Protein AF-0000000080466303 (afdb_homodimer)

Organism: Brassica campestris (NCBI:txid3711)

Structure (mmCIF, N/CA/C/O backbone):
data_AF-0000000080466303-model_v1
#
loop_
_entity.id
_entity.type
_entity.pdbx_description
1 polymer 'phospholipid:diacylglycerol acyltransferase'
#
loop_
_atom_site.group_PDB
_atom_site.id
_atom_site.type_symbol
_atom_site.label_atom_id
_atom_site.label_alt_id
_atom_site.label_comp_id
_atom_site.label_asym_id
_atom_site.label_entity_id
_atom_site.label_seq_id
_atom_site.pdbx_PDB_ins_code
_atom_site.Cartn_x
_atom_site.Cartn_y
_atom_site.Cartn_z
_atom_site.occupancy
_atom_site.B_iso_or_equiv
_atom_site.auth_seq_id
_atom_site.auth_comp_id
_atom_site.auth_asym_id
_atom_site.auth_atom_id
_atom_site.pdbx_PDB_model_num
ATOM 1 N N . MET A 1 1 ? 17.016 -2.707 -28.094 1 19.59 1 MET A N 1
ATOM 2 C CA . MET A 1 1 ? 16.297 -1.778 -28.953 1 19.59 1 MET A CA 1
ATOM 3 C C . MET A 1 1 ? 15.703 -0.627 -28.156 1 19.59 1 MET A C 1
ATOM 5 O O . MET A 1 1 ? 15.266 -0.819 -27.016 1 19.59 1 MET A O 1
ATOM 9 N N . PRO A 1 2 ? 15.984 0.621 -28.672 1 24.11 2 PRO A N 1
ATOM 10 C CA . PRO A 1 2 ? 15.664 1.855 -27.953 1 24.11 2 PRO A CA 1
ATOM 11 C C . PRO A 1 2 ? 14.242 1.863 -27.406 1 24.11 2 PRO A C 1
ATOM 13 O O . PRO A 1 2 ? 13.391 1.104 -27.859 1 24.11 2 PRO A O 1
ATOM 16 N N . ALA A 1 3 ? 14.055 2.686 -26.453 1 28.77 3 ALA A N 1
ATOM 17 C CA . ALA A 1 3 ? 12.805 3.188 -25.875 1 28.77 3 ALA A CA 1
ATOM 18 C C . ALA A 1 3 ? 11.719 3.299 -26.938 1 28.77 3 ALA A C 1
ATOM 20 O O . ALA A 1 3 ? 12.016 3.383 -28.141 1 28.77 3 ALA A O 1
ATOM 21 N N . SER A 1 4 ? 10.414 3.547 -26.469 1 32.44 4 SER A N 1
ATOM 22 C CA . SER A 1 4 ? 9.062 3.592 -27.031 1 32.44 4 SER A CA 1
ATOM 23 C C . SER A 1 4 ? 8.984 4.57 -28.203 1 32.44 4 SER A C 1
ATOM 25 O O . SER A 1 4 ? 9.398 5.727 -28.078 1 32.44 4 SER A O 1
ATOM 27 N N . PHE A 1 5 ? 9.172 4.152 -29.391 1 34.16 5 PHE A N 1
ATOM 28 C CA . PHE A 1 5 ? 8.742 4.988 -30.5 1 34.16 5 PHE A CA 1
ATOM 29 C C . PHE A 1 5 ? 7.43 5.688 -30.188 1 34.16 5 PHE A C 1
ATOM 31 O O . PHE A 1 5 ? 6.535 5.094 -29.578 1 34.16 5 PHE A O 1
ATOM 38 N N . PRO A 1 6 ? 7.305 6.977 -30.281 1 37.5 6 PRO A N 1
ATOM 39 C CA . PRO A 1 6 ? 6.066 7.734 -30.062 1 37.5 6 PRO A CA 1
ATOM 40 C C . PRO A 1 6 ? 4.855 7.082 -30.734 1 37.5 6 PRO A C 1
ATOM 42 O O . PRO A 1 6 ? 4.992 6.422 -31.766 1 37.5 6 PRO A O 1
ATOM 45 N N . GLN A 1 7 ? 3.785 6.945 -30.031 1 38.06 7 GLN A N 1
ATOM 46 C CA . GLN A 1 7 ? 2.521 6.395 -30.516 1 38.06 7 GLN A CA 1
ATOM 47 C C . GLN A 1 7 ? 2.24 6.832 -31.953 1 38.06 7 GLN A C 1
ATOM 49 O O . GLN A 1 7 ? 1.759 6.039 -32.75 1 38.06 7 GLN A O 1
ATOM 54 N N . TYR A 1 8 ? 2.596 8.008 -32.25 1 38.78 8 TYR A N 1
ATOM 55 C CA . TYR A 1 8 ? 2.299 8.547 -33.562 1 38.78 8 TYR A CA 1
ATOM 56 C C . TYR A 1 8 ? 3.098 7.828 -34.625 1 38.78 8 TYR A C 1
ATOM 58 O O . TYR A 1 8 ? 2.637 7.691 -35.781 1 38.78 8 TYR A O 1
ATOM 66 N N . VAL A 1 9 ? 4.223 7.48 -34.344 1 37.19 9 VAL A N 1
ATOM 67 C CA . VAL A 1 9 ? 5.023 6.844 -35.375 1 37.19 9 VAL A CA 1
ATOM 68 C C . VAL A 1 9 ? 4.484 5.441 -35.656 1 37.19 9 VAL A C 1
ATOM 70 O O . VAL A 1 9 ? 4.418 5.008 -36.812 1 37.19 9 VAL A O 1
ATOM 73 N N . THR A 1 10 ? 4.113 4.797 -34.594 1 38.47 10 THR A N 1
ATOM 74 C CA . THR A 1 10 ? 3.588 3.451 -34.812 1 38.47 10 THR A CA 1
ATOM 75 C C . THR A 1 10 ? 2.246 3.498 -35.531 1 38.47 10 THR A C 1
ATOM 77 O O . THR A 1 10 ? 1.982 2.676 -36.406 1 38.47 10 THR A O 1
ATOM 80 N N . GLU A 1 11 ? 1.517 4.473 -35.312 1 42.09 11 GLU A N 1
ATOM 81 C CA . GLU A 1 11 ? 0.248 4.66 -36 1 42.09 11 GLU A CA 1
ATOM 82 C C . GLU A 1 11 ? 0.466 4.871 -37.5 1 42.09 11 GLU A C 1
ATOM 84 O O . GLU A 1 11 ? -0.356 4.453 -38.312 1 42.09 11 GLU A O 1
ATOM 89 N N . ALA A 1 12 ? 1.334 5.609 -37.938 1 42.75 12 ALA A N 1
ATOM 90 C CA . ALA A 1 12 ? 1.592 5.953 -39.312 1 42.75 12 ALA A CA 1
ATOM 91 C C . ALA A 1 12 ? 1.927 4.707 -40.125 1 42.75 12 ALA A C 1
ATOM 93 O O . ALA A 1 12 ? 1.657 4.652 -41.344 1 42.75 12 ALA A O 1
ATOM 94 N N . ILE A 1 13 ? 2.561 3.807 -39.625 1 37.03 13 ILE A N 1
ATOM 95 C CA . ILE A 1 13 ? 3.023 2.674 -40.406 1 37.03 13 ILE A CA 1
ATOM 96 C C . ILE A 1 13 ? 1.944 1.597 -40.469 1 37.03 13 ILE A C 1
ATOM 98 O O . ILE A 1 13 ? 1.709 0.986 -41.5 1 37.03 13 ILE A O 1
ATOM 102 N N . THR A 1 14 ? 1.35 1.195 -39.344 1 41.22 14 THR A N 1
ATOM 103 C CA . THR A 1 14 ? 0.604 -0.058 -39.312 1 41.22 14 THR A CA 1
ATOM 104 C C . THR A 1 14 ? -0.897 0.203 -39.375 1 41.22 14 THR A C 1
ATOM 106 O O . THR A 1 14 ? -1.695 -0.735 -39.438 1 41.22 14 THR A O 1
ATOM 109 N N . GLY A 1 15 ? -1.446 1.271 -39.688 1 45.03 15 GLY A N 1
ATOM 110 C CA . GLY A 1 15 ? -2.848 1.654 -39.625 1 45.03 15 GLY A CA 1
ATOM 111 C C . GLY A 1 15 ? -3.322 1.935 -38.219 1 45.03 15 GLY A C 1
ATOM 112 O O . GLY A 1 15 ? -2.57 1.756 -37.25 1 45.03 15 GLY A O 1
ATOM 113 N N . PRO A 1 16 ? -4.461 2.641 -38.125 1 46.31 16 PRO A N 1
ATOM 114 C CA . PRO A 1 16 ? -4.918 3.08 -36.812 1 46.31 16 PRO A CA 1
ATOM 115 C C . PRO A 1 16 ? -5.062 1.924 -35.812 1 46.31 16 PRO A C 1
ATOM 117 O O . PRO A 1 16 ? -5.652 0.893 -36.156 1 46.31 16 PRO A O 1
ATOM 120 N N . LEU A 1 17 ? -4.277 1.568 -34.969 1 56.91 17 LEU A N 1
ATOM 121 C CA . LEU A 1 17 ? -4.348 0.538 -33.938 1 56.91 17 LEU A CA 1
ATOM 122 C C . LEU A 1 17 ? -5.695 0.568 -33.219 1 56.91 17 LEU A C 1
ATOM 124 O O . LEU A 1 17 ? -6.27 1.64 -33.031 1 56.91 17 LEU A O 1
ATOM 128 N N . PRO A 1 18 ? -6.496 -0.628 -33.281 1 68.62 18 PRO A N 1
ATOM 129 C CA . PRO A 1 18 ? -7.742 -0.697 -32.5 1 68.62 18 PRO A CA 1
ATOM 130 C C . PRO A 1 18 ? -7.629 -0.057 -31.125 1 68.62 18 PRO A C 1
ATOM 132 O O . PRO A 1 18 ? -6.531 0.018 -30.562 1 68.62 18 PRO A O 1
ATOM 135 N N . ASP A 1 19 ? -8.68 0.618 -30.797 1 84.31 19 ASP A N 1
ATOM 136 C CA . ASP A 1 19 ? -8.766 1.205 -29.469 1 84.31 19 ASP A CA 1
ATOM 137 C C . ASP A 1 19 ? -8.445 0.171 -28.391 1 84.31 19 ASP A C 1
ATOM 139 O O . ASP A 1 19 ? -8.883 -0.978 -28.469 1 84.31 19 ASP A O 1
ATOM 143 N N . PRO A 1 20 ? -7.598 0.543 -27.516 1 89.81 20 PRO A N 1
ATOM 144 C CA . PRO A 1 20 ? -7.449 -0.339 -26.359 1 89.81 20 PRO A CA 1
ATOM 145 C C . PRO A 1 20 ? -8.773 -0.64 -25.672 1 89.81 20 PRO A C 1
ATOM 147 O O . PRO A 1 20 ? -9.719 0.156 -25.75 1 89.81 20 PRO A O 1
ATOM 150 N N . PRO A 1 21 ? -8.891 -1.791 -25.109 1 94.38 21 PRO A N 1
ATOM 151 C CA . PRO A 1 21 ? -10.148 -2.227 -24.5 1 94.38 21 PRO A CA 1
ATOM 152 C C . PRO A 1 21 ? -10.758 -1.172 -23.578 1 94.38 21 PRO A C 1
ATOM 154 O O . PRO A 1 21 ? -11.977 -0.959 -23.594 1 94.38 21 PRO A O 1
ATOM 157 N N . GLY A 1 22 ? -9.961 -0.496 -22.812 1 95.12 22 GLY A N 1
ATOM 158 C CA . GLY A 1 22 ? -10.469 0.522 -21.906 1 95.12 22 GLY A CA 1
ATOM 159 C C . GLY A 1 22 ? -11.211 1.641 -22.625 1 95.12 22 GLY A C 1
ATOM 160 O O . GLY A 1 22 ? -12.281 2.059 -22.188 1 95.12 22 GLY A O 1
ATOM 161 N N . VAL A 1 23 ? -10.641 2.121 -23.703 1 94.5 23 VAL A N 1
ATOM 162 C CA . VAL A 1 23 ? -11.234 3.191 -24.484 1 94.5 23 VAL A CA 1
ATOM 163 C C . VAL A 1 23 ? -12.516 2.688 -25.156 1 94.5 23 VAL A C 1
ATOM 165 O O . VAL A 1 23 ? -13.539 3.377 -25.156 1 94.5 23 VAL A O 1
ATOM 168 N N . LYS A 1 24 ? -12.367 1.477 -25.734 1 95.56 24 LYS A N 1
ATOM 169 C CA . LYS A 1 24 ? -13.523 0.865 -26.391 1 95.56 24 LYS A CA 1
ATOM 170 C C . LYS A 1 24 ? -14.703 0.735 -25.438 1 95.56 24 LYS A C 1
ATOM 172 O O . LYS A 1 24 ? -15.82 1.144 -25.766 1 95.56 24 LYS A O 1
ATOM 177 N N . LEU A 1 25 ? -14.492 0.208 -24.281 1 96.75 25 LEU A N 1
ATOM 178 C CA . LEU A 1 25 ? -15.57 -0.061 -23.344 1 96.75 25 LEU A CA 1
ATOM 179 C C . LEU A 1 25 ? -16.094 1.233 -22.734 1 96.75 25 LEU A C 1
ATOM 181 O O . LEU A 1 25 ? -17.266 1.343 -22.406 1 96.75 25 LEU A O 1
ATOM 185 N N . LYS A 1 26 ? -15.234 2.203 -22.531 1 96.25 26 LYS A N 1
ATOM 186 C CA . LYS A 1 26 ? -15.688 3.52 -22.094 1 96.25 26 LYS A CA 1
ATOM 187 C C . LYS A 1 26 ? -16.688 4.109 -23.094 1 96.25 26 LYS A C 1
ATOM 189 O O . LYS A 1 26 ? -17.719 4.668 -22.688 1 96.25 26 LYS A O 1
ATOM 194 N N . LYS A 1 27 ? -16.375 4.016 -24.359 1 95.88 27 LYS A N 1
ATOM 195 C CA . LYS A 1 27 ? -17.266 4.504 -25.406 1 95.88 27 LYS A CA 1
ATOM 196 C C . LYS A 1 27 ? -18.594 3.775 -25.391 1 95.88 27 LYS A C 1
ATOM 198 O O . LYS A 1 27 ? -19.625 4.352 -25.734 1 95.88 27 LYS A O 1
ATOM 203 N N . GLU A 1 28 ? -18.547 2.516 -24.922 1 96.44 28 GLU A N 1
ATOM 204 C CA . GLU A 1 28 ? -19.766 1.722 -24.812 1 96.44 28 GLU A CA 1
ATOM 205 C C . GLU A 1 28 ? -20.562 2.1 -23.562 1 96.44 28 GLU A C 1
ATOM 207 O O . GLU A 1 28 ? -21.672 1.605 -23.359 1 96.44 28 GLU A O 1
ATOM 212 N N . GLY A 1 29 ? -19.953 2.877 -22.672 1 96.81 29 GLY A N 1
ATOM 213 C CA . GLY A 1 29 ? -20.672 3.402 -21.516 1 96.81 29 GLY A CA 1
ATOM 214 C C . GLY A 1 29 ? -20.453 2.586 -20.25 1 96.81 29 GLY A C 1
ATOM 215 O O . GLY A 1 29 ? -21.156 2.779 -19.25 1 96.81 29 GLY A O 1
ATOM 216 N N . LEU A 1 30 ? -19.5 1.657 -20.266 1 97.31 30 LEU A N 1
ATOM 217 C CA . LEU A 1 30 ? -19.25 0.846 -19.078 1 97.31 30 LEU A CA 1
ATOM 218 C C . LEU A 1 30 ? -18.5 1.646 -18.031 1 97.31 30 LEU A C 1
ATOM 220 O O . LEU A 1 30 ? -17.656 2.488 -18.359 1 97.31 30 LEU A O 1
ATOM 224 N N . LYS A 1 31 ? -18.812 1.384 -16.766 1 97.56 31 LYS A N 1
ATOM 225 C CA . LYS A 1 31 ? -18.188 2.035 -15.625 1 97.56 31 LYS A CA 1
ATOM 226 C C . LYS A 1 31 ? -17.812 1.017 -14.555 1 97.56 31 LYS A C 1
ATOM 228 O O . LYS A 1 31 ? -18.375 -0.075 -14.5 1 97.56 31 LYS A O 1
ATOM 233 N N . ALA A 1 32 ? -16.922 1.421 -13.789 1 97.88 32 ALA A N 1
ATOM 234 C CA . ALA A 1 32 ? -16.5 0.562 -12.68 1 97.88 32 ALA A CA 1
ATOM 235 C C . ALA A 1 32 ? -17.703 0.148 -11.828 1 97.88 32 ALA A C 1
ATOM 237 O O . ALA A 1 32 ? -18.547 0.979 -11.492 1 97.88 32 ALA A O 1
ATOM 238 N N . LYS A 1 33 ? -17.781 -1.121 -11.523 1 98.44 33 LYS A N 1
ATOM 239 C CA . LYS A 1 33 ? -18.906 -1.631 -10.75 1 98.44 33 LYS A CA 1
ATOM 240 C C . LYS A 1 33 ? -18.438 -2.533 -9.617 1 98.44 33 LYS A C 1
ATOM 242 O O . LYS A 1 33 ? -18.547 -2.178 -8.445 1 98.44 33 LYS A O 1
ATOM 247 N N . HIS A 1 34 ? -17.828 -3.662 -9.938 1 98.75 34 HIS A N 1
ATOM 248 C CA . HIS A 1 34 ? -17.297 -4.586 -8.945 1 98.75 34 HIS A CA 1
ATOM 249 C C . HIS A 1 34 ? -15.828 -4.297 -8.656 1 98.75 34 HIS A C 1
ATOM 251 O O . HIS A 1 34 ? -15.047 -4.07 -9.586 1 98.75 34 HIS A O 1
ATOM 257 N N . PRO A 1 35 ? -15.461 -4.23 -7.375 1 98.69 35 PRO A N 1
ATOM 258 C CA . PRO A 1 35 ? -14.023 -4.07 -7.129 1 98.69 35 PRO A CA 1
ATOM 259 C C . PRO A 1 35 ? -13.195 -5.234 -7.68 1 98.69 35 PRO A C 1
ATOM 261 O O . PRO A 1 35 ? -13.711 -6.348 -7.824 1 98.69 35 PRO A O 1
ATOM 264 N N . VAL A 1 36 ? -11.938 -4.965 -8.016 1 98.81 36 VAL A N 1
ATOM 265 C CA . VAL A 1 36 ? -11.086 -5.953 -8.68 1 98.81 36 VAL A CA 1
ATOM 266 C C . VAL A 1 36 ? -9.859 -6.242 -7.812 1 98.81 36 VAL A C 1
ATOM 268 O O . VAL A 1 36 ? -9.203 -5.316 -7.328 1 98.81 36 VAL A O 1
ATOM 271 N N . VAL A 1 37 ? -9.57 -7.516 -7.574 1 98.75 37 VAL A N 1
ATOM 272 C CA . VAL A 1 37 ? -8.414 -7.953 -6.789 1 98.75 37 VAL A CA 1
ATOM 273 C C . VAL A 1 37 ? -7.453 -8.734 -7.68 1 98.75 37 VAL A C 1
ATOM 275 O O . VAL A 1 37 ? -7.852 -9.695 -8.344 1 98.75 37 VAL A O 1
ATOM 278 N N . PHE A 1 38 ? -6.211 -8.336 -7.723 1 98.06 38 PHE A N 1
ATOM 279 C CA . PHE A 1 38 ? -5.164 -9.016 -8.477 1 98.06 38 PHE A CA 1
ATOM 280 C C . PHE A 1 38 ? -4.332 -9.906 -7.566 1 98.06 38 PHE A C 1
ATOM 282 O O . PHE A 1 38 ? -3.965 -9.5 -6.461 1 98.06 38 PHE A O 1
ATOM 289 N N . ILE A 1 39 ? -4.09 -11.141 -7.969 1 98.19 39 ILE A N 1
ATOM 290 C CA . ILE A 1 39 ? -3.213 -12.047 -7.242 1 98.19 39 ILE A CA 1
ATOM 291 C C . ILE A 1 39 ? -2.045 -12.469 -8.133 1 98.19 39 ILE A C 1
ATOM 293 O O . ILE A 1 39 ? -2.18 -13.359 -8.969 1 98.19 39 ILE A O 1
ATOM 297 N N . PRO A 1 40 ? -0.885 -11.969 -7.859 1 95.88 40 PRO A N 1
ATOM 298 C CA . PRO A 1 40 ? 0.258 -12.234 -8.734 1 95.88 40 PRO A CA 1
ATOM 299 C C . PRO A 1 40 ? 0.792 -13.656 -8.586 1 95.88 40 PRO A C 1
ATOM 301 O O . PRO A 1 40 ? 0.532 -14.32 -7.578 1 95.88 40 PRO A O 1
ATOM 304 N N . GLY A 1 41 ? 1.481 -14.086 -9.602 1 94.94 41 GLY A N 1
ATOM 305 C CA . GLY A 1 41 ? 2.111 -15.398 -9.594 1 94.94 41 GLY A CA 1
ATOM 306 C C . GLY A 1 41 ? 3.512 -15.375 -9.008 1 94.94 41 GLY A C 1
ATOM 307 O O . GLY A 1 41 ? 3.904 -14.414 -8.352 1 94.94 41 GLY A O 1
ATOM 308 N N . ILE A 1 42 ? 4.168 -16.406 -9.203 1 92.94 42 ILE A N 1
ATOM 309 C CA . ILE A 1 42 ? 5.523 -16.562 -8.695 1 92.94 42 ILE A CA 1
ATOM 310 C C . ILE A 1 42 ? 6.469 -15.617 -9.43 1 92.94 42 ILE A C 1
ATOM 312 O O . ILE A 1 42 ? 6.289 -15.352 -10.617 1 92.94 42 ILE A O 1
ATOM 316 N N . VAL A 1 43 ? 7.395 -14.945 -8.734 1 87.38 43 VAL A N 1
ATOM 317 C CA . VAL A 1 43 ? 8.57 -14.211 -9.188 1 87.38 43 VAL A CA 1
ATOM 318 C C . VAL A 1 43 ? 8.148 -12.867 -9.781 1 87.38 43 VAL A C 1
ATOM 320 O O . VAL A 1 43 ? 8.992 -12.086 -10.234 1 87.38 43 VAL A O 1
ATOM 323 N N . THR A 1 44 ? 6.906 -12.594 -9.797 1 86.44 44 THR A N 1
ATOM 324 C CA . THR A 1 44 ? 6.5 -11.352 -10.445 1 86.44 44 THR A CA 1
ATOM 325 C C . THR A 1 44 ? 6.344 -10.227 -9.422 1 86.44 44 THR A C 1
ATOM 327 O O . THR A 1 44 ? 6.363 -9.047 -9.773 1 86.44 44 THR A O 1
ATOM 330 N N . GLY A 1 45 ? 6.16 -10.578 -8.211 1 90.12 45 GLY A N 1
ATOM 331 C CA . GLY A 1 45 ? 6.07 -9.57 -7.164 1 90.12 45 GLY A CA 1
ATOM 332 C C . GLY A 1 45 ? 7.422 -9.125 -6.645 1 90.12 45 GLY A C 1
ATOM 333 O O . GLY A 1 45 ? 8.336 -9.938 -6.496 1 90.12 45 GLY A O 1
ATOM 334 N N . GLY A 1 46 ? 7.531 -7.863 -6.359 1 90.62 46 GLY A N 1
ATOM 335 C CA . GLY A 1 46 ? 8.773 -7.34 -5.809 1 90.62 46 GLY A CA 1
ATOM 336 C C . GLY A 1 46 ? 9 -7.75 -4.367 1 90.62 46 GLY A C 1
ATOM 337 O O . GLY A 1 46 ? 8.047 -7.934 -3.607 1 90.62 46 GLY A O 1
ATOM 338 N N . LEU A 1 47 ? 10.312 -7.91 -3.984 1 93.12 47 LEU A N 1
ATOM 339 C CA . LEU A 1 47 ? 10.734 -8.195 -2.619 1 93.12 47 LEU A CA 1
ATOM 340 C C . LEU A 1 47 ? 11.766 -7.176 -2.143 1 93.12 47 LEU A C 1
ATOM 342 O O . LEU A 1 47 ? 12.672 -6.809 -2.891 1 93.12 47 LEU A O 1
ATOM 346 N N . GLU A 1 48 ? 11.586 -6.73 -0.975 1 93.31 48 GLU A N 1
ATOM 347 C CA . GLU A 1 48 ? 12.5 -5.707 -0.468 1 93.31 48 GLU A CA 1
ATOM 348 C C . GLU A 1 48 ? 13.148 -6.145 0.843 1 93.31 48 GLU A C 1
ATOM 350 O O . GLU A 1 48 ? 12.594 -6.977 1.566 1 93.31 48 GLU A O 1
ATOM 355 N N . LEU A 1 49 ? 14.32 -5.547 1.133 1 95.25 49 LEU A N 1
ATOM 356 C CA . LEU A 1 49 ? 15.117 -5.91 2.297 1 95.25 49 LEU A CA 1
ATOM 357 C C . LEU A 1 49 ? 14.688 -5.105 3.521 1 95.25 49 LEU A C 1
ATOM 359 O O . LEU A 1 49 ? 14.555 -3.881 3.451 1 95.25 49 LEU A O 1
ATOM 363 N N . TRP A 1 50 ? 14.492 -5.727 4.637 1 96.5 50 TRP A N 1
ATOM 364 C CA . TRP A 1 50 ? 14.156 -5.07 5.895 1 96.5 50 TRP A CA 1
ATOM 365 C C . TRP A 1 50 ? 15.258 -5.277 6.926 1 96.5 50 TRP A C 1
ATOM 367 O O . TRP A 1 50 ? 15.414 -4.477 7.855 1 96.5 50 TRP A O 1
ATOM 377 N N . GLU A 1 51 ? 15.938 -6.383 6.789 1 96.44 51 GLU A N 1
ATOM 378 C CA . GLU A 1 51 ? 17.109 -6.73 7.602 1 96.44 51 GLU A CA 1
ATOM 379 C C . GLU A 1 51 ? 18.047 -7.672 6.848 1 96.44 51 GLU A C 1
ATOM 381 O O . GLU A 1 51 ? 17.578 -8.578 6.145 1 96.44 51 GLU A O 1
ATOM 386 N N . GLY A 1 52 ? 19.297 -7.418 6.91 1 95.94 52 GLY A N 1
ATOM 387 C CA . GLY A 1 52 ? 20.234 -8.266 6.203 1 95.94 52 GLY A CA 1
ATOM 388 C C . GLY A 1 52 ? 21.594 -8.344 6.875 1 95.94 52 GLY A C 1
ATOM 389 O O . GLY A 1 52 ? 21.844 -7.645 7.863 1 95.94 52 GLY A O 1
ATOM 390 N N . LYS A 1 53 ? 22.406 -9.195 6.34 1 95.75 53 LYS A N 1
ATOM 391 C CA . LYS A 1 53 ? 23.797 -9.336 6.785 1 95.75 53 LYS A CA 1
ATOM 392 C C . LYS A 1 53 ? 24.625 -8.125 6.363 1 95.75 53 LYS A C 1
ATOM 394 O O . LYS A 1 53 ? 24.141 -7.246 5.648 1 95.75 53 LYS A O 1
ATOM 399 N N . GLN A 1 54 ? 25.844 -8.078 6.793 1 93.69 54 GLN A N 1
ATOM 400 C CA . GLN A 1 54 ? 26.719 -6.949 6.551 1 93.69 54 GLN A CA 1
ATOM 401 C C . GLN A 1 54 ? 26.906 -6.711 5.055 1 93.69 54 GLN A C 1
ATOM 403 O O . GLN A 1 54 ? 27.031 -5.562 4.613 1 93.69 54 GLN A O 1
ATOM 408 N N . CYS A 1 55 ? 26.938 -7.738 4.277 1 92.12 55 CYS A N 1
ATOM 409 C CA . CYS A 1 55 ? 27.141 -7.613 2.84 1 92.12 55 CYS A CA 1
ATOM 410 C C . CYS A 1 55 ? 26 -6.859 2.184 1 92.12 55 CYS A C 1
ATOM 412 O O . CYS A 1 55 ? 26.109 -6.398 1.047 1 92.12 55 CYS A O 1
ATOM 414 N N . ALA A 1 56 ? 24.891 -6.746 2.869 1 92.62 56 ALA A N 1
ATOM 415 C CA . ALA A 1 56 ? 23.719 -6.059 2.318 1 92.62 56 ALA A CA 1
ATOM 416 C C . ALA A 1 56 ? 23.609 -4.648 2.887 1 92.62 56 ALA A C 1
ATOM 418 O O . ALA A 1 56 ? 22.562 -4.008 2.75 1 92.62 56 ALA A O 1
ATOM 419 N N . ASP A 1 57 ? 24.609 -4.211 3.494 1 90.56 57 ASP A N 1
ATOM 420 C CA . ASP A 1 57 ? 24.578 -2.867 4.062 1 90.56 57 ASP A CA 1
ATOM 421 C C . ASP A 1 57 ? 24.219 -1.832 2.994 1 90.56 57 ASP A C 1
ATOM 423 O O . ASP A 1 57 ? 24.703 -1.911 1.863 1 90.56 57 ASP A O 1
ATOM 427 N N . GLY A 1 58 ? 23.281 -0.915 3.416 1 88.69 58 GLY A N 1
ATOM 428 C CA . GLY A 1 58 ? 22.891 0.156 2.51 1 88.69 58 GLY A CA 1
ATOM 429 C C . GLY A 1 58 ? 21.703 -0.194 1.646 1 88.69 58 GLY A C 1
ATOM 430 O O . GLY A 1 58 ? 21.234 0.627 0.85 1 88.69 58 GLY A O 1
ATOM 431 N N . LEU A 1 59 ? 21.172 -1.374 1.854 1 91.31 59 LEU A N 1
ATOM 432 C CA . LEU A 1 59 ? 20.109 -1.813 0.956 1 91.31 59 LEU A CA 1
ATOM 433 C C . LEU A 1 59 ? 18.766 -1.892 1.689 1 91.31 59 LEU A C 1
ATOM 435 O O . LEU A 1 59 ? 17.844 -2.553 1.224 1 91.31 59 LEU A O 1
ATOM 439 N N . PHE A 1 60 ? 18.766 -1.253 2.859 1 92.25 60 PHE A N 1
ATOM 440 C CA . PHE A 1 60 ? 17.516 -1.245 3.602 1 92.25 60 PHE A CA 1
ATOM 441 C C . PHE A 1 60 ? 16.375 -0.686 2.746 1 92.25 60 PHE A C 1
ATOM 443 O O . PHE A 1 60 ? 16.516 0.386 2.154 1 92.25 60 PHE A O 1
ATOM 450 N N . ARG A 1 61 ? 15.25 -1.538 2.557 1 90.62 61 ARG A N 1
ATOM 451 C CA . ARG A 1 61 ? 14.008 -1.229 1.86 1 90.62 61 ARG A CA 1
ATOM 452 C C . ARG A 1 61 ? 14.234 -1.101 0.359 1 90.62 61 ARG A C 1
ATOM 454 O O . ARG A 1 61 ? 13.375 -0.599 -0.366 1 90.62 61 ARG A O 1
ATOM 461 N N . LYS A 1 62 ? 15.367 -1.515 -0.003 1 89.94 62 LYS A N 1
ATOM 462 C CA . LYS A 1 62 ? 15.578 -1.646 -1.441 1 89.94 62 LYS A CA 1
ATOM 463 C C . LYS A 1 62 ? 15.094 -3.002 -1.947 1 89.94 62 LYS A C 1
ATOM 465 O O . LYS A 1 62 ? 15.141 -3.994 -1.217 1 89.94 62 LYS A O 1
ATOM 470 N N . ARG A 1 63 ? 14.688 -2.99 -3.15 1 89 63 ARG A N 1
ATOM 471 C CA . ARG A 1 63 ? 14.227 -4.234 -3.756 1 89 63 ARG A CA 1
ATOM 472 C C . ARG A 1 63 ? 15.398 -5.156 -4.07 1 89 63 ARG A C 1
ATOM 474 O O . ARG A 1 63 ? 16.375 -4.738 -4.699 1 89 63 ARG A O 1
ATOM 481 N N . LEU A 1 64 ? 15.312 -6.312 -3.572 1 89.75 64 LEU A N 1
ATOM 482 C CA . LEU A 1 64 ? 16.266 -7.348 -3.947 1 89.75 64 LEU A CA 1
ATOM 483 C C . LEU A 1 64 ? 15.758 -8.156 -5.133 1 89.75 64 LEU A C 1
ATOM 485 O O . LEU A 1 64 ? 16.516 -8.891 -5.77 1 89.75 64 LEU A O 1
ATOM 489 N N . TRP A 1 65 ? 14.477 -8.047 -5.285 1 87.94 65 TRP A N 1
ATOM 490 C CA . TRP A 1 65 ? 13.828 -8.711 -6.406 1 87.94 65 TRP A CA 1
ATOM 491 C C . TRP A 1 65 ? 12.797 -7.797 -7.062 1 87.94 65 TRP A C 1
ATOM 493 O O . TRP A 1 65 ? 12 -7.156 -6.371 1 87.94 65 TRP A O 1
ATOM 503 N N . GLY A 1 66 ? 12.828 -7.738 -8.32 1 77.75 66 GLY A N 1
ATOM 504 C CA . GLY A 1 66 ? 11.883 -6.918 -9.062 1 77.75 66 GLY A CA 1
ATOM 505 C C . GLY A 1 66 ? 12.297 -5.461 -9.141 1 77.75 66 GLY A C 1
ATOM 506 O O . GLY A 1 66 ? 12.961 -4.949 -8.234 1 77.75 66 GLY A O 1
ATOM 507 N N . GLY A 1 67 ? 12.062 -4.809 -10.18 1 67.56 67 GLY A N 1
ATOM 508 C CA . GLY A 1 67 ? 12.398 -3.404 -10.359 1 67.56 67 GLY A CA 1
ATOM 509 C C . GLY A 1 67 ? 13.711 -3.188 -11.086 1 67.56 67 GLY A C 1
ATOM 510 O O . GLY A 1 67 ? 14.102 -4.008 -11.914 1 67.56 67 GLY A O 1
ATOM 511 N N . THR A 1 68 ? 14.273 -2.057 -10.797 1 60.66 68 THR A N 1
ATOM 512 C CA . THR A 1 68 ? 15.492 -1.707 -11.516 1 60.66 68 THR A CA 1
ATOM 513 C C . THR A 1 68 ? 16.703 -2.434 -10.922 1 60.66 68 THR A C 1
ATOM 515 O O . THR A 1 68 ? 16.766 -2.65 -9.711 1 60.66 68 THR A O 1
ATOM 518 N N . PHE A 1 69 ? 17.422 -3.08 -11.836 1 58.91 69 PHE A N 1
ATOM 519 C CA . PHE A 1 69 ? 18.656 -3.77 -11.461 1 58.91 69 PHE A CA 1
ATOM 520 C C . PHE A 1 69 ? 19.578 -2.85 -10.664 1 58.91 69 PHE A C 1
ATOM 522 O O . PHE A 1 69 ? 20.031 -1.83 -11.18 1 58.91 69 PHE A O 1
ATOM 529 N N . GLY A 1 70 ? 19.453 -2.998 -9.328 1 62.25 70 GLY A N 1
ATOM 530 C CA . GLY A 1 70 ? 20.188 -2.084 -8.477 1 62.25 70 GLY A CA 1
ATOM 531 C C . GLY A 1 70 ? 21.469 -2.688 -7.926 1 62.25 70 GLY A C 1
ATOM 532 O O . GLY A 1 70 ? 22.016 -3.629 -8.5 1 62.25 70 GLY A O 1
ATOM 533 N N . GLU A 1 71 ? 22.047 -2.199 -6.91 1 67.62 71 GLU A N 1
ATOM 534 C CA . GLU A 1 71 ? 23.344 -2.41 -6.285 1 67.62 71 GLU A CA 1
ATOM 535 C C . GLU A 1 71 ? 23.516 -3.854 -5.816 1 67.62 71 GLU A C 1
ATOM 537 O O . GLU A 1 71 ? 24.625 -4.379 -5.781 1 67.62 71 GLU A O 1
ATOM 542 N N . VAL A 1 72 ? 22.406 -4.562 -5.676 1 68.12 72 VAL A N 1
ATOM 543 C CA . VAL A 1 72 ? 22.516 -5.887 -5.066 1 68.12 72 VAL A CA 1
ATOM 544 C C . VAL A 1 72 ? 23.031 -6.887 -6.09 1 68.12 72 VAL A C 1
ATOM 546 O O . VAL A 1 72 ? 23.703 -7.859 -5.727 1 68.12 72 VAL A O 1
ATOM 549 N N . TYR A 1 73 ? 22.859 -6.566 -7.27 1 69.69 73 TYR A N 1
ATOM 550 C CA . TYR A 1 73 ? 23.281 -7.531 -8.289 1 69.69 73 TYR A CA 1
ATOM 551 C C . TYR A 1 73 ? 24.781 -7.453 -8.523 1 69.69 73 TYR A C 1
ATOM 553 O O . TYR A 1 73 ? 25.359 -8.352 -9.141 1 69.69 73 TYR A O 1
ATOM 561 N N . LYS A 1 74 ? 25.281 -6.441 -7.844 1 75.81 74 LYS A N 1
ATOM 562 C CA . LYS A 1 74 ? 26.75 -6.344 -7.84 1 75.81 74 LYS A CA 1
ATOM 563 C C . LYS A 1 74 ? 27.359 -7.23 -6.754 1 75.81 74 LYS A C 1
ATOM 565 O O . LYS A 1 74 ? 28.578 -7.414 -6.707 1 75.81 74 LYS A O 1
ATOM 570 N N . ARG A 1 75 ? 26.469 -7.812 -5.973 1 83.56 75 ARG A N 1
ATOM 571 C CA . ARG A 1 75 ? 26.844 -8.711 -4.883 1 83.56 75 ARG A CA 1
ATOM 572 C C . ARG A 1 75 ? 26.109 -10.039 -4.988 1 83.56 75 ARG A C 1
ATOM 574 O O . ARG A 1 75 ? 25.328 -10.398 -4.094 1 83.56 75 ARG A O 1
ATOM 581 N N . PRO A 1 76 ? 26.484 -10.844 -5.93 1 80.94 76 PRO A N 1
ATOM 582 C CA . PRO A 1 76 ? 25.656 -12 -6.289 1 80.94 76 PRO A CA 1
ATOM 583 C C . PRO A 1 76 ? 25.531 -13.016 -5.156 1 80.94 76 PRO A C 1
ATOM 585 O O . PRO A 1 76 ? 24.453 -13.555 -4.926 1 80.94 76 PRO A O 1
ATOM 588 N N . LEU A 1 77 ? 26.641 -13.344 -4.465 1 85.38 77 LEU A N 1
ATOM 589 C CA . LEU A 1 77 ? 26.562 -14.312 -3.377 1 85.38 77 LEU A CA 1
ATOM 590 C C . LEU A 1 77 ? 25.719 -13.781 -2.23 1 85.38 77 LEU A C 1
ATOM 592 O O . LEU A 1 77 ? 24.969 -14.539 -1.602 1 85.38 77 LEU A O 1
ATOM 596 N N . CYS A 1 78 ? 25.812 -12.477 -2.006 1 89.69 78 CYS A N 1
ATOM 597 C CA . CYS A 1 78 ? 24.969 -11.828 -0.999 1 89.69 78 CYS A CA 1
ATOM 598 C C . CYS A 1 78 ? 23.5 -11.906 -1.383 1 89.69 78 CYS A C 1
ATOM 600 O O . CYS A 1 78 ? 22.656 -12.195 -0.54 1 89.69 78 CYS A O 1
ATOM 602 N N . TRP A 1 79 ? 23.328 -11.672 -2.637 1 89.81 79 TRP A N 1
ATOM 603 C CA . TRP A 1 79 ? 21.969 -11.727 -3.145 1 89.81 79 TRP A CA 1
ATOM 604 C C . TRP A 1 79 ? 21.375 -13.125 -2.982 1 89.81 79 TRP A C 1
ATOM 606 O O . TRP A 1 79 ? 20.266 -13.289 -2.48 1 89.81 79 TRP A O 1
ATOM 616 N N . VAL A 1 80 ? 22.125 -14.172 -3.379 1 88.25 80 VAL A N 1
ATOM 617 C CA . VAL A 1 80 ? 21.672 -15.562 -3.299 1 88.25 80 VAL A CA 1
ATOM 618 C C . VAL A 1 80 ? 21.375 -15.922 -1.848 1 88.25 80 VAL A C 1
ATOM 620 O O . VAL A 1 80 ? 20.359 -16.594 -1.566 1 88.25 80 VAL A O 1
ATOM 623 N N . GLU A 1 81 ? 22.172 -15.461 -0.982 1 91.44 81 GLU A N 1
ATOM 624 C CA . GLU A 1 81 ? 21.984 -15.742 0.438 1 91.44 81 GLU A CA 1
ATOM 625 C C . GLU A 1 81 ? 20.703 -15.109 0.959 1 91.44 81 GLU A C 1
ATOM 627 O O . GLU A 1 81 ? 19.938 -15.742 1.693 1 91.44 81 GLU A O 1
ATOM 632 N N . HIS A 1 82 ? 20.422 -13.891 0.541 1 94.25 82 HIS A N 1
ATOM 633 C CA . HIS A 1 82 ? 19.281 -13.148 1.048 1 94.25 82 HIS A CA 1
ATOM 634 C C . HIS A 1 82 ? 17.984 -13.609 0.381 1 94.25 82 HIS A C 1
ATOM 636 O O . HIS A 1 82 ? 16.922 -13.547 0.986 1 94.25 82 HIS A O 1
ATOM 642 N N . MET A 1 83 ? 18.141 -14.211 -0.8 1 92.62 83 MET A N 1
ATOM 643 C CA . MET A 1 83 ? 16.969 -14.688 -1.519 1 92.62 83 MET A CA 1
ATOM 644 C C . MET A 1 83 ? 16.609 -16.109 -1.091 1 92.62 83 MET A C 1
ATOM 646 O O . MET A 1 83 ? 15.531 -16.609 -1.416 1 92.62 83 MET A O 1
ATOM 650 N N . SER A 1 84 ? 17.469 -16.75 -0.383 1 94.31 84 SER A N 1
ATOM 651 C CA . SER A 1 84 ? 17.234 -18.109 0.103 1 94.31 84 SER A CA 1
ATOM 652 C C . SER A 1 84 ? 16.422 -18.094 1.395 1 94.31 84 SER A C 1
ATOM 654 O O . SER A 1 84 ? 16.5 -17.141 2.176 1 94.31 84 SER A O 1
ATOM 656 N N . LEU A 1 85 ? 15.648 -19.078 1.576 1 96.69 85 LEU A N 1
ATOM 657 C CA . LEU A 1 85 ? 14.945 -19.312 2.838 1 96.69 85 LEU A CA 1
ATOM 658 C C . LEU A 1 85 ? 15.648 -20.375 3.666 1 96.69 85 LEU A C 1
ATOM 660 O O . LEU A 1 85 ? 16.594 -21.016 3.195 1 96.69 85 LEU A O 1
ATOM 664 N N . ASP A 1 86 ? 15.219 -20.484 4.922 1 95.06 86 ASP A N 1
ATOM 665 C CA . ASP A 1 86 ? 15.766 -21.516 5.805 1 95.06 86 ASP A CA 1
ATOM 666 C C . ASP A 1 86 ? 15.336 -22.906 5.348 1 95.06 86 ASP A C 1
ATOM 668 O O . ASP A 1 86 ? 14.156 -23.156 5.133 1 95.06 86 ASP A O 1
ATOM 672 N N . ASN A 1 87 ? 16.219 -23.812 5.254 1 90.12 87 ASN A N 1
ATOM 673 C CA . ASN A 1 87 ? 15.992 -25.125 4.668 1 90.12 87 ASN A CA 1
ATOM 674 C C . ASN A 1 87 ? 15.18 -26.031 5.598 1 90.12 87 ASN A C 1
ATOM 676 O O . ASN A 1 87 ? 14.656 -27.062 5.172 1 90.12 87 ASN A O 1
ATOM 680 N N . GLU A 1 88 ? 15.07 -25.656 6.777 1 91.06 88 GLU A N 1
ATOM 681 C CA . GLU A 1 88 ? 14.32 -26.484 7.727 1 91.06 88 GLU A CA 1
ATOM 682 C C . GLU A 1 88 ? 12.914 -25.938 7.945 1 91.06 88 GLU A C 1
ATOM 684 O O . GLU A 1 88 ? 11.93 -26.672 7.863 1 91.06 88 GLU A O 1
ATOM 689 N N . THR A 1 89 ? 12.828 -24.641 8.086 1 93.5 89 THR A N 1
ATOM 690 C CA . THR A 1 89 ? 11.555 -24.047 8.477 1 93.5 89 THR A CA 1
ATOM 691 C C . THR A 1 89 ? 10.797 -23.547 7.258 1 93.5 89 THR A C 1
ATOM 693 O O . THR A 1 89 ? 9.578 -23.359 7.309 1 93.5 89 THR A O 1
ATOM 696 N N . GLY A 1 90 ? 11.547 -23.297 6.191 1 95.75 90 GLY A N 1
ATOM 697 C CA . GLY A 1 90 ? 10.922 -22.672 5.035 1 95.75 90 GLY A CA 1
ATOM 698 C C . GLY A 1 90 ? 10.641 -21.203 5.242 1 95.75 90 GLY A C 1
ATOM 699 O O . GLY A 1 90 ? 9.93 -20.578 4.441 1 95.75 90 GLY A O 1
ATOM 700 N N . LEU A 1 91 ? 11.164 -20.625 6.348 1 97.56 91 LEU A N 1
ATOM 701 C CA . LEU A 1 91 ? 10.992 -19.219 6.68 1 97.56 91 LEU A CA 1
ATOM 702 C C . LEU A 1 91 ? 12.305 -18.469 6.543 1 97.56 91 LEU A C 1
ATOM 704 O O . LEU A 1 91 ? 13.227 -18.922 5.859 1 97.56 91 LEU A O 1
ATOM 708 N N . ASP A 1 92 ? 12.359 -17.281 7.035 1 97.44 92 ASP A N 1
ATOM 709 C CA . ASP A 1 92 ? 13.57 -16.469 6.914 1 97.44 92 ASP A CA 1
ATOM 710 C C . ASP A 1 92 ? 14.742 -17.125 7.641 1 97.44 92 ASP A C 1
ATOM 712 O O . ASP A 1 92 ? 14.578 -17.672 8.727 1 97.44 92 ASP A O 1
ATOM 716 N N . PRO A 1 93 ? 15.922 -17.047 7.031 1 96.69 93 PRO A N 1
ATOM 717 C CA . PRO A 1 93 ? 17.109 -17.359 7.836 1 96.69 93 PRO A CA 1
ATOM 718 C C . PRO A 1 93 ? 17.375 -16.312 8.922 1 96.69 93 PRO A C 1
ATOM 720 O O . PRO A 1 93 ? 16.828 -15.211 8.867 1 96.69 93 PRO A O 1
ATOM 723 N N . ALA A 1 94 ? 18.172 -16.719 9.875 1 95.12 94 ALA A N 1
ATOM 724 C CA . ALA A 1 94 ? 18.5 -15.797 10.969 1 95.12 94 ALA A CA 1
ATOM 725 C C . ALA A 1 94 ? 19.156 -14.523 10.438 1 95.12 94 ALA A C 1
ATOM 727 O O . ALA A 1 94 ? 20.094 -14.594 9.641 1 95.12 94 ALA A O 1
ATOM 728 N N . GLY A 1 95 ? 18.625 -13.422 10.836 1 95.06 95 GLY A N 1
ATOM 729 C CA . GLY A 1 95 ? 19.25 -12.141 10.523 1 95.06 95 GLY A CA 1
ATOM 730 C C . GLY A 1 95 ? 18.859 -11.609 9.156 1 95.06 95 GLY A C 1
ATOM 731 O O . GLY A 1 95 ? 19.438 -10.617 8.688 1 95.06 95 GLY A O 1
ATOM 732 N N . ILE A 1 96 ? 17.969 -12.227 8.461 1 97.19 96 ILE A N 1
ATOM 733 C CA . ILE A 1 96 ? 17.531 -11.789 7.137 1 97.19 96 ILE A CA 1
ATOM 734 C C . ILE A 1 96 ? 16.016 -11.68 7.098 1 97.19 96 ILE A C 1
ATOM 736 O O . ILE A 1 96 ? 15.305 -12.633 7.434 1 97.19 96 ILE A O 1
ATOM 740 N N . ARG A 1 97 ? 15.539 -10.531 6.754 1 97.62 97 ARG A N 1
ATOM 741 C CA . ARG A 1 97 ? 14.109 -10.305 6.555 1 97.62 97 ARG A CA 1
ATOM 742 C C . ARG A 1 97 ? 13.836 -9.648 5.207 1 97.62 97 ARG A C 1
ATOM 744 O O . ARG A 1 97 ? 14.211 -8.492 4.988 1 97.62 97 ARG A O 1
ATOM 751 N N . ILE A 1 98 ? 13.242 -10.398 4.363 1 96.56 98 ILE A N 1
ATOM 752 C CA . ILE A 1 98 ? 12.781 -9.922 3.064 1 96.56 98 ILE A CA 1
ATOM 753 C C . ILE A 1 98 ? 11.25 -9.945 3.021 1 96.56 98 ILE A C 1
ATOM 755 O O . ILE A 1 98 ? 10.633 -10.906 3.465 1 96.56 98 ILE A O 1
ATOM 759 N N . ARG A 1 99 ? 10.648 -8.852 2.555 1 97.38 99 ARG A N 1
ATOM 760 C CA . ARG A 1 99 ? 9.188 -8.766 2.527 1 97.38 99 ARG A CA 1
ATOM 761 C C . ARG A 1 99 ? 8.695 -8.328 1.154 1 97.38 99 ARG A C 1
ATOM 763 O O . ARG A 1 99 ? 9.414 -7.668 0.407 1 97.38 99 ARG A O 1
ATOM 770 N N . ALA A 1 100 ? 7.484 -8.727 0.89 1 96.06 100 ALA A N 1
ATOM 771 C CA . ALA A 1 100 ? 6.852 -8.336 -0.367 1 96.06 100 ALA A CA 1
ATOM 772 C C . ALA A 1 100 ? 6.594 -6.832 -0.406 1 96.06 100 ALA A C 1
ATOM 774 O O . ALA A 1 100 ? 6.195 -6.238 0.6 1 96.06 100 ALA A O 1
ATOM 775 N N . VAL A 1 101 ? 6.824 -6.242 -1.54 1 92.38 101 VAL A N 1
ATOM 776 C CA . VAL A 1 101 ? 6.434 -4.855 -1.771 1 92.38 101 VAL A CA 1
ATOM 777 C C . VAL A 1 101 ? 4.914 -4.742 -1.78 1 92.38 101 VAL A C 1
ATOM 779 O O . VAL A 1 101 ? 4.219 -5.645 -2.25 1 92.38 101 VAL A O 1
ATOM 782 N N . SER A 1 102 ? 4.441 -3.621 -1.331 1 90.06 102 SER A N 1
ATOM 783 C CA . SER A 1 102 ? 2.996 -3.449 -1.231 1 90.06 102 SER A CA 1
ATOM 784 C C . SER A 1 102 ? 2.479 -2.486 -2.293 1 90.06 102 SER A C 1
ATOM 786 O O . SER A 1 102 ? 3.26 -1.764 -2.916 1 90.06 102 SER A O 1
ATOM 788 N N . GLY A 1 103 ? 1.083 -2.543 -2.506 1 88.81 103 GLY A N 1
ATOM 789 C CA . GLY A 1 103 ? 0.438 -1.64 -3.445 1 88.81 103 GLY A CA 1
ATOM 790 C C . GLY A 1 103 ? 0.416 -2.172 -4.863 1 88.81 103 GLY A C 1
ATOM 791 O O . GLY A 1 103 ? 0.994 -3.223 -5.148 1 88.81 103 GLY A O 1
ATOM 792 N N . LEU A 1 104 ? -0.15 -1.416 -5.738 1 85.12 104 LEU A N 1
ATOM 793 C CA . LEU A 1 104 ? -0.256 -1.815 -7.137 1 85.12 104 LEU A CA 1
ATOM 794 C C . LEU A 1 104 ? 1.122 -1.904 -7.785 1 85.12 104 LEU A C 1
ATOM 796 O O . LEU A 1 104 ? 1.329 -2.691 -8.711 1 85.12 104 LEU A O 1
ATOM 800 N N . VAL A 1 105 ? 2.064 -1.198 -7.234 1 79.06 105 VAL A N 1
ATOM 801 C CA . VAL A 1 105 ? 3.414 -1.135 -7.785 1 79.06 105 VAL A CA 1
ATOM 802 C C . VAL A 1 105 ? 4.145 -2.449 -7.52 1 79.06 105 VAL A C 1
ATOM 804 O O . VAL A 1 105 ? 5.199 -2.709 -8.102 1 79.06 105 VAL A O 1
ATOM 807 N N . ALA A 1 106 ? 3.617 -3.17 -6.648 1 80 106 ALA A N 1
ATOM 808 C CA . ALA A 1 106 ? 4.262 -4.426 -6.277 1 80 106 ALA A CA 1
ATOM 809 C C . ALA A 1 106 ? 4.465 -5.324 -7.496 1 80 106 ALA A C 1
ATOM 811 O O . ALA A 1 106 ? 5.418 -6.098 -7.551 1 80 106 ALA A O 1
ATOM 812 N N . ALA A 1 107 ? 3.527 -5.16 -8.492 1 81.44 107 ALA A N 1
ATOM 813 C CA . ALA A 1 107 ? 3.604 -6.105 -9.609 1 81.44 107 ALA A CA 1
ATOM 814 C C . ALA A 1 107 ? 3.131 -5.461 -10.906 1 81.44 107 ALA A C 1
ATOM 816 O O . ALA A 1 107 ? 2.77 -6.156 -11.859 1 81.44 107 ALA A O 1
ATOM 817 N N . ASP A 1 108 ? 3.064 -4.176 -10.914 1 78.19 108 ASP A N 1
ATOM 818 C CA . ASP A 1 108 ? 2.652 -3.553 -12.172 1 78.19 108 ASP A CA 1
ATOM 819 C C . ASP A 1 108 ? 3.713 -3.746 -13.258 1 78.19 108 ASP A C 1
ATOM 821 O O . ASP A 1 108 ? 3.406 -4.195 -14.359 1 78.19 108 ASP A O 1
ATOM 825 N N . TYR A 1 109 ? 4.961 -3.51 -12.852 1 68.88 109 TYR A N 1
ATOM 826 C CA . TYR A 1 109 ? 6.102 -3.789 -13.711 1 68.88 109 TYR A CA 1
ATOM 827 C C . TYR A 1 109 ? 7.141 -4.637 -12.984 1 68.88 109 TYR A C 1
ATOM 829 O O . TYR A 1 109 ? 7.477 -4.363 -11.828 1 68.88 109 TYR A O 1
ATOM 837 N N . PHE A 1 110 ? 7.527 -5.668 -13.578 1 69.5 110 PHE A N 1
ATOM 838 C CA . PHE A 1 110 ? 8.602 -6.465 -13 1 69.5 110 PHE A CA 1
ATOM 839 C C . PHE A 1 110 ? 9.953 -5.805 -13.242 1 69.5 110 PHE A C 1
ATOM 841 O O . PHE A 1 110 ? 10.836 -5.848 -12.375 1 69.5 110 PHE A O 1
ATOM 848 N N . ALA A 1 111 ? 10.094 -5.355 -14.398 1 66.38 111 ALA A N 1
ATOM 849 C CA . ALA A 1 111 ? 11.266 -4.598 -14.836 1 66.38 111 ALA A CA 1
ATOM 850 C C . ALA A 1 111 ? 10.883 -3.557 -15.883 1 66.38 111 ALA A C 1
ATOM 852 O O . ALA A 1 111 ? 9.773 -3.596 -16.438 1 66.38 111 ALA A O 1
ATOM 853 N N . PRO A 1 112 ? 11.711 -2.592 -15.977 1 59.59 112 PRO A N 1
ATOM 854 C CA . PRO A 1 112 ? 11.375 -1.618 -17.016 1 59.59 112 PRO A CA 1
ATOM 855 C C . PRO A 1 112 ? 11.023 -2.275 -18.344 1 59.59 112 PRO A C 1
ATOM 857 O O . PRO A 1 112 ? 11.789 -3.096 -18.859 1 59.59 112 PRO A O 1
ATOM 860 N N . GLY A 1 113 ? 9.922 -1.98 -18.859 1 57.03 113 GLY A N 1
ATOM 861 C CA . GLY A 1 113 ? 9.492 -2.51 -20.141 1 57.03 113 GLY A CA 1
ATOM 862 C C . GLY A 1 113 ? 8.797 -3.852 -20.031 1 57.03 113 GLY A C 1
ATOM 863 O O . GLY A 1 113 ? 8.258 -4.359 -21.016 1 57.03 113 GLY A O 1
ATOM 864 N N . TYR A 1 114 ? 8.742 -4.387 -18.844 1 66.81 114 TYR A N 1
ATOM 865 C CA . TYR A 1 114 ? 8.109 -5.688 -18.656 1 66.81 114 TYR A CA 1
ATOM 866 C C . TYR A 1 114 ? 6.859 -5.562 -17.781 1 66.81 114 TYR A C 1
ATOM 868 O O . TYR A 1 114 ? 6.922 -5.742 -16.562 1 66.81 114 TYR A O 1
ATOM 876 N N . PHE A 1 115 ? 5.809 -5.336 -18.547 1 75.75 115 PHE A N 1
ATOM 877 C CA . PHE A 1 115 ? 4.543 -5.121 -17.844 1 75.75 115 PHE A CA 1
ATOM 878 C C . PHE A 1 115 ? 3.939 -6.445 -17.391 1 75.75 115 PHE A C 1
ATOM 880 O O . PHE A 1 115 ? 4.098 -7.465 -18.062 1 75.75 115 PHE A O 1
ATOM 887 N N . VAL A 1 116 ? 3.434 -6.438 -16.328 1 80.62 116 VAL A N 1
ATOM 888 C CA . VAL A 1 116 ? 2.633 -7.555 -15.836 1 80.62 116 VAL A CA 1
ATOM 889 C C . VAL A 1 116 ? 1.179 -7.117 -15.672 1 80.62 116 VAL A C 1
ATOM 891 O O . VAL A 1 116 ? 0.414 -7.109 -16.641 1 80.62 116 VAL A O 1
ATOM 894 N N . TRP A 1 117 ? 0.93 -6.301 -14.664 1 91.69 117 TRP A N 1
ATOM 895 C CA . TRP A 1 117 ? -0.447 -5.898 -14.398 1 91.69 117 TRP A CA 1
ATOM 896 C C . TRP A 1 117 ? -0.703 -4.48 -14.906 1 91.69 117 TRP A C 1
ATOM 898 O O . TRP A 1 117 ? -1.85 -4.031 -14.953 1 91.69 117 TRP A O 1
ATOM 908 N N . ALA A 1 118 ? 0.294 -3.76 -15.359 1 91.31 118 ALA A N 1
ATOM 909 C CA . ALA A 1 118 ? 0.221 -2.338 -15.688 1 91.31 118 ALA A CA 1
ATOM 910 C C . ALA A 1 118 ? -0.807 -2.076 -16.781 1 91.31 118 ALA A C 1
ATOM 912 O O . ALA A 1 118 ? -1.571 -1.112 -16.703 1 91.31 118 ALA A O 1
ATOM 913 N N . VAL A 1 119 ? -0.842 -2.947 -17.766 1 92.06 119 VAL A N 1
ATOM 914 C CA . VAL A 1 119 ? -1.725 -2.748 -18.906 1 92.06 119 VAL A CA 1
ATOM 915 C C . VAL A 1 119 ? -3.178 -2.93 -18.469 1 92.06 119 VAL A C 1
ATOM 917 O O . VAL A 1 119 ? -4.047 -2.139 -18.844 1 92.06 119 VAL A O 1
ATOM 920 N N . LEU A 1 120 ? -3.426 -3.949 -17.734 1 94.94 120 LEU A N 1
ATOM 921 C CA . LEU A 1 120 ? -4.777 -4.176 -17.234 1 94.94 120 LEU A CA 1
ATOM 922 C C . LEU A 1 120 ? -5.234 -3.025 -16.344 1 94.94 120 LEU A C 1
ATOM 924 O O . LEU A 1 120 ? -6.359 -2.543 -16.469 1 94.94 120 LEU A O 1
ATOM 928 N N . ILE A 1 121 ? -4.387 -2.561 -15.445 1 95.69 121 ILE A N 1
ATOM 929 C CA . ILE A 1 121 ? -4.688 -1.46 -14.531 1 95.69 121 ILE A CA 1
ATOM 930 C C . ILE A 1 121 ? -5.031 -0.208 -15.336 1 95.69 121 ILE A C 1
ATOM 932 O O . ILE A 1 121 ? -6.016 0.475 -15.047 1 95.69 121 ILE A O 1
ATOM 936 N N . ALA A 1 122 ? -4.242 0.068 -16.344 1 94.12 122 ALA A N 1
ATOM 937 C CA . ALA A 1 122 ? -4.457 1.25 -17.172 1 94.12 122 ALA A CA 1
ATOM 938 C C . ALA A 1 122 ? -5.805 1.181 -17.875 1 94.12 122 ALA A C 1
ATOM 940 O O . ALA A 1 122 ? -6.52 2.182 -17.969 1 94.12 122 ALA A O 1
ATOM 941 N N . ASN A 1 123 ? -6.125 0.017 -18.391 1 96.06 123 ASN A N 1
ATOM 942 C CA . ASN A 1 123 ? -7.398 -0.14 -19.078 1 96.06 123 ASN A CA 1
ATOM 943 C C . ASN A 1 123 ? -8.578 0.01 -18.125 1 96.06 123 ASN A C 1
ATOM 945 O O . ASN A 1 123 ? -9.57 0.661 -18.453 1 96.06 123 ASN A O 1
ATOM 949 N N . LEU A 1 124 ? -8.469 -0.543 -16.969 1 98 124 LEU A N 1
ATOM 950 C CA . LEU A 1 124 ? -9.523 -0.422 -15.953 1 98 124 LEU A CA 1
ATOM 951 C C . LEU A 1 124 ? -9.703 1.032 -15.539 1 98 124 LEU A C 1
ATOM 953 O O . LEU A 1 124 ? -10.828 1.471 -15.273 1 98 124 LEU A O 1
ATOM 957 N N . ALA A 1 125 ? -8.641 1.75 -15.5 1 96.56 125 ALA A N 1
ATOM 958 C CA . ALA A 1 125 ? -8.688 3.148 -15.078 1 96.56 125 ALA A CA 1
ATOM 959 C C . ALA A 1 125 ? -9.531 3.98 -16.047 1 96.56 125 ALA A C 1
ATOM 961 O O . ALA A 1 125 ? -10.18 4.949 -15.641 1 96.56 125 ALA A O 1
ATOM 962 N N . HIS A 1 126 ? -9.586 3.613 -17.312 1 95.56 126 HIS A N 1
ATOM 963 C CA . HIS A 1 126 ? -10.352 4.336 -18.312 1 95.56 126 HIS A CA 1
ATOM 964 C C . HIS A 1 126 ? -11.836 4.352 -17.969 1 95.56 126 HIS A C 1
ATOM 966 O O . HIS A 1 126 ? -12.547 5.293 -18.328 1 95.56 126 HIS A O 1
ATOM 972 N N . ILE A 1 127 ? -12.227 3.312 -17.266 1 97.25 127 ILE A N 1
ATOM 973 C CA . ILE A 1 127 ? -13.656 3.234 -17 1 97.25 127 ILE A CA 1
ATOM 974 C C . ILE A 1 127 ? -13.914 3.545 -15.523 1 97.25 127 ILE A C 1
ATOM 976 O O . ILE A 1 127 ? -14.945 3.152 -14.969 1 97.25 127 ILE A O 1
ATOM 980 N N . GLY A 1 128 ? -12.891 4.09 -14.836 1 96.5 128 GLY A N 1
ATOM 981 C CA . GLY A 1 128 ? -13.172 4.707 -13.547 1 96.5 128 GLY A CA 1
ATOM 982 C C . GLY A 1 128 ? -12.531 3.979 -12.383 1 96.5 128 GLY A C 1
ATOM 983 O O . GLY A 1 128 ? -12.703 4.375 -11.227 1 96.5 128 GLY A O 1
ATOM 984 N N . TYR A 1 129 ? -11.828 2.877 -12.648 1 97.44 129 TYR A N 1
ATOM 985 C CA . TYR A 1 129 ? -11.156 2.193 -11.555 1 97.44 129 TYR A CA 1
ATOM 986 C C . TYR A 1 129 ? -9.945 2.99 -11.07 1 97.44 129 TYR A C 1
ATOM 988 O O . TYR A 1 129 ? -9.258 3.633 -11.859 1 97.44 129 TYR A O 1
ATOM 996 N N . GLU A 1 130 ? -9.828 2.947 -9.836 1 95.12 130 GLU A N 1
ATOM 997 C CA . GLU A 1 130 ? -8.695 3.57 -9.164 1 95.12 130 GLU A CA 1
ATOM 998 C C . GLU A 1 130 ? -8.273 2.762 -7.938 1 95.12 130 GLU A C 1
ATOM 1000 O O . GLU A 1 130 ? -8.625 1.587 -7.812 1 95.12 130 GLU A O 1
ATOM 1005 N N . GLU A 1 131 ? -7.543 3.322 -7.074 1 90.94 131 GLU A N 1
ATOM 1006 C CA . GLU A 1 131 ? -6.93 2.588 -5.969 1 90.94 131 GLU A CA 1
ATOM 1007 C C . GLU A 1 131 ? -7.984 2.1 -4.98 1 90.94 131 GLU A C 1
ATOM 1009 O O . GLU A 1 131 ? -7.828 1.036 -4.375 1 90.94 131 GLU A O 1
ATOM 1014 N N . LYS A 1 132 ? -9.062 2.775 -4.785 1 93.25 132 LYS A N 1
ATOM 1015 C CA . LYS A 1 132 ? -10.039 2.428 -3.764 1 93.25 132 LYS A CA 1
ATOM 1016 C C . LYS A 1 132 ? -10.797 1.156 -4.133 1 93.25 132 LYS A C 1
ATOM 1018 O O . LYS A 1 132 ? -11.391 0.504 -3.27 1 93.25 132 LYS A O 1
ATOM 1023 N N . ASN A 1 133 ? -10.805 0.875 -5.445 1 96.75 133 ASN A N 1
ATOM 1024 C CA . ASN A 1 133 ? -11.57 -0.3 -5.844 1 96.75 133 ASN A CA 1
ATOM 1025 C C . ASN A 1 133 ? -10.711 -1.29 -6.629 1 96.75 133 ASN A C 1
ATOM 1027 O O . ASN A 1 133 ? -11.234 -2.137 -7.352 1 96.75 133 ASN A O 1
ATOM 1031 N N . MET A 1 134 ? -9.414 -1.164 -6.586 1 97.06 134 MET A N 1
ATOM 1032 C CA . MET A 1 134 ? -8.445 -2.148 -7.047 1 97.06 134 MET A CA 1
ATOM 1033 C C . MET A 1 134 ? -7.473 -2.52 -5.934 1 97.06 134 MET A C 1
ATOM 1035 O O . MET A 1 134 ? -7.055 -1.66 -5.156 1 97.06 134 MET A O 1
ATOM 1039 N N . TYR A 1 135 ? -7.184 -3.74 -5.848 1 97.06 135 TYR A N 1
ATOM 1040 C CA . TYR A 1 135 ? -6.285 -4.227 -4.805 1 97.06 135 TYR A CA 1
ATOM 1041 C C . TYR A 1 135 ? -5.32 -5.27 -5.359 1 97.06 135 TYR A C 1
ATOM 1043 O O . TYR A 1 135 ? -5.746 -6.262 -5.957 1 97.06 135 TYR A O 1
ATOM 1051 N N . MET A 1 136 ? -4.016 -4.996 -5.238 1 96.88 136 MET A N 1
ATOM 1052 C CA . MET A 1 136 ? -2.992 -6 -5.523 1 96.88 136 MET A CA 1
ATOM 1053 C C . MET A 1 136 ? -2.672 -6.824 -4.285 1 96.88 136 MET A C 1
ATOM 1055 O O . MET A 1 136 ? -2.076 -6.316 -3.332 1 96.88 136 MET A O 1
ATOM 1059 N N . ALA A 1 137 ? -3.059 -8.055 -4.246 1 97.31 137 ALA A N 1
ATOM 1060 C CA . ALA A 1 137 ? -2.752 -8.938 -3.127 1 97.31 137 ALA A CA 1
ATOM 1061 C C . ALA A 1 137 ? -1.332 -9.484 -3.234 1 97.31 137 ALA A C 1
ATOM 1063 O O . ALA A 1 137 ? -1.138 -10.672 -3.502 1 97.31 137 ALA A O 1
ATOM 1064 N N . ALA A 1 138 ? -0.396 -8.656 -2.91 1 95.06 138 ALA A N 1
ATOM 1065 C CA . ALA A 1 138 ? 1.018 -9.016 -2.988 1 95.06 138 ALA A CA 1
ATOM 1066 C C . ALA A 1 138 ? 1.423 -9.906 -1.816 1 95.06 138 ALA A C 1
ATOM 1068 O O . ALA A 1 138 ? 0.904 -9.758 -0.708 1 95.06 138 ALA A O 1
ATOM 1069 N N . TYR A 1 139 ? 2.338 -10.82 -2.037 1 97.12 139 TYR A N 1
ATOM 1070 C CA . TYR A 1 139 ? 2.85 -11.742 -1.026 1 97.12 139 TYR A CA 1
ATOM 1071 C C . TYR A 1 139 ? 4.258 -12.211 -1.378 1 97.12 139 TYR A C 1
ATOM 1073 O O . TYR A 1 139 ? 4.719 -12.008 -2.504 1 97.12 139 TYR A O 1
ATOM 1081 N N . ASP A 1 140 ? 4.98 -12.703 -0.396 1 97.62 140 ASP A N 1
ATOM 1082 C CA . ASP A 1 140 ? 6.273 -13.328 -0.646 1 97.62 140 ASP A CA 1
ATOM 1083 C C . ASP A 1 140 ? 6.109 -14.68 -1.342 1 97.62 140 ASP A C 1
ATOM 1085 O O . ASP A 1 140 ? 5.844 -15.688 -0.69 1 97.62 140 ASP A O 1
ATOM 1089 N N . TRP A 1 141 ? 6.305 -14.672 -2.619 1 96.75 141 TRP A N 1
ATOM 1090 C CA . TRP A 1 141 ? 6 -15.828 -3.459 1 96.75 141 TRP A CA 1
ATOM 1091 C C . TRP A 1 141 ? 6.988 -16.953 -3.201 1 96.75 141 TRP A C 1
ATOM 1093 O O . TRP A 1 141 ? 6.82 -18.062 -3.715 1 96.75 141 TRP A O 1
ATOM 1103 N N . ARG A 1 142 ? 8.016 -16.797 -2.359 1 96.62 142 ARG A N 1
ATOM 1104 C CA . ARG A 1 142 ? 8.953 -17.859 -2.029 1 96.62 142 ARG A CA 1
ATOM 1105 C C . ARG A 1 142 ? 8.344 -18.844 -1.034 1 96.62 142 ARG A C 1
ATOM 1107 O O . ARG A 1 142 ? 8.672 -20.031 -1.043 1 96.62 142 ARG A O 1
ATOM 1114 N N . LEU A 1 143 ? 7.418 -18.375 -0.279 1 98.38 143 LEU A N 1
ATOM 1115 C CA . LEU A 1 143 ? 6.887 -19.125 0.857 1 98.38 143 LEU A CA 1
ATOM 1116 C C . LEU A 1 143 ? 5.816 -20.109 0.407 1 98.38 143 LEU A C 1
ATOM 1118 O O . LEU A 1 143 ? 5.195 -19.922 -0.642 1 98.38 143 LEU A O 1
ATOM 1122 N N . SER A 1 144 ? 5.641 -21.125 1.299 1 98.06 144 SER A N 1
ATOM 1123 C CA . SER A 1 144 ? 4.406 -21.891 1.157 1 98.06 144 SER A CA 1
ATOM 1124 C C . SER A 1 144 ? 3.186 -21.016 1.437 1 98.06 144 SER A C 1
ATOM 1126 O O . SER A 1 144 ? 3.295 -19.969 2.09 1 98.06 144 SER A O 1
ATOM 1128 N N . PHE A 1 145 ? 2.082 -21.438 0.985 1 98.44 145 PHE A N 1
ATOM 1129 C CA . PHE A 1 145 ? 0.885 -20.609 1.038 1 98.44 145 PHE A CA 1
ATOM 1130 C C . PHE A 1 145 ? 0.486 -20.312 2.482 1 98.44 145 PHE A C 1
ATOM 1132 O O . PHE A 1 145 ? 0.217 -19.172 2.844 1 98.44 145 PHE A O 1
ATOM 1139 N N . GLN A 1 146 ? 0.518 -21.359 3.336 1 97.81 146 GLN A N 1
ATOM 1140 C CA . GLN A 1 146 ? 0.153 -21.188 4.738 1 97.81 146 GLN A CA 1
ATOM 1141 C C . GLN A 1 146 ? 1.175 -20.328 5.469 1 97.81 146 GLN A C 1
ATOM 1143 O O . GLN A 1 146 ? 0.816 -19.547 6.359 1 97.81 146 GLN A O 1
ATOM 1148 N N . ASN A 1 147 ? 2.42 -20.422 5.086 1 97.81 147 ASN A N 1
ATOM 1149 C CA . ASN A 1 147 ? 3.48 -19.672 5.758 1 97.81 147 ASN A CA 1
ATOM 1150 C C . ASN A 1 147 ? 3.406 -18.188 5.449 1 97.81 147 ASN A C 1
ATOM 1152 O O . ASN A 1 147 ? 3.975 -17.375 6.176 1 97.81 147 ASN A O 1
ATOM 1156 N N . THR A 1 148 ? 2.715 -17.781 4.348 1 98.06 148 THR A N 1
ATOM 1157 C CA . THR A 1 148 ? 2.498 -16.359 4.125 1 98.06 148 THR A CA 1
ATOM 1158 C C . THR A 1 148 ? 1.623 -15.758 5.223 1 98.06 148 THR A C 1
ATOM 1160 O O . THR A 1 148 ? 1.775 -14.594 5.582 1 98.06 148 THR A O 1
ATOM 1163 N N . GLU A 1 149 ? 0.699 -16.609 5.711 1 97.5 149 GLU A N 1
ATOM 1164 C CA . GLU A 1 149 ? -0.143 -16.172 6.824 1 97.5 149 GLU A CA 1
ATOM 1165 C C . GLU A 1 149 ? 0.629 -16.203 8.141 1 97.5 149 GLU A C 1
ATOM 1167 O O . GLU A 1 149 ? 0.569 -15.258 8.922 1 97.5 149 GLU A O 1
ATOM 1172 N N . VAL A 1 150 ? 1.363 -17.266 8.352 1 96.25 150 VAL A N 1
ATOM 1173 C CA . VAL A 1 150 ? 2.086 -17.453 9.609 1 96.25 150 VAL A CA 1
ATOM 1174 C C . VAL A 1 150 ? 3.088 -16.328 9.805 1 96.25 150 VAL A C 1
ATOM 1176 O O . VAL A 1 150 ? 3.189 -15.758 10.898 1 96.25 150 VAL A O 1
ATOM 1179 N N . ARG A 1 151 ? 3.781 -15.969 8.766 1 96.75 151 ARG A N 1
ATOM 1180 C CA . ARG A 1 151 ? 4.867 -15.008 8.906 1 96.75 151 ARG A CA 1
ATOM 1181 C C . ARG A 1 151 ? 4.363 -13.578 8.727 1 96.75 151 ARG A C 1
ATOM 1183 O O . ARG A 1 151 ? 4.727 -12.68 9.492 1 96.75 151 ARG A O 1
ATOM 1190 N N . ASP A 1 152 ? 3.488 -13.328 7.711 1 97.06 152 ASP A N 1
ATOM 1191 C CA . ASP A 1 152 ? 3.193 -11.961 7.277 1 97.06 152 ASP A CA 1
ATOM 1192 C C . ASP A 1 152 ? 1.721 -11.625 7.492 1 97.06 152 ASP A C 1
ATOM 1194 O O . ASP A 1 152 ? 1.302 -10.484 7.277 1 97.06 152 ASP A O 1
ATOM 1198 N N . GLN A 1 153 ? 0.847 -12.578 7.812 1 97.06 153 GLN A N 1
ATOM 1199 C CA . GLN A 1 153 ? -0.596 -12.391 7.918 1 97.06 153 GLN A CA 1
ATOM 1200 C C . GLN A 1 153 ? -1.188 -11.922 6.59 1 97.06 153 GLN A C 1
ATOM 1202 O O . GLN A 1 153 ? -2.105 -11.102 6.57 1 97.06 153 GLN A O 1
ATOM 1207 N N . THR A 1 154 ? -0.667 -12.445 5.516 1 97.56 154 THR A N 1
ATOM 1208 C CA . THR A 1 154 ? -1.044 -12.008 4.18 1 97.56 154 THR A CA 1
ATOM 1209 C C . THR A 1 154 ? -2.477 -12.422 3.855 1 97.56 154 THR A C 1
ATOM 1211 O O . THR A 1 154 ? -3.221 -11.664 3.227 1 97.56 154 THR A O 1
ATOM 1214 N N . LEU A 1 155 ? -2.867 -13.641 4.223 1 98.62 155 LEU A N 1
ATOM 1215 C CA . LEU A 1 155 ? -4.223 -14.109 3.947 1 98.62 155 LEU A CA 1
ATOM 1216 C C . LEU A 1 155 ? -5.246 -13.297 4.727 1 98.62 155 LEU A C 1
ATOM 1218 O O . LEU A 1 155 ? -6.301 -12.938 4.191 1 98.62 155 LEU A O 1
ATOM 1222 N N . SER A 1 156 ? -4.906 -12.961 5.961 1 98.31 156 SER A N 1
ATOM 1223 C CA . SER A 1 156 ? -5.766 -12.094 6.77 1 98.31 156 SER A CA 1
ATOM 1224 C C . SER A 1 156 ? -5.926 -10.719 6.129 1 98.31 156 SER A C 1
ATOM 1226 O O . SER A 1 156 ? -7.027 -10.164 6.113 1 98.31 156 SER A O 1
ATOM 1228 N N . ARG A 1 157 ? -4.875 -10.172 5.66 1 97.75 157 ARG A N 1
ATOM 1229 C CA . ARG A 1 157 ? -4.914 -8.875 4.984 1 97.75 157 ARG A CA 1
ATOM 1230 C C . ARG A 1 157 ? -5.781 -8.938 3.73 1 97.75 157 ARG A C 1
ATOM 1232 O O . ARG A 1 157 ? -6.547 -8.016 3.453 1 97.75 157 ARG A O 1
ATOM 1239 N N . MET A 1 158 ? -5.609 -9.977 2.945 1 98.5 158 MET A N 1
ATOM 1240 C CA . MET A 1 158 ? -6.43 -10.156 1.75 1 98.5 158 MET A CA 1
ATOM 1241 C C . MET A 1 158 ? -7.91 -10.219 2.107 1 98.5 158 MET A C 1
ATOM 1243 O O . MET A 1 158 ? -8.734 -9.547 1.479 1 98.5 158 MET A O 1
ATOM 1247 N N . LYS A 1 159 ? -8.258 -11.008 3.109 1 98.75 159 LYS A N 1
ATOM 1248 C CA . LYS A 1 159 ? -9.633 -11.102 3.588 1 98.75 159 LYS A CA 1
ATOM 1249 C C . LYS A 1 159 ? -10.18 -9.727 3.965 1 98.75 159 LYS A C 1
ATOM 1251 O O . LYS A 1 159 ? -11.242 -9.328 3.5 1 98.75 159 LYS A O 1
ATOM 1256 N N . SER A 1 160 ? -9.406 -9.023 4.75 1 98.25 160 SER A N 1
ATOM 1257 C CA . SER A 1 160 ? -9.828 -7.719 5.254 1 98.25 160 SER A CA 1
ATOM 1258 C C . SER A 1 160 ? -10.023 -6.727 4.113 1 98.25 160 SER A C 1
ATOM 1260 O O . SER A 1 160 ? -10.992 -5.973 4.102 1 98.25 160 SER A O 1
ATOM 1262 N N . ASN A 1 161 ? -9.141 -6.719 3.18 1 97.88 161 ASN A N 1
ATOM 1263 C CA . ASN A 1 161 ? -9.234 -5.789 2.059 1 97.88 161 ASN A CA 1
ATOM 1264 C C . ASN A 1 161 ? -10.43 -6.098 1.168 1 97.88 161 ASN A C 1
ATOM 1266 O O . ASN A 1 161 ? -11.117 -5.188 0.701 1 97.88 161 ASN A O 1
ATOM 1270 N N . ILE A 1 162 ? -10.664 -7.363 0.914 1 98.75 162 ILE A N 1
ATOM 1271 C CA . ILE A 1 162 ? -11.812 -7.738 0.104 1 98.75 162 ILE A CA 1
ATOM 1272 C C . ILE A 1 162 ? -13.102 -7.305 0.807 1 98.75 162 ILE A C 1
ATOM 1274 O O . ILE A 1 162 ? -13.984 -6.715 0.185 1 98.75 162 ILE A O 1
ATOM 1278 N N . GLU A 1 163 ? -13.203 -7.578 2.092 1 98.62 163 GLU A N 1
ATOM 1279 C CA . GLU A 1 163 ? -14.375 -7.176 2.865 1 98.62 163 GLU A CA 1
ATOM 1280 C C . GLU A 1 163 ? -14.578 -5.664 2.811 1 98.62 163 GLU A C 1
ATOM 1282 O O . GLU A 1 163 ? -15.703 -5.191 2.631 1 98.62 163 GLU A O 1
ATOM 1287 N N . LEU A 1 164 ? -13.5 -4.914 2.955 1 98 164 LEU A N 1
ATOM 1288 C CA . LEU A 1 164 ? -13.562 -3.457 2.918 1 98 164 LEU A CA 1
ATOM 1289 C C . LEU A 1 164 ? -14.047 -2.967 1.556 1 98 164 LEU A C 1
ATOM 1291 O O . LEU A 1 164 ? -14.914 -2.102 1.475 1 98 164 LEU A O 1
ATOM 1295 N N . MET A 1 165 ? -13.461 -3.488 0.516 1 98.12 165 MET A N 1
ATOM 1296 C CA . MET A 1 165 ? -13.828 -3.061 -0.833 1 98.12 165 MET A CA 1
ATOM 1297 C C . MET A 1 165 ? -15.289 -3.363 -1.126 1 98.12 165 MET A C 1
ATOM 1299 O O . MET A 1 165 ? -15.984 -2.547 -1.73 1 98.12 165 MET A O 1
ATOM 1303 N N . VAL A 1 166 ? -15.75 -4.531 -0.725 1 98.56 166 VAL A N 1
ATOM 1304 C CA . VAL A 1 166 ? -17.156 -4.887 -0.927 1 98.56 166 VAL A CA 1
ATOM 1305 C C . VAL A 1 166 ? -18.047 -3.92 -0.153 1 98.56 166 VAL A C 1
ATOM 1307 O O . VAL A 1 166 ? -19.016 -3.393 -0.699 1 98.56 166 VAL A O 1
ATOM 1310 N N . SER A 1 167 ? -17.672 -3.645 1.079 1 96.62 167 SER A N 1
ATOM 1311 C CA . SER A 1 167 ? -18.469 -2.777 1.932 1 96.62 167 SER A CA 1
ATOM 1312 C C . SER A 1 167 ? -18.484 -1.347 1.405 1 96.62 167 SER A C 1
ATOM 1314 O O . SER A 1 167 ? -19.531 -0.693 1.408 1 96.62 167 SER A O 1
ATOM 1316 N N . THR A 1 168 ? -17.391 -0.858 0.912 1 95.75 168 THR A N 1
ATOM 1317 C CA . THR A 1 168 ? -17.281 0.542 0.514 1 95.75 168 THR A CA 1
ATOM 1318 C C . THR A 1 168 ? -17.719 0.729 -0.935 1 95.75 168 THR A C 1
ATOM 1320 O O . THR A 1 168 ? -17.812 1.857 -1.424 1 95.75 168 THR A O 1
ATOM 1323 N N . ASN A 1 169 ? -17.922 -0.354 -1.612 1 95.88 169 ASN A N 1
ATOM 1324 C CA . ASN A 1 169 ? -18.438 -0.28 -2.979 1 95.88 169 ASN A CA 1
ATOM 1325 C C . ASN A 1 169 ? -19.906 -0.671 -3.053 1 95.88 169 ASN A C 1
ATOM 1327 O O . ASN A 1 169 ? -20.328 -1.354 -3.988 1 95.88 169 ASN A O 1
ATOM 1331 N N . GLY A 1 170 ? -20.688 -0.382 -2.066 1 94.44 170 GLY A N 1
ATOM 1332 C CA . GLY A 1 170 ? -22.125 -0.58 -2.068 1 94.44 170 GLY A CA 1
ATOM 1333 C C . GLY A 1 170 ? -22.531 -2.037 -1.943 1 94.44 170 GLY A C 1
ATOM 1334 O O . GLY A 1 170 ? -23.594 -2.434 -2.414 1 94.44 170 GLY A O 1
ATOM 1335 N N . GLY A 1 171 ? -21.672 -2.863 -1.488 1 96.94 171 GLY A N 1
ATOM 1336 C CA . GLY A 1 171 ? -22 -4.27 -1.313 1 96.94 171 GLY A CA 1
ATOM 1337 C C . GLY A 1 171 ? -21.75 -5.098 -2.561 1 96.94 171 GLY A C 1
ATOM 1338 O O . GLY A 1 171 ? -22.016 -6.301 -2.576 1 96.94 171 GLY A O 1
ATOM 1339 N N . LYS A 1 172 ? -21.203 -4.434 -3.592 1 98.38 172 LYS A N 1
ATOM 1340 C CA . LYS A 1 172 ? -20.875 -5.176 -4.805 1 98.38 172 LYS A CA 1
ATOM 1341 C C . LYS A 1 172 ? -19.703 -6.121 -4.57 1 98.38 172 LYS A C 1
ATOM 1343 O O . LYS A 1 172 ? -18.641 -5.703 -4.086 1 98.38 172 LYS A O 1
ATOM 1348 N N . LYS A 1 173 ? -19.906 -7.355 -4.918 1 98.75 173 LYS A N 1
ATOM 1349 C CA . LYS A 1 173 ? -18.922 -8.406 -4.676 1 98.75 173 LYS A CA 1
ATOM 1350 C C . LYS A 1 173 ? -17.672 -8.203 -5.543 1 98.75 173 LYS A C 1
ATOM 1352 O O . LYS A 1 173 ? -17.734 -7.551 -6.586 1 98.75 173 LYS A O 1
ATOM 1357 N N . ALA A 1 174 ? -16.609 -8.805 -5.18 1 98.88 174 ALA A N 1
ATOM 1358 C CA . ALA A 1 174 ? -15.328 -8.57 -5.82 1 98.88 174 ALA A CA 1
ATOM 1359 C C . ALA A 1 174 ? -15.109 -9.539 -6.984 1 98.88 174 ALA A C 1
ATOM 1361 O O . ALA A 1 174 ? -15.578 -10.68 -6.945 1 98.88 174 ALA A O 1
ATOM 1362 N N . VAL A 1 175 ? -14.438 -9.062 -8.008 1 98.94 175 VAL A N 1
ATOM 1363 C CA . VAL A 1 175 ? -13.898 -9.891 -9.078 1 98.94 175 VAL A CA 1
ATOM 1364 C C . VAL A 1 175 ? -12.414 -10.156 -8.828 1 98.94 175 VAL A C 1
ATOM 1366 O O . VAL A 1 175 ? -11.617 -9.227 -8.734 1 98.94 175 VAL A O 1
ATOM 1369 N N . ILE A 1 176 ? -12.125 -11.438 -8.703 1 98.94 176 ILE A N 1
ATOM 1370 C CA . ILE A 1 176 ? -10.766 -11.852 -8.391 1 98.94 176 ILE A CA 1
ATOM 1371 C C . ILE A 1 176 ? -10.047 -12.273 -9.672 1 98.94 176 ILE A C 1
ATOM 1373 O O . ILE A 1 176 ? -10.578 -13.062 -10.461 1 98.94 176 ILE A O 1
ATOM 1377 N N . VAL A 1 177 ? -8.805 -11.766 -9.859 1 98.81 177 VAL A N 1
ATOM 1378 C CA . VAL A 1 177 ? -8.039 -12.055 -11.062 1 98.81 177 VAL A CA 1
ATOM 1379 C C . VAL A 1 177 ? -6.66 -12.578 -10.688 1 98.81 177 VAL A C 1
ATOM 1381 O O . VAL A 1 177 ? -5.676 -11.836 -10.703 1 98.81 177 VAL A O 1
ATOM 1384 N N . PRO A 1 178 ? -6.566 -13.867 -10.438 1 98.62 178 PRO A N 1
ATOM 1385 C CA . PRO A 1 178 ? -5.258 -14.469 -10.18 1 98.62 178 PRO A CA 1
ATOM 1386 C C . PRO A 1 178 ? -4.512 -14.836 -11.461 1 98.62 178 PRO A C 1
ATOM 1388 O O . PRO A 1 178 ? -5.137 -15.148 -12.477 1 98.62 178 PRO A O 1
ATOM 1391 N N . HIS A 1 179 ? -3.203 -14.758 -11.383 1 97.56 179 HIS A N 1
ATOM 1392 C CA . HIS A 1 179 ? -2.35 -15.148 -12.5 1 97.56 179 HIS A CA 1
ATOM 1393 C C . HIS A 1 179 ? -1.36 -16.234 -12.078 1 97.56 179 HIS A C 1
ATOM 1395 O O . HIS A 1 179 ? -0.757 -16.141 -11.008 1 97.56 179 HIS A O 1
ATOM 1401 N N . SER A 1 180 ? -1.184 -17.234 -12.891 1 97.25 180 SER A N 1
ATOM 1402 C CA . SER A 1 180 ? -0.167 -18.266 -12.703 1 97.25 180 SER A CA 1
ATOM 1403 C C . SER A 1 180 ? -0.274 -18.906 -11.328 1 97.25 180 SER A C 1
ATOM 1405 O O . SER A 1 180 ? -1.349 -19.359 -10.93 1 97.25 180 SER A O 1
ATOM 1407 N N . MET A 1 181 ? 0.753 -18.953 -10.562 1 98.06 181 MET A N 1
ATOM 1408 C CA . MET A 1 181 ? 0.738 -19.578 -9.234 1 98.06 181 MET A CA 1
ATOM 1409 C C . MET A 1 181 ? -0.277 -18.891 -8.328 1 98.06 181 MET A C 1
ATOM 1411 O O . MET A 1 181 ? -0.768 -19.5 -7.371 1 98.06 181 MET A O 1
ATOM 1415 N N . GLY A 1 182 ? -0.606 -17.656 -8.664 1 98.38 182 GLY A N 1
ATOM 1416 C CA . GLY A 1 182 ? -1.615 -16.938 -7.902 1 98.38 182 GLY A CA 1
ATOM 1417 C C . GLY A 1 182 ? -2.963 -17.641 -7.895 1 98.38 182 GLY A C 1
ATOM 1418 O O . GLY A 1 182 ? -3.75 -17.469 -6.961 1 98.38 182 GLY A O 1
ATOM 1419 N N . VAL A 1 183 ? -3.227 -18.438 -8.906 1 98.81 183 VAL A N 1
ATOM 1420 C CA . VAL A 1 183 ? -4.473 -19.188 -9.008 1 98.81 183 VAL A CA 1
ATOM 1421 C C . VAL A 1 183 ? -4.535 -20.234 -7.902 1 98.81 183 VAL A C 1
ATOM 1423 O O . VAL A 1 183 ? -5.57 -20.406 -7.254 1 98.81 183 VAL A O 1
ATOM 1426 N N . LEU A 1 184 ? -3.389 -20.922 -7.68 1 98.81 184 LEU A N 1
ATOM 1427 C CA . LEU A 1 184 ? -3.312 -21.906 -6.609 1 98.81 184 LEU A CA 1
ATOM 1428 C C . LEU A 1 184 ? -3.373 -21.234 -5.242 1 98.81 184 LEU A C 1
ATOM 1430 O O . LEU A 1 184 ? -3.99 -21.766 -4.316 1 98.81 184 LEU A O 1
ATOM 1434 N N . TYR A 1 185 ? -2.727 -20.141 -5.18 1 98.75 185 TYR A N 1
ATOM 1435 C CA . TYR A 1 185 ? -2.73 -19.375 -3.939 1 98.75 185 TYR A CA 1
ATOM 1436 C C . TYR A 1 185 ? -4.145 -18.938 -3.566 1 98.75 185 TYR A C 1
ATOM 1438 O O . TYR A 1 185 ? -4.539 -19.031 -2.398 1 98.75 185 TYR A O 1
ATOM 1446 N N . PHE A 1 186 ? -4.965 -18.531 -4.555 1 98.88 186 PHE A N 1
ATOM 1447 C CA . PHE A 1 186 ? -6.324 -18.094 -4.266 1 98.88 186 PHE A CA 1
ATOM 1448 C C . PHE A 1 186 ? -7.223 -19.297 -3.967 1 98.88 186 PHE A C 1
ATOM 1450 O O . PHE A 1 186 ? -8.141 -19.188 -3.148 1 98.88 186 PHE A O 1
ATOM 1457 N N . LEU A 1 187 ? -6.965 -20.406 -4.617 1 98.81 187 LEU A N 1
ATOM 1458 C CA . LEU A 1 187 ? -7.672 -21.625 -4.234 1 98.81 187 LEU A CA 1
ATOM 1459 C C . LEU A 1 187 ? -7.449 -21.938 -2.76 1 98.81 187 LEU A C 1
ATOM 1461 O O . LEU A 1 187 ? -8.398 -22.281 -2.045 1 98.81 187 LEU A O 1
ATOM 1465 N N . HIS A 1 188 ? -6.203 -21.859 -2.34 1 98.75 188 HIS A N 1
ATOM 1466 C CA . HIS A 1 188 ? -5.859 -22.031 -0.932 1 98.75 188 HIS A CA 1
ATOM 1467 C C . HIS A 1 188 ? -6.609 -21.031 -0.056 1 98.75 188 HIS A C 1
ATOM 1469 O O . HIS A 1 188 ? -7.137 -21.391 0.998 1 98.75 188 HIS A O 1
ATOM 1475 N N . PHE A 1 189 ? -6.73 -19.812 -0.49 1 98.88 189 PHE A N 1
ATOM 1476 C CA . PHE A 1 189 ? -7.387 -18.75 0.261 1 98.88 189 PHE A CA 1
ATOM 1477 C C . PHE A 1 189 ? -8.859 -19.062 0.471 1 98.88 189 PHE A C 1
ATOM 1479 O O . PHE A 1 189 ? -9.398 -18.859 1.564 1 98.88 189 PHE A O 1
ATOM 1486 N N . MET A 1 190 ? -9.539 -19.453 -0.594 1 98.81 190 MET A N 1
ATOM 1487 C CA . MET A 1 190 ? -10.977 -19.703 -0.507 1 98.81 190 MET A CA 1
ATOM 1488 C C . MET A 1 190 ? -11.289 -20.734 0.569 1 98.81 190 MET A C 1
ATOM 1490 O O . MET A 1 190 ? -12.297 -20.625 1.269 1 98.81 190 MET A O 1
ATOM 1494 N N . LYS A 1 191 ? -10.383 -21.703 0.729 1 98.38 191 LYS A N 1
ATOM 1495 C CA . LYS A 1 191 ? -10.562 -22.688 1.795 1 98.38 191 LYS A CA 1
ATOM 1496 C C . LYS A 1 191 ? -10.18 -22.109 3.152 1 98.38 191 LYS A C 1
ATOM 1498 O O . LYS A 1 191 ? -10.914 -22.266 4.133 1 98.38 191 LYS A O 1
ATOM 1503 N N . TRP A 1 192 ? -9.078 -21.438 3.137 1 98.69 192 TRP A N 1
ATOM 1504 C CA . TRP A 1 192 ? -8.555 -20.859 4.367 1 98.69 192 TRP A CA 1
ATOM 1505 C C . TRP A 1 192 ? -9.578 -19.906 4.988 1 98.69 192 TRP A C 1
ATOM 1507 O O . TRP A 1 192 ? -9.828 -19.953 6.195 1 98.69 192 TRP A O 1
ATOM 1517 N N . VAL A 1 193 ? -10.203 -19 4.168 1 98.75 193 VAL A N 1
ATOM 1518 C CA . VAL A 1 193 ? -11.047 -17.906 4.664 1 98.75 193 VAL A CA 1
ATOM 1519 C C . VAL A 1 193 ? -12.297 -18.484 5.328 1 98.75 193 VAL A C 1
ATOM 1521 O O . VAL A 1 193 ? -12.812 -17.922 6.293 1 98.75 193 VAL A O 1
ATOM 1524 N N . GLU A 1 194 ? -12.758 -19.641 4.855 1 98.19 194 GLU A N 1
ATOM 1525 C CA . GLU A 1 194 ? -13.984 -20.234 5.379 1 98.19 194 GLU A CA 1
ATOM 1526 C C . GLU A 1 194 ? -13.695 -21.172 6.547 1 98.19 194 GLU A C 1
ATOM 1528 O O . GLU A 1 194 ? -14.586 -21.484 7.336 1 98.19 194 GLU A O 1
ATOM 1533 N N . ALA A 1 195 ? -12.438 -21.656 6.648 1 97.81 195 ALA A N 1
ATOM 1534 C CA . ALA A 1 195 ? -12.047 -22.547 7.742 1 97.81 195 ALA A CA 1
ATOM 1535 C C . ALA A 1 195 ? -12.008 -21.797 9.07 1 97.81 195 ALA A C 1
ATOM 1537 O O . ALA A 1 195 ? -11.719 -20.594 9.102 1 97.81 195 ALA A O 1
ATOM 1538 N N . PRO A 1 196 ? -12.266 -22.438 10.172 1 96.12 196 PRO A N 1
ATOM 1539 C CA . PRO A 1 196 ? -12.273 -21.766 11.477 1 96.12 196 PRO A CA 1
ATOM 1540 C C . PRO A 1 196 ? -10.883 -21.297 11.898 1 96.12 196 PRO A C 1
ATOM 1542 O O . PRO A 1 196 ? -9.883 -21.938 11.57 1 96.12 196 PRO A O 1
ATOM 1545 N N . ALA A 1 197 ? -10.852 -20.188 12.586 1 91.94 197 ALA A N 1
ATOM 1546 C CA . ALA A 1 197 ? -9.625 -19.734 13.242 1 91.94 197 ALA A CA 1
ATOM 1547 C C . ALA A 1 197 ? -9.227 -20.672 14.375 1 91.94 197 ALA A C 1
ATOM 1549 O O . ALA A 1 197 ? -10.086 -21.297 15 1 91.94 197 ALA A O 1
ATOM 1550 N N . PRO A 1 198 ? -7.922 -20.875 14.562 1 88.75 198 PRO A N 1
ATOM 1551 C CA . PRO A 1 198 ? -6.844 -20.016 14.062 1 88.75 198 PRO A CA 1
ATOM 1552 C C . PRO A 1 198 ? -6.176 -20.578 12.805 1 88.75 198 PRO A C 1
ATOM 1554 O O . PRO A 1 198 ? -5.34 -19.906 12.195 1 88.75 198 PRO A O 1
ATOM 1557 N N . LEU A 1 199 ? -6.562 -21.781 12.461 1 88.56 199 LEU A N 1
ATOM 1558 C CA . LEU A 1 199 ? -5.91 -22.375 11.297 1 88.56 199 LEU A CA 1
ATOM 1559 C C . LEU A 1 199 ? -6.414 -21.734 10.008 1 88.56 199 LEU A C 1
ATOM 1561 O O . LEU A 1 199 ? -5.648 -21.562 9.062 1 88.56 199 LEU A O 1
ATOM 1565 N N . GLY A 1 200 ? -7.715 -21.375 10.133 1 96.06 200 GLY A N 1
ATOM 1566 C CA . GLY A 1 200 ? -8.312 -20.688 9 1 96.06 200 GLY A CA 1
ATOM 1567 C C . GLY A 1 200 ? -8.625 -19.234 9.289 1 96.06 200 GLY A C 1
ATOM 1568 O O . GLY A 1 200 ? -8.148 -18.672 10.281 1 96.06 200 GLY A O 1
ATOM 1569 N N . GLY A 1 201 ? -9.297 -18.594 8.375 1 97.25 201 GLY A N 1
ATOM 1570 C CA . GLY A 1 201 ? -9.555 -17.156 8.438 1 97.25 201 GLY A CA 1
ATOM 1571 C C . GLY A 1 201 ? -10.805 -16.812 9.227 1 97.25 201 GLY A C 1
ATOM 1572 O O . GLY A 1 201 ? -11.047 -15.648 9.531 1 97.25 201 GLY A O 1
ATOM 1573 N N . GLY A 1 202 ? -11.633 -17.781 9.5 1 97.38 202 GLY A N 1
ATOM 1574 C CA . GLY A 1 202 ? -12.797 -17.578 10.352 1 97.38 202 GLY A CA 1
ATOM 1575 C C . GLY A 1 202 ? -13.914 -16.828 9.656 1 97.38 202 GLY A C 1
ATOM 1576 O O . GLY A 1 202 ? -14.75 -16.203 10.312 1 97.38 202 GLY A O 1
ATOM 1577 N N . GLY A 1 203 ? -14.008 -16.797 8.383 1 97.62 203 GLY A N 1
ATOM 1578 C CA . GLY A 1 203 ? -15.016 -16.047 7.648 1 97.62 203 GLY A CA 1
ATOM 1579 C C . GLY A 1 203 ? -16.359 -16.75 7.609 1 97.62 203 GLY A C 1
ATOM 1580 O O . GLY A 1 203 ? -17.391 -16.125 7.355 1 97.62 203 GLY A O 1
ATOM 1581 N N . GLY A 1 204 ? -16.344 -18.125 7.84 1 97.38 204 GLY A N 1
ATOM 1582 C CA . GLY A 1 204 ? -17.578 -18.906 7.762 1 97.38 204 GLY A CA 1
ATOM 1583 C C . GLY A 1 204 ? -17.828 -19.484 6.383 1 97.38 204 GLY A C 1
ATOM 1584 O O . GLY A 1 204 ? -17.188 -19.094 5.41 1 97.38 204 GLY A O 1
ATOM 1585 N N . PRO A 1 205 ? -18.766 -20.391 6.258 1 96 205 PRO A N 1
ATOM 1586 C CA . PRO A 1 205 ? -18.953 -21.172 5.039 1 96 205 PRO A CA 1
ATOM 1587 C C . PRO A 1 205 ? -19.562 -20.359 3.895 1 96 205 PRO A C 1
ATOM 1589 O O . PRO A 1 205 ? -19.5 -20.781 2.738 1 96 205 PRO A O 1
ATOM 1592 N N . ASP A 1 206 ? -20.094 -19.188 4.199 1 97.5 206 ASP A N 1
ATOM 1593 C CA . ASP A 1 206 ? -20.75 -18.406 3.16 1 97.5 206 ASP A CA 1
ATOM 1594 C C . ASP A 1 206 ? -19.891 -17.219 2.734 1 97.5 206 ASP A C 1
ATOM 1596 O O . ASP A 1 206 ? -20.359 -16.344 1.994 1 97.5 206 ASP A O 1
ATOM 1600 N N . TRP A 1 207 ? -18.688 -17.141 3.211 1 98.69 207 TRP A N 1
ATOM 1601 C CA . TRP A 1 207 ? -17.859 -15.969 2.973 1 98.69 207 TRP A CA 1
ATOM 1602 C C . TRP A 1 207 ? -17.672 -15.734 1.478 1 98.69 207 TRP A C 1
ATOM 1604 O O . TRP A 1 207 ? -17.828 -14.617 0.99 1 98.69 207 TRP A O 1
ATOM 1614 N N . CYS A 1 208 ? -17.312 -16.797 0.732 1 98.88 208 CYS A N 1
ATOM 1615 C CA . CYS A 1 208 ? -17.078 -16.656 -0.701 1 98.88 208 CYS A CA 1
ATOM 1616 C C . CYS A 1 208 ? -18.344 -16.219 -1.422 1 98.88 208 CYS A C 1
ATOM 1618 O O . CYS A 1 208 ? -18.312 -15.352 -2.293 1 98.88 208 CYS A O 1
ATOM 1620 N N . ALA A 1 209 ? -19.469 -16.797 -1.05 1 98.69 209 ALA A N 1
ATOM 1621 C CA . ALA A 1 209 ? -20.766 -16.453 -1.652 1 98.69 209 ALA A CA 1
ATOM 1622 C C . ALA A 1 209 ? -21.094 -14.984 -1.417 1 98.69 209 ALA A C 1
ATOM 1624 O O . ALA A 1 209 ? -21.703 -14.336 -2.275 1 98.69 209 ALA A O 1
ATOM 1625 N N . LYS A 1 210 ? -20.656 -14.477 -0.304 1 98.5 210 LYS A N 1
ATOM 1626 C CA . LYS A 1 210 ? -21.031 -13.125 0.108 1 98.5 210 LYS A CA 1
ATOM 1627 C C . LYS A 1 210 ? -20.094 -12.086 -0.508 1 98.5 210 LYS A C 1
ATOM 1629 O O . LYS A 1 210 ? -20.469 -10.93 -0.701 1 98.5 210 LYS A O 1
ATOM 1634 N N . HIS A 1 211 ? -18.891 -12.492 -0.896 1 98.81 211 HIS A N 1
ATOM 1635 C CA . HIS A 1 211 ? -17.906 -11.461 -1.176 1 98.81 211 HIS A CA 1
ATOM 1636 C C . HIS A 1 211 ? -17.344 -11.594 -2.59 1 98.81 211 HIS A C 1
ATOM 1638 O O . HIS A 1 211 ? -16.688 -10.68 -3.096 1 98.81 211 HIS A O 1
ATOM 1644 N N . ILE A 1 212 ? -17.547 -12.727 -3.268 1 98.88 212 ILE A N 1
ATOM 1645 C CA . ILE A 1 212 ? -16.891 -12.969 -4.547 1 98.88 212 ILE A CA 1
ATOM 1646 C C . ILE A 1 212 ? -17.938 -13.086 -5.652 1 98.88 212 ILE A C 1
ATOM 1648 O O . ILE A 1 212 ? -18.859 -13.891 -5.559 1 98.88 212 ILE A O 1
ATOM 1652 N N . LYS A 1 213 ? -17.797 -12.281 -6.645 1 98.75 213 LYS A N 1
ATOM 1653 C CA . LYS A 1 213 ? -18.625 -12.359 -7.84 1 98.75 213 LYS A CA 1
ATOM 1654 C C . LYS A 1 213 ? -18.078 -13.391 -8.828 1 98.75 213 LYS A C 1
ATOM 1656 O O . LYS A 1 213 ? -18.844 -14.172 -9.398 1 98.75 213 LYS A O 1
ATOM 1661 N N . ALA A 1 214 ? -16.828 -13.328 -9.039 1 98.88 214 ALA A N 1
ATOM 1662 C CA . ALA A 1 214 ? -16.188 -14.188 -10.031 1 98.88 214 ALA A CA 1
ATOM 1663 C C . ALA A 1 214 ? -14.695 -14.344 -9.742 1 98.88 214 ALA A C 1
ATOM 1665 O O . ALA A 1 214 ? -14.07 -13.461 -9.141 1 98.88 214 ALA A O 1
ATOM 1666 N N . VAL A 1 215 ? -14.195 -15.5 -10.086 1 98.94 215 VAL A N 1
ATOM 1667 C CA . VAL A 1 215 ? -12.758 -15.75 -10.109 1 98.94 215 VAL A CA 1
ATOM 1668 C C . VAL A 1 215 ? -12.297 -15.984 -11.539 1 98.94 215 VAL A C 1
ATOM 1670 O O . VAL A 1 215 ? -12.719 -16.938 -12.188 1 98.94 215 VAL A O 1
ATOM 1673 N N . MET A 1 216 ? -11.453 -15.078 -12.008 1 98.88 216 MET A N 1
ATOM 1674 C CA . MET A 1 216 ? -10.984 -15.141 -13.383 1 98.88 216 MET A CA 1
ATOM 1675 C C . MET A 1 216 ? -9.508 -15.523 -13.438 1 98.88 216 MET A C 1
ATOM 1677 O O . MET A 1 216 ? -8.633 -14.656 -13.422 1 98.88 216 MET A O 1
ATOM 1681 N N . ASN A 1 217 ? -9.281 -16.844 -13.539 1 98.88 217 ASN A N 1
ATOM 1682 C CA . ASN A 1 217 ? -7.953 -17.438 -13.438 1 98.88 217 ASN A CA 1
ATOM 1683 C C . ASN A 1 217 ? -7.18 -17.297 -14.75 1 98.88 217 ASN A C 1
ATOM 1685 O O . ASN A 1 217 ? -7.574 -17.859 -15.766 1 98.88 217 ASN A O 1
ATOM 1689 N N . ILE A 1 218 ? -6.062 -16.625 -14.711 1 98.69 218 ILE A N 1
ATOM 1690 C CA . ILE A 1 218 ? -5.25 -16.453 -15.906 1 98.69 218 ILE A CA 1
ATOM 1691 C C . ILE A 1 218 ? -4.062 -17.406 -15.875 1 98.69 218 ILE A C 1
ATOM 1693 O O . ILE A 1 218 ? -3.213 -17.328 -14.984 1 98.69 218 ILE A O 1
ATOM 1697 N N . GLY A 1 219 ? -3.982 -18.297 -16.797 1 98.44 219 GLY A N 1
ATOM 1698 C CA . GLY A 1 219 ? -2.85 -19.188 -16.938 1 98.44 219 GLY A CA 1
ATOM 1699 C C . GLY A 1 219 ? -2.596 -20.016 -15.68 1 98.44 219 GLY A C 1
ATOM 1700 O O . GLY A 1 219 ? -1.447 -20.188 -15.266 1 98.44 219 GLY A O 1
ATOM 1701 N N . GLY A 1 220 ? -3.615 -20.5 -15.055 1 98.62 220 GLY A N 1
ATOM 1702 C CA . GLY A 1 220 ? -3.486 -21.172 -13.766 1 98.62 220 GLY A CA 1
ATOM 1703 C C . GLY A 1 220 ? -2.996 -22.609 -13.891 1 98.62 220 GLY A C 1
ATOM 1704 O O . GLY A 1 220 ? -3.58 -23.406 -14.625 1 98.62 220 GLY A O 1
ATOM 1705 N N . PRO A 1 221 ? -1.893 -22.938 -13.25 1 98.75 221 PRO A N 1
ATOM 1706 C CA . PRO A 1 221 ? -1.451 -24.344 -13.211 1 98.75 221 PRO A CA 1
ATOM 1707 C C . PRO A 1 221 ? -2.193 -25.156 -12.164 1 98.75 221 PRO A C 1
ATOM 1709 O O . PRO A 1 221 ? -1.574 -25.688 -11.234 1 98.75 221 PRO A O 1
ATOM 1712 N N . PHE A 1 222 ? -3.459 -25.438 -12.359 1 98.88 222 PHE A N 1
ATOM 1713 C CA . PHE A 1 222 ? -4.309 -26.109 -11.383 1 98.88 222 PHE A CA 1
ATOM 1714 C C . PHE A 1 222 ? -3.729 -27.469 -11.008 1 98.88 222 PHE A C 1
ATOM 1716 O O . PHE A 1 222 ? -3.799 -27.875 -9.844 1 98.88 222 PHE A O 1
ATOM 1723 N N . LEU A 1 223 ? -3.152 -28.094 -12.016 1 98.88 223 LEU A N 1
ATOM 1724 C CA . LEU A 1 223 ? -2.684 -29.469 -11.781 1 98.88 223 LEU A CA 1
ATOM 1725 C C . LEU A 1 223 ? -1.162 -29.531 -11.852 1 98.88 223 LEU A C 1
ATOM 1727 O O . LEU A 1 223 ? -0.596 -30.609 -12.086 1 98.88 223 LEU A O 1
ATOM 1731 N N . GLY A 1 224 ? -0.54 -28.344 -11.727 1 98.5 224 GLY A N 1
ATOM 1732 C CA . GLY A 1 224 ? 0.912 -28.266 -11.766 1 98.5 224 GLY A CA 1
ATOM 1733 C C . GLY A 1 224 ? 1.465 -28.156 -13.172 1 98.5 224 GLY A C 1
ATOM 1734 O O . GLY A 1 224 ? 0.712 -27.953 -14.125 1 98.5 224 GLY A O 1
ATOM 1735 N N . VAL A 1 225 ? 2.824 -28.188 -13.25 1 97.94 225 VAL A N 1
ATOM 1736 C CA . VAL A 1 225 ? 3.514 -28.125 -14.531 1 97.94 225 VAL A CA 1
ATOM 1737 C C . VAL A 1 225 ? 4.734 -29.031 -14.516 1 97.94 225 VAL A C 1
ATOM 1739 O O . VAL A 1 225 ? 5.43 -29.141 -13.508 1 97.94 225 VAL A O 1
ATOM 1742 N N . PRO A 1 226 ? 5.043 -29.719 -15.609 1 96.56 226 PRO A N 1
ATOM 1743 C CA . PRO A 1 226 ? 6.262 -30.531 -15.688 1 96.56 226 PRO A CA 1
ATOM 1744 C C . PRO A 1 226 ? 7.531 -29.703 -15.477 1 96.56 226 PRO A C 1
ATOM 1746 O O . PRO A 1 226 ? 8.508 -30.203 -14.914 1 96.56 226 PRO A O 1
ATOM 1749 N N . LYS A 1 227 ? 7.484 -28.516 -15.836 1 93.56 227 LYS A N 1
ATOM 1750 C CA . LYS A 1 227 ? 8.633 -27.625 -15.703 1 93.56 227 LYS A CA 1
ATOM 1751 C C . LYS A 1 227 ? 9.07 -27.5 -14.25 1 93.56 227 LYS A C 1
ATOM 1753 O O . LYS A 1 227 ? 10.258 -27.328 -13.961 1 93.56 227 LYS A O 1
ATOM 1758 N N . ALA A 1 228 ? 8.156 -27.562 -13.352 1 94.62 228 ALA A N 1
ATOM 1759 C CA . ALA A 1 228 ? 8.5 -27.531 -11.93 1 94.62 228 ALA A CA 1
ATOM 1760 C C . ALA A 1 228 ? 9.375 -28.719 -11.547 1 94.62 228 ALA A C 1
ATOM 1762 O O . ALA A 1 228 ? 10.289 -28.594 -10.734 1 94.62 228 ALA A O 1
ATOM 1763 N N . VAL A 1 229 ? 9.141 -29.844 -12.164 1 94.69 229 VAL A N 1
ATOM 1764 C CA . VAL A 1 229 ? 9.922 -31.047 -11.914 1 94.69 229 VAL A CA 1
ATOM 1765 C C . VAL A 1 229 ? 11.352 -30.859 -12.406 1 94.69 229 VAL A C 1
ATOM 1767 O O . VAL A 1 229 ? 12.312 -31.109 -11.68 1 94.69 229 VAL A O 1
ATOM 1770 N N . ALA A 1 230 ? 11.469 -30.375 -13.586 1 92.25 230 ALA A N 1
ATOM 1771 C CA . ALA A 1 230 ? 12.789 -30.141 -14.156 1 92.25 230 ALA A CA 1
ATOM 1772 C C . ALA A 1 230 ? 13.562 -29.109 -13.344 1 92.25 230 ALA A C 1
ATOM 1774 O O . ALA A 1 230 ? 14.773 -29.25 -13.133 1 92.25 230 ALA A O 1
ATOM 1775 N N . GLY A 1 231 ? 12.852 -28.078 -12.938 1 89.5 231 GLY A N 1
ATOM 1776 C CA . GLY A 1 231 ? 13.477 -27.047 -12.117 1 89.5 231 GLY A CA 1
ATOM 1777 C C . GLY A 1 231 ? 14.031 -27.578 -10.812 1 89.5 231 GLY A C 1
ATOM 1778 O O . GLY A 1 231 ? 15.141 -27.219 -10.414 1 89.5 231 GLY A O 1
ATOM 1779 N N . LEU A 1 232 ? 13.32 -28.453 -10.172 1 91.25 232 LEU A N 1
ATOM 1780 C CA . LEU A 1 232 ? 13.727 -29.016 -8.883 1 91.25 232 LEU A CA 1
ATOM 1781 C C . LEU A 1 232 ? 14.781 -30.094 -9.07 1 91.25 232 LEU A C 1
ATOM 1783 O O . LEU A 1 232 ? 15.641 -30.281 -8.211 1 91.25 232 LEU A O 1
ATOM 1787 N N . PHE A 1 233 ? 14.727 -30.734 -10.211 1 91.06 233 PHE A N 1
ATOM 1788 C CA . PHE A 1 233 ? 15.547 -31.922 -10.438 1 91.06 233 PHE A CA 1
ATOM 1789 C C . PHE A 1 233 ? 16.906 -31.531 -11 1 91.06 233 PHE A C 1
ATOM 1791 O O . PHE A 1 233 ? 17.938 -32.094 -10.594 1 91.06 233 PHE A O 1
ATOM 1798 N N . SER A 1 234 ? 17 -30.5 -11.914 1 87.06 234 SER A N 1
ATOM 1799 C CA . SER A 1 234 ? 18.281 -30.203 -12.555 1 87.06 234 SER A CA 1
ATOM 1800 C C . SER A 1 234 ? 18.516 -28.703 -12.68 1 87.06 234 SER A C 1
ATOM 1802 O O . SER A 1 234 ? 19.516 -28.266 -13.234 1 87.06 234 SER A O 1
ATOM 1804 N N . ALA A 1 235 ? 17.688 -27.859 -12.148 1 77 235 ALA A N 1
ATOM 1805 C CA . ALA A 1 235 ? 17.797 -26.406 -12.125 1 77 235 ALA A CA 1
ATOM 1806 C C . ALA A 1 235 ? 17.938 -25.844 -13.539 1 77 235 ALA A C 1
ATOM 1808 O O . ALA A 1 235 ? 18.578 -24.797 -13.742 1 77 235 ALA A O 1
ATOM 1809 N N . GLU A 1 236 ? 17.719 -26.531 -14.578 1 64.69 236 GLU A N 1
ATOM 1810 C CA . GLU A 1 236 ? 17.859 -26.078 -15.961 1 64.69 236 GLU A CA 1
ATOM 1811 C C . GLU A 1 236 ? 16.625 -25.312 -16.422 1 64.69 236 GLU A C 1
ATOM 1813 O O . GLU A 1 236 ? 16.562 -24.875 -17.562 1 64.69 236 GLU A O 1
ATOM 1818 N N . ALA A 1 237 ? 15.812 -24.844 -15.617 1 53.31 237 ALA A N 1
ATOM 1819 C CA . ALA A 1 237 ? 14.609 -24.203 -16.125 1 53.31 237 ALA A CA 1
ATOM 1820 C C . ALA A 1 237 ? 14.93 -22.844 -16.734 1 53.31 237 ALA A C 1
ATOM 1822 O O . ALA A 1 237 ? 15.922 -22.203 -16.359 1 53.31 237 ALA A O 1
ATOM 1823 N N . LYS A 1 238 ? 14.297 -22.516 -17.891 1 47.47 238 LYS A N 1
ATOM 1824 C CA . LYS A 1 238 ? 14.336 -21.234 -18.578 1 47.47 238 LYS A CA 1
ATOM 1825 C C . LYS A 1 238 ? 14.453 -20.078 -17.594 1 47.47 238 LYS A C 1
ATOM 1827 O O . LYS A 1 238 ? 14.984 -19.016 -17.938 1 47.47 238 LYS A O 1
ATOM 1832 N N . ASP A 1 239 ? 14.039 -20.375 -16.453 1 46.12 239 ASP A N 1
ATOM 1833 C CA . ASP A 1 239 ? 14.062 -19.312 -15.445 1 46.12 239 ASP A CA 1
ATOM 1834 C C . ASP A 1 239 ? 15.5 -18.922 -15.102 1 46.12 239 ASP A C 1
ATOM 1836 O O . ASP A 1 239 ? 15.758 -17.766 -14.75 1 46.12 239 ASP A O 1
ATOM 1840 N N . VAL A 1 240 ? 16.422 -19.938 -15.383 1 45.78 240 VAL A N 1
ATOM 1841 C CA . VAL A 1 240 ? 17.828 -19.578 -15.328 1 45.78 240 VAL A CA 1
ATOM 1842 C C . VAL A 1 240 ? 18.141 -18.531 -16.406 1 45.78 240 VAL A C 1
ATOM 1844 O O . VAL A 1 240 ? 18.938 -17.625 -16.172 1 45.78 240 VAL A O 1
ATOM 1847 N N . ALA A 1 241 ? 17.469 -18.734 -17.422 1 44.06 241 ALA A N 1
ATOM 1848 C CA . ALA A 1 241 ? 17.578 -17.703 -18.453 1 44.06 241 ALA A CA 1
ATOM 1849 C C . ALA A 1 241 ? 17.062 -16.359 -17.938 1 44.06 241 ALA A C 1
ATOM 1851 O O . ALA A 1 241 ? 17.625 -15.305 -18.25 1 44.06 241 ALA A O 1
ATOM 1852 N N . VAL A 1 242 ? 15.992 -16.469 -17.234 1 45.09 242 VAL A N 1
ATOM 1853 C CA . VAL A 1 242 ? 15.469 -15.258 -16.625 1 45.09 242 VAL A CA 1
ATOM 1854 C C . VAL A 1 242 ? 16.516 -14.68 -15.656 1 45.09 242 VAL A C 1
ATOM 1856 O O . VAL A 1 242 ? 16.781 -13.477 -15.672 1 45.09 242 VAL A O 1
ATOM 1859 N N . ALA A 1 243 ? 17.047 -15.641 -14.898 1 49.12 243 ALA A N 1
ATOM 1860 C CA . ALA A 1 243 ? 18.125 -15.164 -14.023 1 49.12 243 ALA A CA 1
ATOM 1861 C C . ALA A 1 243 ? 19.25 -14.531 -14.82 1 49.12 243 ALA A C 1
ATOM 1863 O O . ALA A 1 243 ? 19.812 -13.508 -14.422 1 49.12 243 ALA A O 1
ATOM 1864 N N . ARG A 1 244 ? 19.469 -15.148 -15.945 1 49.31 244 ARG A N 1
ATOM 1865 C CA . ARG A 1 244 ? 20.484 -14.617 -16.844 1 49.31 244 ARG A CA 1
ATOM 1866 C C . ARG A 1 244 ? 20.078 -13.266 -17.406 1 49.31 244 ARG A C 1
ATOM 1868 O O . ARG A 1 244 ? 20.922 -12.375 -17.562 1 49.31 244 ARG A O 1
ATOM 1875 N N . ALA A 1 245 ? 18.859 -13.297 -17.75 1 47.44 245 ALA A N 1
ATOM 1876 C CA . ALA A 1 245 ? 18.312 -12.07 -18.328 1 47.44 245 ALA A CA 1
ATOM 1877 C C . ALA A 1 245 ? 18.25 -10.953 -17.297 1 47.44 245 ALA A C 1
ATOM 1879 O O . ALA A 1 245 ? 18.5 -9.789 -17.609 1 47.44 245 ALA A O 1
ATOM 1880 N N . ILE A 1 246 ? 17.875 -11.367 -16.234 1 47.5 246 ILE A N 1
ATOM 1881 C CA . ILE A 1 246 ? 17.641 -10.367 -15.195 1 47.5 246 ILE A CA 1
ATOM 1882 C C . ILE A 1 246 ? 18.969 -9.906 -14.609 1 47.5 246 ILE A C 1
ATOM 1884 O O . ILE A 1 246 ? 19.109 -8.742 -14.227 1 47.5 246 ILE A O 1
ATOM 1888 N N . ALA A 1 247 ? 19.922 -10.914 -14.602 1 48.66 247 ALA A N 1
ATOM 1889 C CA . ALA A 1 247 ? 21.219 -10.523 -14.062 1 48.66 247 ALA A CA 1
ATOM 1890 C C . ALA A 1 247 ? 22.344 -10.859 -15.031 1 48.66 247 ALA A C 1
ATOM 1892 O O . ALA A 1 247 ? 23.156 -11.742 -14.758 1 48.66 247 ALA A O 1
ATOM 1893 N N . PRO A 1 248 ? 22.281 -10.305 -16.234 1 47.06 248 PRO A N 1
ATOM 1894 C CA . PRO A 1 248 ? 23.234 -10.734 -17.266 1 47.06 248 PRO A CA 1
ATOM 1895 C C . PRO A 1 248 ? 24.672 -10.797 -16.75 1 47.06 248 PRO A C 1
ATOM 1897 O O . PRO A 1 248 ? 25.438 -11.672 -17.156 1 47.06 248 PRO A O 1
ATOM 1900 N N . GLY A 1 249 ? 25.031 -9.898 -15.961 1 47.97 249 GLY A N 1
ATOM 1901 C CA . GLY A 1 249 ? 26.375 -9.844 -15.422 1 47.97 249 GLY A CA 1
ATOM 1902 C C . GLY A 1 249 ? 26.609 -10.812 -14.281 1 47.97 249 GLY A C 1
ATOM 1903 O O . GLY A 1 249 ? 27.75 -11.039 -13.875 1 47.97 249 GLY A O 1
ATOM 1904 N N . PHE A 1 250 ? 25.594 -11.148 -13.797 1 48.16 250 PHE A N 1
ATOM 1905 C CA . PHE A 1 250 ? 25.703 -12.039 -12.648 1 48.16 250 PHE A CA 1
ATOM 1906 C C . PHE A 1 250 ? 26.266 -13.398 -13.07 1 48.16 250 PHE A C 1
ATOM 1908 O O . PHE A 1 250 ? 27.125 -13.961 -12.391 1 48.16 250 PHE A O 1
ATOM 1915 N N . LEU A 1 251 ? 25.75 -13.859 -14.172 1 50.5 251 LEU A N 1
ATOM 1916 C CA . LEU A 1 251 ? 26.141 -15.211 -14.57 1 50.5 251 LEU A CA 1
ATOM 1917 C C . LEU A 1 251 ? 27.484 -15.195 -15.305 1 50.5 251 LEU A C 1
ATOM 1919 O O . LEU A 1 251 ? 28.078 -16.25 -15.531 1 50.5 251 LEU A O 1
ATOM 1923 N N . ASP A 1 252 ? 27.812 -14.039 -15.688 1 45.88 252 ASP A N 1
ATOM 1924 C CA . ASP A 1 252 ? 29.094 -14.008 -16.406 1 45.88 252 ASP A CA 1
ATOM 1925 C C . ASP A 1 252 ? 30.266 -13.945 -15.43 1 45.88 252 ASP A C 1
ATOM 1927 O O . ASP A 1 252 ? 31.422 -13.969 -15.844 1 45.88 252 ASP A O 1
ATOM 1931 N N . THR A 1 253 ? 29.906 -13.695 -14.188 1 46.84 253 THR A N 1
ATOM 1932 C CA . THR A 1 253 ? 31.094 -13.602 -13.352 1 46.84 253 THR A CA 1
ATOM 1933 C C . THR A 1 253 ? 31.734 -14.977 -13.164 1 46.84 253 THR A C 1
ATOM 1935 O O . THR A 1 253 ? 31.031 -15.992 -13.164 1 46.84 253 THR A O 1
ATOM 1938 N N . ASP A 1 254 ? 32.969 -15.023 -13.281 1 46.88 254 ASP A N 1
ATOM 1939 C CA . ASP A 1 254 ? 33.812 -16.203 -13.164 1 46.88 254 ASP A CA 1
ATOM 1940 C C . ASP A 1 254 ? 33.344 -17.125 -12.039 1 46.88 254 ASP A C 1
ATOM 1942 O O . ASP A 1 254 ? 33.469 -18.344 -12.133 1 46.88 254 ASP A O 1
ATOM 1946 N N . ILE A 1 255 ? 33 -16.547 -11.016 1 44.94 255 ILE A N 1
ATOM 1947 C CA . ILE A 1 255 ? 32.594 -17.375 -9.875 1 44.94 255 ILE A CA 1
ATOM 1948 C C . ILE A 1 255 ? 31.375 -18.203 -10.219 1 44.94 255 ILE A C 1
ATOM 1950 O O . ILE A 1 255 ? 31.281 -19.375 -9.852 1 44.94 255 ILE A O 1
ATOM 1954 N N . PHE A 1 256 ? 30.391 -17.672 -10.914 1 49.16 256 PHE A N 1
ATOM 1955 C CA . PHE A 1 256 ? 29.156 -18.359 -11.258 1 49.16 256 PHE A CA 1
ATOM 1956 C C . PHE A 1 256 ? 29.359 -19.266 -12.469 1 49.16 256 PHE A C 1
ATOM 1958 O O . PHE A 1 256 ? 28.562 -20.188 -12.703 1 49.16 256 PHE A O 1
ATOM 1965 N N . ARG A 1 257 ? 30.375 -19.172 -13.141 1 49 257 ARG A N 1
ATOM 1966 C CA . ARG A 1 257 ? 30.531 -20.031 -14.312 1 49 257 ARG A CA 1
ATOM 1967 C C . ARG A 1 257 ? 30.328 -21.5 -13.953 1 49 257 ARG A C 1
ATOM 1969 O O . ARG A 1 257 ? 29.422 -22.156 -14.492 1 49 257 ARG A O 1
ATOM 1976 N N . LEU A 1 258 ? 31.281 -22.016 -13.016 1 49.84 258 LEU A N 1
ATOM 1977 C CA . LEU A 1 258 ? 31.266 -23.453 -12.844 1 49.84 258 LEU A CA 1
ATOM 1978 C C . LEU A 1 258 ? 30.234 -23.875 -11.797 1 49.84 258 LEU A C 1
ATOM 1980 O O . LEU A 1 258 ? 29.672 -24.969 -11.883 1 49.84 258 LEU A O 1
ATOM 1984 N N . GLN A 1 259 ? 29.828 -22.891 -10.922 1 64.62 259 GLN A N 1
ATOM 1985 C CA . GLN A 1 259 ? 28.984 -23.312 -9.812 1 64.62 259 GLN A CA 1
ATOM 1986 C C . GLN A 1 259 ? 27.672 -22.531 -9.789 1 64.62 259 GLN A C 1
ATOM 1988 O O . GLN A 1 259 ? 26.953 -22.547 -8.781 1 64.62 259 GLN A O 1
ATOM 1993 N N . THR A 1 260 ? 27.422 -21.984 -10.859 1 71.88 260 THR A N 1
ATOM 1994 C CA . THR A 1 260 ? 26.234 -21.125 -10.922 1 71.88 260 THR A CA 1
ATOM 1995 C C . THR A 1 260 ? 24.969 -21.938 -10.727 1 71.88 260 THR A C 1
ATOM 1997 O O . THR A 1 260 ? 24.125 -21.594 -9.891 1 71.88 260 THR A O 1
ATOM 2000 N N . LEU A 1 261 ? 24.922 -23.094 -11.336 1 73.38 261 LEU A N 1
ATOM 2001 C CA . LEU A 1 261 ? 23.703 -23.891 -11.281 1 73.38 261 LEU A CA 1
ATOM 2002 C C . LEU A 1 261 ? 23.5 -24.469 -9.891 1 73.38 261 LEU A C 1
ATOM 2004 O O . LEU A 1 261 ? 22.375 -24.625 -9.43 1 73.38 261 LEU A O 1
ATOM 2008 N N . GLN A 1 262 ? 24.562 -24.672 -9.258 1 79 262 GLN A N 1
ATOM 2009 C CA . GLN A 1 262 ? 24.469 -25.234 -7.914 1 79 262 GLN A CA 1
ATOM 2010 C C . GLN A 1 262 ? 23.922 -24.188 -6.934 1 79 262 GLN A C 1
ATOM 2012 O O . GLN A 1 262 ? 23.109 -24.516 -6.062 1 79 262 GLN A O 1
ATOM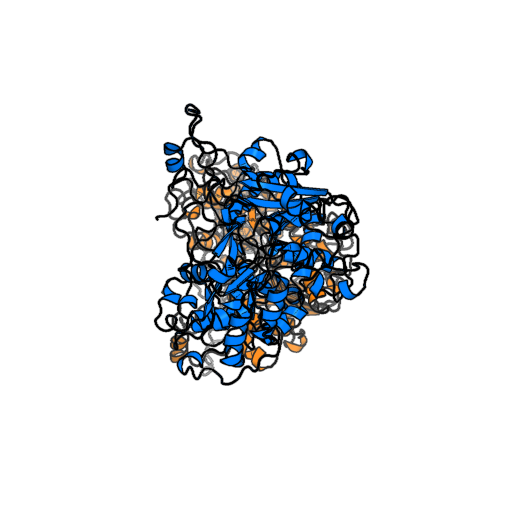 2017 N N . HIS A 1 263 ? 24.438 -23 -7.062 1 81.81 263 HIS A N 1
ATOM 2018 C CA . HIS A 1 263 ? 23.938 -21.922 -6.215 1 81.81 263 HIS A CA 1
ATOM 2019 C C . HIS A 1 263 ? 22.469 -21.641 -6.488 1 81.81 263 HIS A C 1
ATOM 2021 O O . HIS A 1 263 ? 21.703 -21.391 -5.559 1 81.81 263 HIS A O 1
ATOM 2027 N N . VAL A 1 264 ? 22.109 -21.75 -7.707 1 81.12 264 VAL A N 1
ATOM 2028 C CA . VAL A 1 264 ? 20.734 -21.516 -8.102 1 81.12 264 VAL A CA 1
ATOM 2029 C C . VAL A 1 264 ? 19.828 -22.625 -7.539 1 81.12 264 VAL A C 1
ATOM 2031 O O . VAL A 1 264 ? 18.766 -22.344 -6.984 1 81.12 264 VAL A O 1
ATOM 2034 N N . MET A 1 265 ? 20.281 -23.828 -7.688 1 85 265 MET A N 1
ATOM 2035 C CA . MET A 1 265 ? 19.5 -24.953 -7.172 1 85 265 MET A CA 1
ATOM 2036 C C . MET A 1 265 ? 19.312 -24.844 -5.664 1 85 265 MET A C 1
ATOM 2038 O O . MET A 1 265 ? 18.219 -25.047 -5.148 1 85 265 MET A O 1
ATOM 2042 N N . ARG A 1 266 ? 20.453 -24.516 -5.027 1 86.69 266 ARG A N 1
ATOM 2043 C CA . ARG A 1 266 ? 20.391 -24.375 -3.574 1 86.69 266 ARG A CA 1
ATOM 2044 C C . ARG A 1 266 ? 19.375 -23.312 -3.172 1 86.69 266 ARG A C 1
ATOM 2046 O O . ARG A 1 266 ? 18.594 -23.5 -2.232 1 86.69 266 ARG A O 1
ATOM 2053 N N . MET A 1 267 ? 19.344 -22.25 -3.844 1 88.69 267 MET A N 1
ATOM 2054 C CA . MET A 1 267 ? 18.453 -21.141 -3.553 1 88.69 267 MET A CA 1
ATOM 2055 C C . MET A 1 267 ? 17 -21.5 -3.893 1 88.69 267 MET A C 1
ATOM 2057 O O . MET A 1 267 ? 16.125 -21.406 -3.041 1 88.69 267 MET A O 1
ATOM 2061 N N . THR A 1 268 ? 16.781 -22.031 -5.066 1 89.06 268 THR A N 1
ATOM 2062 C CA . THR A 1 268 ? 15.422 -22.234 -5.551 1 89.06 268 THR A CA 1
ATOM 2063 C C . THR A 1 268 ? 14.766 -23.406 -4.812 1 89.06 268 THR A C 1
ATOM 2065 O O . THR A 1 268 ? 13.547 -23.438 -4.656 1 89.06 268 THR A O 1
ATOM 2068 N N . ARG A 1 269 ? 15.547 -24.297 -4.32 1 91.56 269 ARG A N 1
ATOM 2069 C CA . ARG A 1 269 ? 15.008 -25.422 -3.572 1 91.56 269 ARG A CA 1
ATOM 2070 C C . ARG A 1 269 ? 14.539 -24.984 -2.188 1 91.56 269 ARG A C 1
ATOM 2072 O O . ARG A 1 269 ? 13.852 -25.734 -1.491 1 91.56 269 ARG A O 1
ATOM 2079 N N . THR A 1 270 ? 14.875 -23.75 -1.812 1 93.69 270 THR A N 1
ATOM 2080 C CA . THR A 1 270 ? 14.352 -23.234 -0.551 1 93.69 270 THR A CA 1
ATOM 2081 C C . THR A 1 270 ? 13.016 -22.531 -0.768 1 93.69 270 THR A C 1
ATOM 2083 O O . THR A 1 270 ? 12.32 -22.188 0.194 1 93.69 270 THR A O 1
ATOM 2086 N N . TRP A 1 271 ? 12.648 -22.297 -2.004 1 94.75 271 TRP A N 1
ATOM 2087 C CA . TRP A 1 271 ? 11.383 -21.641 -2.32 1 94.75 271 TRP A CA 1
ATOM 2088 C C . TRP A 1 271 ? 10.242 -22.641 -2.352 1 94.75 271 TRP A C 1
ATOM 2090 O O . TRP A 1 271 ? 9.938 -23.219 -3.402 1 94.75 271 TRP A O 1
ATOM 2100 N N . ASP A 1 272 ? 9.539 -22.703 -1.336 1 95.25 272 ASP A N 1
ATOM 2101 C CA . ASP A 1 272 ? 8.547 -23.766 -1.155 1 95.25 272 ASP A CA 1
ATOM 2102 C C . ASP A 1 272 ? 7.391 -23.609 -2.145 1 95.25 272 ASP A C 1
ATOM 2104 O O . ASP A 1 272 ? 6.715 -24.578 -2.477 1 95.25 272 ASP A O 1
ATOM 2108 N N . SER A 1 273 ? 7.164 -22.453 -2.615 1 94.12 273 SER A N 1
ATOM 2109 C CA . SER A 1 273 ? 6.051 -22.203 -3.525 1 94.12 273 SER A CA 1
ATOM 2110 C C . SER A 1 273 ? 6.191 -23.031 -4.805 1 94.12 273 SER A C 1
ATOM 2112 O O . SER A 1 273 ? 5.195 -23.391 -5.422 1 94.12 273 SER A O 1
ATOM 2114 N N . THR A 1 274 ? 7.402 -23.297 -5.176 1 93.94 274 THR A N 1
ATOM 2115 C CA . THR A 1 274 ? 7.645 -24.062 -6.391 1 93.94 274 THR A CA 1
ATOM 2116 C C . THR A 1 274 ? 7.004 -25.453 -6.285 1 93.94 274 THR A C 1
ATOM 2118 O O . THR A 1 274 ? 6.504 -25.984 -7.277 1 93.94 274 THR A O 1
ATOM 2121 N N . MET A 1 275 ? 6.961 -25.984 -5.121 1 97 275 MET A N 1
ATOM 2122 C CA . MET A 1 275 ? 6.441 -27.328 -4.918 1 97 275 MET A CA 1
ATOM 2123 C C . MET A 1 275 ? 4.922 -27.344 -5.035 1 97 275 MET A C 1
ATOM 2125 O O . MET A 1 275 ? 4.32 -28.422 -5.191 1 97 275 MET A O 1
ATOM 2129 N N . SER A 1 276 ? 4.316 -26.156 -5 1 98.12 276 SER A N 1
ATOM 2130 C CA . SER A 1 276 ? 2.873 -26.094 -5.199 1 98.12 276 SER A CA 1
ATOM 2131 C C . SER A 1 276 ? 2.5 -26.438 -6.637 1 98.12 276 SER A C 1
ATOM 2133 O O . SER A 1 276 ? 1.338 -26.734 -6.934 1 98.12 276 SER A O 1
ATOM 2135 N N . MET A 1 277 ? 3.516 -26.484 -7.496 1 98.19 277 MET A N 1
ATOM 2136 C CA . MET A 1 277 ? 3.215 -26.641 -8.914 1 98.19 277 MET A CA 1
ATOM 2137 C C . MET A 1 277 ? 3.744 -27.969 -9.445 1 98.19 277 MET A C 1
ATOM 2139 O O . MET A 1 277 ? 3.834 -28.156 -10.664 1 98.19 277 MET A O 1
ATOM 2143 N N . ILE A 1 278 ? 4.137 -28.875 -8.539 1 98.12 278 ILE A N 1
ATOM 2144 C CA . ILE A 1 278 ? 4.418 -30.25 -8.953 1 98.12 278 ILE A CA 1
ATOM 2145 C C . ILE A 1 278 ? 3.143 -30.906 -9.484 1 98.12 278 ILE A C 1
ATOM 2147 O O . ILE A 1 278 ? 2.053 -30.672 -8.953 1 98.12 278 ILE A O 1
ATOM 2151 N N . PRO A 1 279 ? 3.248 -31.703 -10.531 1 98.56 279 PRO A N 1
ATOM 2152 C CA . PRO A 1 279 ? 2.061 -32.281 -11.148 1 98.56 279 PRO A CA 1
ATOM 2153 C C . PRO A 1 279 ? 1.188 -33.062 -10.141 1 98.56 279 PRO A C 1
ATOM 2155 O O . PRO A 1 279 ? 1.698 -33.844 -9.352 1 98.56 279 PRO A O 1
ATOM 2158 N N . LYS A 1 280 ? -0.066 -32.812 -10.242 1 98.75 280 LYS A N 1
ATOM 2159 C CA . LYS A 1 280 ? -1.058 -33.375 -9.336 1 98.75 280 LYS A CA 1
ATOM 2160 C C . LYS A 1 280 ? -1.919 -34.406 -10.055 1 98.75 280 LYS A C 1
ATOM 2162 O O . LYS A 1 280 ? -2.193 -34.281 -11.25 1 98.75 280 LYS A O 1
ATOM 2167 N N . GLY A 1 281 ? -2.389 -35.406 -9.281 1 98.5 281 GLY A N 1
ATOM 2168 C CA . GLY A 1 281 ? -3.33 -36.375 -9.812 1 98.5 281 GLY A CA 1
ATOM 2169 C C . GLY A 1 281 ? -2.658 -37.625 -10.359 1 98.5 281 GLY A C 1
ATOM 2170 O O . GLY A 1 281 ? -3.334 -38.562 -10.781 1 98.5 281 GLY A O 1
ATOM 2171 N N . GLY A 1 282 ? -1.313 -37.656 -10.43 1 98.12 282 GLY A N 1
ATOM 2172 C CA . GLY A 1 282 ? -0.564 -38.844 -10.82 1 98.12 282 GLY A CA 1
ATOM 2173 C C . GLY A 1 282 ? -0.858 -39.281 -12.234 1 98.12 282 GLY A C 1
ATOM 2174 O O . GLY A 1 282 ? -1.076 -38.469 -13.125 1 98.12 282 GLY A O 1
ATOM 2175 N N . ASP A 1 283 ? -0.796 -40.562 -12.383 1 97.88 283 ASP A N 1
ATOM 2176 C CA . ASP A 1 283 ? -0.942 -41.156 -13.703 1 97.88 283 ASP A CA 1
ATOM 2177 C C . ASP A 1 283 ? -2.379 -41.062 -14.211 1 97.88 283 ASP A C 1
ATOM 2179 O O . ASP A 1 283 ? -2.633 -41.125 -15.414 1 97.88 283 ASP A O 1
ATOM 2183 N N . THR A 1 284 ? -3.291 -40.844 -13.281 1 98.25 284 THR A N 1
ATOM 2184 C CA . THR A 1 284 ? -4.688 -40.656 -13.672 1 98.25 284 THR A CA 1
ATOM 2185 C C . THR A 1 284 ? -4.855 -39.438 -14.547 1 98.25 284 THR A C 1
ATOM 2187 O O . THR A 1 284 ? -5.57 -39.469 -15.555 1 98.25 284 THR A O 1
ATOM 2190 N N . ILE A 1 285 ? -4.152 -38.406 -14.203 1 98.56 285 ILE A N 1
ATOM 2191 C CA . ILE A 1 285 ? -4.305 -37.125 -14.891 1 98.56 285 ILE A CA 1
ATOM 2192 C C . ILE A 1 285 ? -3.281 -37.031 -16.016 1 98.56 285 ILE A C 1
ATOM 2194 O O . ILE A 1 285 ? -3.631 -36.688 -17.156 1 98.56 285 ILE A O 1
ATOM 2198 N N . TRP A 1 286 ? -2.035 -37.406 -15.766 1 98.5 286 TRP A N 1
ATOM 2199 C CA . TRP A 1 286 ? -0.933 -37.031 -16.656 1 98.5 286 TRP A CA 1
ATOM 2200 C C . TRP A 1 286 ? -0.571 -38.219 -17.562 1 98.5 286 TRP A C 1
ATOM 2202 O O . TRP A 1 286 ? 0.282 -38.062 -18.453 1 98.5 286 TRP A O 1
ATOM 2212 N N . GLY A 1 287 ? -1.153 -39.312 -17.344 1 97.5 287 GLY A N 1
ATOM 2213 C CA . GLY A 1 287 ? -0.836 -40.5 -18.156 1 97.5 287 GLY A CA 1
ATOM 2214 C C . GLY A 1 287 ? 0.193 -41.406 -17.516 1 97.5 287 GLY A C 1
ATOM 2215 O O . GLY A 1 287 ? 0.796 -41.031 -16.5 1 97.5 287 GLY A O 1
ATOM 2216 N N . GLY A 1 288 ? 0.3 -42.531 -18.047 1 95 288 GLY A N 1
ATOM 2217 C CA . GLY A 1 288 ? 1.229 -43.531 -17.547 1 95 288 GLY A CA 1
ATOM 2218 C C . GLY A 1 288 ? 2.289 -43.906 -18.562 1 95 288 GLY A C 1
ATOM 2219 O O . GLY A 1 288 ? 2.682 -43.094 -19.406 1 95 288 GLY A O 1
ATOM 2220 N N . LEU A 1 289 ? 2.732 -45.062 -18.438 1 93.69 289 LEU A N 1
ATOM 2221 C CA . LEU A 1 289 ? 3.824 -45.562 -19.266 1 93.69 289 LEU A CA 1
ATOM 2222 C C . LEU A 1 289 ? 3.402 -45.656 -20.734 1 93.69 289 LEU A C 1
ATOM 2224 O O . LEU A 1 289 ? 4.215 -45.438 -21.625 1 93.69 289 LEU A O 1
ATOM 2228 N N . ASP A 1 290 ? 2.115 -45.938 -21 1 92.94 290 ASP A N 1
ATOM 2229 C CA . ASP A 1 290 ? 1.742 -46.25 -22.375 1 92.94 290 ASP A CA 1
ATOM 2230 C C . ASP A 1 290 ? 0.551 -45.375 -22.812 1 92.94 290 ASP A C 1
ATOM 2232 O O . ASP A 1 290 ? -0.083 -45.688 -23.828 1 92.94 290 ASP A O 1
ATOM 2236 N N . TRP A 1 291 ? 0.2 -44.406 -22.047 1 94.75 291 TRP A N 1
ATOM 2237 C CA . TRP A 1 291 ? -0.911 -43.562 -22.469 1 94.75 291 TRP A CA 1
ATOM 2238 C C . TRP A 1 291 ? -0.749 -42.156 -21.938 1 94.75 291 TRP A C 1
ATOM 2240 O O . TRP A 1 291 ? -0.025 -41.938 -20.969 1 94.75 291 TRP A O 1
ATOM 2250 N N . ALA A 1 292 ? -1.388 -41.25 -22.562 1 96.44 292 ALA A N 1
ATOM 2251 C CA . ALA A 1 292 ? -1.509 -39.875 -22.141 1 96.44 292 ALA A CA 1
ATOM 2252 C C . ALA A 1 292 ? -2.766 -39.219 -22.719 1 96.44 292 ALA A C 1
ATOM 2254 O O . ALA A 1 292 ? -3.236 -39.625 -23.797 1 96.44 292 ALA A O 1
ATOM 2255 N N . PRO A 1 293 ? -3.312 -38.312 -21.969 1 97.38 293 PRO A N 1
ATOM 2256 C CA . PRO A 1 293 ? -4.516 -37.625 -22.484 1 97.38 293 PRO A CA 1
ATOM 2257 C C . PRO A 1 293 ? -4.289 -36.969 -23.844 1 97.38 293 PRO A C 1
ATOM 2259 O O . PRO A 1 293 ? -5.203 -36.938 -24.672 1 97.38 293 PRO A O 1
ATOM 2262 N N . GLU A 1 294 ? -3.088 -36.562 -24.109 1 96.19 294 GLU A N 1
ATOM 2263 C CA . GLU A 1 294 ? -2.785 -35.781 -25.297 1 96.19 294 GLU A CA 1
ATOM 2264 C C . GLU A 1 294 ? -2.387 -36.688 -26.469 1 96.19 294 GLU A C 1
ATOM 2266 O O . GLU A 1 294 ? -1.82 -36.188 -27.453 1 96.19 294 GLU A O 1
ATOM 2271 N N . LYS A 1 295 ? -2.594 -37.875 -26.281 1 89.56 295 LYS A N 1
ATOM 2272 C CA . LYS A 1 295 ? -2.236 -38.812 -27.344 1 89.56 295 LYS A CA 1
ATOM 2273 C C . LYS A 1 295 ? -2.744 -38.312 -28.703 1 89.56 295 LYS A C 1
ATOM 2275 O O . LYS A 1 295 ? -3.898 -37.906 -28.828 1 89.56 295 LYS A O 1
ATOM 2280 N N . GLY A 1 296 ? -1.915 -38.312 -29.672 1 83.5 296 GLY A N 1
ATOM 2281 C CA . GLY A 1 296 ? -2.299 -37.906 -31.016 1 83.5 296 GLY A CA 1
ATOM 2282 C C . GLY A 1 296 ? -2.084 -36.438 -31.281 1 83.5 296 GLY A C 1
ATOM 2283 O O . GLY A 1 296 ? -2.307 -35.938 -32.375 1 83.5 296 GLY A O 1
ATOM 2284 N N . HIS A 1 297 ? -1.646 -35.75 -30.281 1 89.62 297 HIS A N 1
ATOM 2285 C CA . HIS A 1 297 ? -1.37 -34.312 -30.453 1 89.62 297 HIS A CA 1
ATOM 2286 C C . HIS A 1 297 ? -0.29 -34.094 -31.5 1 89.62 297 HIS A C 1
ATOM 2288 O O . HIS A 1 297 ? 0.703 -34.812 -31.547 1 89.62 297 HIS A O 1
ATOM 2294 N N . ILE A 1 298 ? -0.443 -33.094 -32.375 1 84.44 298 ILE A N 1
ATOM 2295 C CA . ILE A 1 298 ? 0.517 -32.719 -33.406 1 84.44 298 ILE A CA 1
ATOM 2296 C C . ILE A 1 298 ? 1.062 -31.328 -33.125 1 84.44 298 ILE A C 1
ATOM 2298 O O . ILE A 1 298 ? 0.296 -30.391 -32.906 1 84.44 298 ILE A O 1
ATOM 2302 N N . CYS A 1 299 ? 2.322 -31.203 -32.906 1 81.88 299 CYS A N 1
ATOM 2303 C CA . CYS A 1 299 ? 2.957 -29.922 -32.594 1 81.88 299 CYS A CA 1
ATOM 2304 C C . CYS A 1 299 ? 3.064 -29.047 -33.844 1 81.88 299 CYS A C 1
ATOM 2306 O O . CYS A 1 299 ? 3.33 -27.859 -33.75 1 81.88 299 CYS A O 1
ATOM 2308 N N . SER A 1 300 ? 2.812 -29.5 -35.062 1 64.25 300 SER A N 1
ATOM 2309 C CA . SER A 1 300 ? 3.062 -28.75 -36.281 1 64.25 300 SER A CA 1
ATOM 2310 C C . SER A 1 300 ? 2.285 -27.453 -36.312 1 64.25 300 SER A C 1
ATOM 2312 O O . SER A 1 300 ? 1.195 -27.359 -35.75 1 64.25 300 SER A O 1
ATOM 2314 N N . GLY A 1 301 ? 2.906 -26.203 -36.344 1 52.94 301 GLY A N 1
ATOM 2315 C CA . GLY A 1 301 ? 2.287 -24.922 -36.656 1 52.94 301 GLY A CA 1
ATOM 2316 C C . GLY A 1 301 ? 1.312 -24.984 -37.812 1 52.94 301 GLY A C 1
ATOM 2317 O O . GLY A 1 301 ? 1.489 -25.781 -38.75 1 52.94 301 GLY A O 1
ATOM 2318 N N . LYS A 1 302 ? 0.132 -24.703 -37.688 1 45.97 302 LYS A N 1
ATOM 2319 C CA . LYS A 1 302 ? -0.829 -24.562 -38.75 1 45.97 302 LYS A CA 1
ATOM 2320 C C . LYS A 1 302 ? -0.203 -23.828 -39.969 1 45.97 302 LYS A C 1
ATOM 2322 O O . LYS A 1 302 ? 0.181 -22.672 -39.844 1 45.97 302 LYS A O 1
ATOM 2327 N N . LYS A 1 303 ? 0.693 -24.156 -40.844 1 39.16 303 LYS A N 1
ATOM 2328 C CA . LYS A 1 303 ? 0.699 -23.422 -42.094 1 39.16 303 LYS A CA 1
ATOM 2329 C C . LYS A 1 303 ? -0.686 -23.422 -42.75 1 39.16 303 LYS A C 1
ATOM 2331 O O . LYS A 1 303 ? -1.292 -24.469 -42.938 1 39.16 303 LYS A O 1
ATOM 2336 N N . LYS A 1 304 ? -1.331 -22.266 -42.781 1 39.28 304 LYS A N 1
ATOM 2337 C CA . LYS A 1 304 ? -2.391 -21.922 -43.719 1 39.28 304 LYS A CA 1
ATOM 2338 C C . LYS A 1 304 ? -2.012 -22.359 -45.125 1 39.28 304 LYS A C 1
ATOM 2340 O O . LYS A 1 304 ? -1.305 -21.625 -45.844 1 39.28 304 LYS A O 1
ATOM 2345 N N . SER A 1 305 ? -1.505 -23.422 -45.594 1 31.22 305 SER A N 1
ATOM 2346 C CA . SER A 1 305 ? -1.415 -23.516 -47.031 1 31.22 305 SER A CA 1
ATOM 2347 C C . SER A 1 305 ? -2.756 -23.203 -47.688 1 31.22 305 SER A C 1
ATOM 2349 O O . SER A 1 305 ? -3.807 -23.594 -47.188 1 31.22 305 SER A O 1
ATOM 2351 N N . SER A 1 306 ? -2.781 -22.156 -48.594 1 29.94 306 SER A N 1
ATOM 2352 C CA . SER A 1 306 ? -3.746 -21.844 -49.656 1 29.94 306 SER A CA 1
ATOM 2353 C C . SER A 1 306 ? -4.266 -23.125 -50.312 1 29.94 306 SER A C 1
ATOM 2355 O O . SER A 1 306 ? -3.549 -24.125 -50.406 1 29.94 306 SER A O 1
ATOM 2357 N N . ASN A 1 307 ? -5.605 -23.156 -50.5 1 26.58 307 ASN A N 1
ATOM 2358 C CA . ASN A 1 307 ? -6.414 -24.078 -51.312 1 26.58 307 ASN A CA 1
ATOM 2359 C C . ASN A 1 307 ? -5.797 -24.297 -52.688 1 26.58 307 ASN A C 1
ATOM 2361 O O . ASN A 1 307 ? -6.309 -23.797 -53.688 1 26.58 307 ASN A O 1
ATOM 2365 N N . LYS A 1 308 ? -4.52 -23.984 -53.156 1 28.92 308 LYS A N 1
ATOM 2366 C CA . LYS A 1 308 ? -4.465 -24.453 -54.531 1 28.92 308 LYS A CA 1
ATOM 2367 C C . LYS A 1 308 ? -4.996 -25.875 -54.656 1 28.92 308 LYS A C 1
ATOM 2369 O O . LYS A 1 308 ? -5.051 -26.609 -53.656 1 28.92 308 LYS A O 1
ATOM 2374 N N . THR A 1 309 ? -5.273 -26.25 -56.062 1 28.5 309 THR A N 1
ATOM 2375 C CA . THR A 1 309 ? -5.863 -27.375 -56.781 1 28.5 309 THR A CA 1
ATOM 2376 C C . THR A 1 309 ? -5.355 -28.703 -56.219 1 28.5 309 THR A C 1
ATOM 2378 O O . THR A 1 309 ? -4.148 -28.922 -56.125 1 28.5 309 THR A O 1
ATOM 2381 N N . ARG A 1 310 ? -6.172 -29.297 -55.406 1 30.75 310 ARG A N 1
ATOM 2382 C CA . ARG A 1 310 ? -6.152 -30.703 -54.969 1 30.75 310 ARG A CA 1
ATOM 2383 C C . ARG A 1 310 ? -5.754 -31.609 -56.125 1 30.75 310 ARG A C 1
ATOM 2385 O O . ARG A 1 310 ? -6.594 -32 -56.938 1 30.75 310 ARG A O 1
ATOM 2392 N N . GLY A 1 311 ? -4.656 -31.203 -57.031 1 27.62 311 GLY A N 1
ATOM 2393 C CA . GLY A 1 311 ? -4.414 -32.406 -57.812 1 27.62 311 GLY A CA 1
ATOM 2394 C C . GLY A 1 311 ? -4.32 -33.656 -56.969 1 27.62 311 GLY A C 1
ATOM 2395 O O . GLY A 1 311 ? -4.102 -33.594 -55.75 1 27.62 311 GLY A O 1
ATOM 2396 N N . GLU A 1 312 ? -4.742 -34.844 -57.469 1 26.94 312 GLU A N 1
ATOM 2397 C CA . GLU A 1 312 ? -4.906 -36.219 -57.031 1 26.94 312 GLU A CA 1
ATOM 2398 C C . GLU A 1 312 ? -3.691 -36.688 -56.219 1 26.94 312 GLU A C 1
ATOM 2400 O O . GLU A 1 312 ? -3.232 -37.812 -56.406 1 26.94 312 GLU A O 1
ATOM 2405 N N . ALA A 1 313 ? -2.639 -35.719 -56.031 1 28.55 313 ALA A N 1
ATOM 2406 C CA . ALA A 1 313 ? -1.5 -36.531 -55.625 1 28.55 313 ALA A CA 1
ATOM 2407 C C . ALA A 1 313 ? -1.84 -37.375 -54.406 1 28.55 313 ALA A C 1
ATOM 2409 O O . ALA A 1 313 ? -2.744 -37.031 -53.625 1 28.55 313 ALA A O 1
ATOM 2410 N N . GLY A 1 314 ? -0.912 -38.406 -54.094 1 26.48 314 GLY A N 1
ATOM 2411 C CA . GLY A 1 314 ? -0.877 -39.625 -53.344 1 26.48 314 GLY A CA 1
ATOM 2412 C C . GLY A 1 314 ? -1.252 -39.438 -51.875 1 26.48 314 GLY A C 1
ATOM 2413 O O . GLY A 1 314 ? -0.971 -38.375 -51.281 1 26.48 314 GLY A O 1
ATOM 2414 N N . GLU A 1 315 ? -2.42 -40 -51.344 1 32.31 315 GLU A N 1
ATOM 2415 C CA . GLU A 1 315 ? -3.072 -40.219 -50.062 1 32.31 315 GLU A CA 1
ATOM 2416 C C . GLU A 1 315 ? -2.057 -40.219 -48.938 1 32.31 315 GLU A C 1
ATOM 2418 O O . GLU A 1 315 ? -2.291 -39.594 -47.875 1 32.31 315 GLU A O 1
ATOM 2423 N N . ASN A 1 316 ? -1.254 -41.25 -48.844 1 31.03 316 ASN A N 1
ATOM 2424 C CA . ASN A 1 316 ? -0.896 -41.969 -47.625 1 31.03 316 ASN A CA 1
ATOM 2425 C C . ASN A 1 316 ? 0.268 -41.281 -46.906 1 31.03 316 ASN A C 1
ATOM 2427 O O . ASN A 1 316 ? 1.231 -41.938 -46.5 1 31.03 316 ASN A O 1
ATOM 2431 N N . SER A 1 317 ? 0.647 -40.156 -47.281 1 35.06 317 SER A N 1
ATOM 2432 C CA . SER A 1 317 ? 1.808 -39.875 -46.438 1 35.06 317 SER A CA 1
ATOM 2433 C C . SER A 1 317 ? 1.419 -39.812 -44.969 1 35.06 317 SER A C 1
ATOM 2435 O O . SER A 1 317 ? 0.84 -38.812 -44.531 1 35.06 317 SER A O 1
ATOM 2437 N N . VAL A 1 318 ? 0.857 -40.875 -44.375 1 38.62 318 VAL A N 1
ATOM 2438 C CA . VAL A 1 318 ? 0.873 -41.031 -42.906 1 38.62 318 VAL A CA 1
ATOM 2439 C C . VAL A 1 318 ? 2.088 -40.312 -42.344 1 38.62 318 VAL A C 1
ATOM 2441 O O . VAL A 1 318 ? 3.229 -40.625 -42.688 1 38.62 318 VAL A O 1
ATOM 2444 N N . SER A 1 319 ? 2.004 -39.094 -42.219 1 44.81 319 SER A N 1
ATOM 2445 C CA . SER A 1 319 ? 3.061 -38.438 -41.438 1 44.81 319 SER A CA 1
ATOM 2446 C C . SER A 1 319 ? 3.631 -39.344 -40.375 1 44.81 319 SER A C 1
ATOM 2448 O O . SER A 1 319 ? 2.889 -39.906 -39.562 1 44.81 319 SER A O 1
ATOM 2450 N N . LYS A 1 320 ? 4.648 -40.125 -40.469 1 49.69 320 LYS A N 1
ATOM 2451 C CA . LYS A 1 320 ? 5.508 -41.062 -39.75 1 49.69 320 LYS A CA 1
ATOM 2452 C C . LYS A 1 320 ? 5.887 -40.5 -38.375 1 49.69 320 LYS A C 1
ATOM 2454 O O . LYS A 1 320 ? 6.922 -40.875 -37.812 1 49.69 320 LYS A O 1
ATOM 2459 N N . THR A 1 321 ? 5.309 -39.438 -37.906 1 57.91 321 THR A N 1
ATOM 2460 C CA . THR A 1 321 ? 5.832 -39 -36.625 1 57.91 321 THR A CA 1
ATOM 2461 C C . THR A 1 321 ? 5.418 -39.938 -35.5 1 57.91 321 THR A C 1
ATOM 2463 O O . THR A 1 321 ? 4.246 -40.312 -35.406 1 57.91 321 THR A O 1
ATOM 2466 N N . LYS A 1 322 ? 6.324 -40.625 -34.875 1 67.5 322 LYS A N 1
ATOM 2467 C CA . LYS A 1 322 ? 6.125 -41.531 -33.75 1 67.5 322 LYS A CA 1
ATOM 2468 C C . LYS A 1 322 ? 5.293 -40.875 -32.656 1 67.5 322 LYS A C 1
ATOM 2470 O O . LYS A 1 322 ? 5.5 -39.688 -32.312 1 67.5 322 LYS A O 1
ATOM 2475 N N . PRO A 1 323 ? 4.281 -41.625 -32.312 1 79.94 323 PRO A N 1
ATOM 2476 C CA . PRO A 1 323 ? 3.467 -41.094 -31.203 1 79.94 323 PRO A CA 1
ATOM 2477 C C . PRO A 1 323 ? 4.285 -40.781 -29.953 1 79.94 323 PRO A C 1
ATOM 2479 O O . PRO A 1 323 ? 5.223 -41.531 -29.625 1 79.94 323 PRO A O 1
ATOM 2482 N N . VAL A 1 324 ? 4.062 -39.656 -29.375 1 88.94 324 VAL A N 1
ATOM 2483 C CA . VAL A 1 324 ? 4.758 -39.25 -28.156 1 88.94 324 VAL A CA 1
ATOM 2484 C C . VAL A 1 324 ? 4.031 -39.812 -26.938 1 88.94 324 VAL A C 1
ATOM 2486 O O . VAL A 1 324 ? 2.805 -39.719 -26.844 1 88.94 324 VAL A O 1
ATOM 2489 N N . ASN A 1 325 ? 4.73 -40.406 -26.047 1 90.38 325 ASN A N 1
ATOM 2490 C CA . ASN A 1 325 ? 4.188 -40.875 -24.781 1 90.38 325 ASN A CA 1
ATOM 2491 C C . ASN A 1 325 ? 4.383 -39.844 -23.672 1 90.38 325 ASN A C 1
ATOM 2493 O O . ASN A 1 325 ? 5.238 -40.031 -22.797 1 90.38 325 ASN A O 1
ATOM 2497 N N . TYR A 1 326 ? 3.49 -38.938 -23.672 1 95.62 326 TYR A N 1
ATOM 2498 C CA . TYR A 1 326 ? 3.605 -37.812 -22.766 1 95.62 326 TYR A CA 1
ATOM 2499 C C . TYR A 1 326 ? 3.543 -38.25 -21.312 1 95.62 326 TYR A C 1
ATOM 2501 O O . TYR A 1 326 ? 4 -37.562 -20.406 1 95.62 326 TYR A O 1
ATOM 2509 N N . GLY A 1 327 ? 2.992 -39.406 -21.016 1 97.12 327 GLY A N 1
ATOM 2510 C CA . GLY A 1 327 ? 2.904 -39.906 -19.656 1 97.12 327 GLY A CA 1
ATOM 2511 C C . GLY A 1 327 ? 4.262 -40.156 -19.016 1 97.12 327 GLY A C 1
ATOM 2512 O O . GLY A 1 327 ? 4.375 -40.219 -17.797 1 97.12 327 GLY A O 1
ATOM 2513 N N . ARG A 1 328 ? 5.27 -40.312 -19.891 1 97.12 328 ARG A N 1
ATOM 2514 C CA . ARG A 1 328 ? 6.652 -40.469 -19.453 1 97.12 328 ARG A CA 1
ATOM 2515 C C . ARG A 1 328 ? 7.305 -39.125 -19.188 1 97.12 328 ARG A C 1
ATOM 2517 O O . ARG A 1 328 ? 8.07 -38.625 -20.031 1 97.12 328 ARG A O 1
ATOM 2524 N N . ILE A 1 329 ? 7.055 -38.562 -18 1 97.62 329 ILE A N 1
ATOM 2525 C CA . ILE A 1 329 ? 7.473 -37.219 -17.688 1 97.62 329 ILE A CA 1
ATOM 2526 C C . ILE A 1 329 ? 8.984 -37.094 -17.812 1 97.62 329 ILE A C 1
ATOM 2528 O O . ILE A 1 329 ? 9.492 -36.094 -18.359 1 97.62 329 ILE A O 1
ATOM 2532 N N . ILE A 1 330 ? 9.719 -38.094 -17.328 1 96.69 330 ILE A N 1
ATOM 2533 C CA . ILE A 1 330 ? 11.164 -38.156 -17.469 1 96.69 330 ILE A CA 1
ATOM 2534 C C . ILE A 1 330 ? 11.57 -39.5 -18.062 1 96.69 330 ILE A C 1
ATOM 2536 O O . ILE A 1 330 ? 11.109 -40.562 -17.609 1 96.69 330 ILE A O 1
ATOM 2540 N N . SER A 1 331 ? 12.352 -39.438 -19.078 1 96.75 331 SER A N 1
ATOM 2541 C CA . SER A 1 331 ? 12.969 -40.625 -19.641 1 96.75 331 SER A CA 1
ATOM 2542 C C . SER A 1 331 ? 14.484 -40.5 -19.703 1 96.75 331 SER A C 1
ATOM 2544 O O . SER A 1 331 ? 15 -39.438 -20.109 1 96.75 331 SER A O 1
ATOM 2546 N N . PHE A 1 332 ? 15.133 -41.469 -19.266 1 95.75 332 PHE A N 1
ATOM 2547 C CA . PHE A 1 332 ? 16.594 -41.469 -19.375 1 95.75 332 PHE A CA 1
ATOM 2548 C C . PHE A 1 332 ? 17.031 -42.062 -20.703 1 95.75 332 PHE A C 1
ATOM 2550 O O . PHE A 1 332 ? 17.203 -43.281 -20.812 1 95.75 332 PHE A O 1
ATOM 2557 N N . GLY A 1 333 ? 17.172 -41.188 -21.688 1 93.88 333 GLY A N 1
ATOM 2558 C CA . GLY A 1 333 ? 17.562 -41.594 -23.016 1 93.88 333 GLY A CA 1
ATOM 2559 C C . GLY A 1 333 ? 16.422 -41.562 -24.016 1 93.88 333 GLY A C 1
ATOM 2560 O O . GLY A 1 333 ? 15.273 -41.875 -23.672 1 93.88 333 GLY A O 1
ATOM 2561 N N . LYS A 1 334 ? 16.766 -41.219 -25.203 1 93.12 334 LYS A N 1
ATOM 2562 C CA . LYS A 1 334 ? 15.773 -41.094 -26.25 1 93.12 334 LYS A CA 1
ATOM 2563 C C . LYS A 1 334 ? 15.195 -42.469 -26.625 1 93.12 334 LYS A C 1
ATOM 2565 O O . LYS A 1 334 ? 13.992 -42.594 -26.891 1 93.12 334 LYS A O 1
ATOM 2570 N N . ASP A 1 335 ? 16.031 -43.469 -26.562 1 92.38 335 ASP A N 1
ATOM 2571 C CA . ASP A 1 335 ? 15.594 -44.812 -26.891 1 92.38 335 ASP A CA 1
ATOM 2572 C C . ASP A 1 335 ? 14.531 -45.281 -25.906 1 92.38 335 ASP A C 1
ATOM 2574 O O . ASP A 1 335 ? 13.594 -46 -26.281 1 92.38 335 ASP A O 1
ATOM 2578 N N . VAL A 1 336 ? 14.758 -44.938 -24.688 1 94.06 336 VAL A N 1
ATOM 2579 C CA . VAL A 1 336 ? 13.812 -45.312 -23.641 1 94.06 336 VAL A CA 1
ATOM 2580 C C . VAL A 1 336 ? 12.5 -44.562 -23.844 1 94.06 336 VAL A C 1
ATOM 2582 O O . VAL A 1 336 ? 11.414 -45.125 -23.703 1 94.06 336 VAL A O 1
ATOM 2585 N N . ALA A 1 337 ? 12.57 -43.312 -24.203 1 93.56 337 ALA A N 1
ATOM 2586 C CA . ALA A 1 337 ? 11.398 -42.469 -24.406 1 93.56 337 ALA A CA 1
ATOM 2587 C C . ALA A 1 337 ? 10.516 -43.031 -25.516 1 93.56 337 ALA A C 1
ATOM 2589 O O . ALA A 1 337 ? 9.289 -42.875 -25.469 1 93.56 337 ALA A O 1
ATOM 2590 N N . GLU A 1 338 ? 11.141 -43.688 -26.469 1 91.88 338 GLU A N 1
ATOM 2591 C CA . GLU A 1 338 ? 10.414 -44.156 -27.656 1 91.88 338 GLU A CA 1
ATOM 2592 C C . GLU A 1 338 ? 10.156 -45.656 -27.609 1 91.88 338 GLU A C 1
ATOM 2594 O O . GLU A 1 338 ? 9.414 -46.188 -28.438 1 91.88 338 GLU A O 1
ATOM 2599 N N . ALA A 1 339 ? 10.641 -46.281 -26.609 1 93.5 339 ALA A N 1
ATOM 2600 C CA . ALA A 1 339 ? 10.562 -47.75 -26.531 1 93.5 339 ALA A CA 1
ATOM 2601 C C . ALA A 1 339 ? 9.148 -48.188 -26.188 1 93.5 339 ALA A C 1
ATOM 2603 O O . ALA A 1 339 ? 8.422 -47.5 -25.469 1 93.5 339 ALA A O 1
ATOM 2604 N N . PRO A 1 340 ? 8.742 -49.344 -26.75 1 92.19 340 PRO A N 1
ATOM 2605 C CA . PRO A 1 340 ? 7.504 -49.938 -26.25 1 92.19 340 PRO A CA 1
ATOM 2606 C C . PRO A 1 340 ? 7.582 -50.281 -24.766 1 92.19 340 PRO A C 1
ATOM 2608 O O . PRO A 1 340 ? 8.656 -50.625 -24.266 1 92.19 340 PRO A O 1
ATOM 2611 N N . PRO A 1 341 ? 6.496 -50.219 -24.125 1 90.44 341 PRO A N 1
ATOM 2612 C CA . PRO A 1 341 ? 6.492 -50.469 -22.688 1 90.44 341 PRO A CA 1
ATOM 2613 C C . PRO A 1 341 ? 7.109 -51.812 -22.312 1 90.44 341 PRO A C 1
ATOM 2615 O O . PRO A 1 341 ? 7.754 -51.938 -21.266 1 90.44 341 PRO A O 1
ATOM 2618 N N . SER A 1 342 ? 6.965 -52.812 -23.141 1 90.69 342 SER A N 1
ATOM 2619 C CA . SER A 1 342 ? 7.445 -54.156 -22.859 1 90.69 342 SER A CA 1
ATOM 2620 C C . SER A 1 342 ? 8.969 -54.188 -22.828 1 90.69 342 SER A C 1
ATOM 2622 O O . SER A 1 342 ? 9.555 -55.094 -22.234 1 90.69 342 SER A O 1
ATOM 2624 N N . GLU A 1 343 ? 9.562 -53.219 -23.359 1 91.38 343 GLU A N 1
ATOM 2625 C CA . GLU A 1 343 ? 11.023 -53.219 -23.469 1 91.38 343 GLU A CA 1
ATOM 2626 C C . GLU A 1 343 ? 11.656 -52.375 -22.359 1 91.38 343 GLU A C 1
ATOM 2628 O O . GLU A 1 343 ? 12.883 -52.281 -22.281 1 91.38 343 GLU A O 1
ATOM 2633 N N . ILE A 1 344 ? 10.867 -51.781 -21.594 1 92.06 344 ILE A N 1
ATOM 2634 C CA . ILE A 1 344 ? 11.383 -50.906 -20.547 1 92.06 344 ILE A CA 1
ATOM 2635 C C . ILE A 1 344 ? 11.5 -51.688 -19.234 1 92.06 344 ILE A C 1
ATOM 2637 O O . ILE A 1 344 ? 10.484 -52.125 -18.672 1 92.06 344 ILE A O 1
ATOM 2641 N N . GLU A 1 345 ? 12.703 -52.062 -18.875 1 87.69 345 GLU A N 1
ATOM 2642 C CA . GLU A 1 345 ? 12.961 -52.719 -17.594 1 87.69 345 GLU A CA 1
ATOM 2643 C C . GLU A 1 345 ? 13.273 -51.688 -16.5 1 87.69 345 GLU A C 1
ATOM 2645 O O . GLU A 1 345 ? 14.383 -51.156 -16.453 1 87.69 345 GLU A O 1
ATOM 2650 N N . A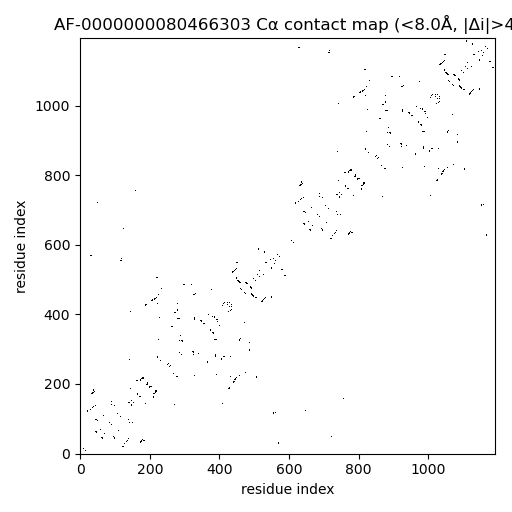SN A 1 346 ? 12.336 -51.5 -15.641 1 85.25 346 ASN A N 1
ATOM 2651 C CA . ASN A 1 346 ? 12.508 -50.531 -14.562 1 85.25 346 ASN A CA 1
ATOM 2652 C C . ASN A 1 346 ? 13.086 -51.156 -13.312 1 85.25 346 ASN A C 1
ATOM 2654 O O . ASN A 1 346 ? 12.453 -52.031 -12.695 1 85.25 346 ASN A O 1
ATOM 2658 N N . ILE A 1 347 ? 14.297 -50.781 -12.945 1 87.88 347 ILE A N 1
ATOM 2659 C CA . ILE A 1 347 ? 14.883 -51.25 -11.688 1 87.88 347 ILE A CA 1
ATOM 2660 C C . ILE A 1 347 ? 14.578 -50.219 -10.594 1 87.88 347 ILE A C 1
ATOM 2662 O O . ILE A 1 347 ? 15.016 -49.062 -10.672 1 87.88 347 ILE A O 1
ATOM 2666 N N . ASP A 1 348 ? 13.914 -50.688 -9.609 1 92.12 348 ASP A N 1
ATOM 2667 C CA . ASP A 1 348 ? 13.445 -49.781 -8.562 1 92.12 348 ASP A CA 1
ATOM 2668 C C . ASP A 1 348 ? 14.617 -49.125 -7.852 1 92.12 348 ASP A C 1
ATOM 2670 O O . ASP A 1 348 ? 15.578 -49.781 -7.457 1 92.12 348 ASP A O 1
ATOM 2674 N N . PHE A 1 349 ? 14.578 -47.812 -7.699 1 91.5 349 PHE A N 1
ATOM 2675 C CA . PHE A 1 349 ? 15.672 -47.031 -7.125 1 91.5 349 PHE A CA 1
ATOM 2676 C C . PHE A 1 349 ? 15.469 -46.812 -5.629 1 91.5 349 PHE A C 1
ATOM 2678 O O . PHE A 1 349 ? 16.422 -46.5 -4.906 1 91.5 349 PHE A O 1
ATOM 2685 N N . ARG A 1 350 ? 14.344 -46.781 -4.828 1 89.31 350 ARG A N 1
ATOM 2686 C CA . ARG A 1 350 ? 13.992 -46.406 -3.457 1 89.31 350 ARG A CA 1
ATOM 2687 C C . ARG A 1 350 ? 14.805 -47.219 -2.451 1 89.31 350 ARG A C 1
ATOM 2689 O O . ARG A 1 350 ? 15.148 -46.719 -1.379 1 89.31 350 ARG A O 1
ATOM 2696 N N . GLY A 1 351 ? 15.227 -48.375 -2.818 1 82.12 351 GLY A N 1
ATOM 2697 C CA . GLY A 1 351 ? 16 -49.219 -1.913 1 82.12 351 GLY A CA 1
ATOM 2698 C C . GLY A 1 351 ? 17.438 -49.375 -2.357 1 82.12 351 GLY A C 1
ATOM 2699 O O . GLY A 1 351 ? 18.172 -50.219 -1.792 1 82.12 351 GLY A O 1
ATOM 2700 N N . ALA A 1 352 ? 17.844 -48.5 -3.215 1 85.75 352 ALA A N 1
ATOM 2701 C CA . ALA A 1 352 ? 19.203 -48.656 -3.75 1 85.75 352 ALA A CA 1
ATOM 2702 C C . ALA A 1 352 ? 20.25 -48.156 -2.748 1 85.75 352 ALA A C 1
ATOM 2704 O O . ALA A 1 352 ? 20.016 -47.188 -2.027 1 85.75 352 ALA A O 1
ATOM 2705 N N . VAL A 1 353 ? 21.328 -48.844 -2.684 1 80.06 353 VAL A N 1
ATOM 2706 C CA . VAL A 1 353 ? 22.453 -48.438 -1.838 1 80.06 353 VAL A CA 1
ATOM 2707 C C . VAL A 1 353 ? 23.141 -47.219 -2.441 1 80.06 353 VAL A C 1
ATOM 2709 O O . VAL A 1 353 ? 23.578 -47.25 -3.594 1 80.06 353 VAL A O 1
ATOM 2712 N N . LYS A 1 354 ? 23.156 -46.094 -1.816 1 80.06 354 LYS A N 1
ATOM 2713 C CA . LYS A 1 354 ? 23.656 -44.844 -2.33 1 80.06 354 LYS A CA 1
ATOM 2714 C C . LYS A 1 354 ? 25.172 -44.875 -2.504 1 80.06 354 LYS A C 1
ATOM 2716 O O . LYS A 1 354 ? 25.703 -44.375 -3.494 1 80.06 354 LYS A O 1
ATOM 2721 N N . GLY A 1 355 ? 25.859 -45.625 -1.755 1 74 355 GLY A N 1
ATOM 2722 C CA . GLY A 1 355 ? 27.297 -45.844 -1.886 1 74 355 GLY A CA 1
ATOM 2723 C C . GLY A 1 355 ? 28.094 -44.594 -1.553 1 74 355 GLY A C 1
ATOM 2724 O O . GLY A 1 355 ? 27.703 -43.812 -0.697 1 74 355 GLY A O 1
ATOM 2725 N N . GLN A 1 356 ? 29.391 -44.469 -2.285 1 70 356 GLN A N 1
ATOM 2726 C CA . GLN A 1 356 ? 30.359 -43.406 -1.981 1 70 356 GLN A CA 1
ATOM 2727 C C . GLN A 1 356 ? 29.969 -42.094 -2.615 1 70 356 GLN A C 1
ATOM 2729 O O . GLN A 1 356 ? 29.344 -42.062 -3.68 1 70 356 GLN A O 1
ATOM 2734 N N . SER A 1 357 ? 30.125 -41.031 -1.787 1 65.62 357 SER A N 1
ATOM 2735 C CA . SER A 1 357 ? 29.859 -39.688 -2.303 1 65.62 357 SER A CA 1
ATOM 2736 C C . SER A 1 357 ? 30.859 -39.281 -3.383 1 65.62 357 SER A C 1
ATOM 2738 O O . SER A 1 357 ? 32 -39.75 -3.355 1 65.62 357 SER A O 1
ATOM 2740 N N . ILE A 1 358 ? 30.359 -38.781 -4.531 1 59.22 358 ILE A N 1
ATOM 2741 C CA . ILE A 1 358 ? 31.266 -38.312 -5.57 1 59.22 358 ILE A CA 1
ATOM 2742 C C . ILE A 1 358 ? 32.312 -37.375 -4.957 1 59.22 358 ILE A C 1
ATOM 2744 O O . ILE A 1 358 ? 31.969 -36.406 -4.293 1 59.22 358 ILE A O 1
ATOM 2748 N N . PRO A 1 359 ? 33.625 -37.812 -4.879 1 52.34 359 PRO A N 1
ATOM 2749 C CA . PRO A 1 359 ? 34.688 -36.938 -4.332 1 52.34 359 PRO A CA 1
ATOM 2750 C C . PRO A 1 359 ? 34.812 -35.625 -5.066 1 52.34 359 PRO A C 1
ATOM 2752 O O . PRO A 1 359 ? 35.375 -35.562 -6.176 1 52.34 359 PRO A O 1
ATOM 2755 N N . ASN A 1 360 ? 33.781 -34.906 -5.395 1 54.53 360 ASN A N 1
ATOM 2756 C CA . ASN A 1 360 ? 34.062 -33.719 -6.203 1 54.53 360 ASN A CA 1
ATOM 2757 C C . ASN A 1 360 ? 34.469 -32.531 -5.336 1 54.53 360 ASN A C 1
ATOM 2759 O O . ASN A 1 360 ? 33.688 -32.094 -4.492 1 54.53 360 ASN A O 1
ATOM 2763 N N . ASN A 1 361 ? 35.781 -32.219 -5.332 1 54.31 361 ASN A N 1
ATOM 2764 C CA . ASN A 1 361 ? 36.406 -31.125 -4.598 1 54.31 361 ASN A CA 1
ATOM 2765 C C . ASN A 1 361 ? 35.781 -29.781 -4.898 1 54.31 361 ASN A C 1
ATOM 2767 O O . ASN A 1 361 ? 35.719 -28.906 -4.039 1 54.31 361 ASN A O 1
ATOM 2771 N N . THR A 1 362 ? 35.281 -29.641 -6.133 1 56 362 THR A N 1
ATOM 2772 C CA . THR A 1 362 ? 34.844 -28.312 -6.543 1 56 362 THR A CA 1
ATOM 2773 C C . THR A 1 362 ? 33.406 -28.062 -6.09 1 56 362 THR A C 1
ATOM 2775 O O . THR A 1 362 ? 33 -26.922 -5.863 1 56 362 THR A O 1
ATOM 2778 N N . CYS A 1 363 ? 32.656 -29.156 -5.77 1 60.44 363 CYS A N 1
ATOM 2779 C CA . CYS A 1 363 ? 31.234 -29 -5.477 1 60.44 363 CYS A CA 1
ATOM 2780 C C . CYS A 1 363 ? 31 -28.859 -3.979 1 60.44 363 CYS A C 1
ATOM 2782 O O . CYS A 1 363 ? 29.859 -28.609 -3.541 1 60.44 363 CYS A O 1
ATOM 2784 N N . ARG A 1 364 ? 31.953 -28.781 -3.203 1 58.31 364 ARG A N 1
ATOM 2785 C CA . ARG A 1 364 ? 31.75 -28.906 -1.763 1 58.31 364 ARG A CA 1
ATOM 2786 C C . ARG A 1 364 ? 31.375 -27.578 -1.137 1 58.31 364 ARG A C 1
ATOM 2788 O O . ARG A 1 364 ? 30.828 -27.531 -0.035 1 58.31 364 ARG A O 1
ATOM 2795 N N . ASP A 1 365 ? 31.516 -26.594 -2.008 1 60.69 365 ASP A N 1
ATOM 2796 C CA . ASP A 1 365 ? 31.297 -25.312 -1.352 1 60.69 365 ASP A CA 1
ATOM 2797 C C . ASP A 1 365 ? 29.812 -24.969 -1.289 1 60.69 365 ASP A C 1
ATOM 2799 O O . ASP A 1 365 ? 29.391 -24.172 -0.452 1 60.69 365 ASP A O 1
ATOM 2803 N N . VAL A 1 366 ? 29.078 -25.688 -2.193 1 68.25 366 VAL A N 1
ATOM 2804 C CA . VAL A 1 366 ? 27.641 -25.422 -2.213 1 68.25 366 VAL A CA 1
ATOM 2805 C C . VAL A 1 366 ? 26.875 -26.719 -2.012 1 68.25 366 VAL A C 1
ATOM 2807 O O . VAL A 1 366 ? 26.828 -27.578 -2.906 1 68.25 366 VAL A O 1
ATOM 2810 N N . TRP A 1 367 ? 26.438 -26.891 -0.866 1 66 367 TRP A N 1
ATOM 2811 C CA . TRP A 1 367 ? 25.766 -28.141 -0.532 1 66 367 TRP A CA 1
ATOM 2812 C C . TRP A 1 367 ? 24.359 -28.172 -1.15 1 66 367 TRP A C 1
ATOM 2814 O O . TRP A 1 367 ? 23.578 -27.25 -0.967 1 66 367 TRP A O 1
ATOM 2824 N N . THR A 1 368 ? 24.219 -29.188 -1.97 1 77.12 368 THR A N 1
ATOM 2825 C CA . THR A 1 368 ? 22.875 -29.609 -2.357 1 77.12 368 THR A CA 1
ATOM 2826 C C . THR A 1 368 ? 22.578 -31 -1.83 1 77.12 368 THR A C 1
ATOM 2828 O O . THR A 1 368 ? 23.469 -31.688 -1.319 1 77.12 368 THR A O 1
ATOM 2831 N N . GLU A 1 369 ? 21.406 -31.438 -1.772 1 81.38 369 GLU A N 1
ATOM 2832 C CA . GLU A 1 369 ? 21.062 -32.75 -1.23 1 81.38 369 GLU A CA 1
ATOM 2833 C C . GLU A 1 369 ? 21.547 -33.875 -2.139 1 81.38 369 GLU A C 1
ATOM 2835 O O . GLU A 1 369 ? 21.5 -35.062 -1.757 1 81.38 369 GLU A O 1
ATOM 2840 N N . TYR A 1 370 ? 22.109 -33.562 -3.248 1 78.44 370 TYR A N 1
ATOM 2841 C CA . TYR A 1 370 ? 22.656 -34.562 -4.152 1 78.44 370 TYR A CA 1
ATOM 2842 C C . TYR A 1 370 ? 23.938 -35.156 -3.586 1 78.44 370 TYR A C 1
ATOM 2844 O O . TYR A 1 370 ? 24.344 -36.25 -3.963 1 78.44 370 TYR A O 1
ATOM 2852 N N . HIS A 1 371 ? 24.516 -34.375 -2.746 1 75.31 371 HIS A N 1
ATOM 2853 C CA . HIS A 1 371 ? 25.75 -34.875 -2.129 1 75.31 371 HIS A CA 1
ATOM 2854 C C . HIS A 1 371 ? 25.484 -36.094 -1.248 1 75.31 371 HIS A C 1
ATOM 2856 O O . HIS A 1 371 ? 26.391 -36.875 -0.995 1 75.31 371 HIS A O 1
ATOM 2862 N N . ASP A 1 372 ? 24.25 -36.281 -0.948 1 78.06 372 ASP A N 1
ATOM 2863 C CA . ASP A 1 372 ? 23.891 -37.375 -0.057 1 78.06 372 ASP A CA 1
ATOM 2864 C C . ASP A 1 372 ? 23.484 -38.625 -0.85 1 78.06 372 ASP A C 1
ATOM 2866 O O . ASP A 1 372 ? 23.281 -39.688 -0.276 1 78.06 372 ASP A O 1
ATOM 2870 N N . MET A 1 373 ? 23.297 -38.625 -2.141 1 82.5 373 MET A N 1
ATOM 2871 C CA . MET A 1 373 ? 22.766 -39.719 -2.967 1 82.5 373 MET A CA 1
ATOM 2872 C C . MET A 1 373 ? 23.875 -40.688 -3.373 1 82.5 373 MET A C 1
ATOM 2874 O O . MET A 1 373 ? 23.609 -41.875 -3.619 1 82.5 373 MET A O 1
ATOM 2878 N N . GLY A 1 374 ? 25.125 -40.281 -3.445 1 79.25 374 GLY A N 1
ATOM 2879 C CA . GLY A 1 374 ? 26.234 -41.156 -3.83 1 79.25 374 GLY A CA 1
ATOM 2880 C C . GLY A 1 374 ? 26.156 -41.625 -5.27 1 79.25 374 GLY A C 1
ATOM 2881 O O . GLY A 1 374 ? 25.156 -41.375 -5.949 1 79.25 374 GLY A O 1
ATOM 2882 N N . ILE A 1 375 ? 27.141 -42.344 -5.727 1 83.38 375 ILE A N 1
ATOM 2883 C CA . ILE A 1 375 ? 27.234 -42.812 -7.098 1 83.38 375 ILE A CA 1
ATOM 2884 C C . ILE A 1 375 ? 26.172 -43.906 -7.336 1 83.38 375 ILE A C 1
ATOM 2886 O O . ILE A 1 375 ? 25.578 -43.969 -8.414 1 83.38 375 ILE A O 1
ATOM 2890 N N . GLY A 1 376 ? 26 -44.719 -6.352 1 86.81 376 GLY A N 1
ATOM 2891 C CA . GLY A 1 376 ? 25 -45.75 -6.457 1 86.81 376 GLY A CA 1
ATOM 2892 C C . GLY A 1 376 ? 23.594 -45.219 -6.633 1 86.81 376 GLY A C 1
ATOM 2893 O O . GLY A 1 376 ? 22.812 -45.75 -7.422 1 86.81 376 GLY A O 1
ATOM 2894 N N . GLY A 1 377 ? 23.312 -44.281 -5.926 1 89.44 377 GLY A N 1
ATOM 2895 C CA . GLY A 1 377 ? 22.016 -43.625 -6.031 1 89.44 377 GLY A CA 1
ATOM 2896 C C . GLY A 1 377 ? 21.781 -42.969 -7.383 1 89.44 377 GLY A C 1
ATOM 2897 O O . GLY A 1 377 ? 20.688 -43.062 -7.934 1 89.44 377 GLY A O 1
ATOM 2898 N N . ILE A 1 378 ? 22.812 -42.344 -7.898 1 89.56 378 ILE A N 1
ATOM 2899 C CA . ILE A 1 378 ? 22.734 -41.688 -9.195 1 89.56 378 ILE A CA 1
ATOM 2900 C C . ILE A 1 378 ? 22.469 -42.75 -10.281 1 89.56 378 ILE A C 1
ATOM 2902 O O . ILE A 1 378 ? 21.594 -42.531 -11.141 1 89.56 378 ILE A O 1
ATOM 2906 N N . LYS A 1 379 ? 23.141 -43.781 -10.188 1 89.88 379 LYS A N 1
ATOM 2907 C CA . LYS A 1 379 ? 22.969 -44.844 -11.148 1 89.88 379 LYS A CA 1
ATOM 2908 C C . LYS A 1 379 ? 21.578 -45.469 -11.047 1 89.88 379 LYS A C 1
ATOM 2910 O O . LYS A 1 379 ? 20.953 -45.812 -12.062 1 89.88 379 LYS A O 1
ATOM 2915 N N . ALA A 1 380 ? 21.156 -45.625 -9.859 1 93.31 380 ALA A N 1
ATOM 2916 C CA . ALA A 1 380 ? 19.844 -46.219 -9.625 1 93.31 380 ALA A CA 1
ATOM 2917 C C . ALA A 1 380 ? 18.734 -45.375 -10.266 1 93.31 380 ALA A C 1
ATOM 2919 O O . ALA A 1 380 ? 17.781 -45.938 -10.82 1 93.31 380 ALA A O 1
ATOM 2920 N N . ILE A 1 381 ? 18.859 -44.125 -10.164 1 93.81 381 ILE A N 1
ATOM 2921 C CA . ILE A 1 381 ? 17.875 -43.219 -10.742 1 93.81 381 ILE A CA 1
ATOM 2922 C C . ILE A 1 381 ? 17.859 -43.375 -12.258 1 93.81 381 ILE A C 1
ATOM 2924 O O . ILE A 1 381 ? 16.781 -43.5 -12.859 1 93.81 381 ILE A O 1
ATOM 2928 N N . ALA A 1 382 ? 19 -43.406 -12.805 1 92.75 382 ALA A N 1
ATOM 2929 C CA . ALA A 1 382 ? 19.078 -43.531 -14.258 1 92.75 382 ALA A CA 1
ATOM 2930 C C . ALA A 1 382 ? 18.562 -44.875 -14.711 1 92.75 382 ALA A C 1
ATOM 2932 O O . ALA A 1 382 ? 17.969 -45 -15.781 1 92.75 382 ALA A O 1
ATOM 2933 N N . GLU A 1 383 ? 18.703 -45.875 -13.922 1 93.56 383 GLU A N 1
ATOM 2934 C CA . GLU A 1 383 ? 18.344 -47.25 -14.289 1 93.56 383 GLU A CA 1
ATOM 2935 C C . GLU A 1 383 ? 16.828 -47.5 -14.148 1 93.56 383 GLU A C 1
ATOM 2937 O O . GLU A 1 383 ? 16.297 -48.469 -14.68 1 93.56 383 GLU A O 1
ATOM 2942 N N . TYR A 1 384 ? 16.203 -46.656 -13.453 1 95.06 384 TYR A N 1
ATOM 2943 C CA . TYR A 1 384 ? 14.75 -46.719 -13.391 1 95.06 384 TYR A CA 1
ATOM 2944 C C . TYR A 1 384 ? 14.133 -46.344 -14.734 1 95.06 384 TYR A C 1
ATOM 2946 O O . TYR A 1 384 ? 13.008 -46.75 -15.039 1 95.06 384 TYR A O 1
ATOM 2954 N N . LYS A 1 385 ? 14.781 -45.594 -15.531 1 94.38 385 LYS A N 1
ATOM 2955 C CA . LYS A 1 385 ? 14.602 -45.312 -16.953 1 94.38 385 LYS A CA 1
ATOM 2956 C C . LYS A 1 385 ? 13.453 -44.344 -17.203 1 94.38 385 LYS A C 1
ATOM 2958 O O . LYS A 1 385 ? 13.617 -43.344 -17.906 1 94.38 385 LYS A O 1
ATOM 2963 N N . VAL A 1 386 ? 12.227 -44.656 -16.688 1 96.69 386 VAL A N 1
ATOM 2964 C CA . VAL A 1 386 ? 11.078 -43.812 -17 1 96.69 386 VAL A CA 1
ATOM 2965 C C . VAL A 1 386 ? 10.367 -43.438 -15.703 1 96.69 386 VAL A C 1
ATOM 2967 O O . VAL A 1 386 ? 10.039 -44.281 -14.875 1 96.69 386 VAL A O 1
ATOM 2970 N N . TYR A 1 387 ? 10.125 -42.188 -15.547 1 97.5 387 TYR A N 1
ATOM 2971 C CA . TYR A 1 387 ? 9.375 -41.656 -14.422 1 97.5 387 TYR A CA 1
ATOM 2972 C C . TYR A 1 387 ? 8.062 -41.031 -14.883 1 97.5 387 TYR A C 1
ATOM 2974 O O . TYR A 1 387 ? 8.062 -40.062 -15.664 1 97.5 387 TYR A O 1
ATOM 2982 N N . THR A 1 388 ? 6.91 -41.625 -14.461 1 97.44 388 THR A N 1
ATOM 2983 C CA . THR A 1 388 ? 5.586 -41.031 -14.641 1 97.44 388 THR A CA 1
ATOM 2984 C C . THR A 1 388 ? 5.285 -40.031 -13.523 1 97.44 388 THR A C 1
ATOM 2986 O O . THR A 1 388 ? 6.125 -39.781 -12.656 1 97.44 388 THR A O 1
ATOM 2989 N N . ALA A 1 389 ? 4.109 -39.469 -13.594 1 97.69 389 ALA A N 1
ATOM 2990 C CA . ALA A 1 389 ? 3.752 -38.469 -12.594 1 97.69 389 ALA A CA 1
ATOM 2991 C C . ALA A 1 389 ? 3.789 -39.031 -11.188 1 97.69 389 ALA A C 1
ATOM 2993 O O . ALA A 1 389 ? 4.223 -38.375 -10.242 1 97.69 389 ALA A O 1
ATOM 2994 N N . ASP A 1 390 ? 3.406 -40.25 -11.008 1 96.56 390 ASP A N 1
ATOM 2995 C CA . ASP A 1 390 ? 3.473 -40.906 -9.703 1 96.56 390 ASP A CA 1
ATOM 2996 C C . ASP A 1 390 ? 4.922 -41.125 -9.266 1 96.56 390 ASP A C 1
ATOM 2998 O O . ASP A 1 390 ? 5.27 -40.844 -8.117 1 96.56 390 ASP A O 1
ATOM 3002 N N . ALA A 1 391 ? 5.723 -41.531 -10.156 1 96.69 391 ALA A N 1
ATOM 3003 C CA . ALA A 1 391 ? 7.105 -41.875 -9.852 1 96.69 391 ALA A CA 1
ATOM 3004 C C . ALA A 1 391 ? 7.941 -40.625 -9.586 1 96.69 391 ALA A C 1
ATOM 3006 O O . ALA A 1 391 ? 8.938 -40.656 -8.859 1 96.69 391 ALA A O 1
ATOM 3007 N N . VAL A 1 392 ? 7.527 -39.562 -10.164 1 97.06 392 VAL A N 1
ATOM 3008 C CA . VAL A 1 392 ? 8.273 -38.312 -10.031 1 97.06 392 VAL A CA 1
ATOM 3009 C C . VAL A 1 392 ? 8.281 -37.875 -8.57 1 97.06 392 VAL A C 1
ATOM 3011 O O . VAL A 1 392 ? 9.281 -37.344 -8.086 1 97.06 392 VAL A O 1
ATOM 3014 N N . ILE A 1 393 ? 7.176 -38.031 -7.863 1 96.25 393 ILE A N 1
ATOM 3015 C CA . ILE A 1 393 ? 7.098 -37.656 -6.453 1 96.25 393 ILE A CA 1
ATOM 3016 C C . ILE A 1 393 ? 8.117 -38.469 -5.652 1 96.25 393 ILE A C 1
ATOM 3018 O O . ILE A 1 393 ? 8.836 -37.906 -4.82 1 96.25 393 ILE A O 1
ATOM 3022 N N . ASP A 1 394 ? 8.219 -39.75 -5.941 1 95.5 394 ASP A N 1
ATOM 3023 C CA . ASP A 1 394 ? 9.195 -40.594 -5.285 1 95.5 394 ASP A CA 1
ATOM 3024 C C . ASP A 1 394 ? 10.625 -40.188 -5.641 1 95.5 394 ASP A C 1
ATOM 3026 O O . ASP A 1 394 ? 11.516 -40.219 -4.785 1 95.5 394 ASP A O 1
ATOM 3030 N N . LEU A 1 395 ? 10.773 -39.875 -6.887 1 96.06 395 LEU A N 1
ATOM 3031 C CA . LEU A 1 395 ? 12.078 -39.438 -7.348 1 96.06 395 LEU A CA 1
ATOM 3032 C C . LEU A 1 395 ? 12.547 -38.219 -6.551 1 96.06 395 LEU A C 1
ATOM 3034 O O . LEU A 1 395 ? 13.672 -38.188 -6.051 1 96.06 395 LEU A O 1
ATOM 3038 N N . LEU A 1 396 ? 11.664 -37.25 -6.398 1 95.12 396 LEU A N 1
ATOM 3039 C CA . LEU A 1 396 ? 12.023 -36.031 -5.691 1 95.12 396 LEU A CA 1
ATOM 3040 C C . LEU A 1 396 ? 12.281 -36.312 -4.215 1 95.12 396 LEU A C 1
ATOM 3042 O O . LEU A 1 396 ? 13.188 -35.719 -3.619 1 95.12 396 LEU A O 1
ATOM 3046 N N . HIS A 1 397 ? 11.516 -37.219 -3.602 1 93.56 397 HIS A N 1
ATOM 3047 C CA . HIS A 1 397 ? 11.773 -37.625 -2.223 1 93.56 397 HIS A CA 1
ATOM 3048 C C . HIS A 1 397 ? 13.148 -38.281 -2.08 1 93.56 397 HIS A C 1
ATOM 3050 O O . HIS A 1 397 ? 13.805 -38.125 -1.048 1 93.56 397 HIS A O 1
ATOM 3056 N N . TYR A 1 398 ? 13.523 -38.938 -3.084 1 93.25 398 TYR A N 1
ATOM 3057 C CA . TYR A 1 398 ? 14.805 -39.656 -3.053 1 93.25 398 TYR A CA 1
ATOM 3058 C C . TYR A 1 398 ? 15.969 -38.688 -3.205 1 93.25 398 TYR A C 1
ATOM 3060 O O . TYR A 1 398 ? 16.953 -38.75 -2.473 1 93.25 398 TYR A O 1
ATOM 3068 N N . VAL A 1 399 ? 15.859 -37.75 -4.086 1 90.5 399 VAL A N 1
ATOM 3069 C CA . VAL A 1 399 ? 17 -36.906 -4.434 1 90.5 399 VAL A CA 1
ATOM 3070 C C . VAL A 1 399 ? 17.062 -35.719 -3.473 1 90.5 399 VAL A C 1
ATOM 3072 O O . VAL A 1 399 ? 18.141 -35.125 -3.27 1 90.5 399 VAL A O 1
ATOM 3075 N N . ALA A 1 400 ? 15.953 -35.312 -2.938 1 91.44 400 ALA A N 1
ATOM 3076 C CA . ALA A 1 400 ? 15.906 -34.156 -2.039 1 91.44 400 ALA A CA 1
ATOM 3077 C C . ALA A 1 400 ? 14.922 -34.406 -0.897 1 91.44 400 ALA A C 1
ATOM 3079 O O . ALA A 1 400 ? 13.914 -33.719 -0.783 1 91.44 400 ALA A O 1
ATOM 3080 N N . PRO A 1 401 ? 15.234 -35.25 0.013 1 91.69 401 PRO A N 1
ATOM 3081 C CA . PRO A 1 401 ? 14.297 -35.625 1.071 1 91.69 401 PRO A CA 1
ATOM 3082 C C . PRO A 1 401 ? 13.977 -34.5 2.025 1 91.69 401 PRO A C 1
ATOM 3084 O O . PRO A 1 401 ? 12.844 -34.375 2.504 1 91.69 401 PRO A O 1
ATOM 3087 N N . LYS A 1 402 ? 14.898 -33.625 2.35 1 91.25 402 LYS A N 1
ATOM 3088 C CA . LYS A 1 402 ? 14.633 -32.5 3.266 1 91.25 402 LYS A CA 1
ATOM 3089 C C . LYS A 1 402 ? 13.703 -31.484 2.633 1 91.25 402 LYS A C 1
ATOM 3091 O O . LYS A 1 402 ? 12.773 -31 3.281 1 91.25 402 LYS A O 1
ATOM 3096 N N . MET A 1 403 ? 13.977 -31.172 1.404 1 93.56 403 MET A N 1
ATOM 3097 C CA . MET A 1 403 ? 13.102 -30.266 0.666 1 93.56 403 MET A CA 1
ATOM 3098 C C . MET A 1 403 ? 11.672 -30.797 0.629 1 93.56 403 MET A C 1
ATOM 3100 O O . MET A 1 403 ? 10.727 -30.062 0.937 1 93.56 403 MET A O 1
ATOM 3104 N N . MET A 1 404 ? 11.562 -32.094 0.309 1 95.06 404 MET A N 1
ATOM 3105 C CA . MET A 1 404 ? 10.242 -32.688 0.13 1 95.06 404 MET A CA 1
ATOM 3106 C C . MET A 1 404 ? 9.523 -32.844 1.469 1 95.06 404 MET A C 1
ATOM 3108 O O . MET A 1 404 ? 8.297 -32.781 1.531 1 95.06 404 MET A O 1
ATOM 3112 N N . ALA A 1 405 ? 10.32 -33 2.518 1 94.25 405 ALA A N 1
ATOM 3113 C CA . ALA A 1 405 ? 9.711 -33.031 3.846 1 94.25 405 ALA A CA 1
ATOM 3114 C C . ALA A 1 405 ? 9.062 -31.688 4.176 1 94.25 405 ALA A C 1
ATOM 3116 O O . ALA A 1 405 ? 7.957 -31.641 4.711 1 94.25 405 ALA A O 1
ATOM 3117 N N . ARG A 1 406 ? 9.68 -30.594 3.865 1 94.75 406 ARG A N 1
ATOM 3118 C CA . ARG A 1 406 ? 9.117 -29.266 4.059 1 94.75 406 ARG A CA 1
ATOM 3119 C C . ARG A 1 406 ? 7.906 -29.047 3.16 1 94.75 406 ARG A C 1
ATOM 3121 O O . ARG A 1 406 ? 6.875 -28.547 3.611 1 94.75 406 ARG A O 1
ATOM 3128 N N . GLY A 1 407 ? 8.047 -29.484 1.947 1 94.88 407 GLY A N 1
ATOM 3129 C CA . GLY A 1 407 ? 6.965 -29.328 0.987 1 94.88 407 GLY A CA 1
ATOM 3130 C C . GLY A 1 407 ? 5.727 -30.125 1.351 1 94.88 407 GLY A C 1
ATOM 3131 O O . GLY A 1 407 ? 4.602 -29.641 1.225 1 94.88 407 GLY A O 1
ATOM 3132 N N . ALA A 1 408 ? 5.98 -31.297 1.849 1 95.31 408 ALA A N 1
ATOM 3133 C CA . ALA A 1 408 ? 4.883 -32.219 2.152 1 95.31 408 ALA A CA 1
ATOM 3134 C C . ALA A 1 408 ? 4.047 -31.688 3.318 1 95.31 408 ALA A C 1
ATOM 3136 O O . ALA A 1 408 ? 2.885 -32.062 3.475 1 95.31 408 ALA A O 1
ATOM 3137 N N . ALA A 1 409 ? 4.613 -30.875 4.066 1 96 409 ALA A N 1
ATOM 3138 C CA . ALA A 1 409 ? 3.871 -30.266 5.164 1 96 409 ALA A CA 1
ATOM 3139 C C . ALA A 1 409 ? 2.857 -29.25 4.645 1 96 409 ALA A C 1
ATOM 3141 O O . ALA A 1 409 ? 1.901 -28.906 5.344 1 96 409 ALA A O 1
ATOM 3142 N N . HIS A 1 410 ? 2.996 -28.875 3.357 1 97.56 410 HIS A N 1
ATOM 3143 C CA . HIS A 1 410 ? 2.209 -27.734 2.885 1 97.56 410 HIS A CA 1
ATOM 3144 C C . HIS A 1 410 ? 1.456 -28.078 1.604 1 97.56 410 HIS A C 1
ATOM 3146 O O . HIS A 1 410 ? 0.509 -27.391 1.228 1 97.56 410 HIS A O 1
ATOM 3152 N N . PHE A 1 411 ? 1.833 -29.125 0.938 1 98.31 411 PHE A N 1
ATOM 3153 C CA . PHE A 1 411 ? 1.233 -29.422 -0.357 1 98.31 411 PHE A CA 1
ATOM 3154 C C . PHE A 1 411 ? 0.988 -30.922 -0.505 1 98.31 411 PHE A C 1
ATOM 3156 O O . PHE A 1 411 ? 1.728 -31.734 0.051 1 98.31 411 PHE A O 1
ATOM 3163 N N . SER A 1 412 ? -0.013 -31.219 -1.195 1 98.19 412 SER A N 1
ATOM 3164 C CA . SER A 1 412 ? -0.367 -32.594 -1.574 1 98.19 412 SER A CA 1
ATOM 3165 C C . SER A 1 412 ? -0.607 -32.688 -3.076 1 98.19 412 SER A C 1
ATOM 3167 O O . SER A 1 412 ? -0.907 -31.703 -3.738 1 98.19 412 SER A O 1
ATOM 3169 N N . TYR A 1 413 ? -0.453 -33.938 -3.617 1 98.31 413 TYR A N 1
ATOM 3170 C CA . TYR A 1 413 ? -0.445 -34.062 -5.07 1 98.31 413 TYR A CA 1
ATOM 3171 C C . TYR A 1 413 ? -1.358 -35.219 -5.527 1 98.31 413 TYR A C 1
ATOM 3173 O O . TYR A 1 413 ? -1.339 -35.594 -6.695 1 98.31 413 TYR A O 1
ATOM 3181 N N . GLY A 1 414 ? -2.148 -35.688 -4.711 1 98 414 GLY A N 1
ATOM 3182 C CA . GLY A 1 414 ? -2.957 -36.875 -5.027 1 98 414 GLY A CA 1
ATOM 3183 C C . GLY A 1 414 ? -4.363 -36.5 -5.477 1 98 414 GLY A C 1
ATOM 3184 O O . GLY A 1 414 ? -4.605 -35.406 -5.969 1 98 414 GLY A O 1
ATOM 3185 N N . ILE A 1 415 ? -5.219 -37.469 -5.516 1 98.5 415 ILE A N 1
ATOM 3186 C CA . ILE A 1 415 ? -6.656 -37.375 -5.742 1 98.5 415 ILE A CA 1
ATOM 3187 C C . ILE A 1 415 ? -7.406 -37.906 -4.512 1 98.5 415 ILE A C 1
ATOM 3189 O O . ILE A 1 415 ? -7.137 -39 -4.016 1 98.5 415 ILE A O 1
ATOM 3193 N N . ALA A 1 416 ? -8.336 -37.125 -4.066 1 98 416 ALA A N 1
ATOM 3194 C CA . ALA A 1 416 ? -9.078 -37.531 -2.873 1 98 416 ALA A CA 1
ATOM 3195 C C . ALA A 1 416 ? -9.961 -38.75 -3.15 1 98 416 ALA A C 1
ATOM 3197 O O . ALA A 1 416 ? -10.609 -38.812 -4.191 1 98 416 ALA A O 1
ATOM 3198 N N . ASP A 1 417 ? -9.961 -39.656 -2.246 1 94.31 417 ASP A N 1
ATOM 3199 C CA . ASP A 1 417 ? -10.898 -40.75 -2.307 1 94.31 417 ASP A CA 1
ATOM 3200 C C . ASP A 1 417 ? -12.289 -40.344 -1.831 1 94.31 417 ASP A C 1
ATOM 3202 O O . ASP A 1 417 ? -13.289 -40.625 -2.492 1 94.31 417 ASP A O 1
ATOM 3206 N N . ASP A 1 418 ? -12.336 -39.688 -0.695 1 96.69 418 ASP A N 1
ATOM 3207 C CA . ASP A 1 418 ? -13.531 -39.156 -0.067 1 96.69 418 ASP A CA 1
ATOM 3208 C C . ASP A 1 418 ? -13.281 -37.75 0.472 1 96.69 418 ASP A C 1
ATOM 3210 O O . ASP A 1 418 ? -12.672 -37.562 1.531 1 96.69 418 ASP A O 1
ATOM 3214 N N . LEU A 1 419 ? -13.812 -36.781 -0.173 1 96.94 419 LEU A N 1
ATOM 3215 C CA . LEU A 1 419 ? -13.547 -35.375 0.154 1 96.94 419 LEU A CA 1
ATOM 3216 C C . LEU A 1 419 ? -14.172 -35 1.496 1 96.94 419 LEU A C 1
ATOM 3218 O O . LEU A 1 419 ? -13.852 -33.969 2.066 1 96.94 419 LEU A O 1
ATOM 3222 N N . ASP A 1 420 ? -15.062 -35.875 2.049 1 96.25 420 ASP A N 1
ATOM 3223 C CA . ASP A 1 420 ? -15.695 -35.625 3.338 1 96.25 420 ASP A CA 1
ATOM 3224 C C . ASP A 1 420 ? -14.828 -36.094 4.488 1 96.25 420 ASP A C 1
ATOM 3226 O O . ASP A 1 420 ? -15.117 -35.844 5.656 1 96.25 420 ASP A O 1
ATOM 3230 N N . ASP A 1 421 ? -13.789 -36.812 4.148 1 96.94 421 ASP A N 1
ATOM 3231 C CA . ASP A 1 421 ? -12.828 -37.25 5.168 1 96.94 421 ASP A CA 1
ATOM 3232 C C . ASP A 1 421 ? -12.172 -36.031 5.82 1 96.94 421 ASP A C 1
ATOM 3234 O O . ASP A 1 421 ? -11.648 -35.156 5.133 1 96.94 421 ASP A O 1
ATOM 3238 N N . PRO A 1 422 ? -12.078 -35.938 7.102 1 95.81 422 PRO A N 1
ATOM 3239 C CA . PRO A 1 422 ? -11.547 -34.812 7.836 1 95.81 422 PRO A CA 1
ATOM 3240 C C . PRO A 1 422 ? -10.078 -34.531 7.516 1 95.81 422 PRO A C 1
ATOM 3242 O O . PRO A 1 422 ? -9.586 -33.406 7.738 1 95.81 422 PRO A O 1
ATOM 3245 N N . LYS A 1 423 ? -9.406 -35.469 7.02 1 95.81 423 LYS A N 1
ATOM 3246 C CA . LYS A 1 423 ? -7.996 -35.25 6.707 1 95.81 423 LYS A CA 1
ATOM 3247 C C . LYS A 1 423 ? -7.816 -34.156 5.648 1 95.81 423 LYS A C 1
ATOM 3249 O O . LYS A 1 423 ? -6.797 -33.469 5.625 1 95.81 423 LYS A O 1
ATOM 3254 N N . TYR A 1 424 ? -8.805 -34 4.832 1 96.5 424 TYR A N 1
ATOM 3255 C CA . TYR A 1 424 ? -8.703 -33.031 3.736 1 96.5 424 TYR A CA 1
ATOM 3256 C C . TYR A 1 424 ? -8.961 -31.625 4.23 1 96.5 424 TYR A C 1
ATOM 3258 O O . TYR A 1 424 ? -8.906 -30.672 3.449 1 96.5 424 TYR A O 1
ATOM 3266 N N . GLU A 1 425 ? -9.195 -31.5 5.555 1 94.88 425 GLU A N 1
ATOM 3267 C CA . GLU A 1 425 ? -9.328 -30.172 6.156 1 94.88 425 GLU A CA 1
ATOM 3268 C C . GLU A 1 425 ? -7.965 -29.562 6.465 1 94.88 425 GLU A C 1
ATOM 3270 O O . GLU A 1 425 ? -7.863 -28.375 6.746 1 94.88 425 GLU A O 1
ATOM 3275 N N . HIS A 1 426 ? -6.992 -30.406 6.379 1 96.75 426 HIS A N 1
ATOM 3276 C CA . HIS A 1 426 ? -5.641 -29.891 6.57 1 96.75 426 HIS A CA 1
ATOM 3277 C C . HIS A 1 426 ? -5.219 -29.016 5.406 1 96.75 426 HIS A C 1
ATOM 3279 O O . HIS A 1 426 ? -5.523 -29.312 4.25 1 96.75 426 HIS A O 1
ATOM 3285 N N . HIS A 1 427 ? -4.453 -27.953 5.66 1 97.56 427 HIS A N 1
ATOM 3286 C CA . HIS A 1 427 ? -4.168 -26.906 4.688 1 97.56 427 HIS A CA 1
ATOM 3287 C C . HIS A 1 427 ? -3.311 -27.438 3.543 1 97.56 427 HIS A C 1
ATOM 3289 O O . HIS A 1 427 ? -3.279 -26.844 2.461 1 97.56 427 HIS A O 1
ATOM 3295 N N . ARG A 1 428 ? -2.582 -28.547 3.697 1 97.94 428 ARG A N 1
ATOM 3296 C CA . ARG A 1 428 ? -1.724 -29.078 2.645 1 97.94 428 ARG A CA 1
ATOM 3297 C C . ARG A 1 428 ? -2.543 -29.5 1.429 1 97.94 428 ARG A C 1
ATOM 3299 O O . ARG A 1 428 ? -1.997 -29.672 0.336 1 97.94 428 ARG A O 1
ATOM 3306 N N . HIS A 1 429 ? -3.883 -29.625 1.623 1 98.38 429 HIS A N 1
ATOM 3307 C CA . HIS A 1 429 ? -4.746 -30.078 0.54 1 98.38 429 HIS A CA 1
ATOM 3308 C C . HIS A 1 429 ? -5.434 -28.906 -0.149 1 98.38 429 HIS A C 1
ATOM 3310 O O . HIS A 1 429 ? -6.023 -29.078 -1.22 1 98.38 429 HIS A O 1
ATOM 3316 N N . TRP A 1 430 ? -5.359 -27.703 0.384 1 98.38 430 TRP A N 1
ATOM 3317 C CA . TRP A 1 430 ? -6.25 -26.609 0.022 1 98.38 430 TRP A CA 1
ATOM 3318 C C . TRP A 1 430 ? -5.875 -26.031 -1.338 1 98.38 430 TRP A C 1
ATOM 3320 O O . TRP A 1 430 ? -6.691 -25.359 -1.979 1 98.38 430 TRP A O 1
ATOM 3330 N N . SER A 1 431 ? -4.668 -26.266 -1.836 1 98.38 431 SER A N 1
ATOM 3331 C CA . SER A 1 431 ? -4.266 -25.734 -3.137 1 98.38 431 SER A CA 1
ATOM 3332 C C . SER A 1 431 ? -4.336 -26.812 -4.215 1 98.38 431 SER A C 1
ATOM 3334 O O . SER A 1 431 ? -3.898 -26.609 -5.344 1 98.38 431 SER A O 1
ATOM 3336 N N . ASN A 1 432 ? -4.719 -28.016 -3.877 1 98.75 432 ASN A N 1
ATOM 3337 C CA . ASN A 1 432 ? -4.941 -29.125 -4.797 1 98.75 432 ASN A CA 1
ATOM 3338 C C . ASN A 1 432 ? -6.418 -29.281 -5.152 1 98.75 432 ASN A C 1
ATOM 3340 O O . ASN A 1 432 ? -7.211 -29.766 -4.344 1 98.75 432 ASN A O 1
ATOM 3344 N N . PRO A 1 433 ? -6.781 -28.891 -6.359 1 98.75 433 PRO A N 1
ATOM 3345 C CA . PRO A 1 433 ? -8.203 -28.906 -6.711 1 98.75 433 PRO A CA 1
ATOM 3346 C C . PRO A 1 433 ? -8.781 -30.328 -6.762 1 98.75 433 PRO A C 1
ATOM 3348 O O . PRO A 1 433 ? -10 -30.5 -6.805 1 98.75 433 PRO A O 1
ATOM 3351 N N . LEU A 1 434 ? -7.918 -31.391 -6.691 1 98.81 434 LEU A N 1
ATOM 3352 C CA . LEU A 1 434 ? -8.383 -32.781 -6.715 1 98.81 434 LEU A CA 1
ATOM 3353 C C . LEU A 1 434 ? -8.555 -33.312 -5.297 1 98.81 434 LEU A C 1
ATOM 3355 O O . LEU A 1 434 ? -8.977 -34.438 -5.113 1 98.81 434 LEU A O 1
ATOM 3359 N N . GLU A 1 435 ? -8.227 -32.438 -4.328 1 98.69 435 GLU A N 1
ATOM 3360 C CA . GLU A 1 435 ? -8.352 -32.844 -2.936 1 98.69 435 GLU A CA 1
ATOM 3361 C C . GLU A 1 435 ? -9.133 -31.828 -2.117 1 98.69 435 GLU A C 1
ATOM 3363 O O . GLU A 1 435 ? -9.031 -31.797 -0.89 1 98.69 435 GLU A O 1
ATOM 3368 N N . THR A 1 436 ? -9.852 -30.984 -2.846 1 97.5 436 THR A N 1
ATOM 3369 C CA . THR A 1 436 ? -10.664 -29.984 -2.166 1 97.5 436 THR A CA 1
ATOM 3370 C C . THR A 1 436 ? -11.945 -29.703 -2.953 1 97.5 436 THR A C 1
ATOM 3372 O O . THR A 1 436 ? -12.055 -30.078 -4.121 1 97.5 436 THR A O 1
ATOM 3375 N N . LYS A 1 437 ? -12.914 -29.141 -2.211 1 98.12 437 LYS A N 1
ATOM 3376 C CA . LYS A 1 437 ? -14.172 -28.734 -2.834 1 98.12 437 LYS A CA 1
ATOM 3377 C C . LYS A 1 437 ? -14.211 -27.234 -3.082 1 98.12 437 LYS A C 1
ATOM 3379 O O . LYS A 1 437 ? -13.719 -26.453 -2.264 1 98.12 437 LYS A O 1
ATOM 3384 N N . LEU A 1 438 ? -14.797 -26.797 -4.207 1 98.5 438 LEU A N 1
ATOM 3385 C CA . LEU A 1 438 ? -15.125 -25.391 -4.375 1 98.5 438 LEU A CA 1
ATOM 3386 C C . LEU A 1 438 ? -16.109 -24.922 -3.297 1 98.5 438 LEU A C 1
ATOM 3388 O O . LEU A 1 438 ? -16.828 -25.75 -2.715 1 98.5 438 LEU A O 1
ATOM 3392 N N . PRO A 1 439 ? -16.125 -23.656 -2.977 1 98.12 439 PRO A N 1
ATOM 3393 C CA . PRO A 1 439 ? -17.031 -23.156 -1.946 1 98.12 439 PRO A CA 1
ATOM 3394 C C . PRO A 1 439 ? -18.5 -23.297 -2.338 1 98.12 439 PRO A C 1
ATOM 3396 O O . PRO A 1 439 ? -18.812 -23.453 -3.521 1 98.12 439 PRO A O 1
ATOM 3399 N N . ASN A 1 440 ? -19.391 -23.328 -1.316 1 97.75 440 ASN A N 1
ATOM 3400 C CA . ASN A 1 440 ? -20.812 -23.281 -1.58 1 97.75 440 ASN A CA 1
ATOM 3401 C C . ASN A 1 440 ? -21.266 -21.875 -1.996 1 97.75 440 ASN A C 1
ATOM 3403 O O . ASN A 1 440 ? -21.812 -21.125 -1.184 1 97.75 440 ASN A O 1
ATOM 3407 N N . ALA A 1 441 ? -21.062 -21.562 -3.24 1 98.31 441 ALA A N 1
ATOM 3408 C CA . ALA A 1 441 ? -21.359 -20.266 -3.824 1 98.31 441 ALA A CA 1
ATOM 3409 C C . ALA A 1 441 ? -21.938 -20.422 -5.227 1 98.31 441 ALA A C 1
ATOM 3411 O O . ALA A 1 441 ? -21.312 -20.047 -6.215 1 98.31 441 ALA A O 1
ATOM 3412 N N . PRO A 1 442 ? -23.156 -20.797 -5.309 1 97.5 442 PRO A N 1
ATOM 3413 C CA . PRO A 1 442 ? -23.734 -21.172 -6.602 1 97.5 442 PRO A CA 1
ATOM 3414 C C . PRO A 1 442 ? -23.828 -19.984 -7.566 1 97.5 442 PRO A C 1
ATOM 3416 O O . PRO A 1 442 ? -23.891 -20.188 -8.781 1 97.5 442 PRO A O 1
ATOM 3419 N N . GLU A 1 443 ? -23.828 -18.75 -6.992 1 97.19 443 GLU A N 1
ATOM 3420 C CA . GLU A 1 443 ? -23.969 -17.578 -7.855 1 97.19 443 GLU A CA 1
ATOM 3421 C C . GLU A 1 443 ? -22.609 -17.109 -8.375 1 97.19 443 GLU A C 1
ATOM 3423 O O . GLU A 1 443 ? -22.547 -16.281 -9.289 1 97.19 443 GLU A O 1
ATOM 3428 N N . MET A 1 444 ? -21.547 -17.594 -7.797 1 98.12 444 MET A N 1
ATOM 3429 C CA . MET A 1 444 ? -20.188 -17.266 -8.234 1 98.12 444 MET A CA 1
ATOM 3430 C C . MET A 1 444 ? -19.891 -17.891 -9.594 1 98.12 444 MET A C 1
ATOM 3432 O O . MET A 1 444 ? -20.5 -18.906 -9.961 1 98.12 444 MET A O 1
ATOM 3436 N N . GLU A 1 445 ? -19 -17.266 -10.32 1 98.69 445 GLU A N 1
ATOM 3437 C CA . GLU A 1 445 ? -18.5 -17.828 -11.57 1 98.69 445 GLU A CA 1
ATOM 3438 C C . GLU A 1 445 ? -17 -18.031 -11.531 1 98.69 445 GLU A C 1
ATOM 3440 O O . GLU A 1 445 ? -16.281 -17.234 -10.906 1 98.69 445 GLU A O 1
ATOM 3445 N N . ILE A 1 446 ? -16.562 -19.094 -12.18 1 98.81 446 ILE A N 1
ATOM 3446 C CA . ILE A 1 446 ? -15.133 -19.359 -12.289 1 98.81 446 ILE A CA 1
ATOM 3447 C C . ILE A 1 446 ? -14.734 -19.438 -13.758 1 98.81 446 ILE A C 1
ATOM 3449 O O . ILE A 1 446 ? -15.359 -20.172 -14.539 1 98.81 446 ILE A O 1
ATOM 3453 N N . TYR A 1 447 ? -13.734 -18.656 -14.141 1 98.88 447 TYR A N 1
ATOM 3454 C CA . TYR A 1 447 ? -13.211 -18.641 -15.508 1 98.88 447 TYR A CA 1
ATOM 3455 C C . TYR A 1 447 ? -11.781 -19.156 -15.555 1 98.88 447 TYR A C 1
ATOM 3457 O O . TYR A 1 447 ? -10.969 -18.844 -14.68 1 98.88 447 TYR A O 1
ATOM 3465 N N . SER A 1 448 ? -11.492 -20.031 -16.469 1 98.81 448 SER A N 1
ATOM 3466 C CA . SER A 1 448 ? -10.117 -20.359 -16.828 1 98.81 448 SER A CA 1
ATOM 3467 C C . SER A 1 448 ? -9.688 -19.672 -18.109 1 98.81 448 SER A C 1
ATOM 3469 O O . SER A 1 448 ? -10.094 -20.078 -19.203 1 98.81 448 SER A O 1
ATOM 3471 N N . LEU A 1 449 ? -8.898 -18.656 -17.969 1 98.88 449 LEU A N 1
ATOM 3472 C CA . LEU A 1 449 ? -8.383 -17.875 -19.078 1 98.88 449 LEU A CA 1
ATOM 3473 C C . LEU A 1 449 ? -6.922 -18.219 -19.359 1 98.88 449 LEU A C 1
ATOM 3475 O O . LEU A 1 449 ? -6.062 -18.047 -18.484 1 98.88 449 LEU A O 1
ATOM 3479 N N . TYR A 1 450 ? -6.617 -18.688 -20.594 1 98.69 450 TYR A N 1
ATOM 3480 C CA . TYR A 1 450 ? -5.219 -19.031 -20.844 1 98.69 450 TYR A CA 1
ATOM 3481 C C . TYR A 1 450 ? -4.93 -19.047 -22.344 1 98.69 450 TYR A C 1
ATOM 3483 O O . TYR A 1 450 ? -5.852 -19.109 -23.172 1 98.69 450 TYR A O 1
ATOM 3491 N N . GLY A 1 451 ? -3.652 -18.859 -22.641 1 98 451 GLY A N 1
ATOM 3492 C CA . GLY A 1 451 ? -3.203 -18.906 -24.016 1 98 451 GLY A CA 1
ATOM 3493 C C . GLY A 1 451 ? -2.971 -20.312 -24.531 1 98 451 GLY A C 1
ATOM 3494 O O . GLY A 1 451 ? -2.686 -21.219 -23.766 1 98 451 GLY A O 1
ATOM 3495 N N . VAL A 1 452 ? -3.123 -20.484 -25.875 1 97.5 452 VAL A N 1
ATOM 3496 C CA . VAL A 1 452 ? -2.885 -21.766 -26.531 1 97.5 452 VAL A CA 1
ATOM 3497 C C . VAL A 1 452 ? -2.117 -21.531 -27.844 1 97.5 452 VAL A C 1
ATOM 3499 O O . VAL A 1 452 ? -1.957 -20.391 -28.281 1 97.5 452 VAL A O 1
ATOM 3502 N N . GLY A 1 453 ? -1.613 -22.594 -28.297 1 95 453 GLY A N 1
ATOM 3503 C CA . GLY A 1 453 ? -0.936 -22.531 -29.578 1 95 453 GLY A CA 1
ATOM 3504 C C . GLY A 1 453 ? 0.558 -22.297 -29.453 1 95 453 GLY A C 1
ATOM 3505 O O . GLY A 1 453 ? 1.221 -21.953 -30.438 1 95 453 GLY A O 1
ATOM 3506 N N . ILE A 1 454 ? 1.023 -22.422 -28.266 1 94.25 454 ILE A N 1
ATOM 3507 C CA . ILE A 1 454 ? 2.453 -22.25 -28.031 1 94.25 454 ILE A CA 1
ATOM 3508 C C . ILE A 1 454 ? 3.037 -23.547 -27.484 1 94.25 454 ILE A C 1
ATOM 3510 O O . ILE A 1 454 ? 2.502 -24.125 -26.531 1 94.25 454 ILE A O 1
ATOM 3514 N N . PRO A 1 455 ? 4.121 -24.016 -28.172 1 93.19 455 PRO A N 1
ATOM 3515 C CA . PRO A 1 455 ? 4.77 -25.203 -27.609 1 93.19 455 PRO A CA 1
ATOM 3516 C C . PRO A 1 455 ? 5.121 -25.047 -26.125 1 93.19 455 PRO A C 1
ATOM 3518 O O . PRO A 1 455 ? 5.762 -24.062 -25.75 1 93.19 455 PRO A O 1
ATOM 3521 N N . THR A 1 456 ? 4.703 -26 -25.312 1 95.56 456 THR A N 1
ATOM 3522 C CA . THR A 1 456 ? 4.855 -25.969 -23.859 1 95.56 456 THR A CA 1
ATOM 3523 C C . THR A 1 456 ? 5.441 -27.266 -23.328 1 95.56 456 THR A C 1
ATOM 3525 O O . THR A 1 456 ? 5.031 -28.359 -23.75 1 95.56 456 THR A O 1
ATOM 3528 N N . GLU A 1 457 ? 6.355 -27.172 -22.422 1 94.94 457 GLU A N 1
ATOM 3529 C CA . GLU A 1 457 ? 7.086 -28.328 -21.938 1 94.94 457 GLU A CA 1
ATOM 3530 C C . GLU A 1 457 ? 6.145 -29.344 -21.281 1 94.94 457 GLU A C 1
ATOM 3532 O O . GLU A 1 457 ? 5.289 -28.969 -20.469 1 94.94 457 GLU A O 1
ATOM 3537 N N . ARG A 1 458 ? 6.348 -30.625 -21.672 1 96.75 458 ARG A N 1
ATOM 3538 C CA . ARG A 1 458 ? 5.438 -31.656 -21.203 1 96.75 458 ARG A CA 1
ATOM 3539 C C . ARG A 1 458 ? 6.207 -32.844 -20.641 1 96.75 458 ARG A C 1
ATOM 3541 O O . ARG A 1 458 ? 5.762 -33.5 -19.688 1 96.75 458 ARG A O 1
ATOM 3548 N N . SER A 1 459 ? 7.309 -33.188 -21.188 1 95.38 459 SER A N 1
ATOM 3549 C CA . SER A 1 459 ? 8.156 -34.312 -20.766 1 95.38 459 SER A CA 1
ATOM 3550 C C . SER A 1 459 ? 9.602 -34.094 -21.188 1 95.38 459 SER A C 1
ATOM 3552 O O . SER A 1 459 ? 9.883 -33.25 -22.047 1 95.38 459 SER A O 1
ATOM 3554 N N . TYR A 1 460 ? 10.508 -34.875 -20.578 1 94.81 460 TYR A N 1
ATOM 3555 C CA . TYR A 1 460 ? 11.93 -34.594 -20.75 1 94.81 460 TYR A CA 1
ATOM 3556 C C . TYR A 1 460 ? 12.727 -35.844 -21 1 94.81 460 TYR A C 1
ATOM 3558 O O . TYR A 1 460 ? 12.43 -36.906 -20.406 1 94.81 460 TYR A O 1
ATOM 3566 N N . ILE A 1 461 ? 13.695 -35.688 -21.797 1 94.75 461 ILE A N 1
ATOM 3567 C CA . ILE A 1 461 ? 14.727 -36.719 -21.938 1 94.75 461 ILE A CA 1
ATOM 3568 C C . ILE A 1 461 ? 15.984 -36.281 -21.188 1 94.75 461 ILE A C 1
ATOM 3570 O O . ILE A 1 461 ? 16.547 -35.25 -21.453 1 94.75 461 ILE A O 1
ATOM 3574 N N . TYR A 1 462 ? 16.328 -37.125 -20.25 1 94.06 462 TYR A N 1
ATOM 3575 C CA . TYR A 1 462 ? 17.484 -36.844 -19.406 1 94.06 462 TYR A CA 1
ATOM 3576 C C . TYR A 1 462 ? 18.656 -37.75 -19.734 1 94.06 462 TYR A C 1
ATOM 3578 O O . TYR A 1 462 ? 18.484 -38.781 -20.359 1 94.06 462 TYR A O 1
ATOM 3586 N N . LYS A 1 463 ? 19.828 -37.312 -19.375 1 91.75 463 LYS A N 1
ATOM 3587 C CA . LYS A 1 463 ? 21.047 -38.125 -19.406 1 91.75 463 LYS A CA 1
ATOM 3588 C C . LYS A 1 463 ? 21.906 -37.844 -18.172 1 91.75 463 LYS A C 1
ATOM 3590 O O . LYS A 1 463 ? 21.703 -36.844 -17.469 1 91.75 463 LYS A O 1
ATOM 3595 N N . LEU A 1 464 ? 22.734 -38.844 -17.828 1 89.38 464 LEU A N 1
ATOM 3596 C CA . LEU A 1 464 ? 23.688 -38.656 -16.75 1 89.38 464 LEU A CA 1
ATOM 3597 C C . LEU A 1 464 ? 24.828 -37.75 -17.172 1 89.38 464 LEU A C 1
ATOM 3599 O O . LEU A 1 464 ? 25.312 -37.812 -18.297 1 89.38 464 LEU A O 1
ATOM 3603 N N . ASN A 1 465 ? 25.031 -36.812 -16.281 1 80 465 ASN A N 1
ATOM 3604 C CA . ASN A 1 465 ? 26.203 -35.969 -16.5 1 80 465 ASN A CA 1
ATOM 3605 C C . ASN A 1 465 ? 27.484 -36.688 -16.094 1 80 465 ASN A C 1
ATOM 3607 O O . ASN A 1 465 ? 27.672 -37 -14.906 1 80 465 ASN A O 1
ATOM 3611 N N . GLN A 1 466 ? 28.344 -36.969 -17 1 70.5 466 GLN A N 1
ATOM 3612 C CA . GLN A 1 466 ? 29.547 -37.75 -16.734 1 70.5 466 GLN A CA 1
ATOM 3613 C C . GLN A 1 466 ? 30.75 -36.844 -16.438 1 70.5 466 GLN A C 1
ATOM 3615 O O . GLN A 1 466 ? 31.828 -37.312 -16.078 1 70.5 466 GLN A O 1
ATOM 3620 N N . SER A 1 467 ? 30.406 -35.562 -16.438 1 69.12 467 SER A N 1
ATOM 3621 C CA . SER A 1 467 ? 31.516 -34.688 -16.188 1 69.12 467 SER A CA 1
ATOM 3622 C C . SER A 1 467 ? 31.891 -34.625 -14.711 1 69.12 467 SER A C 1
ATOM 3624 O O . SER A 1 467 ? 31.016 -34.469 -13.859 1 69.12 467 SER A O 1
ATOM 3626 N N . PRO A 1 468 ? 33.125 -34.844 -14.422 1 60.78 468 PRO A N 1
ATOM 3627 C CA . PRO A 1 468 ? 33.562 -34.75 -13.023 1 60.78 468 PRO A CA 1
ATOM 3628 C C . PRO A 1 468 ? 33.344 -33.375 -12.398 1 60.78 468 PRO A C 1
ATOM 3630 O O . PRO A 1 468 ? 33.281 -33.25 -11.172 1 60.78 468 PRO A O 1
ATOM 3633 N N . ASP A 1 469 ? 33.188 -32.406 -13.281 1 61.81 469 ASP A N 1
ATOM 3634 C CA . ASP A 1 469 ? 33.062 -31.047 -12.781 1 61.81 469 ASP A CA 1
ATOM 3635 C C . ASP A 1 469 ? 31.609 -30.672 -12.555 1 61.81 469 ASP A C 1
ATOM 3637 O O . ASP A 1 469 ? 31.328 -29.594 -12 1 61.81 469 ASP A O 1
ATOM 3641 N N . SER A 1 470 ? 30.781 -31.609 -12.875 1 69.25 470 SER A N 1
ATOM 3642 C CA . SER A 1 470 ? 29.391 -31.219 -12.727 1 69.25 470 SER A CA 1
ATOM 3643 C C . SER A 1 470 ? 28.844 -31.625 -11.359 1 69.25 470 SER A C 1
ATOM 3645 O O . SER A 1 470 ? 29.062 -32.75 -10.906 1 69.25 470 SER A O 1
ATOM 3647 N N . CYS A 1 471 ? 28.281 -30.625 -10.688 1 75.19 471 CYS A N 1
ATOM 3648 C CA . CYS A 1 471 ? 27.766 -30.844 -9.344 1 75.19 471 CYS A CA 1
ATOM 3649 C C . CYS A 1 471 ? 26.312 -31.328 -9.391 1 75.19 471 CYS A C 1
ATOM 3651 O O . CYS A 1 471 ? 25.766 -31.766 -8.375 1 75.19 471 CYS A O 1
ATOM 3653 N N . ILE A 1 472 ? 25.672 -31.359 -10.562 1 82 472 ILE A N 1
ATOM 3654 C CA . ILE A 1 472 ? 24.344 -31.922 -10.789 1 82 472 ILE A CA 1
ATOM 3655 C C . ILE A 1 472 ? 24.422 -33.094 -11.75 1 82 472 ILE A C 1
ATOM 3657 O O . ILE A 1 472 ? 24.75 -32.938 -12.922 1 82 472 ILE A O 1
ATOM 3661 N N . PRO A 1 473 ? 24.125 -34.188 -11.312 1 85.94 473 PRO A N 1
ATOM 3662 C CA . PRO A 1 473 ? 24.406 -35.406 -12.078 1 85.94 473 PRO A CA 1
ATOM 3663 C C . PRO A 1 473 ? 23.438 -35.625 -13.234 1 85.94 473 PRO A C 1
ATOM 3665 O O . PRO A 1 473 ? 23.672 -36.469 -14.102 1 85.94 473 PRO A O 1
ATOM 3668 N N . PHE A 1 474 ? 22.375 -34.906 -13.25 1 89.06 474 PHE A N 1
ATOM 3669 C CA . PHE A 1 474 ? 21.344 -35.094 -14.266 1 89.06 474 PHE A CA 1
ATOM 3670 C C . PHE A 1 474 ? 21.156 -33.844 -15.102 1 89.06 474 PHE A C 1
ATOM 3672 O O . PHE A 1 474 ? 21.188 -32.75 -14.578 1 89.06 474 PHE A O 1
ATOM 3679 N N . HIS A 1 475 ? 21.016 -34 -16.344 1 87.56 475 HIS A N 1
ATOM 3680 C CA . HIS A 1 475 ? 20.719 -32.875 -17.203 1 87.56 475 HIS A CA 1
ATOM 3681 C C . HIS A 1 475 ? 19.828 -33.281 -18.375 1 87.56 475 HIS A C 1
ATOM 3683 O O . HIS A 1 475 ? 19.812 -34.438 -18.75 1 87.56 475 HIS A O 1
ATOM 3689 N N . ILE A 1 476 ? 19.141 -32.406 -18.891 1 89.19 476 ILE A N 1
ATOM 3690 C CA . ILE A 1 476 ? 18.312 -32.656 -20.062 1 89.19 476 ILE A CA 1
ATOM 3691 C C . ILE A 1 476 ? 19.203 -32.906 -21.281 1 89.19 476 ILE A C 1
ATOM 3693 O O . ILE A 1 476 ? 20.203 -32.219 -21.484 1 89.19 476 ILE A O 1
ATOM 3697 N N . PHE A 1 477 ? 18.844 -33.875 -21.969 1 89.62 477 PHE A N 1
ATOM 3698 C CA . PHE A 1 477 ? 19.609 -34.281 -23.141 1 89.62 477 PHE A CA 1
ATOM 3699 C C . PHE A 1 477 ? 19.281 -33.375 -24.328 1 89.62 477 PHE A C 1
ATOM 3701 O O . PHE A 1 477 ? 18.594 -33.812 -25.25 1 89.62 477 PHE A O 1
ATOM 3708 N N . THR A 1 478 ? 19.906 -32.312 -24.469 1 87 478 THR A N 1
ATOM 3709 C CA . THR A 1 478 ? 19.547 -31.25 -25.422 1 87 478 THR A CA 1
ATOM 3710 C C . THR A 1 478 ? 19.844 -31.688 -26.844 1 87 478 THR A C 1
ATOM 3712 O O . THR A 1 478 ? 19.328 -31.109 -27.797 1 87 478 THR A O 1
ATOM 3715 N N . SER A 1 479 ? 20.656 -32.656 -27 1 82.38 479 SER A N 1
ATOM 3716 C CA . SER A 1 479 ? 21 -33.125 -28.328 1 82.38 479 SER A CA 1
ATOM 3717 C C . SER A 1 479 ? 19.922 -34.031 -28.906 1 82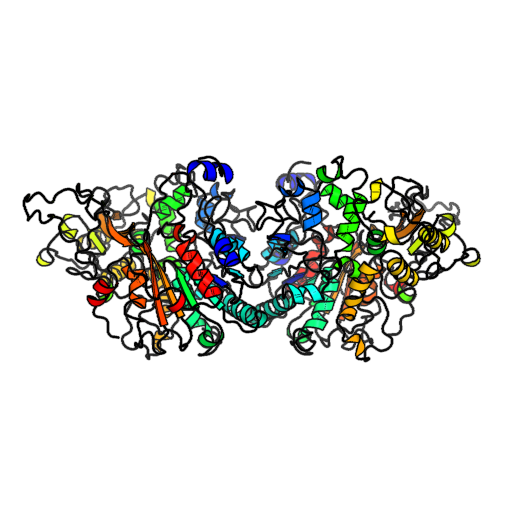.38 479 SER A C 1
ATOM 3719 O O . SER A 1 479 ? 19.953 -34.406 -30.078 1 82.38 479 SER A O 1
ATOM 3721 N N . ALA A 1 480 ? 19.062 -34.406 -28.016 1 83.06 480 ALA A N 1
ATOM 3722 C CA . ALA A 1 480 ? 17.938 -35.219 -28.5 1 83.06 480 ALA A CA 1
ATOM 3723 C C . ALA A 1 480 ? 16.953 -34.344 -29.266 1 83.06 480 ALA A C 1
ATOM 3725 O O . ALA A 1 480 ? 16.312 -33.438 -28.688 1 83.06 480 ALA A O 1
ATOM 3726 N N . HIS A 1 481 ? 17.062 -34.375 -30.531 1 80.38 481 HIS A N 1
ATOM 3727 C CA . HIS A 1 481 ? 16.125 -33.625 -31.375 1 80.38 481 HIS A CA 1
ATOM 3728 C C . HIS A 1 481 ? 15.75 -34.438 -32.625 1 80.38 481 HIS A C 1
ATOM 3730 O O . HIS A 1 481 ? 16.438 -35.375 -32.969 1 80.38 481 HIS A O 1
ATOM 3736 N N . GLU A 1 482 ? 14.586 -34.156 -33.062 1 76.25 482 GLU A N 1
ATOM 3737 C CA . GLU A 1 482 ? 14.164 -34.75 -34.312 1 76.25 482 GLU A CA 1
ATOM 3738 C C . GLU A 1 482 ? 14.266 -33.719 -35.438 1 76.25 482 GLU A C 1
ATOM 3740 O O . GLU A 1 482 ? 14.039 -32.531 -35.219 1 76.25 482 GLU A O 1
ATOM 3745 N N . GLU A 1 483 ? 14.727 -34.094 -36.531 1 66.44 483 GLU A N 1
ATOM 3746 C CA . GLU A 1 483 ? 14.977 -33.25 -37.688 1 66.44 483 GLU A CA 1
ATOM 3747 C C . GLU A 1 483 ? 13.672 -32.719 -38.281 1 66.44 483 GLU A C 1
ATOM 3749 O O . GLU A 1 483 ? 13.656 -31.641 -38.875 1 66.44 483 GLU A O 1
ATOM 3754 N N . ASP A 1 484 ? 12.648 -33.406 -38 1 70.56 484 ASP A N 1
ATOM 3755 C CA . ASP A 1 484 ? 11.359 -32.969 -38.531 1 70.56 484 ASP A CA 1
ATOM 3756 C C . ASP A 1 484 ? 10.852 -31.734 -37.812 1 70.56 484 ASP A C 1
ATOM 3758 O O . ASP A 1 484 ? 10.766 -31.703 -36.594 1 70.56 484 ASP A O 1
ATOM 3762 N N . GLU A 1 485 ? 10.688 -30.703 -38.594 1 69 485 GLU A N 1
ATOM 3763 C CA . GLU A 1 485 ? 10.219 -29.438 -38.062 1 69 485 GLU A CA 1
ATOM 3764 C C . GLU A 1 485 ? 8.883 -29.594 -37.344 1 69 485 GLU A C 1
ATOM 3766 O O . GLU A 1 485 ? 8.555 -28.797 -36.469 1 69 485 GLU A O 1
ATOM 3771 N N . GLU A 1 486 ? 8.258 -30.641 -37.625 1 75.06 486 GLU A N 1
ATOM 3772 C CA . GLU A 1 486 ? 6.934 -30.859 -37.062 1 75.06 486 GLU A CA 1
ATOM 3773 C C . GLU A 1 486 ? 7.012 -31.719 -35.781 1 75.06 486 GLU A C 1
ATOM 3775 O O . GLU A 1 486 ? 5.992 -31.984 -35.156 1 75.06 486 GLU A O 1
ATOM 3780 N N . SER A 1 487 ? 8.172 -32 -35.438 1 84.69 487 SER A N 1
ATOM 3781 C CA . SER A 1 487 ? 8.344 -32.875 -34.281 1 84.69 487 SER A CA 1
ATOM 3782 C C . SER A 1 487 ? 8.039 -32.125 -33 1 84.69 487 SER A C 1
ATOM 3784 O O . SER A 1 487 ? 8.32 -30.922 -32.875 1 84.69 487 SER A O 1
ATOM 3786 N N . CYS A 1 488 ? 7.492 -32.875 -32.062 1 90.94 488 CYS A N 1
ATOM 3787 C CA . CYS A 1 488 ? 7.184 -32.281 -30.75 1 90.94 488 CYS A CA 1
ATOM 3788 C C . CYS A 1 488 ? 8.391 -32.375 -29.828 1 90.94 488 CYS A C 1
ATOM 3790 O O . CYS A 1 488 ? 8.344 -31.859 -28.703 1 90.94 488 CYS A O 1
ATOM 3792 N N . LEU A 1 489 ? 9.453 -33 -30.281 1 90.56 489 LEU A N 1
ATOM 3793 C CA . LEU A 1 489 ? 10.68 -33.094 -29.5 1 90.56 489 LEU A CA 1
ATOM 3794 C C . LEU A 1 489 ? 11.68 -32.031 -29.906 1 90.56 489 LEU A C 1
ATOM 3796 O O . LEU A 1 489 ? 12.148 -32.031 -31.047 1 90.56 489 LEU A O 1
ATOM 3800 N N . LYS A 1 490 ? 11.953 -31.156 -29.031 1 88.44 490 LYS A N 1
ATOM 3801 C CA . LYS A 1 490 ? 12.945 -30.109 -29.25 1 88.44 490 LYS A CA 1
ATOM 3802 C C . LYS A 1 490 ? 13.961 -30.062 -28.125 1 88.44 490 LYS A C 1
ATOM 3804 O O . LYS A 1 490 ? 13.602 -29.781 -26.969 1 88.44 490 LYS A O 1
ATOM 3809 N N . ALA A 1 491 ? 15.156 -30.344 -28.391 1 88.88 491 ALA A N 1
ATOM 3810 C CA . ALA A 1 491 ? 16.266 -30.219 -27.453 1 88.88 491 ALA A CA 1
ATOM 3811 C C . ALA A 1 491 ? 16 -31.031 -26.188 1 88.88 491 ALA A C 1
ATOM 3813 O O . ALA A 1 491 ? 16.125 -30.531 -25.078 1 88.88 491 ALA A O 1
ATOM 3814 N N . GLY A 1 492 ? 15.484 -32.219 -26.344 1 92.31 492 GLY A N 1
ATOM 3815 C CA . GLY A 1 492 ? 15.305 -33.125 -25.234 1 92.31 492 GLY A CA 1
ATOM 3816 C C . GLY A 1 492 ? 14 -32.906 -24.484 1 92.31 492 GLY A C 1
ATOM 3817 O O . GLY A 1 492 ? 13.758 -33.562 -23.469 1 92.31 492 GLY A O 1
ATOM 3818 N N . VAL A 1 493 ? 13.148 -32 -25.016 1 92.94 493 VAL A N 1
ATOM 3819 C CA . VAL A 1 493 ? 11.875 -31.703 -24.375 1 92.94 493 VAL A CA 1
ATOM 3820 C C . VAL A 1 493 ? 10.719 -32 -25.328 1 92.94 493 VAL A C 1
ATOM 3822 O O . VAL A 1 493 ? 10.703 -31.531 -26.453 1 92.94 493 VAL A O 1
ATOM 3825 N N . TYR A 1 494 ? 9.836 -32.875 -24.906 1 93.81 494 TYR A N 1
ATOM 3826 C CA . TYR A 1 494 ? 8.578 -33.031 -25.625 1 93.81 494 TYR A CA 1
ATOM 3827 C C . TYR A 1 494 ? 7.602 -31.922 -25.297 1 93.81 494 TYR A C 1
ATOM 3829 O O . TYR A 1 494 ? 7.285 -31.703 -24.125 1 93.81 494 TYR A O 1
ATOM 3837 N N . ASN A 1 495 ? 7.152 -31.25 -26.297 1 94 495 ASN A N 1
ATOM 3838 C CA . ASN A 1 495 ? 6.25 -30.125 -26.109 1 94 495 ASN A CA 1
ATOM 3839 C C . ASN A 1 495 ? 4.812 -30.484 -26.453 1 94 495 ASN A C 1
ATOM 3841 O O . ASN A 1 495 ? 4.574 -31.422 -27.234 1 94 495 ASN A O 1
ATOM 3845 N N . VAL A 1 496 ? 3.932 -29.859 -25.906 1 96.19 496 VAL A N 1
ATOM 3846 C CA . VAL A 1 496 ? 2.5 -29.969 -26.156 1 96.19 496 VAL A CA 1
ATOM 3847 C C . VAL A 1 496 ? 1.872 -28.578 -26.234 1 96.19 496 VAL A C 1
ATOM 3849 O O . VAL A 1 496 ? 2.572 -27.562 -26.125 1 96.19 496 VAL A O 1
ATOM 3852 N N . ASP A 1 497 ? 0.606 -28.531 -26.438 1 96.19 497 ASP A N 1
ATOM 3853 C CA . ASP A 1 497 ? -0.093 -27.266 -26.531 1 96.19 497 ASP A CA 1
ATOM 3854 C C . ASP A 1 497 ? -0.205 -26.594 -25.156 1 96.19 497 ASP A C 1
ATOM 3856 O O . ASP A 1 497 ? -0.439 -27.266 -24.156 1 96.19 497 ASP A O 1
ATOM 3860 N N . GLY A 1 498 ? 0.022 -25.312 -25.109 1 97.56 498 GLY A N 1
ATOM 3861 C CA . GLY A 1 498 ? -0.078 -24.516 -23.906 1 97.56 498 GLY A CA 1
ATOM 3862 C C . GLY A 1 498 ? 0.358 -23.078 -24.125 1 97.56 498 GLY A C 1
ATOM 3863 O O . GLY A 1 498 ? 0.153 -22.5 -25.188 1 97.56 498 GLY A O 1
ATOM 3864 N N . ASP A 1 499 ? 0.795 -22.469 -23.016 1 96.38 499 ASP A N 1
ATOM 3865 C CA . ASP A 1 499 ? 1.127 -21.047 -23.078 1 96.38 499 ASP A CA 1
ATOM 3866 C C . ASP A 1 499 ? 2.609 -20.812 -22.797 1 96.38 499 ASP A C 1
ATOM 3868 O O . ASP A 1 499 ? 2.977 -19.844 -22.141 1 96.38 499 ASP A O 1
ATOM 3872 N N . GLU A 1 500 ? 3.395 -21.75 -23.141 1 92.25 500 GLU A N 1
ATOM 3873 C CA . GLU A 1 500 ? 4.84 -21.703 -22.953 1 92.25 500 GLU A CA 1
ATOM 3874 C C . GLU A 1 500 ? 5.242 -22.25 -21.594 1 92.25 500 GLU A C 1
ATOM 3876 O O . GLU A 1 500 ? 6.309 -22.859 -21.453 1 92.25 500 GLU A O 1
ATOM 3881 N N . THR A 1 501 ? 4.367 -22.062 -20.609 1 94.44 501 THR A N 1
ATOM 3882 C CA . THR A 1 501 ? 4.688 -22.422 -19.234 1 94.44 501 THR A CA 1
ATOM 3883 C C . THR A 1 501 ? 3.721 -23.5 -18.734 1 94.44 501 THR A C 1
ATOM 3885 O O . THR A 1 501 ? 4.148 -24.5 -18.156 1 94.44 501 THR A O 1
ATOM 3888 N N . VAL A 1 502 ? 2.51 -23.297 -18.969 1 98.31 502 VAL A N 1
ATOM 3889 C CA . VAL A 1 502 ? 1.476 -24.188 -18.438 1 98.31 502 VAL A CA 1
ATOM 3890 C C . VAL A 1 502 ? 0.809 -24.938 -19.578 1 98.31 502 VAL A C 1
ATOM 3892 O O . VAL A 1 502 ? 0.243 -24.328 -20.484 1 98.31 502 VAL A O 1
ATOM 3895 N N . PRO A 1 503 ? 0.857 -26.25 -19.562 1 98.25 503 PRO A N 1
ATOM 3896 C CA . PRO A 1 503 ? 0.128 -27.016 -20.594 1 98.25 503 PRO A CA 1
ATOM 3897 C C . PRO A 1 503 ? -1.385 -26.828 -20.484 1 98.25 503 PRO A C 1
ATOM 3899 O O . PRO A 1 503 ? -1.924 -26.672 -19.391 1 98.25 503 PRO A O 1
ATOM 3902 N N . VAL A 1 504 ? -2.066 -26.953 -21.578 1 98.56 504 VAL A N 1
ATOM 3903 C CA . VAL A 1 504 ? -3.516 -26.797 -21.672 1 98.56 504 VAL A CA 1
ATOM 3904 C C . VAL A 1 504 ? -4.195 -27.75 -20.688 1 98.56 504 VAL A C 1
ATOM 3906 O O . VAL A 1 504 ? -5.176 -27.391 -20.047 1 98.56 504 VAL A O 1
ATOM 3909 N N . LEU A 1 505 ? -3.678 -28.938 -20.594 1 98.62 505 LEU A N 1
ATOM 3910 C CA . LEU A 1 505 ? -4.258 -29.953 -19.703 1 98.62 505 LEU A CA 1
ATOM 3911 C C . LEU A 1 505 ? -4.359 -29.422 -18.281 1 98.62 505 LEU A C 1
ATOM 3913 O O . LEU A 1 505 ? -5.402 -29.562 -17.625 1 98.62 505 LEU A O 1
ATOM 3917 N N . SER A 1 506 ? -3.285 -28.812 -17.812 1 98.81 506 SER A N 1
ATOM 3918 C CA . SER A 1 506 ? -3.225 -28.312 -16.438 1 98.81 506 SER A CA 1
ATOM 3919 C C . SER A 1 506 ? -4.125 -27.094 -16.266 1 98.81 506 SER A C 1
ATOM 3921 O O . SER A 1 506 ? -4.777 -26.938 -15.227 1 98.81 506 SER A O 1
ATOM 3923 N N . ALA A 1 507 ? -4.246 -26.219 -17.219 1 98.81 507 ALA A N 1
ATOM 3924 C CA . ALA A 1 507 ? -4.98 -24.969 -17.109 1 98.81 507 ALA A CA 1
ATOM 3925 C C . ALA A 1 507 ? -6.48 -25.188 -17.312 1 98.81 507 ALA A C 1
ATOM 3927 O O . ALA A 1 507 ? -7.301 -24.469 -16.734 1 98.81 507 ALA A O 1
ATOM 3928 N N . GLY A 1 508 ? -6.824 -26.25 -18.094 1 98.75 508 GLY A N 1
ATOM 3929 C CA . GLY A 1 508 ? -8.195 -26.281 -18.562 1 98.75 508 GLY A CA 1
ATOM 3930 C C . GLY A 1 508 ? -8.984 -27.453 -18 1 98.75 508 GLY A C 1
ATOM 3931 O O . GLY A 1 508 ? -10.219 -27.422 -17.969 1 98.75 508 GLY A O 1
ATOM 3932 N N . PHE A 1 509 ? -8.375 -28.516 -17.5 1 98.81 509 PHE A N 1
ATOM 3933 C CA . PHE A 1 509 ? -9.031 -29.781 -17.188 1 98.81 509 PHE A CA 1
ATOM 3934 C C . PHE A 1 509 ? -10.117 -29.578 -16.125 1 98.81 509 PHE A C 1
ATOM 3936 O O . PHE A 1 509 ? -11.211 -30.141 -16.25 1 98.81 509 PHE A O 1
ATOM 3943 N N . MET A 1 510 ? -9.828 -28.812 -15.062 1 98.81 510 MET A N 1
ATOM 3944 C CA . MET A 1 510 ? -10.773 -28.672 -13.969 1 98.81 510 MET A CA 1
ATOM 3945 C C . MET A 1 510 ? -12.086 -28.062 -14.453 1 98.81 510 MET A C 1
ATOM 3947 O O . MET A 1 510 ? -13.164 -28.562 -14.125 1 98.81 510 MET A O 1
ATOM 3951 N N . CYS A 1 511 ? -11.992 -27.016 -15.273 1 98.44 511 CYS A N 1
ATOM 3952 C CA . CYS A 1 511 ? -13.195 -26.375 -15.789 1 98.44 511 CYS A CA 1
ATOM 3953 C C . CYS A 1 511 ? -13.836 -27.234 -16.875 1 98.44 511 CYS A C 1
ATOM 3955 O O . CYS A 1 511 ? -15.047 -27.188 -17.078 1 98.44 511 CYS A O 1
ATOM 3957 N N . ALA A 1 512 ? -13.039 -28.016 -17.562 1 98.44 512 ALA A N 1
ATOM 3958 C CA . ALA A 1 512 ? -13.539 -28.812 -18.672 1 98.44 512 ALA A CA 1
ATOM 3959 C C . ALA A 1 512 ? -14.297 -30.047 -18.188 1 98.44 512 ALA A C 1
ATOM 3961 O O . ALA A 1 512 ? -15.227 -30.5 -18.844 1 98.44 512 ALA A O 1
ATOM 3962 N N . LYS A 1 513 ? -13.914 -30.5 -17 1 98.44 513 LYS A N 1
ATOM 3963 C CA . LYS A 1 513 ? -14.516 -31.766 -16.594 1 98.44 513 LYS A CA 1
ATOM 3964 C C . LYS A 1 513 ? -14.758 -31.812 -15.094 1 98.44 513 LYS A C 1
ATOM 3966 O O . LYS A 1 513 ? -15.906 -31.891 -14.641 1 98.44 513 LYS A O 1
ATOM 3971 N N . ALA A 1 514 ? -13.727 -31.641 -14.281 1 98.62 514 ALA A N 1
ATOM 3972 C CA . ALA A 1 514 ? -13.781 -31.938 -12.852 1 98.62 514 ALA A CA 1
ATOM 3973 C C . ALA A 1 514 ? -14.742 -30.984 -12.141 1 98.62 514 ALA A C 1
ATOM 3975 O O . ALA A 1 514 ? -15.398 -31.359 -11.164 1 98.62 514 ALA A O 1
ATOM 3976 N N . TRP A 1 515 ? -14.828 -29.703 -12.57 1 98.69 515 TRP A N 1
ATOM 3977 C CA . TRP A 1 515 ? -15.68 -28.688 -11.945 1 98.69 515 TRP A CA 1
ATOM 3978 C C . TRP A 1 515 ? -16.953 -28.484 -12.75 1 98.69 515 TRP A C 1
ATOM 3980 O O . TRP A 1 515 ? -17.844 -27.734 -12.336 1 98.69 515 TRP A O 1
ATOM 3990 N N . ARG A 1 516 ? -17.047 -29.125 -13.938 1 97.56 516 ARG A N 1
ATOM 3991 C CA . ARG A 1 516 ? -18.156 -28.859 -14.844 1 97.56 516 ARG A CA 1
ATOM 3992 C C . ARG A 1 516 ? -19.469 -29.422 -14.297 1 97.56 516 ARG A C 1
ATOM 3994 O O . ARG A 1 516 ? -19.594 -30.625 -14.094 1 97.56 516 ARG A O 1
ATOM 4001 N N . GLY A 1 517 ? -20.453 -28.547 -14.055 1 96.56 517 GLY A N 1
ATOM 4002 C CA . GLY A 1 517 ? -21.703 -28.969 -13.438 1 96.56 517 GLY A CA 1
ATOM 4003 C C . GLY A 1 517 ? -21.547 -29.281 -11.961 1 96.56 517 GLY A C 1
ATOM 4004 O O . GLY A 1 517 ? -20.75 -28.656 -11.258 1 96.56 517 GLY A O 1
ATOM 4005 N N . LYS A 1 518 ? -22.453 -30.078 -11.461 1 97.88 518 LYS A N 1
ATOM 4006 C CA . LYS A 1 518 ? -22.359 -30.547 -10.078 1 97.88 518 LYS A CA 1
ATOM 4007 C C . LYS A 1 518 ? -21.531 -31.812 -9.969 1 97.88 518 LYS A C 1
ATOM 4009 O O . LYS A 1 518 ? -21.891 -32.844 -10.547 1 97.88 518 LYS A O 1
ATOM 4014 N N . THR A 1 519 ? -20.438 -31.75 -9.406 1 98.12 519 THR A N 1
ATOM 4015 C CA . THR A 1 519 ? -19.547 -32.875 -9.148 1 98.12 519 THR A CA 1
ATOM 4016 C C . THR A 1 519 ? -19.109 -32.906 -7.684 1 98.12 519 THR A C 1
ATOM 4018 O O . THR A 1 519 ? -19.453 -31.984 -6.914 1 98.12 519 THR A O 1
ATOM 4021 N N . ARG A 1 520 ? -18.391 -33.906 -7.266 1 97.81 520 ARG A N 1
ATOM 4022 C CA . ARG A 1 520 ? -17.906 -33.938 -5.887 1 97.81 520 ARG A CA 1
ATOM 4023 C C . ARG A 1 520 ? -16.922 -32.812 -5.609 1 97.81 520 ARG A C 1
ATOM 4025 O O . ARG A 1 520 ? -16.75 -32.406 -4.465 1 97.81 520 ARG A O 1
ATOM 4032 N N . PHE A 1 521 ? -16.266 -32.281 -6.664 1 98.5 521 PHE A N 1
ATOM 4033 C CA . PHE A 1 521 ? -15.32 -31.188 -6.512 1 98.5 521 PHE A CA 1
ATOM 4034 C C . PHE A 1 521 ? -16.031 -29.844 -6.586 1 98.5 521 PHE A C 1
ATOM 4036 O O . PHE A 1 521 ? -15.469 -28.812 -6.191 1 98.5 521 PHE A O 1
ATOM 4043 N N . ASN A 1 522 ? -17.234 -29.766 -7.137 1 98.56 522 ASN A N 1
ATOM 4044 C CA . ASN A 1 522 ? -18.078 -28.594 -7.289 1 98.56 522 ASN A CA 1
ATOM 4045 C C . ASN A 1 522 ? -19.516 -28.875 -6.836 1 98.56 522 ASN A C 1
ATOM 4047 O O . ASN A 1 522 ? -20.453 -28.844 -7.637 1 98.56 522 ASN A O 1
ATOM 4051 N N . PRO A 1 523 ? -19.641 -29 -5.551 1 97.19 523 PRO A N 1
ATOM 4052 C CA . PRO A 1 523 ? -20.922 -29.484 -5.043 1 97.19 523 PRO A CA 1
ATOM 4053 C C . PRO A 1 523 ? -22.062 -28.484 -5.234 1 97.19 523 PRO A C 1
ATOM 4055 O O . PRO A 1 523 ? -23.234 -28.875 -5.293 1 97.19 523 PRO A O 1
ATOM 4058 N N . SER A 1 524 ? -21.766 -27.188 -5.344 1 97.12 524 SER A N 1
ATOM 4059 C CA . SER A 1 524 ? -22.828 -26.203 -5.441 1 97.12 524 SER A CA 1
ATOM 4060 C C . SER A 1 524 ? -23.156 -25.875 -6.895 1 97.12 524 SER A C 1
ATOM 4062 O O . SER A 1 524 ? -24.094 -25.125 -7.176 1 97.12 524 SER A O 1
ATOM 4064 N N . GLY A 1 525 ? -22.344 -26.422 -7.816 1 98.12 525 GLY A N 1
ATOM 4065 C CA . GLY A 1 525 ? -22.609 -26.219 -9.234 1 98.12 525 GLY A CA 1
ATOM 4066 C C . GLY A 1 525 ? -22.219 -24.844 -9.719 1 98.12 525 GLY A C 1
ATOM 4067 O O . GLY A 1 525 ? -22.938 -24.25 -10.531 1 98.12 525 GLY A O 1
ATOM 4068 N N . ILE A 1 526 ? -21.172 -24.281 -9.195 1 98.56 526 ILE A N 1
ATOM 4069 C CA . ILE A 1 526 ? -20.656 -23.016 -9.68 1 98.56 526 ILE A CA 1
ATOM 4070 C C . ILE A 1 526 ? -20.438 -23.094 -11.195 1 98.56 526 ILE A C 1
ATOM 4072 O O . ILE A 1 526 ? -19.906 -24.078 -11.703 1 98.56 526 ILE A O 1
ATOM 4076 N N . LYS A 1 527 ? -20.922 -22.078 -11.883 1 98.38 527 LYS A N 1
ATOM 4077 C CA . LYS A 1 527 ? -20.719 -22.062 -13.328 1 98.38 527 LYS A CA 1
ATOM 4078 C C . LYS A 1 527 ? -19.25 -21.844 -13.68 1 98.38 527 LYS A C 1
ATOM 4080 O O . LYS A 1 527 ? -18.594 -20.969 -13.094 1 98.38 527 LYS A O 1
ATOM 4085 N N . THR A 1 528 ? -18.766 -22.672 -14.531 1 98.25 528 THR A N 1
ATOM 4086 C CA . THR A 1 528 ? -17.375 -22.562 -14.953 1 98.25 528 THR A CA 1
ATOM 4087 C C . THR A 1 528 ? -17.281 -22.328 -16.453 1 98.25 528 THR A C 1
ATOM 4089 O O . THR A 1 528 ? -18.109 -22.828 -17.219 1 98.25 528 THR A O 1
ATOM 4092 N N . TYR A 1 529 ? -16.312 -21.516 -16.906 1 98.56 529 TYR A N 1
ATOM 4093 C CA . TYR A 1 529 ? -16.109 -21.203 -18.312 1 98.56 529 TYR A CA 1
ATOM 4094 C C . TYR A 1 529 ? -14.633 -21.297 -18.688 1 98.56 529 TYR A C 1
ATOM 4096 O O . TYR A 1 529 ? -13.758 -20.938 -17.891 1 98.56 529 TYR A O 1
ATOM 4104 N N . ILE A 1 530 ? -14.375 -21.797 -19.875 1 98.62 530 ILE A N 1
ATOM 4105 C CA . ILE A 1 530 ? -13.031 -21.781 -20.438 1 98.62 530 ILE A CA 1
ATOM 4106 C C . ILE A 1 530 ? -12.938 -20.719 -21.531 1 98.62 530 ILE A C 1
ATOM 4108 O O . ILE A 1 530 ? -13.773 -20.688 -22.438 1 98.62 530 ILE A O 1
ATOM 4112 N N . ARG A 1 531 ? -11.977 -19.828 -21.375 1 98.56 531 ARG A N 1
ATOM 4113 C CA . ARG A 1 531 ? -11.672 -18.828 -22.391 1 98.56 531 ARG A CA 1
ATOM 4114 C C . ARG A 1 531 ? -10.227 -18.953 -22.859 1 98.56 531 ARG A C 1
ATOM 4116 O O . ARG A 1 531 ? -9.312 -18.438 -22.219 1 98.56 531 ARG A O 1
ATOM 4123 N N . GLU A 1 532 ? -10.039 -19.562 -24.078 1 98.56 532 GLU A N 1
ATOM 4124 C CA . GLU A 1 532 ? -8.703 -19.703 -24.672 1 98.56 532 GLU A CA 1
ATOM 4125 C C . GLU A 1 532 ? -8.398 -18.562 -25.625 1 98.56 532 GLU A C 1
ATOM 4127 O O . GLU A 1 532 ? -9.281 -18.078 -26.328 1 98.56 532 GLU A O 1
ATOM 4132 N N . TYR A 1 533 ? -7.188 -18.141 -25.609 1 97.62 533 TYR A N 1
ATOM 4133 C CA . TYR A 1 533 ? -6.699 -17.125 -26.531 1 97.62 533 TYR A CA 1
ATOM 4134 C C . TYR A 1 533 ? -5.582 -17.656 -27.406 1 97.62 533 TYR A C 1
ATOM 4136 O O . TYR A 1 533 ? -4.484 -17.953 -26.922 1 97.62 533 TYR A O 1
ATOM 4144 N N . ASN A 1 534 ? -5.934 -17.828 -28.625 1 95 534 ASN A N 1
ATOM 4145 C CA . ASN A 1 534 ? -4.953 -18.344 -29.578 1 95 534 ASN A CA 1
ATOM 4146 C C . ASN A 1 534 ? -3.816 -17.344 -29.797 1 95 534 ASN A C 1
ATOM 4148 O O . ASN A 1 534 ? -4.059 -16.172 -30.062 1 95 534 ASN A O 1
ATOM 4152 N N . HIS A 1 535 ? -2.637 -17.875 -29.672 1 92.88 535 HIS A N 1
ATOM 4153 C CA . HIS A 1 535 ? -1.463 -17.016 -29.812 1 92.88 535 HIS A CA 1
ATOM 4154 C C . HIS A 1 535 ? -1.294 -16.531 -31.25 1 92.88 535 HIS A C 1
ATOM 4156 O O . HIS A 1 535 ? -1.388 -17.328 -32.188 1 92.88 535 HIS A O 1
ATOM 4162 N N . SER A 1 536 ? -1.121 -15.289 -31.375 1 85.88 536 SER A N 1
ATOM 4163 C CA . SER A 1 536 ? -0.73 -14.688 -32.656 1 85.88 536 SER A CA 1
ATOM 4164 C C . SER A 1 536 ? 0.492 -13.797 -32.5 1 85.88 536 SER A C 1
ATOM 4166 O O . SER A 1 536 ? 0.452 -12.805 -31.75 1 85.88 536 SER A O 1
ATOM 4168 N N . PRO A 1 537 ? 1.645 -14.266 -33.062 1 71.06 537 PRO A N 1
ATOM 4169 C CA . PRO A 1 537 ? 2.838 -13.422 -32.969 1 71.06 537 PRO A CA 1
ATOM 4170 C C . PRO A 1 537 ? 2.637 -12.031 -33.531 1 71.06 537 PRO A C 1
ATOM 4172 O O . PRO A 1 537 ? 1.759 -11.828 -34.406 1 71.06 537 PRO A O 1
ATOM 4175 N N . PRO A 1 538 ? 3.27 -11.062 -32.781 1 62.91 538 PRO A N 1
ATOM 4176 C CA . PRO A 1 538 ? 3.094 -9.727 -33.375 1 62.91 538 PRO A CA 1
ATOM 4177 C C . PRO A 1 538 ? 3.432 -9.68 -34.844 1 62.91 538 PRO A C 1
ATOM 4179 O O . PRO A 1 538 ? 4.352 -10.367 -35.312 1 62.91 538 PRO A O 1
ATOM 4182 N N . ALA A 1 539 ? 2.418 -9.406 -35.812 1 51.75 539 ALA A N 1
ATOM 4183 C CA . ALA A 1 539 ? 2.645 -9.312 -37.25 1 51.75 539 ALA A CA 1
ATOM 4184 C C . ALA A 1 539 ? 3.861 -8.445 -37.562 1 51.75 539 ALA A C 1
ATOM 4186 O O . ALA A 1 539 ? 4.555 -8.664 -38.562 1 51.75 539 ALA A O 1
ATOM 4187 N N . ASN A 1 540 ? 4.062 -7.297 -36.844 1 47.91 540 ASN A N 1
ATOM 4188 C CA . ASN A 1 540 ? 5.211 -6.418 -37.031 1 47.91 540 ASN A CA 1
ATOM 4189 C C . ASN A 1 540 ? 5.926 -6.113 -35.719 1 47.91 540 ASN A C 1
ATOM 4191 O O . ASN A 1 540 ? 5.363 -6.305 -34.656 1 47.91 540 ASN A O 1
ATOM 4195 N N . LEU A 1 541 ? 7.254 -6.07 -35.844 1 44.38 541 LEU A N 1
ATOM 4196 C CA . LEU A 1 541 ? 8.18 -5.77 -34.75 1 44.38 541 LEU A CA 1
ATOM 4197 C C . LEU A 1 541 ? 7.625 -4.672 -33.844 1 44.38 541 LEU A C 1
ATOM 4199 O O . LEU A 1 541 ? 7.934 -4.629 -32.656 1 44.38 541 LEU A O 1
ATOM 4203 N N . LEU A 1 542 ? 6.988 -3.805 -34.531 1 39.91 542 LEU A N 1
ATOM 4204 C CA . LEU A 1 542 ? 6.574 -2.582 -33.844 1 39.91 542 LEU A CA 1
ATOM 4205 C C . LEU A 1 542 ? 5.387 -2.846 -32.906 1 39.91 542 LEU A C 1
ATOM 4207 O O . LEU A 1 542 ? 5.023 -1.988 -32.125 1 39.91 542 LEU A O 1
ATOM 4211 N N . GLU A 1 543 ? 4.641 -3.83 -33.344 1 45.88 543 GLU A N 1
ATOM 4212 C CA . GLU A 1 543 ? 3.518 -4.16 -32.469 1 45.88 543 GLU A CA 1
ATOM 4213 C C . GLU A 1 543 ? 3.998 -4.625 -31.109 1 45.88 543 GLU A C 1
ATOM 4215 O O . GLU A 1 543 ? 3.209 -4.715 -30.172 1 45.88 543 GLU A O 1
ATOM 4220 N N . GLY A 1 544 ? 5.012 -4.066 -30.562 1 45.38 544 GLY A N 1
ATOM 4221 C CA . GLY A 1 544 ? 5.516 -4.328 -29.234 1 45.38 544 GLY A CA 1
ATOM 4222 C C . GLY A 1 544 ? 5.016 -5.637 -28.641 1 45.38 544 GLY A C 1
ATOM 4223 O O . GLY A 1 544 ? 4.777 -6.598 -29.375 1 45.38 544 GLY A O 1
ATOM 4224 N N . ARG A 1 545 ? 4.957 -5.738 -27.219 1 58.25 545 ARG A N 1
ATOM 4225 C CA . ARG A 1 545 ? 4.465 -6.941 -26.562 1 58.25 545 ARG A CA 1
ATOM 4226 C C . ARG A 1 545 ? 2.99 -7.172 -26.875 1 58.25 545 ARG A C 1
ATOM 4228 O O . ARG A 1 545 ? 2.162 -6.273 -26.703 1 58.25 545 ARG A O 1
ATOM 4235 N N . GLY A 1 546 ? 2.562 -8.141 -27.75 1 67 546 GLY A N 1
ATOM 4236 C CA . GLY A 1 546 ? 1.563 -8.828 -28.547 1 67 546 GLY A CA 1
ATOM 4237 C C . GLY A 1 546 ? 0.164 -8.727 -27.984 1 67 546 GLY A C 1
ATOM 4238 O O . GLY A 1 546 ? -0.128 -9.312 -26.938 1 67 546 GLY A O 1
ATOM 4239 N N . THR A 1 547 ? -0.662 -7.699 -28.469 1 83.81 547 THR A N 1
ATOM 4240 C CA . THR A 1 547 ? -2.062 -7.516 -28.109 1 83.81 547 THR A CA 1
ATOM 4241 C C . THR A 1 547 ? -2.867 -8.781 -28.391 1 83.81 547 THR A C 1
ATOM 4243 O O . THR A 1 547 ? -4.027 -8.891 -27.984 1 83.81 547 THR A O 1
ATOM 4246 N N . GLN A 1 548 ? -2.121 -9.805 -28.922 1 90.19 548 GLN A N 1
ATOM 4247 C CA . GLN A 1 548 ? -2.775 -11.078 -29.203 1 90.19 548 GLN A CA 1
ATOM 4248 C C . GLN A 1 548 ? -1.915 -12.258 -28.75 1 90.19 548 GLN A C 1
ATOM 4250 O O . GLN A 1 548 ? -2.035 -13.359 -29.281 1 90.19 548 GLN A O 1
ATOM 4255 N N . SER A 1 549 ? -1.053 -11.938 -27.906 1 91.19 549 SER A N 1
ATOM 4256 C CA . SER A 1 549 ? -0.16 -12.984 -27.422 1 91.19 549 SER A CA 1
ATOM 4257 C C . SER A 1 549 ? -0.886 -13.945 -26.484 1 91.19 549 SER A C 1
ATOM 4259 O O . SER A 1 549 ? -1.692 -13.516 -25.656 1 91.19 549 SER A O 1
ATOM 4261 N N . GLY A 1 550 ? -0.579 -15.219 -26.656 1 93.81 550 GLY A N 1
ATOM 4262 C CA . GLY A 1 550 ? -1.061 -16.234 -25.734 1 93.81 550 GLY A CA 1
ATOM 4263 C C . GLY A 1 550 ? 0.009 -16.734 -24.781 1 93.81 550 GLY A C 1
ATOM 4264 O O . GLY A 1 550 ? -0.221 -17.656 -24.016 1 93.81 550 GLY A O 1
ATOM 4265 N N . ALA A 1 551 ? 1.149 -16.062 -24.781 1 92.94 551 ALA A N 1
ATOM 4266 C CA . ALA A 1 551 ? 2.254 -16.469 -23.922 1 92.94 551 ALA A CA 1
ATOM 4267 C C . ALA A 1 551 ? 1.939 -16.188 -22.453 1 92.94 551 ALA A C 1
ATOM 4269 O O . ALA A 1 551 ? 1.246 -15.219 -22.141 1 92.94 551 ALA A O 1
ATOM 4270 N N . HIS A 1 552 ? 2.525 -16.875 -21.641 1 93.25 552 HIS A N 1
ATOM 4271 C CA . HIS A 1 552 ? 2.123 -16.984 -20.25 1 93.25 552 HIS A CA 1
ATOM 4272 C C . HIS A 1 552 ? 2.076 -15.625 -19.562 1 93.25 552 HIS A C 1
ATOM 4274 O O . HIS A 1 552 ? 1.134 -15.328 -18.828 1 93.25 552 HIS A O 1
ATOM 4280 N N . VAL A 1 553 ? 3.055 -14.789 -19.734 1 89.25 553 VAL A N 1
ATOM 4281 C CA . VAL A 1 553 ? 3.104 -13.469 -19.094 1 89.25 553 VAL A CA 1
ATOM 4282 C C . VAL A 1 553 ? 2.525 -12.422 -20.047 1 89.25 553 VAL A C 1
ATOM 4284 O O . VAL A 1 553 ? 1.739 -11.57 -19.625 1 89.25 553 VAL A O 1
ATOM 4287 N N . ASP A 1 554 ? 2.764 -12.531 -21.312 1 88.56 554 ASP A N 1
ATOM 4288 C CA . ASP A 1 554 ? 2.357 -11.555 -22.312 1 88.56 554 ASP A CA 1
ATOM 4289 C C . ASP A 1 554 ? 0.837 -11.516 -22.469 1 88.56 554 ASP A C 1
ATOM 4291 O O . ASP A 1 554 ? 0.278 -10.531 -22.953 1 88.56 554 ASP A O 1
ATOM 4295 N N . ILE A 1 555 ? 0.236 -12.602 -22.094 1 93.75 555 ILE A N 1
ATOM 4296 C CA . ILE A 1 555 ? -1.213 -12.688 -22.234 1 93.75 555 ILE A CA 1
ATOM 4297 C C . ILE A 1 555 ? -1.882 -11.594 -21.406 1 93.75 555 ILE A C 1
ATOM 4299 O O . ILE A 1 555 ? -3.035 -11.234 -21.656 1 93.75 555 ILE A O 1
ATOM 4303 N N . MET A 1 556 ? -1.178 -11.023 -20.453 1 92.38 556 MET A N 1
ATOM 4304 C CA . MET A 1 556 ? -1.7 -9.953 -19.609 1 92.38 556 MET A CA 1
ATOM 4305 C C . MET A 1 556 ? -1.947 -8.695 -20.422 1 92.38 556 MET A C 1
ATOM 4307 O O . MET A 1 556 ? -2.686 -7.805 -20 1 92.38 556 MET A O 1
ATOM 4311 N N . GLY A 1 557 ? -1.354 -8.609 -21.562 1 90.5 557 GLY A N 1
ATOM 4312 C CA . GLY A 1 557 ? -1.573 -7.5 -22.469 1 90.5 557 GLY A CA 1
ATOM 4313 C C . GLY A 1 557 ? -2.5 -7.848 -23.625 1 90.5 557 GLY A C 1
ATOM 4314 O O . GLY A 1 557 ? -2.693 -7.039 -24.531 1 90.5 557 GLY A O 1
ATOM 4315 N N . ASN A 1 558 ? -3.021 -9.078 -23.609 1 93.75 558 ASN A N 1
ATOM 4316 C CA . ASN A 1 558 ? -3.93 -9.516 -24.656 1 93.75 558 ASN A CA 1
ATOM 4317 C C . ASN A 1 558 ? -5.254 -8.766 -24.625 1 93.75 558 ASN A C 1
ATOM 4319 O O . ASN A 1 558 ? -5.961 -8.797 -23.609 1 93.75 558 ASN A O 1
ATOM 4323 N N . PHE A 1 559 ? -5.668 -8.109 -25.688 1 93.81 559 PHE A N 1
ATOM 4324 C CA . PHE A 1 559 ? -6.82 -7.215 -25.719 1 93.81 559 PHE A CA 1
ATOM 4325 C C . PHE A 1 559 ? -8.109 -7.988 -25.453 1 93.81 559 PHE A C 1
ATOM 4327 O O . PHE A 1 559 ? -9 -7.504 -24.766 1 93.81 559 PHE A O 1
ATOM 4334 N N . ALA A 1 560 ? -8.172 -9.188 -26.031 1 95.44 560 ALA A N 1
ATOM 4335 C CA . ALA A 1 560 ? -9.383 -9.984 -25.828 1 95.44 560 ALA A CA 1
ATOM 4336 C C . ALA A 1 560 ? -9.523 -10.406 -24.359 1 95.44 560 ALA A C 1
ATOM 4338 O O . ALA A 1 560 ? -10.625 -10.383 -23.812 1 95.44 560 ALA A O 1
ATOM 4339 N N . LEU A 1 561 ? -8.453 -10.836 -23.797 1 97.31 561 LEU A N 1
ATOM 4340 C CA . LEU A 1 561 ? -8.461 -11.219 -22.391 1 97.31 561 LEU A CA 1
ATOM 4341 C C . LEU A 1 561 ? -8.836 -10.039 -21.516 1 97.31 561 LEU A C 1
ATOM 4343 O O . LEU A 1 561 ? -9.695 -10.164 -20.625 1 97.31 561 LEU A O 1
ATOM 4347 N N . ILE A 1 562 ? -8.234 -8.891 -21.734 1 97.44 562 ILE A N 1
ATOM 4348 C CA . ILE A 1 562 ? -8.492 -7.688 -20.969 1 97.44 562 ILE A CA 1
ATOM 4349 C C . ILE A 1 562 ? -9.969 -7.309 -21.078 1 97.44 562 ILE A C 1
ATOM 4351 O O . ILE A 1 562 ? -10.609 -6.965 -20.078 1 97.44 562 ILE A O 1
ATOM 4355 N N . GLU A 1 563 ? -10.469 -7.371 -22.266 1 97.19 563 GLU A N 1
ATOM 4356 C CA . GLU A 1 563 ? -11.875 -7.043 -22.469 1 97.19 563 GLU A CA 1
ATOM 4357 C C . GLU A 1 563 ? -12.781 -7.984 -21.688 1 97.19 563 GLU A C 1
ATOM 4359 O O . GLU A 1 563 ? -13.766 -7.551 -21.078 1 97.19 563 GLU A O 1
ATOM 4364 N N . ASP A 1 564 ? -12.492 -9.281 -21.703 1 98.44 564 ASP A N 1
ATOM 4365 C CA . ASP A 1 564 ? -13.281 -10.25 -20.953 1 98.44 564 ASP A CA 1
ATOM 4366 C C . ASP A 1 564 ? -13.305 -9.906 -19.469 1 98.44 564 ASP A C 1
ATOM 4368 O O . ASP A 1 564 ? -14.359 -9.922 -18.828 1 98.44 564 ASP A O 1
ATOM 4372 N N . ILE A 1 565 ? -12.172 -9.586 -18.922 1 98.62 565 ILE A N 1
ATOM 4373 C CA . ILE A 1 565 ? -12.07 -9.258 -17.5 1 98.62 565 ILE A CA 1
ATOM 4374 C C . ILE A 1 565 ? -12.891 -8.008 -17.203 1 98.62 565 ILE A C 1
ATOM 4376 O O . ILE A 1 565 ? -13.648 -7.98 -16.234 1 98.62 565 ILE A O 1
ATOM 4380 N N . MET A 1 566 ? -12.758 -7.008 -18.047 1 98.62 566 MET A N 1
ATOM 4381 C CA . MET A 1 566 ? -13.438 -5.734 -17.812 1 98.62 566 MET A CA 1
ATOM 4382 C C . MET A 1 566 ? -14.945 -5.902 -17.922 1 98.62 566 MET A C 1
ATOM 4384 O O . MET A 1 566 ? -15.695 -5.301 -17.156 1 98.62 566 MET A O 1
ATOM 4388 N N . ARG A 1 567 ? -15.414 -6.734 -18.828 1 98.56 567 ARG A N 1
ATOM 4389 C CA . ARG A 1 567 ? -16.844 -6.961 -18.969 1 98.56 567 ARG A CA 1
ATOM 4390 C C . ARG A 1 567 ? -17.422 -7.645 -17.734 1 98.56 567 ARG A C 1
ATOM 4392 O O . ARG A 1 567 ? -18.531 -7.316 -17.297 1 98.56 567 ARG A O 1
ATOM 4399 N N . VAL A 1 568 ? -16.688 -8.578 -17.156 1 98.75 568 VAL A N 1
ATOM 4400 C CA . VAL A 1 568 ? -17.141 -9.242 -15.938 1 98.75 568 VAL A CA 1
ATOM 4401 C C . VAL A 1 568 ? -17.078 -8.273 -14.758 1 98.75 568 VAL A C 1
ATOM 4403 O O . VAL A 1 568 ? -17.984 -8.211 -13.945 1 98.75 568 VAL A O 1
ATOM 4406 N N . ALA A 1 569 ? -16 -7.477 -14.672 1 98.75 569 ALA A N 1
ATOM 4407 C CA . ALA A 1 569 ? -15.812 -6.516 -13.586 1 98.75 569 ALA A CA 1
ATOM 4408 C C . ALA A 1 569 ? -16.922 -5.461 -13.586 1 98.75 569 ALA A C 1
ATOM 4410 O O . ALA A 1 569 ? -17.25 -4.91 -12.539 1 98.75 569 ALA A O 1
ATOM 4411 N N . THR A 1 570 ? -17.484 -5.18 -14.781 1 98.44 570 THR A N 1
ATOM 4412 C CA . THR A 1 570 ? -18.516 -4.156 -14.898 1 98.44 570 THR A CA 1
ATOM 4413 C C . THR A 1 570 ? -19.906 -4.773 -14.82 1 98.44 570 THR A C 1
ATOM 4415 O O . THR A 1 570 ? -20.906 -4.109 -15.109 1 98.44 570 THR A O 1
ATOM 4418 N N . GLY A 1 571 ? -20.016 -6.074 -14.539 1 97.88 571 GLY A N 1
ATOM 4419 C CA . GLY A 1 571 ? -21.312 -6.656 -14.219 1 97.88 571 GLY A CA 1
ATOM 4420 C C . GLY A 1 571 ? -21.719 -7.77 -15.172 1 97.88 571 GLY A C 1
ATOM 4421 O O . GLY A 1 571 ? -22.75 -8.406 -14.984 1 97.88 571 GLY A O 1
ATOM 4422 N N . GLY A 1 572 ? -20.906 -8.062 -16.172 1 97.81 572 GLY A N 1
ATOM 4423 C CA . GLY A 1 572 ? -21.203 -9.133 -17.109 1 97.81 572 GLY A CA 1
ATOM 4424 C C . GLY A 1 572 ? -21 -10.516 -16.5 1 97.81 572 GLY A C 1
ATOM 4425 O O . GLY A 1 572 ? -20.406 -10.656 -15.438 1 97.81 572 GLY A O 1
ATOM 4426 N N . ASN A 1 573 ? -21.578 -11.555 -17.25 1 97.31 573 ASN A N 1
ATOM 4427 C CA . ASN A 1 573 ? -21.438 -12.953 -16.891 1 97.31 573 ASN A CA 1
ATOM 4428 C C . ASN A 1 573 ? -20.938 -13.797 -18.062 1 97.31 573 ASN A C 1
ATOM 4430 O O . ASN A 1 573 ? -20.641 -13.258 -19.125 1 97.31 573 ASN A O 1
ATOM 4434 N N . GLY A 1 574 ? -20.75 -15.062 -17.781 1 95.94 574 GLY A N 1
ATOM 4435 C CA . GLY A 1 574 ? -20.25 -15.969 -18.797 1 95.94 574 GLY A CA 1
ATOM 4436 C C . GLY A 1 574 ? -21.062 -15.953 -20.078 1 95.94 574 GLY A C 1
ATOM 4437 O O . GLY A 1 574 ? -20.516 -16.062 -21.172 1 95.94 574 GLY A O 1
ATOM 4438 N N . SER A 1 575 ? -22.359 -15.758 -19.938 1 93.81 575 SER A N 1
ATOM 4439 C CA . SER A 1 575 ? -23.234 -15.703 -21.109 1 93.81 575 SER A CA 1
ATOM 4440 C C . SER A 1 575 ? -22.969 -14.469 -21.953 1 93.81 575 SER A C 1
ATOM 4442 O O . SER A 1 575 ? -23.031 -14.516 -23.188 1 93.81 575 SER A O 1
ATOM 4444 N N . ASP A 1 576 ? -22.594 -13.398 -21.312 1 94.31 576 ASP A N 1
ATOM 4445 C CA . ASP A 1 576 ? -22.297 -12.148 -22 1 94.31 576 ASP A CA 1
ATOM 4446 C C . ASP A 1 576 ? -20.984 -12.266 -22.797 1 94.31 576 ASP A C 1
ATOM 4448 O O . ASP A 1 576 ? -20.797 -11.57 -23.797 1 94.31 576 ASP A O 1
ATOM 4452 N N . LEU A 1 577 ? -20.078 -13.195 -22.344 1 96.44 577 LEU A N 1
ATOM 4453 C CA . LEU A 1 577 ? -18.781 -13.375 -22.984 1 96.44 577 LEU A CA 1
ATOM 4454 C C . LEU A 1 577 ? -18.875 -14.406 -24.109 1 96.44 577 LEU A C 1
ATOM 4456 O O . LEU A 1 577 ? -17.906 -14.633 -24.844 1 96.44 577 LEU A O 1
ATOM 4460 N N . GLY A 1 578 ? -20.031 -15.078 -24.219 1 95.62 578 GLY A N 1
ATOM 4461 C CA . GLY A 1 578 ? -20.172 -16.109 -25.234 1 95.62 578 GLY A CA 1
ATOM 4462 C C . GLY A 1 578 ? -19.844 -17.5 -24.719 1 95.62 578 GLY A C 1
ATOM 4463 O O . GLY A 1 578 ? -19.469 -18.375 -25.5 1 95.62 578 GLY A O 1
ATOM 4464 N N . HIS A 1 579 ? -19.859 -17.672 -23.422 1 96 579 HIS A N 1
ATOM 4465 C CA . HIS A 1 579 ? -19.625 -18.969 -22.797 1 96 579 HIS A CA 1
ATOM 4466 C C . HIS A 1 579 ? -18.203 -19.469 -23.078 1 96 579 HIS A C 1
ATOM 4468 O O . HIS A 1 579 ? -17.234 -18.703 -22.953 1 96 579 HIS A O 1
ATOM 4474 N N . ASP A 1 580 ? -18.016 -20.75 -23.375 1 97.75 580 ASP A N 1
ATOM 4475 C CA . ASP A 1 580 ? -16.688 -21.312 -23.609 1 97.75 580 ASP A CA 1
ATOM 4476 C C . ASP A 1 580 ? -16.125 -20.875 -24.969 1 97.75 580 ASP A C 1
ATOM 4478 O O . ASP A 1 580 ? -16.875 -20.75 -25.938 1 97.75 580 ASP A O 1
ATOM 4482 N N . GLN A 1 581 ? -14.938 -20.516 -25 1 97.94 581 GLN A N 1
ATOM 4483 C CA . GLN A 1 581 ? -14.117 -20.328 -26.188 1 97.94 581 GLN A CA 1
ATOM 4484 C C . GLN A 1 581 ? -12.898 -21.234 -26.172 1 97.94 581 GLN A C 1
ATOM 4486 O O . GLN A 1 581 ? -11.969 -21.031 -25.375 1 97.94 581 GLN A O 1
ATOM 4491 N N . VAL A 1 582 ? -12.945 -22.297 -27.047 1 98 582 VAL A N 1
ATOM 4492 C CA . VAL A 1 582 ? -11.914 -23.328 -26.938 1 98 582 VAL A CA 1
ATOM 4493 C C . VAL A 1 582 ? -11.312 -23.594 -28.312 1 98 582 VAL A C 1
ATOM 4495 O O . VAL A 1 582 ? -12.039 -23.766 -29.297 1 98 582 VAL A O 1
ATOM 4498 N N . HIS A 1 583 ? -10.023 -23.562 -28.391 1 96.5 583 HIS A N 1
ATOM 4499 C CA . HIS A 1 583 ? -9.281 -23.828 -29.609 1 96.5 583 HIS A CA 1
ATOM 4500 C C . HIS A 1 583 ? -8.484 -25.125 -29.5 1 96.5 583 HIS A C 1
ATOM 4502 O O . HIS A 1 583 ? -8.109 -25.719 -30.516 1 96.5 583 HIS A O 1
ATOM 4508 N N . SER A 1 584 ? -8.203 -25.594 -28.328 1 96.88 584 SER A N 1
ATOM 4509 C CA . SER A 1 584 ? -7.367 -26.766 -28.078 1 96.88 584 SER A CA 1
ATOM 4510 C C . SER A 1 584 ? -8.203 -28.047 -28.016 1 96.88 584 SER A C 1
ATOM 4512 O O . SER A 1 584 ? -9.406 -28.016 -28.281 1 96.88 584 SER A O 1
ATOM 4514 N N . GLY A 1 585 ? -7.496 -29.156 -27.719 1 96.56 585 GLY A N 1
ATOM 4515 C CA . GLY A 1 585 ? -8.18 -30.438 -27.594 1 96.56 585 GLY A CA 1
ATOM 4516 C C . GLY A 1 585 ? -8.578 -30.75 -26.156 1 96.56 585 GLY A C 1
ATOM 4517 O O . GLY A 1 585 ? -8.719 -31.922 -25.797 1 96.56 585 GLY A O 1
ATOM 4518 N N . ILE A 1 586 ? -8.852 -29.812 -25.359 1 98.19 586 ILE A N 1
ATOM 4519 C CA . ILE A 1 586 ? -8.969 -30 -23.922 1 98.19 586 ILE A CA 1
ATOM 4520 C C . ILE A 1 586 ? -10.195 -30.859 -23.609 1 98.19 586 ILE A C 1
ATOM 4522 O O . ILE A 1 586 ? -10.156 -31.703 -22.719 1 98.19 586 ILE A O 1
ATOM 4526 N N . PHE A 1 587 ? -11.273 -30.688 -24.312 1 97.94 587 PHE A N 1
ATOM 4527 C CA . PHE A 1 587 ? -12.469 -31.484 -24.031 1 97.94 587 PHE A CA 1
ATOM 4528 C C . PHE A 1 587 ? -12.242 -32.938 -24.422 1 97.94 587 PHE A C 1
ATOM 4530 O O . PHE A 1 587 ? -12.617 -33.844 -23.672 1 97.94 587 PHE A O 1
ATOM 4537 N N . GLU A 1 588 ? -11.586 -33.156 -25.547 1 97.19 588 GLU A N 1
ATOM 4538 C CA . GLU A 1 588 ? -11.25 -34.5 -25.969 1 97.19 588 GLU A CA 1
ATOM 4539 C C . GLU A 1 588 ? -10.289 -35.156 -24.984 1 97.19 588 GLU A C 1
ATOM 4541 O O . GLU A 1 588 ? -10.484 -36.312 -24.594 1 97.19 588 GLU A O 1
ATOM 4546 N N . TRP A 1 589 ? -9.273 -34.438 -24.641 1 97.75 589 TRP A N 1
ATOM 4547 C CA . TRP A 1 589 ? -8.289 -34.969 -23.703 1 97.75 589 TRP A CA 1
ATOM 4548 C C . TRP A 1 589 ? -8.945 -35.312 -22.359 1 97.75 589 TRP A C 1
ATOM 4550 O O . TRP A 1 589 ? -8.641 -36.344 -21.766 1 97.75 589 TRP A O 1
ATOM 4560 N N . SER A 1 590 ? -9.852 -34.469 -21.922 1 98.06 590 SER A N 1
ATOM 4561 C CA . SER A 1 590 ? -10.516 -34.656 -20.641 1 98.06 590 SER A CA 1
ATOM 4562 C C . SER A 1 590 ? -11.375 -35.906 -20.625 1 98.06 590 SER A C 1
ATOM 4564 O O . SER A 1 590 ? -11.516 -36.562 -19.594 1 98.06 590 SER A O 1
ATOM 4566 N N . GLU A 1 591 ? -11.906 -36.219 -21.766 1 97 591 GLU A N 1
ATOM 4567 C CA . GLU A 1 591 ? -12.75 -37.406 -21.859 1 97 591 GLU A CA 1
ATOM 4568 C C . GLU A 1 591 ? -11.93 -38.688 -21.703 1 97 591 GLU A C 1
ATOM 4570 O O . GLU A 1 591 ? -12.438 -39.719 -21.234 1 97 591 GLU A O 1
ATOM 4575 N N . ARG A 1 592 ? -10.648 -38.625 -22.016 1 97.12 592 ARG A N 1
ATOM 4576 C CA . ARG A 1 592 ? -9.773 -39.781 -21.938 1 97.12 592 ARG A CA 1
ATOM 4577 C C . ARG A 1 592 ? -9.336 -40.062 -20.5 1 97.12 592 ARG A C 1
ATOM 4579 O O . ARG A 1 592 ? -8.797 -41.125 -20.203 1 97.12 592 ARG A O 1
ATOM 4586 N N . ILE A 1 593 ? -9.531 -39.062 -19.625 1 98.19 593 ILE A N 1
ATOM 4587 C CA . ILE A 1 593 ? -9.117 -39.188 -18.234 1 98.19 593 ILE A CA 1
ATOM 4588 C C . ILE A 1 593 ? -10.242 -39.812 -17.406 1 98.19 593 ILE A C 1
ATOM 4590 O O . ILE A 1 593 ? -11.367 -39.281 -17.406 1 98.19 593 ILE A O 1
ATOM 4594 N N . ASP A 1 594 ? -9.961 -40.875 -16.75 1 96.69 594 ASP A N 1
ATOM 4595 C CA . ASP A 1 594 ? -10.938 -41.562 -15.906 1 96.69 594 ASP A CA 1
ATOM 4596 C C . ASP A 1 594 ? -10.867 -41.062 -14.469 1 96.69 594 ASP A C 1
ATOM 4598 O O . ASP A 1 594 ? -10.133 -41.594 -13.648 1 96.69 594 ASP A O 1
ATOM 4602 N N . LEU A 1 595 ? -11.609 -40.062 -14.188 1 97 595 LEU A N 1
ATOM 4603 C CA . LEU A 1 595 ? -11.695 -39.469 -12.859 1 97 595 LEU A CA 1
ATOM 4604 C C . LEU A 1 595 ? -13.102 -39.594 -12.289 1 97 595 LEU A C 1
ATOM 4606 O O . LEU A 1 595 ? -14.086 -39.281 -12.961 1 97 595 LEU A O 1
ATOM 4610 N N . LYS A 1 596 ? -13.219 -40.125 -11.102 1 94.62 596 LYS A N 1
ATOM 4611 C CA . LYS A 1 596 ? -14.508 -40.25 -10.438 1 94.62 596 LYS A CA 1
ATOM 4612 C C . LYS A 1 596 ? -15.062 -38.844 -10.086 1 94.62 596 LYS A C 1
ATOM 4614 O O . LYS A 1 596 ? -14.414 -38.094 -9.383 1 94.62 596 LYS A O 1
ATOM 4619 N N . LEU A 1 597 ? -16.312 -38.594 -10.578 1 94.75 597 LEU A N 1
ATOM 4620 C CA . LEU A 1 597 ? -16.906 -37.281 -10.406 1 94.75 597 LEU A CA 1
ATOM 4621 C C . LEU A 1 597 ? -18.016 -37.312 -9.367 1 94.75 597 LEU A C 1
ATOM 4623 O O . LEU A 1 597 ? -18.266 -36.312 -8.688 1 94.75 597 LEU A O 1
ATOM 4627 N N . MET B 1 1 ? 25.391 20.438 -2.713 1 19.95 1 MET B N 1
ATOM 4628 C CA . MET B 1 1 ? 26.484 19.656 -2.133 1 19.95 1 MET B CA 1
ATOM 4629 C C . MET B 1 1 ? 26.281 18.172 -2.387 1 19.95 1 MET B C 1
ATOM 4631 O O . MET B 1 1 ? 25.156 17.672 -2.355 1 19.95 1 MET B O 1
ATOM 4635 N N . PRO B 1 2 ? 27.375 17.547 -2.926 1 24.52 2 PRO B N 1
ATOM 4636 C CA . PRO B 1 2 ? 27.312 16.172 -3.41 1 24.52 2 PRO B CA 1
ATOM 4637 C C . PRO B 1 2 ? 26.641 15.227 -2.416 1 24.52 2 PRO B C 1
ATOM 4639 O O . PRO B 1 2 ? 26.547 15.539 -1.227 1 24.52 2 PRO B O 1
ATOM 4642 N N . ALA B 1 3 ? 26.219 14.156 -2.932 1 29.36 3 ALA B N 1
ATOM 4643 C CA . ALA B 1 3 ? 25.781 12.93 -2.279 1 29.36 3 ALA B CA 1
ATOM 4644 C C . ALA B 1 3 ? 26.547 12.68 -0.991 1 29.36 3 ALA B C 1
ATOM 4646 O O . ALA B 1 3 ? 27.672 13.18 -0.824 1 29.36 3 ALA B O 1
ATOM 4647 N N . SER B 1 4 ? 26.078 11.664 -0.139 1 32.31 4 SER B N 1
ATOM 4648 C CA . SER B 1 4 ? 26.344 11.172 1.211 1 32.31 4 SER B CA 1
ATOM 4649 C C . SER B 1 4 ? 27.797 10.766 1.39 1 32.31 4 SER B C 1
ATOM 4651 O O . SER B 1 4 ? 28.344 10 0.586 1 32.31 4 SER B O 1
ATOM 4653 N N . PHE B 1 5 ? 28.625 11.586 1.878 1 33.75 5 PHE B N 1
ATOM 4654 C CA . PHE B 1 5 ? 29.906 11.125 2.379 1 33.75 5 PHE B CA 1
ATOM 4655 C C . PHE B 1 5 ? 29.766 9.789 3.096 1 33.75 5 PHE B C 1
ATOM 4657 O O . PHE B 1 5 ? 28.781 9.57 3.814 1 33.75 5 PHE B O 1
ATOM 4664 N N . PRO B 1 6 ? 30.484 8.766 2.779 1 37.28 6 PRO B N 1
ATOM 4665 C CA . PRO B 1 6 ? 30.484 7.469 3.459 1 37.28 6 PRO B CA 1
ATOM 4666 C C . PRO B 1 6 ? 30.469 7.602 4.98 1 37.28 6 PRO B C 1
ATOM 4668 O O . PRO B 1 6 ? 31 8.578 5.523 1 37.28 6 PRO B O 1
ATOM 4671 N N . GLN B 1 7 ? 29.641 6.898 5.652 1 37.69 7 GLN B N 1
ATOM 4672 C CA . GLN B 1 7 ? 29.547 6.855 7.105 1 37.69 7 GLN B CA 1
ATOM 4673 C C . GLN B 1 7 ? 30.922 6.926 7.758 1 37.69 7 GLN B C 1
ATOM 4675 O O . GLN B 1 7 ? 31.094 7.602 8.773 1 37.69 7 GLN B O 1
ATOM 4680 N N . TYR B 1 8 ? 31.859 6.309 7.168 1 38.5 8 TYR B N 1
ATOM 4681 C CA . TYR B 1 8 ? 33.188 6.242 7.746 1 38.5 8 TYR B CA 1
ATOM 4682 C C . TYR B 1 8 ? 33.844 7.617 7.77 1 38.5 8 TYR B C 1
ATOM 4684 O O . TYR B 1 8 ? 34.625 7.926 8.672 1 38.5 8 TYR B O 1
ATOM 4692 N N . VAL B 1 9 ? 33.656 8.352 6.82 1 37.31 9 VAL B N 1
ATOM 4693 C CA . VAL B 1 9 ? 34.312 9.648 6.797 1 37.31 9 VAL B CA 1
ATOM 4694 C C . VAL B 1 9 ? 33.719 10.562 7.855 1 37.31 9 VAL B C 1
ATOM 4696 O O . VAL B 1 9 ? 34.438 11.289 8.539 1 37.31 9 VAL B O 1
ATOM 4699 N N . THR B 1 10 ? 32.406 10.461 8 1 37.72 10 THR B N 1
ATOM 4700 C CA . THR B 1 10 ? 31.797 11.305 9.008 1 37.72 10 THR B CA 1
ATOM 4701 C C . THR B 1 10 ? 32.188 10.859 10.414 1 37.72 10 THR B C 1
ATOM 4703 O O . THR B 1 10 ? 32.438 11.695 11.289 1 37.72 10 THR B O 1
ATOM 4706 N N . GLU B 1 11 ? 32.438 9.656 10.562 1 41.69 11 GLU B N 1
ATOM 4707 C CA . GLU B 1 11 ? 32.906 9.125 11.844 1 41.69 11 GLU B CA 1
ATOM 4708 C C . GLU B 1 11 ? 34.281 9.648 12.18 1 41.69 11 GLU B C 1
ATOM 4710 O O . GLU B 1 11 ? 34.594 9.875 13.352 1 41.69 11 GLU B O 1
ATOM 4715 N N . ALA B 1 12 ? 35.188 9.656 11.383 1 40.44 12 ALA B N 1
ATOM 4716 C CA . ALA B 1 12 ? 36.594 10.07 11.594 1 40.44 12 ALA B CA 1
ATOM 4717 C C . ALA B 1 12 ? 36.656 11.508 12.094 1 40.44 12 ALA B C 1
ATOM 4719 O O . ALA B 1 12 ? 37.562 11.867 12.844 1 40.44 12 ALA B O 1
ATOM 4720 N N . ILE B 1 13 ? 35.906 12.375 11.633 1 37 13 ILE B N 1
ATOM 4721 C CA . ILE B 1 13 ? 36.062 13.789 11.969 1 37 13 ILE B CA 1
ATOM 4722 C C . ILE B 1 13 ? 35.312 14.086 13.273 1 37 13 ILE B C 1
ATOM 4724 O O . ILE B 1 13 ? 35.844 14.812 14.133 1 37 13 ILE B O 1
ATOM 4728 N N . THR B 1 14 ? 34.062 13.68 13.477 1 40.88 14 THR B N 1
ATOM 4729 C CA . THR B 1 14 ? 33.25 14.258 14.539 1 40.88 14 THR B CA 1
ATOM 4730 C C . THR B 1 14 ? 33.188 13.312 15.734 1 40.88 14 THR B C 1
ATOM 4732 O O . THR B 1 14 ? 32.594 13.641 16.766 1 40.88 14 THR B O 1
ATOM 4735 N N . GLY B 1 15 ? 33.938 12.297 15.938 1 44.56 15 GLY B N 1
ATOM 4736 C CA . GLY B 1 15 ? 33.812 11.258 16.953 1 44.56 15 GLY B CA 1
ATOM 4737 C C . GLY B 1 15 ? 32.688 10.289 16.688 1 44.56 15 GLY B C 1
ATOM 4738 O O . GLY B 1 15 ? 31.906 10.469 15.734 1 44.56 15 GLY B O 1
ATOM 4739 N N . PRO B 1 16 ? 32.75 9.117 17.344 1 46.38 16 PRO B N 1
ATOM 4740 C CA . PRO B 1 16 ? 31.781 8.055 17.047 1 46.38 16 PRO B CA 1
ATOM 4741 C C . PRO B 1 16 ? 30.344 8.523 17.203 1 46.38 16 PRO B C 1
ATOM 4743 O O . PRO B 1 16 ? 29.984 9.141 18.203 1 46.38 16 PRO B O 1
ATOM 4746 N N . LEU B 1 17 ? 29.578 8.867 16.312 1 56.53 17 LEU B N 1
ATOM 4747 C CA . LEU B 1 17 ? 28.188 9.258 16.344 1 56.53 17 LEU B CA 1
ATOM 4748 C C . LEU B 1 17 ? 27.359 8.305 17.203 1 56.53 17 LEU B C 1
ATOM 4750 O O . LEU B 1 17 ? 27.625 7.094 17.219 1 56.53 17 LEU B O 1
ATOM 4754 N N . PRO B 1 18 ? 26.672 8.852 18.359 1 68.44 18 PRO B N 1
ATOM 4755 C CA . PRO B 1 18 ? 25.766 8.008 19.141 1 68.44 18 PRO B CA 1
ATOM 4756 C C . PRO B 1 18 ? 24.938 7.062 18.281 1 68.44 18 PRO B C 1
ATOM 4758 O O . PRO B 1 18 ? 24.688 7.352 17.094 1 68.44 18 PRO B O 1
ATOM 4761 N N . ASP B 1 19 ? 24.828 5.875 18.797 1 84.38 19 ASP B N 1
ATOM 4762 C CA . ASP B 1 19 ? 23.984 4.887 18.141 1 84.38 19 ASP B CA 1
ATOM 4763 C C . ASP B 1 19 ? 22.594 5.469 17.828 1 84.38 19 ASP B C 1
ATOM 4765 O O . ASP B 1 19 ? 22.016 6.18 18.641 1 84.38 19 ASP B O 1
ATOM 4769 N N . PRO B 1 20 ? 22.188 5.289 16.625 1 89.69 20 PRO B N 1
ATOM 4770 C CA . PRO B 1 20 ? 20.797 5.637 16.375 1 89.69 20 PRO B CA 1
ATOM 4771 C C . PRO B 1 20 ? 19.828 4.949 17.344 1 89.69 20 PRO B C 1
ATOM 4773 O O . PRO B 1 20 ? 20.141 3.883 17.875 1 89.69 20 PRO B O 1
ATOM 4776 N N . PRO B 1 21 ? 18.766 5.586 17.641 1 94.38 21 PRO B N 1
ATOM 4777 C CA . PRO B 1 21 ? 17.812 5.07 18.625 1 94.38 21 PRO B CA 1
ATOM 4778 C C . PRO B 1 21 ? 17.453 3.604 18.406 1 94.38 21 PRO B C 1
ATOM 4780 O O . PRO B 1 21 ? 17.375 2.828 19.359 1 94.38 21 PRO B O 1
ATOM 4783 N N . GLY B 1 22 ? 17.281 3.203 17.172 1 95.12 22 GLY B N 1
ATOM 4784 C CA . GLY B 1 22 ? 16.938 1.821 16.875 1 95.12 22 GLY B CA 1
ATOM 4785 C C . GLY B 1 22 ? 17.984 0.832 17.359 1 95.12 22 GLY B C 1
ATOM 4786 O O . GLY B 1 22 ? 17.641 -0.2 17.953 1 95.12 22 GLY B O 1
ATOM 4787 N N . VAL B 1 23 ? 19.234 1.132 17.141 1 94.5 23 VAL B N 1
ATOM 4788 C CA . VAL B 1 23 ? 20.328 0.278 17.562 1 94.5 23 VAL B CA 1
ATOM 4789 C C . VAL B 1 23 ? 20.422 0.271 19.078 1 94.5 23 VAL B C 1
ATOM 4791 O O . VAL B 1 23 ? 20.594 -0.785 19.688 1 94.5 23 VAL B O 1
ATOM 4794 N N . LYS B 1 24 ? 20.328 1.496 19.625 1 95.56 24 LYS B N 1
ATOM 4795 C CA . LYS B 1 24 ? 20.391 1.635 21.078 1 95.56 24 LYS B CA 1
ATOM 4796 C C . LYS B 1 24 ? 19.312 0.792 21.75 1 95.56 24 LYS B C 1
ATOM 4798 O O . LYS B 1 24 ? 19.594 0.027 22.672 1 95.56 24 LYS B O 1
ATOM 4803 N N . LEU B 1 25 ? 18.109 0.897 21.312 1 96.69 25 LEU B N 1
ATOM 4804 C CA . LEU B 1 25 ? 16.984 0.22 21.953 1 96.69 25 LEU B CA 1
ATOM 4805 C C . LEU B 1 25 ? 17.031 -1.28 21.688 1 96.69 25 LEU B C 1
ATOM 4807 O O . LEU B 1 25 ? 16.609 -2.08 22.516 1 96.69 25 LEU B O 1
ATOM 4811 N N . LYS B 1 26 ? 17.5 -1.68 20.531 1 96.25 26 LYS B N 1
ATOM 4812 C CA . LYS B 1 26 ? 17.719 -3.1 20.266 1 96.25 26 LYS B CA 1
ATOM 4813 C C . LYS B 1 26 ? 18.688 -3.709 21.281 1 96.25 26 LYS B C 1
ATOM 4815 O O . LYS B 1 26 ? 18.438 -4.809 21.781 1 96.25 26 LYS B O 1
ATOM 4820 N N . LYS B 1 27 ? 19.75 -3.014 21.547 1 95.81 27 LYS B N 1
ATOM 4821 C CA . LYS B 1 27 ? 20.734 -3.461 22.531 1 95.81 27 LYS B CA 1
ATOM 4822 C C . LYS B 1 27 ? 20.125 -3.576 23.922 1 95.81 27 LYS B C 1
ATOM 4824 O O . LYS B 1 27 ? 20.531 -4.426 24.719 1 95.81 27 LYS B O 1
ATOM 4829 N N . GLU B 1 28 ? 19.109 -2.732 24.156 1 96.38 28 GLU B N 1
ATOM 4830 C CA . GLU B 1 28 ? 18.406 -2.768 25.438 1 96.38 28 GLU B CA 1
ATOM 4831 C C . GLU B 1 28 ? 17.406 -3.916 25.484 1 96.38 28 GLU B C 1
ATOM 4833 O O . GLU B 1 28 ? 16.797 -4.172 26.516 1 96.38 28 GLU B O 1
ATOM 4838 N N . GLY B 1 29 ? 17.141 -4.543 24.328 1 96.81 29 GLY B N 1
ATOM 4839 C CA . GLY B 1 29 ? 16.312 -5.734 24.297 1 96.81 29 GLY B CA 1
ATOM 4840 C C . GLY B 1 29 ? 14.867 -5.445 23.922 1 96.81 29 GLY B C 1
ATOM 4841 O O . GLY B 1 29 ? 14 -6.312 24.062 1 96.81 29 GLY B O 1
ATOM 4842 N N . LEU B 1 30 ? 14.562 -4.234 23.469 1 97.25 30 LEU B N 1
ATOM 4843 C CA . LEU B 1 30 ? 13.195 -3.902 23.078 1 97.25 30 LEU B CA 1
ATOM 4844 C C . LEU B 1 30 ? 12.836 -4.523 21.734 1 97.25 30 LEU B C 1
ATOM 4846 O O . LEU B 1 30 ? 13.695 -4.633 20.859 1 97.25 30 LEU B O 1
ATOM 4850 N N . LYS B 1 31 ? 11.602 -4.938 21.625 1 97.62 31 LYS B N 1
ATOM 4851 C CA . LYS B 1 31 ? 11.062 -5.551 20.406 1 97.62 31 LYS B CA 1
ATOM 4852 C C . LYS B 1 31 ? 9.711 -4.945 20.031 1 97.62 31 LYS B C 1
ATOM 4854 O O . LYS B 1 31 ? 9.016 -4.398 20.891 1 97.62 31 LYS B O 1
ATOM 4859 N N . ALA B 1 32 ? 9.414 -5.098 18.844 1 97.88 32 ALA B N 1
ATOM 4860 C CA . ALA B 1 32 ? 8.117 -4.613 18.375 1 97.88 32 ALA B CA 1
ATOM 4861 C C . ALA B 1 32 ? 6.98 -5.203 19.203 1 97.88 32 ALA B C 1
ATOM 4863 O O . ALA B 1 32 ? 6.969 -6.402 19.484 1 97.88 32 ALA B O 1
ATOM 4864 N N . LYS B 1 33 ? 6.074 -4.363 19.609 1 98.44 33 LYS B N 1
ATOM 4865 C CA . LYS B 1 33 ? 4.965 -4.816 20.453 1 98.44 33 LYS B CA 1
ATOM 4866 C C . LYS B 1 33 ? 3.633 -4.281 19.938 1 98.44 33 LYS B C 1
ATOM 4868 O O . LYS B 1 33 ? 2.797 -5.047 19.438 1 98.44 33 LYS B O 1
ATOM 4873 N N . HIS B 1 34 ? 3.441 -2.975 19.969 1 98.75 34 HIS B N 1
ATOM 4874 C CA . HIS B 1 34 ? 2.227 -2.342 19.469 1 98.75 34 HIS B CA 1
ATOM 4875 C C . HIS B 1 34 ? 2.385 -1.93 18 1 98.75 34 HIS B C 1
ATOM 4877 O O . HIS B 1 34 ? 3.418 -1.378 17.625 1 98.75 34 HIS B O 1
ATOM 4883 N N . PRO B 1 35 ? 1.398 -2.248 17.172 1 98.69 35 PRO B N 1
ATOM 4884 C CA . PRO B 1 35 ? 1.519 -1.738 15.797 1 98.69 35 PRO B CA 1
ATOM 4885 C C . PRO B 1 35 ? 1.544 -0.213 15.742 1 98.69 35 PRO B C 1
ATOM 4887 O O . PRO B 1 35 ? 1.018 0.453 16.641 1 98.69 35 PRO B O 1
ATOM 4890 N N . VAL B 1 36 ? 2.182 0.337 14.711 1 98.81 36 VAL B N 1
ATOM 4891 C CA . VAL B 1 36 ? 2.389 1.777 14.609 1 98.81 36 VAL B CA 1
ATOM 4892 C C . VAL B 1 36 ? 1.724 2.309 13.344 1 98.81 36 VAL B C 1
ATOM 4894 O O . VAL B 1 36 ? 1.891 1.741 12.266 1 98.81 36 VAL B O 1
ATOM 4897 N N . VAL B 1 37 ? 0.929 3.363 13.461 1 98.75 37 VAL B N 1
ATOM 4898 C CA . VAL B 1 37 ? 0.244 4.004 12.344 1 98.75 37 VAL B CA 1
ATOM 4899 C C . VAL B 1 37 ? 0.771 5.426 12.156 1 98.75 37 VAL B C 1
ATOM 4901 O O . VAL B 1 37 ? 0.782 6.219 13.102 1 98.75 37 VAL B O 1
ATOM 4904 N N . PHE B 1 38 ? 1.224 5.75 10.977 1 98.06 38 PHE B N 1
ATOM 4905 C CA . PHE B 1 38 ? 1.7 7.086 10.633 1 98.06 38 PHE B CA 1
ATOM 4906 C C . PHE B 1 38 ? 0.622 7.875 9.898 1 98.06 38 PHE B C 1
ATOM 4908 O O . PHE B 1 38 ? -0.048 7.344 9.016 1 98.06 38 PHE B O 1
ATOM 4915 N N . ILE B 1 39 ? 0.393 9.109 10.305 1 98.19 39 ILE B N 1
ATOM 4916 C CA . ILE B 1 39 ? -0.53 10 9.609 1 98.19 39 ILE B CA 1
ATOM 4917 C C . ILE B 1 39 ? 0.218 11.234 9.117 1 98.19 39 ILE B C 1
ATOM 4919 O O . ILE B 1 39 ? 0.451 12.172 9.891 1 98.19 39 ILE B O 1
ATOM 4923 N N . PRO B 1 40 ? 0.432 11.336 7.852 1 95.81 40 PRO B N 1
ATOM 4924 C CA . PRO B 1 40 ? 1.236 12.438 7.324 1 95.81 40 PRO B CA 1
ATOM 4925 C C . PRO B 1 40 ? 0.489 13.766 7.332 1 95.81 40 PRO B C 1
ATOM 4927 O O . PRO B 1 40 ? -0.743 13.789 7.406 1 95.81 40 PRO B O 1
ATOM 4930 N N . GLY B 1 41 ? 1.253 14.82 7.301 1 94.88 41 GLY B N 1
ATOM 4931 C CA . GLY B 1 41 ? 0.69 16.156 7.238 1 94.88 41 GLY B CA 1
ATOM 4932 C C . GLY B 1 41 ? 0.438 16.641 5.82 1 94.88 41 GLY B C 1
ATOM 4933 O O . GLY B 1 41 ? 0.412 15.836 4.883 1 94.88 41 GLY B O 1
ATOM 4934 N N . ILE B 1 42 ? 0.217 17.844 5.715 1 92.75 42 ILE B N 1
ATOM 4935 C CA . ILE B 1 42 ? -0.064 18.469 4.426 1 92.75 42 ILE B CA 1
ATOM 4936 C C . ILE B 1 42 ? 1.197 18.453 3.564 1 92.75 42 ILE B C 1
ATOM 4938 O O . ILE B 1 42 ? 2.311 18.594 4.082 1 92.75 42 ILE B O 1
ATOM 4942 N N . VAL B 1 43 ? 1.11 18.156 2.268 1 87.12 43 VAL B N 1
ATOM 4943 C CA . VAL B 1 43 ? 2.064 18.344 1.18 1 87.12 43 VAL B CA 1
ATOM 4944 C C . VAL B 1 43 ? 3.166 17.281 1.274 1 87.12 43 VAL B C 1
ATOM 4946 O O . VAL B 1 43 ? 4.086 17.266 0.454 1 87.12 43 VAL B O 1
ATOM 4949 N N . THR B 1 44 ? 3.117 16.453 2.23 1 86.25 44 THR B N 1
ATOM 4950 C CA . THR B 1 44 ? 4.223 15.516 2.369 1 86.25 44 THR B CA 1
ATOM 4951 C C . THR B 1 44 ? 3.893 14.188 1.688 1 86.25 44 THR B C 1
ATOM 4953 O O . THR B 1 44 ? 4.789 13.406 1.376 1 86.25 44 THR B O 1
ATOM 4956 N N . GLY B 1 45 ? 2.664 13.93 1.515 1 90.12 45 GLY B N 1
ATOM 4957 C CA . GLY B 1 45 ? 2.27 12.719 0.819 1 90.12 45 GLY B CA 1
ATOM 4958 C C . GLY B 1 45 ? 2.285 12.859 -0.691 1 90.12 45 GLY B C 1
ATOM 4959 O O . GLY B 1 45 ? 1.903 13.906 -1.224 1 90.12 45 GLY B O 1
ATOM 4960 N N . GLY B 1 46 ? 2.701 11.82 -1.354 1 90.56 46 GLY B N 1
ATOM 4961 C CA . GLY B 1 46 ? 2.709 11.836 -2.809 1 90.56 46 GLY B CA 1
ATOM 4962 C C . GLY B 1 46 ? 1.321 11.75 -3.414 1 90.56 46 GLY B C 1
ATOM 4963 O O . GLY B 1 46 ? 0.422 11.133 -2.832 1 90.56 46 GLY B O 1
ATOM 4964 N N . LEU B 1 47 ? 1.138 12.391 -4.609 1 93.12 47 LEU B N 1
ATOM 4965 C CA . LEU B 1 47 ? -0.09 12.336 -5.395 1 93.12 47 LEU B CA 1
ATOM 4966 C C . LEU B 1 47 ? 0.197 11.875 -6.82 1 93.12 47 LEU B C 1
ATOM 4968 O O . LEU B 1 47 ? 1.172 12.312 -7.434 1 93.12 47 LEU B O 1
ATOM 4972 N N . GLU B 1 48 ? -0.598 11.016 -7.289 1 93.31 48 GLU B N 1
ATOM 4973 C CA . GLU B 1 48 ? -0.356 10.484 -8.625 1 93.31 48 GLU B CA 1
ATOM 4974 C C . GLU B 1 48 ? -1.573 10.68 -9.523 1 93.31 48 GLU B C 1
ATOM 4976 O O . GLU B 1 48 ? -2.699 10.797 -9.039 1 93.31 48 GLU B O 1
ATOM 4981 N N . LEU B 1 49 ? -1.312 10.695 -10.852 1 95.25 49 LEU B N 1
ATOM 4982 C CA . LEU B 1 49 ? -2.342 10.953 -11.852 1 95.25 49 LEU B CA 1
ATOM 4983 C C . LEU B 1 49 ? -3.047 9.664 -12.258 1 95.25 49 LEU B C 1
ATOM 4985 O O . LEU B 1 49 ? -2.395 8.664 -12.562 1 95.25 49 LEU B O 1
ATOM 4989 N N . TRP B 1 50 ? -4.336 9.648 -12.305 1 96.56 50 TRP B N 1
ATOM 4990 C CA . TRP B 1 50 ? -5.129 8.508 -12.75 1 96.56 50 TRP B CA 1
ATOM 4991 C C . TRP B 1 50 ? -5.914 8.852 -14.008 1 96.56 50 TRP B C 1
ATOM 4993 O O . TRP B 1 50 ? -6.273 7.965 -14.789 1 96.56 50 TRP B O 1
ATOM 5003 N N . GLU B 1 51 ? -6.242 10.109 -14.141 1 96.5 51 GLU B N 1
ATOM 5004 C CA . GLU B 1 51 ? -6.902 10.672 -15.312 1 96.5 51 GLU B CA 1
ATOM 5005 C C . GLU B 1 51 ? -6.574 12.156 -15.469 1 96.5 51 GLU B C 1
ATOM 5007 O O . GLU B 1 51 ? -6.52 12.891 -14.477 1 96.5 51 GLU B O 1
ATOM 5012 N N . GLY B 1 52 ? -6.277 12.57 -16.641 1 95.88 52 GLY B N 1
ATOM 5013 C CA . GLY B 1 52 ? -5.945 13.969 -16.859 1 95.88 52 GLY B CA 1
ATOM 5014 C C . GLY B 1 52 ? -6.32 14.469 -18.234 1 95.88 52 GLY B C 1
ATOM 5015 O O . GLY B 1 52 ? -6.766 13.688 -19.078 1 95.88 52 GLY B O 1
ATOM 5016 N N . LYS B 1 53 ? -6.152 15.742 -18.406 1 95.75 53 LYS B N 1
ATOM 5017 C CA . LYS B 1 53 ? -6.352 16.391 -19.703 1 95.75 53 LYS B CA 1
ATOM 5018 C C . LYS B 1 53 ? -5.242 16.016 -20.672 1 95.75 53 LYS B C 1
ATOM 5020 O O . LYS B 1 53 ? -4.285 15.328 -20.312 1 95.75 53 LYS B O 1
ATOM 5025 N N . GLN B 1 54 ? -5.375 16.422 -21.891 1 93.69 54 GLN B N 1
ATOM 5026 C CA . GLN B 1 54 ? -4.441 16.078 -22.953 1 93.69 54 GLN B CA 1
ATOM 5027 C C . GLN B 1 54 ? -3.025 16.516 -22.625 1 93.69 54 GLN B C 1
ATOM 5029 O O . GLN B 1 54 ? -2.055 15.844 -22.969 1 93.69 54 GLN B O 1
ATOM 5034 N N . CYS B 1 55 ? -2.881 17.625 -21.969 1 92.06 55 CYS B N 1
ATOM 5035 C CA . CYS B 1 55 ? -1.565 18.156 -21.625 1 92.06 55 CYS B CA 1
ATOM 5036 C C . CYS B 1 55 ? -0.83 17.234 -20.672 1 92.06 55 CYS B C 1
ATOM 5038 O O . CYS B 1 55 ? 0.385 17.344 -20.5 1 92.06 55 CYS B O 1
ATOM 5040 N N . ALA B 1 56 ? -1.55 16.328 -20.047 1 92.62 56 ALA B N 1
ATOM 5041 C CA . ALA B 1 56 ? -0.943 15.406 -19.094 1 92.62 56 ALA B CA 1
ATOM 5042 C C . ALA B 1 56 ? -0.738 14.031 -19.719 1 92.62 56 ALA B C 1
ATOM 5044 O O . ALA B 1 56 ? -0.483 13.055 -19.016 1 92.62 56 ALA B O 1
ATOM 5045 N N . ASP B 1 57 ? -0.852 13.977 -20.969 1 90.44 57 ASP B N 1
ATOM 5046 C CA . ASP B 1 57 ? -0.662 12.703 -21.656 1 90.44 57 ASP B CA 1
ATOM 5047 C C . ASP B 1 57 ? 0.701 12.102 -21.312 1 90.44 57 ASP B C 1
ATOM 5049 O O . ASP B 1 57 ? 1.703 12.812 -21.25 1 90.44 57 ASP B O 1
ATOM 5053 N N . GLY B 1 58 ? 0.64 10.75 -21.016 1 88.75 58 GLY B N 1
ATOM 5054 C CA . GLY B 1 58 ? 1.877 10.047 -20.734 1 88.75 58 GLY B CA 1
ATOM 5055 C C . GLY B 1 58 ? 2.225 10.031 -19.25 1 88.75 58 GLY B C 1
ATOM 5056 O O . GLY B 1 58 ? 3.234 9.445 -18.844 1 88.75 58 GLY B O 1
ATOM 5057 N N . LEU B 1 59 ? 1.36 10.617 -18.453 1 91.31 59 LEU B N 1
ATOM 5058 C CA . LEU B 1 59 ? 1.717 10.75 -17.047 1 91.31 59 LEU B CA 1
ATOM 5059 C C . LEU B 1 59 ? 0.828 9.875 -16.172 1 91.31 59 LEU B C 1
ATOM 5061 O O . LEU B 1 59 ? 0.737 10.086 -14.969 1 91.31 59 LEU B O 1
ATOM 5065 N N . PHE B 1 60 ? 0.163 8.945 -16.859 1 92.25 60 PHE B N 1
ATOM 5066 C CA . PHE B 1 60 ? -0.678 8.039 -16.094 1 92.25 60 PHE B CA 1
ATOM 5067 C C . PHE B 1 60 ? 0.132 7.344 -15.008 1 92.25 60 PHE B C 1
ATOM 5069 O O . PHE B 1 60 ? 1.197 6.785 -15.281 1 92.25 60 PHE B O 1
ATOM 5076 N N . ARG B 1 61 ? -0.353 7.512 -13.656 1 90.69 61 ARG B N 1
ATOM 5077 C CA . ARG B 1 61 ? 0.177 6.898 -12.438 1 90.69 61 ARG B CA 1
ATOM 5078 C C . ARG B 1 61 ? 1.555 7.457 -12.102 1 90.69 61 ARG B C 1
ATOM 5080 O O . ARG B 1 61 ? 2.273 6.895 -11.273 1 90.69 61 ARG B O 1
ATOM 5087 N N . LYS B 1 62 ? 1.854 8.484 -12.773 1 90 62 LYS B N 1
ATOM 5088 C CA . LYS B 1 62 ? 3.043 9.211 -12.344 1 90 62 LYS B CA 1
ATOM 5089 C C . LYS B 1 62 ? 2.703 10.211 -11.242 1 90 62 LYS B C 1
ATOM 5091 O O . LYS B 1 62 ? 1.594 10.75 -11.203 1 90 62 LYS B O 1
ATOM 5096 N N . ARG B 1 63 ? 3.656 10.438 -10.43 1 89.06 63 ARG B N 1
ATOM 5097 C CA . ARG B 1 63 ? 3.461 11.398 -9.352 1 89.06 63 ARG B CA 1
ATOM 5098 C C . ARG B 1 63 ? 3.465 12.828 -9.883 1 89.06 63 ARG B C 1
ATOM 5100 O O . ARG B 1 63 ? 4.379 13.219 -10.609 1 89.06 63 ARG B O 1
ATOM 5107 N N . LEU B 1 64 ? 2.453 13.516 -9.586 1 89.69 64 LEU B N 1
ATOM 5108 C CA . LEU B 1 64 ? 2.416 14.945 -9.867 1 89.69 64 LEU B CA 1
ATOM 5109 C C . LEU B 1 64 ? 2.924 15.75 -8.68 1 89.69 64 LEU B C 1
ATOM 5111 O O . LEU B 1 64 ? 3.227 16.938 -8.812 1 89.69 64 LEU B O 1
ATOM 5115 N N . TRP B 1 65 ? 2.881 15.07 -7.578 1 87.88 65 TRP B N 1
ATOM 5116 C CA . TRP B 1 65 ? 3.387 15.68 -6.348 1 87.88 65 TRP B CA 1
ATOM 5117 C C . TRP B 1 65 ? 4.227 14.68 -5.555 1 87.88 65 TRP B C 1
ATOM 5119 O O . TRP B 1 65 ? 3.83 13.523 -5.383 1 87.88 65 TRP B O 1
ATOM 5129 N N . GLY B 1 66 ? 5.332 15.109 -5.125 1 77.88 66 GLY B N 1
ATOM 5130 C CA . GLY B 1 66 ? 6.215 14.266 -4.34 1 77.88 66 GLY B CA 1
ATOM 5131 C C . GLY B 1 66 ? 7.082 13.352 -5.191 1 77.88 66 GLY B C 1
ATOM 5132 O O . GLY B 1 66 ? 6.695 12.977 -6.301 1 77.88 66 GLY B O 1
ATOM 5133 N N . GLY B 1 67 ? 8.25 13.086 -4.801 1 67.75 67 GLY B N 1
ATOM 5134 C CA . GLY B 1 67 ? 9.156 12.211 -5.523 1 67.75 67 GLY B CA 1
ATOM 5135 C C . GLY B 1 67 ? 10.117 12.961 -6.426 1 67.75 67 GLY B C 1
ATOM 5136 O O . GLY B 1 67 ? 10.477 14.102 -6.141 1 67.75 67 GLY B O 1
ATOM 5137 N N . THR B 1 68 ? 10.539 12.25 -7.426 1 60.72 68 THR B N 1
ATOM 5138 C CA . THR B 1 68 ? 11.539 12.844 -8.305 1 60.72 68 THR B CA 1
ATOM 5139 C C . THR B 1 68 ? 10.891 13.805 -9.289 1 60.72 68 THR B C 1
ATOM 5141 O O . THR B 1 68 ? 9.766 13.578 -9.742 1 60.72 68 THR B O 1
ATOM 5144 N N . PHE B 1 69 ? 11.469 15 -9.32 1 58.94 69 PHE B N 1
ATOM 5145 C CA . PHE B 1 69 ? 11.016 16.016 -10.258 1 58.94 69 PHE B CA 1
ATOM 5146 C C . PHE B 1 69 ? 10.977 15.469 -11.68 1 58.94 69 PHE B C 1
ATOM 5148 O O . PHE B 1 69 ? 12.008 15.078 -12.227 1 58.94 69 PHE B O 1
ATOM 5155 N N . GLY B 1 70 ? 9.742 15.07 -12.062 1 62.28 70 GLY B N 1
ATOM 5156 C CA . GLY B 1 70 ? 9.625 14.43 -13.359 1 62.28 70 GLY B CA 1
ATOM 5157 C C . GLY B 1 70 ? 9.055 15.336 -14.43 1 62.28 70 GLY B C 1
ATOM 5158 O O . GLY B 1 70 ? 9.156 16.562 -14.328 1 62.28 70 GLY B O 1
ATOM 5159 N N . GLU B 1 71 ? 8.523 14.867 -15.484 1 67.44 71 GLU B N 1
ATOM 5160 C CA . GLU B 1 71 ? 8.102 15.461 -16.75 1 67.44 71 GLU B CA 1
ATOM 5161 C C . GLU B 1 71 ? 7.004 16.5 -16.531 1 67.44 71 GLU B C 1
ATOM 5163 O O . GLU B 1 71 ? 6.895 17.469 -17.297 1 67.44 71 GLU B O 1
ATOM 5168 N N . VAL B 1 72 ? 6.355 16.453 -15.383 1 67.88 72 VAL B N 1
ATOM 5169 C CA . VAL B 1 72 ? 5.191 17.312 -15.219 1 67.88 72 VAL B CA 1
ATOM 5170 C C . VAL B 1 72 ? 5.641 18.734 -14.914 1 67.88 72 VAL B C 1
ATOM 5172 O O . VAL B 1 72 ? 4.957 19.703 -15.266 1 67.88 72 VAL B O 1
ATOM 5175 N N . TYR B 1 73 ? 6.777 18.844 -14.438 1 69.25 73 TYR B N 1
ATOM 5176 C CA . TYR B 1 73 ? 7.219 20.172 -14.039 1 69.25 73 TYR B CA 1
ATOM 5177 C C . TYR B 1 73 ? 7.715 20.953 -15.242 1 69.25 73 TYR B C 1
ATOM 5179 O O . TYR B 1 73 ? 7.883 22.172 -15.172 1 69.25 73 TYR B O 1
ATOM 5187 N N . LYS B 1 74 ? 7.727 20.172 -16.312 1 75.69 74 LYS B N 1
ATOM 5188 C CA . LYS B 1 74 ? 8.023 20.828 -17.578 1 75.69 74 LYS B CA 1
ATOM 5189 C C . LYS B 1 74 ? 6.766 21.438 -18.188 1 75.69 74 LYS B C 1
ATOM 5191 O O . LYS B 1 74 ? 6.844 22.188 -19.172 1 75.69 74 LYS B O 1
ATOM 5196 N N . ARG B 1 75 ? 5.656 21.156 -17.547 1 83.44 75 ARG B N 1
ATOM 5197 C CA . ARG B 1 75 ? 4.352 21.656 -17.953 1 83.44 75 ARG B CA 1
ATOM 5198 C C . ARG B 1 75 ? 3.643 22.375 -16.797 1 83.44 75 ARG B C 1
ATOM 5200 O O . ARG B 1 75 ? 2.57 21.938 -16.375 1 83.44 75 ARG B O 1
ATOM 5207 N N . PRO B 1 76 ? 4.109 23.547 -16.469 1 80.62 76 PRO B N 1
ATOM 5208 C CA . PRO B 1 76 ? 3.691 24.156 -15.211 1 80.62 76 PRO B CA 1
ATOM 5209 C C . PRO B 1 76 ? 2.199 24.484 -15.18 1 80.62 76 PRO B C 1
ATOM 5211 O O . PRO B 1 76 ? 1.54 24.281 -14.156 1 80.62 76 PRO B O 1
ATOM 5214 N N . LEU B 1 77 ? 1.642 25.031 -16.25 1 85.25 77 LEU B N 1
ATOM 5215 C CA . LEU B 1 77 ? 0.221 25.359 -16.266 1 85.25 77 LEU B CA 1
ATOM 5216 C C . LEU B 1 77 ? -0.631 24.109 -16.188 1 85.25 77 LEU B C 1
ATOM 5218 O O . LEU B 1 77 ? -1.676 24.094 -15.531 1 85.25 77 LEU B O 1
ATOM 5222 N N . CYS B 1 78 ? -0.147 23.062 -16.844 1 89.56 78 CYS B N 1
ATOM 5223 C CA . CYS B 1 78 ? -0.82 21.766 -16.766 1 89.56 78 CYS B CA 1
ATOM 5224 C C . CYS B 1 78 ? -0.793 21.219 -15.336 1 89.56 78 CYS B C 1
ATOM 5226 O O . CYS B 1 78 ? -1.799 20.703 -14.844 1 89.56 78 CYS B O 1
ATOM 5228 N N . TRP B 1 79 ? 0.354 21.406 -14.789 1 89.69 79 TRP B N 1
ATOM 5229 C CA . TRP B 1 79 ? 0.518 20.938 -13.414 1 89.69 79 TRP B CA 1
ATOM 5230 C C . TRP B 1 79 ? -0.426 21.688 -12.469 1 89.69 79 TRP B C 1
ATOM 5232 O O . TRP B 1 79 ? -1.123 21.062 -11.664 1 89.69 79 TRP B O 1
ATOM 5242 N N . VAL B 1 80 ? -0.487 23.031 -12.562 1 88.12 80 VAL B N 1
ATOM 5243 C CA . VAL B 1 80 ? -1.331 23.859 -11.719 1 88.12 80 VAL B CA 1
ATOM 5244 C C . VAL B 1 80 ? -2.795 23.469 -11.891 1 88.12 80 VAL B C 1
ATOM 5246 O O . VAL B 1 80 ? -3.543 23.375 -10.914 1 88.12 80 VAL B O 1
ATOM 5249 N N . GLU B 1 81 ? -3.152 23.188 -13.07 1 91.31 81 GLU B N 1
ATOM 5250 C CA . GLU B 1 81 ? -4.527 22.797 -13.359 1 91.31 81 GLU B CA 1
ATOM 5251 C C . GLU B 1 81 ? -4.875 21.469 -12.711 1 91.31 81 GLU B C 1
ATOM 5253 O O . GLU B 1 81 ? -5.949 21.312 -12.125 1 91.31 81 GLU B O 1
ATOM 5258 N N . HIS B 1 82 ? -3.957 20.531 -12.766 1 94.19 82 HIS B N 1
ATOM 5259 C CA . HIS B 1 82 ? -4.215 19.188 -12.258 1 94.19 82 HIS B CA 1
ATOM 5260 C C . HIS B 1 82 ? -4.105 19.141 -10.742 1 94.19 82 HIS B C 1
ATOM 5262 O O . HIS B 1 82 ? -4.773 18.328 -10.094 1 94.19 82 HIS B O 1
ATOM 5268 N N . MET B 1 83 ? -3.381 20.109 -10.195 1 92.56 83 MET B N 1
ATOM 5269 C CA . MET B 1 83 ? -3.221 20.156 -8.742 1 92.56 83 MET B CA 1
ATOM 5270 C C . MET B 1 83 ? -4.359 20.938 -8.094 1 92.56 83 MET B C 1
ATOM 5272 O O . MET B 1 83 ? -4.523 20.906 -6.871 1 92.56 83 MET B O 1
ATOM 5276 N N . SER B 1 84 ? -5.129 21.609 -8.867 1 94.19 84 SER B N 1
ATOM 5277 C CA . SER B 1 84 ? -6.262 22.375 -8.359 1 94.19 84 SER B CA 1
ATOM 5278 C C . SER B 1 84 ? -7.488 21.5 -8.18 1 94.19 84 SER B C 1
ATOM 5280 O O . SER B 1 84 ? -7.656 20.5 -8.891 1 94.19 84 SER B O 1
ATOM 5282 N N . LEU B 1 85 ? -8.273 21.812 -7.23 1 96.62 85 LEU B N 1
ATOM 5283 C CA . LEU B 1 85 ? -9.578 21.172 -7.051 1 96.62 85 LEU B CA 1
ATOM 5284 C C . LEU B 1 85 ? -10.695 22.062 -7.586 1 96.62 85 LEU B C 1
ATOM 5286 O O . LEU B 1 85 ? -10.445 23.203 -7.969 1 96.62 85 LEU B O 1
ATOM 5290 N N . ASP B 1 86 ? -11.875 21.469 -7.684 1 94.88 86 ASP B N 1
ATOM 5291 C CA . ASP B 1 86 ? -13.047 22.234 -8.117 1 94.88 86 ASP B CA 1
ATOM 5292 C C . ASP B 1 86 ? -13.438 23.281 -7.074 1 94.88 86 ASP B C 1
ATOM 5294 O O . ASP B 1 86 ? -13.594 22.953 -5.895 1 94.88 86 ASP B O 1
ATOM 5298 N N . ASN B 1 87 ? -13.656 24.469 -7.453 1 89.81 87 ASN B N 1
ATOM 5299 C CA . ASN B 1 87 ? -13.859 25.594 -6.555 1 89.81 87 ASN B CA 1
ATOM 5300 C C . ASN B 1 87 ? -15.242 25.547 -5.91 1 89.81 87 ASN B C 1
ATOM 5302 O O . ASN B 1 87 ? -15.492 26.25 -4.922 1 89.81 87 ASN B O 1
ATOM 5306 N N . GLU B 1 88 ? -16.078 24.781 -6.398 1 90.69 88 GLU B N 1
ATOM 5307 C CA . GLU B 1 88 ? -17.422 24.703 -5.84 1 90.69 88 GLU B CA 1
ATOM 5308 C C . GLU B 1 88 ? -17.578 23.484 -4.938 1 90.69 88 GLU B C 1
ATOM 5310 O O . GLU B 1 88 ? -18.047 23.609 -3.805 1 90.69 88 GLU B O 1
ATOM 5315 N N . THR B 1 89 ? -17.062 22.375 -5.398 1 93.25 89 THR B N 1
ATOM 5316 C CA . THR B 1 89 ? -17.328 21.141 -4.68 1 93.25 89 THR B CA 1
ATOM 5317 C C . THR B 1 89 ? -16.172 20.797 -3.748 1 93.25 89 THR B C 1
ATOM 5319 O O . THR B 1 89 ? -16.328 20.016 -2.803 1 93.25 89 THR B O 1
ATOM 5322 N N . GLY B 1 90 ? -15.016 21.375 -4.051 1 95.5 90 GLY B N 1
ATOM 5323 C CA . GLY B 1 90 ? -13.836 21 -3.299 1 95.5 90 GLY B CA 1
ATOM 5324 C C . GLY B 1 90 ? -13.312 19.625 -3.67 1 95.5 90 GLY B C 1
ATOM 5325 O O . GLY B 1 90 ? -12.445 19.062 -2.984 1 95.5 90 GLY B O 1
ATOM 5326 N N . LEU B 1 91 ? -13.875 19.031 -4.738 1 97.44 91 LEU B N 1
ATOM 5327 C CA . LEU B 1 91 ? -13.477 17.719 -5.234 1 97.44 91 LEU B CA 1
ATOM 5328 C C . LEU B 1 91 ? -12.75 17.844 -6.57 1 97.44 91 LEU B C 1
ATOM 5330 O O . LEU B 1 91 ? -12.242 18.906 -6.91 1 97.44 91 LEU B O 1
ATOM 5334 N N . ASP B 1 92 ? -12.555 16.75 -7.242 1 97.38 92 ASP B N 1
ATOM 5335 C CA . ASP B 1 92 ? -11.836 16.766 -8.508 1 97.38 92 ASP B CA 1
ATOM 5336 C C . ASP B 1 92 ? -12.57 17.609 -9.547 1 97.38 92 ASP B C 1
ATOM 5338 O O . ASP B 1 92 ? -13.805 17.562 -9.633 1 97.38 92 ASP B O 1
ATOM 5342 N N . PRO B 1 93 ? -11.812 18.375 -10.336 1 96.62 93 PRO B N 1
ATOM 5343 C CA . PRO B 1 93 ? -12.445 18.922 -11.531 1 96.62 93 PRO B CA 1
ATOM 5344 C C . PRO B 1 93 ? -12.797 17.859 -12.562 1 96.62 93 PRO B C 1
ATOM 5346 O O . PRO B 1 93 ? -12.289 16.734 -12.484 1 96.62 93 PRO B O 1
ATOM 5349 N N . ALA B 1 94 ? -13.664 18.219 -13.469 1 95.06 94 ALA B N 1
ATOM 5350 C CA . ALA B 1 94 ? -14.07 17.266 -14.5 1 95.06 94 ALA B CA 1
ATOM 5351 C C . ALA B 1 94 ? -12.867 16.797 -15.32 1 95.06 94 ALA B C 1
ATOM 5353 O O . ALA B 1 94 ? -12.062 17.609 -15.773 1 95.06 94 ALA B O 1
ATOM 5354 N N . GLY B 1 95 ? -12.742 15.516 -15.43 1 95 95 GLY B N 1
ATOM 5355 C CA . GLY B 1 95 ? -11.727 14.938 -16.297 1 95 95 GLY B CA 1
ATOM 5356 C C . GLY B 1 95 ? -10.367 14.82 -15.633 1 95 95 GLY B C 1
ATOM 5357 O O . GLY B 1 95 ? -9.375 14.5 -16.281 1 95 95 GLY B O 1
ATOM 5358 N N . ILE B 1 96 ? -10.25 15.102 -14.375 1 97.19 96 ILE B N 1
ATOM 5359 C CA . ILE B 1 96 ? -8.984 15.023 -13.656 1 97.19 96 ILE B CA 1
ATOM 5360 C C . ILE B 1 96 ? -9.156 14.188 -12.391 1 97.19 96 ILE B C 1
ATOM 5362 O O . ILE B 1 96 ? -10.047 14.461 -11.578 1 97.19 96 ILE B O 1
ATOM 5366 N N . ARG B 1 97 ? -8.367 13.164 -12.273 1 97.62 97 ARG B N 1
ATOM 5367 C CA . ARG B 1 97 ? -8.344 12.344 -11.062 1 97.62 97 ARG B CA 1
ATOM 5368 C C . ARG B 1 97 ? -6.914 12.18 -10.547 1 97.62 97 ARG B C 1
ATOM 5370 O O . ARG B 1 97 ? -6.086 11.539 -11.195 1 97.62 97 ARG B O 1
ATOM 5377 N N . ILE B 1 98 ? -6.676 12.781 -9.445 1 96.56 98 ILE B N 1
ATOM 5378 C CA . ILE B 1 98 ? -5.422 12.648 -8.719 1 96.56 98 ILE B CA 1
ATOM 5379 C C . ILE B 1 98 ? -5.664 11.914 -7.402 1 96.56 98 ILE B C 1
ATOM 5381 O O . ILE B 1 98 ? -6.637 12.195 -6.695 1 96.56 98 ILE B O 1
ATOM 5385 N N . ARG B 1 99 ? -4.812 10.922 -7.109 1 97.38 99 ARG B N 1
ATOM 5386 C CA . ARG B 1 99 ? -5 10.133 -5.895 1 97.38 99 ARG B CA 1
ATOM 5387 C C . ARG B 1 99 ? -3.703 10.039 -5.098 1 97.38 99 ARG B C 1
ATOM 5389 O O . ARG B 1 99 ? -2.613 10.164 -5.66 1 97.38 99 ARG B O 1
ATOM 5396 N N . ALA B 1 100 ? -3.893 9.844 -3.824 1 96.06 100 ALA B N 1
ATOM 5397 C CA . ALA B 1 100 ? -2.74 9.672 -2.943 1 96.06 100 ALA B CA 1
ATOM 5398 C C . ALA B 1 100 ? -1.995 8.375 -3.256 1 96.06 100 ALA B C 1
ATOM 5400 O O . ALA B 1 100 ? -2.617 7.348 -3.527 1 96.06 100 ALA B O 1
ATOM 5401 N N . VAL B 1 101 ? -0.698 8.453 -3.23 1 92.38 101 VAL B N 1
ATOM 5402 C CA . VAL B 1 101 ? 0.127 7.254 -3.314 1 92.38 101 VAL B CA 1
ATOM 5403 C C . VAL B 1 101 ? -0.075 6.402 -2.062 1 92.38 101 VAL B C 1
ATOM 5405 O O . VAL B 1 101 ? -0.258 6.93 -0.965 1 92.38 101 VAL B O 1
ATOM 5408 N N . SER B 1 102 ? 0.037 5.109 -2.242 1 90 102 SER B N 1
ATOM 5409 C CA . SER B 1 102 ? -0.214 4.211 -1.122 1 90 102 SER B CA 1
ATOM 5410 C C . SER B 1 102 ? 1.08 3.58 -0.618 1 90 102 SER B C 1
ATOM 5412 O O . SER B 1 102 ? 2.107 3.633 -1.297 1 90 102 SER B O 1
ATOM 5414 N N . GLY B 1 103 ? 0.985 3.002 0.669 1 88.75 103 GLY B N 1
ATOM 5415 C CA . GLY B 1 103 ? 2.121 2.309 1.255 1 88.75 103 GLY B CA 1
ATOM 5416 C C . GLY B 1 103 ? 3.055 3.232 2.016 1 88.75 103 GLY B C 1
ATOM 5417 O O . GLY B 1 103 ? 2.867 4.449 2.018 1 88.75 103 GLY B O 1
ATOM 5418 N N . LEU B 1 104 ? 4.082 2.678 2.564 1 84.88 104 LEU B N 1
ATOM 5419 C CA . LEU B 1 104 ? 5.047 3.445 3.342 1 84.88 104 LEU B CA 1
ATOM 5420 C C . LEU B 1 104 ? 5.789 4.441 2.459 1 84.88 104 LEU B C 1
ATOM 5422 O O . LEU B 1 104 ? 6.207 5.504 2.928 1 84.88 104 LEU B O 1
ATOM 5426 N N . VAL B 1 105 ? 5.84 4.16 1.188 1 79.12 105 VAL B N 1
ATOM 5427 C CA . VAL B 1 105 ? 6.574 4.988 0.237 1 79.12 105 VAL B CA 1
ATOM 5428 C C . VAL B 1 105 ? 5.812 6.289 -0.011 1 79.12 105 VAL B C 1
ATOM 5430 O O . VAL B 1 105 ? 6.355 7.238 -0.583 1 79.12 105 VAL B O 1
ATOM 5433 N N . ALA B 1 106 ? 4.613 6.273 0.364 1 80.12 106 ALA B N 1
ATOM 5434 C CA . ALA B 1 106 ? 3.775 7.445 0.133 1 80.12 106 ALA B CA 1
ATOM 5435 C C . ALA B 1 106 ? 4.391 8.695 0.759 1 80.12 106 ALA B C 1
ATOM 5437 O O . ALA B 1 106 ? 4.211 9.805 0.253 1 80.12 106 ALA B O 1
ATOM 5438 N N . ALA B 1 107 ? 5.164 8.461 1.884 1 81.5 107 ALA B N 1
ATOM 5439 C CA . ALA B 1 107 ? 5.645 9.641 2.598 1 81.5 107 ALA B CA 1
ATOM 5440 C C . ALA B 1 107 ? 6.988 9.367 3.27 1 81.5 107 ALA B C 1
ATOM 5442 O O . ALA B 1 107 ? 7.383 10.086 4.191 1 81.5 107 ALA B O 1
ATOM 5443 N N . ASP B 1 108 ? 7.633 8.328 2.867 1 78.31 108 ASP B N 1
ATOM 5444 C CA . ASP B 1 108 ? 8.938 8.086 3.479 1 78.31 108 ASP B CA 1
ATOM 5445 C C . ASP B 1 108 ? 9.938 9.164 3.07 1 78.31 108 ASP B C 1
ATOM 5447 O O . ASP B 1 108 ? 10.602 9.766 3.924 1 78.31 108 ASP B O 1
ATOM 5451 N N . TYR B 1 109 ? 9.938 9.469 1.774 1 68.56 109 TYR B N 1
ATOM 5452 C CA . TYR B 1 109 ? 10.727 10.578 1.246 1 68.56 109 TYR B CA 1
ATOM 5453 C C . TYR B 1 109 ? 9.867 11.5 0.389 1 68.56 109 TYR B C 1
ATOM 5455 O O . TYR B 1 109 ? 9.086 11.031 -0.441 1 68.56 109 TYR B O 1
ATOM 5463 N N . PHE B 1 110 ? 9.922 12.711 0.67 1 69.12 110 PHE B N 1
ATOM 5464 C CA . PHE B 1 110 ? 9.219 13.672 -0.177 1 69.12 110 PHE B CA 1
ATOM 5465 C C . PHE B 1 110 ? 9.984 13.914 -1.47 1 69.12 110 PHE B C 1
ATOM 5467 O O . PHE B 1 110 ? 9.383 14.062 -2.537 1 69.12 110 PHE B O 1
ATOM 5474 N N . ALA B 1 111 ? 11.211 14.055 -1.295 1 65.81 111 ALA B N 1
ATOM 5475 C CA . ALA B 1 111 ? 12.164 14.203 -2.389 1 65.81 111 ALA B CA 1
ATOM 5476 C C . ALA B 1 111 ? 13.508 13.57 -2.031 1 65.81 111 ALA B C 1
ATOM 5478 O O . ALA B 1 111 ? 13.758 13.258 -0.867 1 65.81 111 ALA B O 1
ATOM 5479 N N . PRO B 1 112 ? 14.219 13.25 -3.045 1 59.03 112 PRO B N 1
ATOM 5480 C CA . PRO B 1 112 ? 15.539 12.703 -2.705 1 59.03 112 PRO B CA 1
ATOM 5481 C C . PRO B 1 112 ? 16.266 13.539 -1.656 1 59.03 112 PRO B C 1
ATOM 5483 O O . PRO B 1 112 ? 16.406 14.758 -1.817 1 59.03 112 PRO B O 1
ATOM 5486 N N . GLY B 1 113 ? 16.656 12.953 -0.619 1 56.47 113 GLY B N 1
ATOM 5487 C CA . GLY B 1 113 ? 17.406 13.633 0.433 1 56.47 113 GLY B CA 1
ATOM 5488 C C . GLY B 1 113 ? 16.516 14.289 1.465 1 56.47 113 GLY B C 1
ATOM 5489 O O . GLY B 1 113 ? 16.984 14.789 2.486 1 56.47 113 GLY B O 1
ATOM 5490 N N . TYR B 1 114 ? 15.227 14.242 1.237 1 66.62 114 TYR B N 1
ATOM 5491 C CA . TYR B 1 114 ? 14.289 14.867 2.164 1 66.62 114 TYR B CA 1
ATOM 5492 C C . TYR B 1 114 ? 13.406 13.828 2.836 1 66.62 114 TYR B C 1
ATOM 5494 O O . TYR B 1 114 ? 12.297 13.547 2.367 1 66.62 114 TYR B O 1
ATOM 5502 N N . PHE B 1 115 ? 13.984 13.406 3.953 1 75.56 115 PHE B N 1
ATOM 5503 C CA . PHE B 1 115 ? 13.289 12.352 4.676 1 75.56 115 PHE B CA 1
ATOM 5504 C C . PHE B 1 115 ? 12.125 12.914 5.488 1 75.56 115 PHE B C 1
ATOM 5506 O O . PHE B 1 115 ? 12.203 14.039 5.984 1 75.56 115 PHE B O 1
ATOM 5513 N N . VAL B 1 116 ? 11.141 12.258 5.492 1 80.56 116 VAL B N 1
ATOM 5514 C CA . VAL B 1 116 ? 10.023 12.547 6.387 1 80.56 116 VAL B CA 1
ATOM 5515 C C . VAL B 1 116 ? 9.852 11.414 7.391 1 80.56 116 VAL B C 1
ATOM 5517 O O . VAL B 1 116 ? 10.539 11.367 8.414 1 80.56 116 VAL B O 1
ATOM 5520 N N . TRP B 1 117 ? 9.359 10.289 6.902 1 91.62 117 TRP B N 1
ATOM 5521 C CA . TRP B 1 117 ? 9.102 9.18 7.816 1 91.62 117 TRP B CA 1
ATOM 5522 C C . TRP B 1 117 ? 10.195 8.125 7.715 1 91.62 117 TRP B C 1
ATOM 5524 O O . TRP B 1 117 ? 10.266 7.211 8.539 1 91.62 117 TRP B O 1
ATOM 5534 N N . ALA B 1 118 ? 11.117 8.227 6.785 1 91.31 118 ALA B N 1
ATOM 5535 C CA . ALA B 1 118 ? 12.094 7.195 6.453 1 91.31 118 ALA B CA 1
ATOM 5536 C C . ALA B 1 118 ? 12.977 6.871 7.656 1 91.31 118 ALA B C 1
ATOM 5538 O O . ALA B 1 118 ? 13.266 5.703 7.922 1 91.31 118 ALA B O 1
ATOM 5539 N N . VAL B 1 119 ? 13.367 7.887 8.383 1 92 119 VAL B N 1
ATOM 5540 C CA . VAL B 1 119 ? 14.281 7.703 9.508 1 92 119 VAL B CA 1
ATOM 5541 C C . VAL B 1 119 ? 13.57 6.953 10.633 1 92 119 VAL B C 1
ATOM 5543 O O . VAL B 1 119 ? 14.133 6.031 11.219 1 92 119 VAL B O 1
ATOM 5546 N N . LEU B 1 120 ? 12.391 7.359 10.93 1 94.88 120 LEU B N 1
ATOM 5547 C CA . LEU B 1 120 ? 11.617 6.676 11.961 1 94.88 120 LEU B CA 1
ATOM 5548 C C . LEU B 1 120 ? 11.367 5.223 11.578 1 94.88 120 LEU B C 1
ATOM 5550 O O . LEU B 1 120 ? 11.523 4.32 12.406 1 94.88 120 LEU B O 1
ATOM 5554 N N . ILE B 1 121 ? 10.984 4.953 10.336 1 95.62 121 ILE B N 1
ATOM 5555 C CA . ILE B 1 121 ? 10.711 3.609 9.836 1 95.62 121 ILE B CA 1
ATOM 5556 C C . ILE B 1 121 ? 11.969 2.746 9.984 1 95.62 121 ILE B C 1
ATOM 5558 O O . ILE B 1 121 ? 11.891 1.607 10.453 1 95.62 121 ILE B O 1
ATOM 5562 N N . ALA B 1 122 ? 13.086 3.291 9.609 1 94.19 122 ALA B N 1
ATOM 5563 C CA . ALA B 1 122 ? 14.344 2.557 9.688 1 94.19 122 ALA B CA 1
ATOM 5564 C C . ALA B 1 122 ? 14.68 2.191 11.133 1 94.19 122 ALA B C 1
ATOM 5566 O O . ALA B 1 122 ? 15.141 1.079 11.406 1 94.19 122 ALA B O 1
ATOM 5567 N N . ASN B 1 123 ? 14.461 3.131 12.016 1 96.06 123 ASN B N 1
ATOM 5568 C CA . ASN B 1 123 ? 14.75 2.861 13.422 1 96.06 123 ASN B CA 1
ATOM 5569 C C . ASN B 1 123 ? 13.805 1.802 13.984 1 96.06 123 ASN B C 1
ATOM 5571 O O . ASN B 1 123 ? 14.242 0.91 14.719 1 96.06 123 ASN B O 1
ATOM 5575 N N . LEU B 1 124 ? 12.57 1.866 13.648 1 98 124 LEU B N 1
ATOM 5576 C CA . LEU B 1 124 ? 11.602 0.877 14.102 1 98 124 LEU B CA 1
ATOM 5577 C C . LEU B 1 124 ? 11.945 -0.508 13.562 1 98 124 LEU B C 1
ATOM 5579 O O . LEU B 1 124 ? 11.75 -1.512 14.25 1 98 124 LEU B O 1
ATOM 5583 N N . ALA B 1 125 ? 12.453 -0.551 12.383 1 96.56 125 ALA B N 1
ATOM 5584 C CA . ALA B 1 125 ? 12.797 -1.823 11.75 1 96.56 125 ALA B CA 1
ATOM 5585 C C . ALA B 1 125 ? 13.883 -2.547 12.539 1 96.56 125 ALA B C 1
ATOM 5587 O O . ALA B 1 125 ? 13.914 -3.779 12.578 1 96.56 125 ALA B O 1
ATOM 5588 N N . HIS B 1 126 ? 14.758 -1.825 13.211 1 95.56 126 HIS B N 1
ATOM 5589 C CA . HIS B 1 126 ? 15.844 -2.412 13.984 1 95.56 126 HIS B CA 1
ATOM 5590 C C . HIS B 1 126 ? 15.305 -3.299 15.102 1 95.56 126 HIS B C 1
ATOM 5592 O O . HIS B 1 126 ? 15.953 -4.266 15.5 1 95.56 126 HIS B O 1
ATOM 5598 N N . ILE B 1 127 ? 14.125 -2.934 15.531 1 97.25 127 ILE B N 1
ATOM 5599 C CA . ILE B 1 127 ? 13.602 -3.695 16.672 1 97.25 127 ILE B CA 1
ATOM 5600 C C . ILE B 1 127 ? 12.469 -4.602 16.203 1 97.25 127 ILE B C 1
ATOM 5602 O O . ILE B 1 127 ? 11.625 -5.016 17 1 97.25 127 ILE B O 1
ATOM 5606 N N . GLY B 1 128 ? 12.344 -4.758 14.867 1 96.44 128 GLY B N 1
ATOM 5607 C CA . GLY B 1 128 ? 11.516 -5.855 14.383 1 96.44 128 GLY B CA 1
ATOM 5608 C C . GLY B 1 128 ? 10.273 -5.387 13.656 1 96.44 128 GLY B C 1
ATOM 5609 O O . GLY B 1 128 ? 9.469 -6.203 13.203 1 96.44 128 GLY B O 1
ATOM 5610 N N . TYR B 1 129 ? 10.062 -4.07 13.547 1 97.44 129 TYR B N 1
ATOM 5611 C CA . TYR B 1 129 ? 8.906 -3.594 12.805 1 97.44 129 TYR B CA 1
ATOM 5612 C C . TYR B 1 129 ? 9.102 -3.787 11.305 1 97.44 129 TYR B C 1
ATOM 5614 O O . TYR B 1 129 ? 10.219 -3.652 10.797 1 97.44 129 TYR B O 1
ATOM 5622 N N . GLU B 1 130 ? 8.062 -4.145 10.75 1 95.12 130 GLU B N 1
ATOM 5623 C CA . GLU B 1 130 ? 7.996 -4.309 9.297 1 95.12 130 GLU B CA 1
ATOM 5624 C C . GLU B 1 130 ? 6.625 -3.904 8.758 1 95.12 130 GLU B C 1
ATOM 5626 O O . GLU B 1 130 ? 5.867 -3.209 9.438 1 95.12 130 GLU B O 1
ATOM 5631 N N . GLU B 1 131 ? 6.305 -4.281 7.605 1 90.88 131 GLU B N 1
ATOM 5632 C CA . GLU B 1 131 ? 5.109 -3.797 6.926 1 90.88 131 GLU B CA 1
ATOM 5633 C C . GLU B 1 131 ? 3.842 -4.309 7.609 1 90.88 131 GLU B C 1
ATOM 5635 O O . GLU B 1 131 ? 2.82 -3.619 7.633 1 90.88 131 GLU B O 1
ATOM 5640 N N . LYS B 1 132 ? 3.842 -5.453 8.203 1 93.25 132 LYS B N 1
ATOM 5641 C CA . LYS B 1 132 ? 2.631 -6.051 8.758 1 93.25 132 LYS B CA 1
ATOM 5642 C C . LYS B 1 132 ? 2.174 -5.301 10.008 1 93.25 132 LYS B C 1
ATOM 5644 O O . LYS B 1 132 ? 1.014 -5.402 10.406 1 93.25 132 LYS B O 1
ATOM 5649 N N . ASN B 1 133 ? 3.135 -4.598 10.617 1 96.75 133 ASN B N 1
ATOM 5650 C CA . ASN B 1 133 ? 2.75 -3.918 11.852 1 96.75 133 ASN B CA 1
ATOM 5651 C C . ASN B 1 133 ? 3.064 -2.426 11.789 1 96.75 133 ASN B C 1
ATOM 5653 O O . ASN B 1 133 ? 3.16 -1.763 12.82 1 96.75 133 ASN B O 1
ATOM 5657 N N . MET B 1 134 ? 3.305 -1.896 10.633 1 97.19 134 MET B N 1
ATOM 5658 C CA . MET B 1 134 ? 3.373 -0.466 10.344 1 97.19 134 MET B CA 1
ATOM 5659 C C . MET B 1 134 ? 2.408 -0.091 9.227 1 97.19 134 MET B C 1
ATOM 5661 O O . MET B 1 134 ? 2.262 -0.832 8.25 1 97.19 134 MET B O 1
ATOM 5665 N N . TYR B 1 135 ? 1.768 1.003 9.422 1 97.06 135 TYR B N 1
ATOM 5666 C CA . TYR B 1 135 ? 0.795 1.453 8.438 1 97.06 135 TYR B CA 1
ATOM 5667 C C . TYR B 1 135 ? 0.899 2.957 8.211 1 97.06 135 TYR B C 1
ATOM 5669 O O . TYR B 1 135 ? 0.831 3.738 9.164 1 97.06 135 TYR B O 1
ATOM 5677 N N . MET B 1 136 ? 1.167 3.35 6.93 1 96.81 136 MET B N 1
ATOM 5678 C CA . MET B 1 136 ? 1.084 4.754 6.539 1 96.81 136 MET B CA 1
ATOM 5679 C C . MET B 1 136 ? -0.328 5.109 6.086 1 96.81 136 MET B C 1
ATOM 5681 O O . MET B 1 136 ? -0.774 4.668 5.027 1 96.81 136 MET B O 1
ATOM 5685 N N . ALA B 1 137 ? -1.033 5.859 6.863 1 97.31 137 ALA B N 1
ATOM 5686 C CA . ALA B 1 137 ? -2.375 6.301 6.492 1 97.31 137 ALA B CA 1
ATOM 5687 C C . ALA B 1 137 ? -2.316 7.488 5.535 1 97.31 137 ALA B C 1
ATOM 5689 O O . ALA B 1 137 ? -2.66 8.609 5.906 1 97.31 137 ALA B O 1
ATOM 5690 N N . ALA B 1 138 ? -2.002 7.195 4.312 1 95.06 138 ALA B N 1
ATOM 5691 C CA . ALA B 1 138 ? -1.872 8.219 3.279 1 95.06 138 ALA B CA 1
ATOM 5692 C C . ALA B 1 138 ? -3.242 8.695 2.801 1 95.06 138 ALA B C 1
ATOM 5694 O O . ALA B 1 138 ? -4.195 7.91 2.754 1 95.06 138 ALA B O 1
ATOM 5695 N N . TYR B 1 139 ? -3.357 9.938 2.453 1 97.12 139 TYR B N 1
ATOM 5696 C CA . TYR B 1 139 ? -4.586 10.547 1.959 1 97.12 139 TYR B CA 1
ATOM 5697 C C . TYR B 1 139 ? -4.281 11.75 1.073 1 97.12 139 TYR B C 1
ATOM 5699 O O . TYR B 1 139 ? -3.148 12.242 1.045 1 97.12 139 TYR B O 1
ATOM 5707 N N . ASP B 1 140 ? -5.246 12.148 0.258 1 97.62 140 ASP B N 1
ATOM 5708 C CA . ASP B 1 140 ? -5.125 13.383 -0.517 1 97.62 140 ASP B CA 1
ATOM 5709 C C . ASP B 1 140 ? -5.242 14.609 0.382 1 97.62 140 ASP B C 1
ATOM 5711 O O . ASP B 1 140 ? -6.348 15.031 0.723 1 97.62 140 ASP B O 1
ATOM 5715 N N . TRP B 1 141 ? -4.121 15.172 0.708 1 96.75 141 TRP B N 1
ATOM 5716 C CA . TRP B 1 141 ? -4.043 16.234 1.708 1 96.75 141 TRP B CA 1
ATOM 5717 C C . TRP B 1 141 ? -4.656 17.516 1.184 1 96.75 141 TRP B C 1
ATOM 5719 O O . TRP B 1 141 ? -4.797 18.5 1.927 1 96.75 141 TRP B O 1
ATOM 5729 N N . ARG B 1 142 ? -5.109 17.594 -0.067 1 96.5 142 ARG B N 1
ATOM 5730 C CA . ARG B 1 142 ? -5.766 18.781 -0.603 1 96.5 142 ARG B CA 1
ATOM 5731 C C . ARG B 1 142 ? -7.207 18.891 -0.116 1 96.5 142 ARG B C 1
ATOM 5733 O O . ARG B 1 142 ? -7.742 19.984 0.037 1 96.5 142 ARG B O 1
ATOM 5740 N N . LEU B 1 143 ? -7.766 17.781 0.202 1 98.31 143 LEU B N 1
ATOM 5741 C CA . LEU B 1 143 ? -9.195 17.688 0.479 1 98.31 143 LEU B CA 1
ATOM 5742 C C . LEU B 1 143 ? -9.5 18.078 1.92 1 98.31 143 LEU B C 1
ATOM 5744 O O . LEU B 1 143 ? -8.625 18.016 2.785 1 98.31 143 LEU B O 1
ATOM 5748 N N . SER B 1 144 ? -10.805 18.469 2.094 1 98.06 144 SER B N 1
ATOM 5749 C CA . SER B 1 144 ? -11.281 18.484 3.471 1 98.06 144 SER B CA 1
ATOM 5750 C C . SER B 1 144 ? -11.289 17.094 4.078 1 98.06 144 SER B C 1
ATOM 5752 O O . SER B 1 144 ? -11.297 16.094 3.354 1 98.06 144 SER B O 1
ATOM 5754 N N . PHE B 1 145 ? -11.312 17.031 5.336 1 98.44 145 PHE B N 1
ATOM 5755 C CA . PHE B 1 145 ? -11.141 15.75 6.023 1 98.44 145 PHE B CA 1
ATOM 5756 C C . PHE B 1 145 ? -12.297 14.805 5.695 1 98.44 145 PHE B C 1
ATOM 5758 O O . PHE B 1 145 ? -12.07 13.641 5.363 1 98.44 145 PHE B O 1
ATOM 5765 N N . GLN B 1 146 ? -13.531 15.336 5.723 1 97.81 146 GLN B N 1
ATOM 5766 C CA . GLN B 1 146 ? -14.695 14.508 5.418 1 97.81 146 GLN B CA 1
ATOM 5767 C C . GLN B 1 146 ? -14.703 14.07 3.957 1 97.81 146 GLN B C 1
ATOM 5769 O O . GLN B 1 146 ? -15.133 12.969 3.633 1 97.81 146 GLN B O 1
ATOM 5774 N N . ASN B 1 147 ? -14.203 14.914 3.088 1 97.75 147 ASN B N 1
ATOM 5775 C CA . ASN B 1 147 ? -14.219 14.625 1.658 1 97.75 147 ASN B CA 1
ATOM 5776 C C . ASN B 1 147 ? -13.227 13.523 1.3 1 97.75 147 ASN B C 1
ATOM 5778 O O . ASN B 1 147 ? -13.328 12.906 0.241 1 97.75 147 ASN B O 1
ATOM 5782 N N . THR B 1 148 ? -12.195 13.258 2.15 1 98.06 148 THR B N 1
ATOM 5783 C CA . THR B 1 148 ? -11.328 12.109 1.904 1 98.06 148 THR B CA 1
ATOM 5784 C C . THR B 1 148 ? -12.117 10.805 2.002 1 98.06 148 THR B C 1
ATOM 5786 O O . THR B 1 148 ? -11.805 9.836 1.308 1 98.06 148 THR B O 1
ATOM 5789 N N . GLU B 1 149 ? -13.102 10.828 2.906 1 97.56 149 GLU B N 1
ATOM 5790 C CA . GLU B 1 149 ? -13.984 9.672 3.033 1 97.56 149 GLU B CA 1
ATOM 5791 C C . GLU B 1 149 ? -14.977 9.602 1.88 1 97.56 149 GLU B C 1
ATOM 5793 O O . GLU B 1 149 ? -15.172 8.539 1.288 1 97.56 149 GLU B O 1
ATOM 5798 N N . VAL B 1 150 ? -15.57 10.719 1.56 1 96.19 150 VAL B N 1
ATOM 5799 C CA . VAL B 1 150 ? -16.609 10.781 0.531 1 96.19 150 VAL B CA 1
ATOM 5800 C C . VAL B 1 150 ? -16.031 10.32 -0.807 1 96.19 150 VAL B C 1
ATOM 5802 O O . VAL B 1 150 ? -16.656 9.523 -1.518 1 96.19 150 VAL B O 1
ATOM 5805 N N . ARG B 1 151 ? -14.852 10.773 -1.116 1 96.75 151 ARG B N 1
ATOM 5806 C CA . ARG B 1 151 ? -14.297 10.508 -2.441 1 96.75 151 ARG B CA 1
ATOM 5807 C C . ARG B 1 151 ? -13.516 9.203 -2.461 1 96.75 151 ARG B C 1
ATOM 5809 O O . ARG B 1 151 ? -13.656 8.398 -3.387 1 96.75 151 ARG B O 1
ATOM 5816 N N . ASP B 1 152 ? -12.672 8.93 -1.423 1 97.06 152 ASP B N 1
ATOM 5817 C CA . ASP B 1 152 ? -11.672 7.871 -1.498 1 97.06 152 ASP B CA 1
ATOM 5818 C C . ASP B 1 152 ? -11.938 6.789 -0.456 1 97.06 152 ASP B C 1
ATOM 5820 O O . ASP B 1 152 ? -11.258 5.762 -0.43 1 97.06 152 ASP B O 1
ATOM 5824 N N . GLN B 1 153 ? -12.844 6.984 0.498 1 97.06 153 GLN B N 1
ATOM 5825 C CA . GLN B 1 153 ? -13.094 6.074 1.611 1 97.06 153 GLN B CA 1
ATOM 5826 C C . GLN B 1 153 ? -11.836 5.891 2.461 1 97.06 153 GLN B C 1
ATOM 5828 O O . GLN B 1 153 ? -11.562 4.793 2.947 1 97.06 153 GLN B O 1
ATOM 5833 N N . THR B 1 154 ? -11.094 6.957 2.625 1 97.62 154 THR B N 1
ATOM 5834 C CA . THR B 1 154 ? -9.805 6.902 3.303 1 97.62 154 THR B CA 1
ATOM 5835 C C . THR B 1 154 ? -9.992 6.625 4.793 1 97.62 154 THR B C 1
ATOM 5837 O O . THR B 1 154 ? -9.203 5.887 5.395 1 97.62 154 THR B O 1
ATOM 5840 N N . LEU B 1 155 ? -10.977 7.25 5.43 1 98.62 155 LEU B N 1
ATOM 5841 C CA . LEU B 1 155 ? -11.219 7.035 6.852 1 98.62 155 LEU B CA 1
ATOM 5842 C C . LEU B 1 155 ? -11.648 5.594 7.117 1 98.62 155 LEU B C 1
ATOM 5844 O O . LEU B 1 155 ? -11.195 4.98 8.086 1 98.62 155 LEU B O 1
ATOM 5848 N N . SER B 1 156 ? -12.461 5.062 6.23 1 98.31 156 SER B N 1
ATOM 5849 C CA . SER B 1 156 ? -12.859 3.662 6.324 1 98.31 156 SER B CA 1
ATOM 5850 C C . SER B 1 156 ? -11.656 2.734 6.211 1 98.31 156 SER B C 1
ATOM 5852 O O . SER B 1 156 ? -11.547 1.748 6.945 1 98.31 156 SER B O 1
ATOM 5854 N N . ARG B 1 157 ? -10.797 3 5.309 1 97.81 157 ARG B N 1
ATOM 5855 C CA . ARG B 1 157 ? -9.578 2.213 5.133 1 97.81 157 ARG B CA 1
ATOM 5856 C C . ARG B 1 157 ? -8.703 2.277 6.379 1 97.81 157 ARG B C 1
ATOM 5858 O O . ARG B 1 157 ? -8.133 1.269 6.793 1 97.81 157 ARG B O 1
ATOM 5865 N N . MET B 1 158 ? -8.531 3.467 6.922 1 98.5 158 MET B N 1
ATOM 5866 C CA . MET B 1 158 ? -7.75 3.629 8.141 1 98.5 158 MET B CA 1
ATOM 5867 C C . MET B 1 158 ? -8.344 2.797 9.281 1 98.5 158 MET B C 1
ATOM 5869 O O . MET B 1 158 ? -7.613 2.086 9.977 1 98.5 158 MET B O 1
ATOM 5873 N N . LYS B 1 159 ? -9.648 2.883 9.461 1 98.75 159 LYS B N 1
ATOM 5874 C CA . LYS B 1 159 ? -10.336 2.088 10.477 1 98.75 159 LYS B CA 1
ATOM 5875 C C . LYS B 1 159 ? -10.055 0.6 10.289 1 98.75 159 LYS B C 1
ATOM 5877 O O . LYS B 1 159 ? -9.648 -0.083 11.234 1 98.75 159 LYS B O 1
ATOM 5882 N N . SER B 1 160 ? -10.234 0.152 9.07 1 98.25 160 SER B N 1
ATOM 5883 C CA . SER B 1 160 ? -10.078 -1.264 8.758 1 98.25 160 SER B CA 1
ATOM 5884 C C . SER B 1 160 ? -8.641 -1.726 9.008 1 98.25 160 SER B C 1
ATOM 5886 O O . SER B 1 160 ? -8.422 -2.807 9.562 1 98.25 160 SER B O 1
ATOM 5888 N N . ASN B 1 161 ? -7.695 -0.956 8.633 1 97.94 161 ASN B N 1
ATOM 5889 C CA . ASN B 1 161 ? -6.293 -1.324 8.805 1 97.94 161 ASN B CA 1
ATOM 5890 C C . ASN B 1 161 ? -5.902 -1.36 10.281 1 97.94 161 ASN B C 1
ATOM 5892 O O . ASN B 1 161 ? -5.164 -2.25 10.703 1 97.94 161 ASN B O 1
ATOM 5896 N N . ILE B 1 162 ? -6.363 -0.385 11.031 1 98.75 162 ILE B N 1
ATOM 5897 C CA . ILE B 1 162 ? -6.066 -0.379 12.461 1 98.75 162 ILE B CA 1
ATOM 5898 C C . ILE B 1 162 ? -6.664 -1.62 13.117 1 98.75 162 ILE B C 1
ATOM 5900 O O . ILE B 1 162 ? -5.992 -2.305 13.891 1 98.75 162 ILE B O 1
ATOM 5904 N N . GLU B 1 163 ? -7.906 -1.928 12.805 1 98.62 163 GLU B N 1
ATOM 5905 C CA . GLU B 1 163 ? -8.562 -3.113 13.344 1 98.62 163 GLU B CA 1
ATOM 5906 C C . GLU B 1 163 ? -7.785 -4.383 12.992 1 98.62 163 GLU B C 1
ATOM 5908 O O . GLU B 1 163 ? -7.59 -5.25 13.844 1 98.62 163 GLU B O 1
ATOM 5913 N N . LEU B 1 164 ? -7.348 -4.484 11.75 1 98 164 LEU B N 1
ATOM 5914 C CA . LEU B 1 164 ? -6.594 -5.645 11.289 1 98 164 LEU B CA 1
ATOM 5915 C C . LEU B 1 164 ? -5.277 -5.773 12.039 1 98 164 LEU B C 1
ATOM 5917 O O . LEU B 1 164 ? -4.918 -6.863 12.5 1 98 164 LEU B O 1
ATOM 5921 N N . MET B 1 165 ? -4.551 -4.695 12.148 1 98.12 165 MET B N 1
ATOM 5922 C CA . MET B 1 165 ? -3.256 -4.723 12.82 1 98.12 165 MET B CA 1
ATOM 5923 C C . MET B 1 165 ? -3.412 -5.117 14.281 1 98.12 165 MET B C 1
ATOM 5925 O O . MET B 1 165 ? -2.609 -5.891 14.812 1 98.12 165 MET B O 1
ATOM 5929 N N . VAL B 1 166 ? -4.422 -4.574 14.938 1 98.56 166 VAL B N 1
ATOM 5930 C CA . VAL B 1 166 ? -4.668 -4.93 16.328 1 98.56 166 VAL B CA 1
ATOM 5931 C C . VAL B 1 166 ? -4.992 -6.418 16.438 1 98.56 166 VAL B C 1
ATOM 5933 O O . VAL B 1 166 ? -4.434 -7.125 17.281 1 98.56 166 VAL B O 1
ATOM 5936 N N . SER B 1 167 ? -5.836 -6.891 15.539 1 96.62 167 SER B N 1
ATOM 5937 C CA . SER B 1 167 ? -6.266 -8.289 15.578 1 96.62 167 SER B CA 1
ATOM 5938 C C . SER B 1 167 ? -5.102 -9.227 15.281 1 96.62 167 SER B C 1
ATOM 5940 O O . SER B 1 167 ? -4.957 -10.266 15.93 1 96.62 167 SER B O 1
ATOM 5942 N N . THR B 1 168 ? -4.254 -8.891 14.359 1 95.75 168 THR B N 1
ATOM 5943 C CA . THR B 1 168 ? -3.193 -9.789 13.914 1 95.75 168 THR B CA 1
ATOM 5944 C C . THR B 1 168 ? -1.95 -9.633 14.781 1 95.75 168 THR B C 1
ATOM 5946 O O . THR B 1 168 ? -0.985 -10.383 14.633 1 95.75 168 THR B O 1
ATOM 5949 N N . ASN B 1 169 ? -1.95 -8.633 15.609 1 95.94 169 ASN B N 1
ATOM 5950 C CA . ASN B 1 169 ? -0.847 -8.445 16.547 1 95.94 169 ASN B CA 1
ATOM 5951 C C . ASN B 1 169 ? -1.241 -8.852 17.969 1 95.94 169 ASN B C 1
ATOM 5953 O O . ASN B 1 169 ? -0.862 -8.195 18.938 1 95.94 169 ASN B O 1
ATOM 5957 N N . GLY B 1 170 ? -2.066 -9.836 18.141 1 94.44 170 GLY B N 1
ATOM 5958 C CA . GLY B 1 170 ? -2.416 -10.406 19.422 1 94.44 170 GLY B CA 1
ATOM 5959 C C . GLY B 1 170 ? -3.33 -9.516 20.25 1 94.44 170 GLY B C 1
ATOM 5960 O O . GLY B 1 170 ? -3.32 -9.57 21.484 1 94.44 170 GLY B O 1
ATOM 5961 N N . GLY B 1 171 ? -3.979 -8.602 19.656 1 96.94 171 GLY B N 1
ATOM 5962 C CA . GLY B 1 171 ? -4.891 -7.723 20.375 1 96.94 171 GLY B CA 1
ATOM 5963 C C . GLY B 1 171 ? -4.211 -6.496 20.953 1 96.94 171 GLY B C 1
ATOM 5964 O O . GLY B 1 171 ? -4.852 -5.68 21.609 1 96.94 171 GLY B O 1
ATOM 5965 N N . LYS B 1 172 ? -2.906 -6.367 20.641 1 98.38 172 LYS B N 1
ATOM 5966 C CA . LYS B 1 172 ? -2.197 -5.18 21.109 1 98.38 172 LYS B CA 1
ATOM 5967 C C . LYS B 1 172 ? -2.662 -3.93 20.375 1 98.38 172 LYS B C 1
ATOM 5969 O O . LYS B 1 172 ? -2.676 -3.906 19.141 1 98.38 172 LYS B O 1
ATOM 5974 N N . LYS B 1 173 ? -3.023 -2.936 21.125 1 98.75 173 LYS B N 1
ATOM 5975 C CA . LYS B 1 173 ? -3.586 -1.704 20.578 1 98.75 173 LYS B CA 1
ATOM 5976 C C . LYS B 1 173 ? -2.539 -0.922 19.781 1 98.75 173 LYS B C 1
ATOM 5978 O O . LYS B 1 173 ? -1.337 -1.085 20.016 1 98.75 173 LYS B O 1
ATOM 5983 N N . ALA B 1 174 ? -2.971 -0.046 18.969 1 98.88 174 ALA B N 1
ATOM 5984 C CA . ALA B 1 174 ? -2.088 0.657 18.031 1 98.88 174 ALA B CA 1
ATOM 5985 C C . ALA B 1 174 ? -1.551 1.942 18.656 1 98.88 174 ALA B C 1
ATOM 5987 O O . ALA B 1 174 ? -2.234 2.586 19.453 1 98.88 174 ALA B O 1
ATOM 5988 N N . VAL B 1 175 ? -0.331 2.289 18.312 1 98.94 175 VAL B N 1
ATOM 5989 C CA . VAL B 1 175 ? 0.255 3.6 18.578 1 98.94 175 VAL B CA 1
ATOM 5990 C C . VAL B 1 175 ? 0.167 4.465 17.328 1 98.94 175 VAL B C 1
ATOM 5992 O O . VAL B 1 175 ? 0.699 4.098 16.266 1 98.94 175 VAL B O 1
ATOM 5995 N N . ILE B 1 176 ? -0.533 5.566 17.5 1 98.94 176 ILE B N 1
ATOM 5996 C CA . ILE B 1 176 ? -0.772 6.461 16.375 1 98.94 176 ILE B CA 1
ATOM 5997 C C . ILE B 1 176 ? 0.225 7.617 16.422 1 98.94 176 ILE B C 1
ATOM 5999 O O . ILE B 1 176 ? 0.401 8.258 17.453 1 98.94 176 ILE B O 1
ATOM 6003 N N . VAL B 1 177 ? 0.857 7.906 15.25 1 98.81 177 VAL B N 1
ATOM 6004 C CA . VAL B 1 177 ? 1.867 8.961 15.18 1 98.81 177 VAL B CA 1
ATOM 6005 C C . VAL B 1 177 ? 1.522 9.938 14.062 1 98.81 177 VAL B C 1
ATOM 6007 O O . VAL B 1 177 ? 2.082 9.852 12.961 1 98.81 177 VAL B O 1
ATOM 6010 N N . PRO B 1 178 ? 0.677 10.891 14.352 1 98.62 178 PRO B N 1
ATOM 6011 C CA . PRO B 1 178 ? 0.377 11.93 13.359 1 98.62 178 PRO B CA 1
ATOM 6012 C C . PRO B 1 178 ? 1.409 13.062 13.359 1 98.62 178 PRO B C 1
ATOM 6014 O O . PRO B 1 178 ? 2.004 13.359 14.398 1 98.62 178 PRO B O 1
ATOM 6017 N N . HIS B 1 179 ? 1.609 13.633 12.195 1 97.56 179 HIS B N 1
ATOM 6018 C CA . HIS B 1 179 ? 2.502 14.773 12.047 1 97.56 179 HIS B CA 1
ATOM 6019 C C . HIS B 1 179 ? 1.775 15.969 11.438 1 97.56 179 HIS B C 1
ATOM 6021 O O . HIS B 1 179 ? 1.021 15.82 10.477 1 97.56 179 HIS B O 1
ATOM 6027 N N . SER B 1 180 ? 1.988 17.141 11.977 1 97.19 180 SER B N 1
ATOM 6028 C CA . SER B 1 180 ? 1.491 18.391 11.414 1 97.19 180 SER B CA 1
ATOM 6029 C C . SER B 1 180 ? -0.018 18.344 11.203 1 97.19 180 SER B C 1
ATOM 6031 O O . SER B 1 180 ? -0.771 18.016 12.117 1 97.19 180 SER B O 1
ATOM 6033 N N . MET B 1 181 ? -0.516 18.609 10.039 1 98.06 181 MET B N 1
ATOM 6034 C CA . MET B 1 181 ? -1.949 18.609 9.766 1 98.06 181 MET B CA 1
ATOM 6035 C C . MET B 1 181 ? -2.551 17.234 10.023 1 98.06 181 MET B C 1
ATOM 6037 O O . MET B 1 181 ? -3.748 17.109 10.289 1 98.06 181 MET B O 1
ATOM 6041 N N . GLY B 1 182 ? -1.701 16.219 9.992 1 98.31 182 GLY B N 1
ATOM 6042 C CA . GLY B 1 182 ? -2.164 14.875 10.289 1 98.31 182 GLY B CA 1
ATOM 6043 C C . GLY B 1 182 ? -2.754 14.742 11.68 1 98.31 182 GLY B C 1
ATOM 6044 O O . GLY B 1 182 ? -3.594 13.875 11.922 1 98.31 182 GLY B O 1
ATOM 6045 N N . VAL B 1 183 ? -2.342 15.602 12.586 1 98.81 183 VAL B N 1
ATOM 6046 C CA . VAL B 1 183 ? -2.848 15.602 13.953 1 98.81 183 VAL B CA 1
ATOM 6047 C C . VAL B 1 183 ? -4.328 15.992 13.961 1 98.81 183 VAL B C 1
ATOM 6049 O O . VAL B 1 183 ? -5.137 15.359 14.648 1 98.81 183 VAL B O 1
ATOM 6052 N N . LEU B 1 184 ? -4.66 17.016 13.148 1 98.81 184 LEU B N 1
ATOM 6053 C CA . LEU B 1 184 ? -6.051 17.438 13.023 1 98.81 184 LEU B CA 1
ATOM 6054 C C . LEU B 1 184 ? -6.883 16.391 12.305 1 98.81 184 LEU B C 1
ATOM 6056 O O . LEU B 1 184 ? -8.039 16.156 12.656 1 98.81 184 LEU B O 1
ATOM 6060 N N . TYR B 1 185 ? -6.277 15.828 11.336 1 98.75 185 TYR B N 1
ATOM 6061 C CA . TYR B 1 185 ? -6.938 14.773 10.578 1 98.75 185 TYR B CA 1
ATOM 6062 C C . TYR B 1 185 ? -7.285 13.594 11.477 1 98.75 185 TYR B C 1
ATOM 6064 O O . TYR B 1 185 ? -8.383 13.031 11.383 1 98.75 185 TYR B O 1
ATOM 6072 N N . PHE B 1 186 ? -6.383 13.219 12.406 1 98.88 186 PHE B N 1
ATOM 6073 C CA . PHE B 1 186 ? -6.645 12.078 13.281 1 98.88 186 PHE B CA 1
ATOM 6074 C C . PHE B 1 186 ? -7.656 12.453 14.359 1 98.88 186 PHE B C 1
ATOM 6076 O O . PHE B 1 186 ? -8.461 11.617 14.781 1 98.88 186 PHE B O 1
ATOM 6083 N N . LEU B 1 187 ? -7.609 13.688 14.805 1 98.81 187 LEU B N 1
ATOM 6084 C CA . LEU B 1 187 ? -8.664 14.148 15.695 1 98.81 187 LEU B CA 1
ATOM 6085 C C . LEU B 1 187 ? -10.039 13.977 15.047 1 98.81 187 LEU B C 1
ATOM 6087 O O . LEU B 1 187 ? -10.977 13.508 15.695 1 98.81 187 LEU B O 1
ATOM 6091 N N . HIS B 1 188 ? -10.141 14.398 13.789 1 98.75 188 HIS B N 1
ATOM 6092 C CA . HIS B 1 188 ? -11.359 14.195 13.016 1 98.75 188 HIS B CA 1
ATOM 6093 C C . HIS B 1 188 ? -11.727 12.719 12.945 1 98.75 188 HIS B C 1
ATOM 6095 O O . HIS B 1 188 ? -12.891 12.359 13.109 1 98.75 188 HIS B O 1
ATOM 6101 N N . PHE B 1 189 ? -10.773 11.852 12.773 1 98.88 189 PHE B N 1
ATOM 6102 C CA . PHE B 1 189 ? -10.984 10.414 12.648 1 98.88 189 PHE B CA 1
ATOM 6103 C C . PHE B 1 189 ? -11.578 9.844 13.93 1 98.88 189 PHE B C 1
ATOM 6105 O O . PHE B 1 189 ? -12.5 9.023 13.883 1 98.88 189 PHE B O 1
ATOM 6112 N N . MET B 1 190 ? -10.984 10.195 15.07 1 98.81 190 MET B N 1
ATOM 6113 C CA . MET B 1 190 ? -11.43 9.633 16.344 1 98.81 190 MET B CA 1
ATOM 6114 C C . MET B 1 190 ? -12.914 9.891 16.562 1 98.81 190 MET B C 1
ATOM 6116 O O . MET B 1 190 ? -13.625 9.047 17.109 1 98.81 190 MET B O 1
ATOM 6120 N N . LYS B 1 191 ? -13.391 11.047 16.078 1 98.38 191 LYS B N 1
ATOM 6121 C CA . LYS B 1 191 ? -14.812 11.336 16.172 1 98.38 191 LYS B CA 1
ATOM 6122 C C . LYS B 1 191 ? -15.602 10.578 15.109 1 98.38 191 LYS B C 1
ATOM 6124 O O . LYS B 1 191 ? -16.641 9.977 15.406 1 98.38 191 LYS B O 1
ATOM 6129 N N . TRP B 1 192 ? -15.062 10.625 13.938 1 98.69 192 TRP B N 1
ATOM 6130 C CA . TRP B 1 192 ? -15.719 9.977 12.805 1 98.69 192 TRP B CA 1
ATOM 6131 C C . TRP B 1 192 ? -15.945 8.492 13.078 1 98.69 192 TRP B C 1
ATOM 6133 O O . TRP B 1 192 ? -17.031 7.973 12.844 1 98.69 192 TRP B O 1
ATOM 6143 N N . VAL B 1 193 ? -14.898 7.773 13.609 1 98.75 193 VAL B N 1
ATOM 6144 C CA . VAL B 1 193 ? -14.922 6.316 13.727 1 98.75 193 VAL B CA 1
ATOM 6145 C C . VAL B 1 193 ? -15.984 5.891 14.727 1 98.75 193 VAL B C 1
ATOM 6147 O O . VAL B 1 193 ? -16.609 4.84 14.578 1 98.75 193 VAL B O 1
ATOM 6150 N N . GLU B 1 194 ? -16.25 6.73 15.719 1 98.25 194 GLU B N 1
ATOM 6151 C CA . GLU B 1 194 ? -17.203 6.383 16.766 1 98.25 194 GLU B CA 1
ATOM 6152 C C . GLU B 1 194 ? -18.609 6.836 16.406 1 98.25 194 GLU B C 1
ATOM 6154 O O . GLU B 1 194 ? -19.594 6.34 16.969 1 98.25 194 GLU B O 1
ATOM 6159 N N . ALA B 1 195 ? -18.734 7.824 15.492 1 97.81 195 ALA B N 1
ATOM 6160 C CA . ALA B 1 195 ? -20.031 8.32 15.062 1 97.81 195 ALA B CA 1
ATOM 6161 C C . ALA B 1 195 ? -20.766 7.27 14.234 1 97.81 195 ALA B C 1
ATOM 6163 O O . ALA B 1 195 ? -20.141 6.473 13.531 1 97.81 195 ALA B O 1
ATOM 6164 N N . PRO B 1 196 ? -22.062 7.238 14.266 1 96.12 196 PRO B N 1
ATOM 6165 C CA . PRO B 1 196 ? -22.844 6.246 13.516 1 96.12 196 PRO B CA 1
ATOM 6166 C C . PRO B 1 196 ? -22.719 6.426 12 1 96.12 196 PRO B C 1
ATOM 6168 O O . PRO B 1 196 ? -22.594 7.555 11.516 1 96.12 196 PRO B O 1
ATOM 6171 N N . ALA B 1 197 ? -22.734 5.32 11.289 1 91.94 197 ALA B N 1
ATOM 6172 C CA . ALA B 1 197 ? -22.844 5.352 9.836 1 91.94 197 ALA B CA 1
ATOM 6173 C C . ALA B 1 197 ? -24.219 5.867 9.406 1 91.94 197 ALA B C 1
ATOM 6175 O O . ALA B 1 197 ? -25.203 5.703 10.125 1 91.94 197 ALA B O 1
ATOM 6176 N N . PRO B 1 198 ? -24.266 6.633 8.305 1 88.94 198 PRO B N 1
ATOM 6177 C CA . PRO B 1 198 ? -23.219 6.68 7.27 1 88.94 198 PRO B CA 1
ATOM 6178 C C . PRO B 1 198 ? -22.328 7.906 7.398 1 88.94 198 PRO B C 1
ATOM 6180 O O . PRO B 1 198 ? -21.328 8.023 6.68 1 88.94 198 PRO B O 1
ATOM 6183 N N . LEU B 1 199 ? -22.703 8.789 8.305 1 88.69 199 LEU B N 1
ATOM 6184 C CA . LEU B 1 199 ? -21.891 10 8.422 1 88.69 199 LEU B CA 1
ATOM 6185 C C . LEU B 1 199 ? -20.562 9.695 9.102 1 88.69 199 LEU B C 1
ATOM 6187 O O . LEU B 1 199 ? -19.531 10.281 8.758 1 88.69 199 LEU B O 1
ATOM 6191 N N . GLY B 1 200 ? -20.719 8.727 10.031 1 96.12 200 GLY B N 1
ATOM 6192 C CA . GLY B 1 200 ? -19.516 8.297 10.727 1 96.12 200 GLY B CA 1
ATOM 6193 C C . GLY B 1 200 ? -19.078 6.891 10.352 1 96.12 200 GLY B C 1
ATOM 6194 O O . GLY B 1 200 ? -19.562 6.332 9.359 1 96.12 200 GLY B O 1
ATOM 6195 N N . GLY B 1 201 ? -18.094 6.379 11.055 1 97.31 201 GLY B N 1
ATOM 6196 C CA . GLY B 1 201 ? -17.469 5.105 10.727 1 97.31 201 GLY B CA 1
ATOM 6197 C C . GLY B 1 201 ? -18.188 3.92 11.352 1 97.31 201 GLY B C 1
ATOM 6198 O O . GLY B 1 201 ? -17.891 2.768 11.016 1 97.31 201 GLY B O 1
ATOM 6199 N N . GLY B 1 202 ? -19.047 4.172 12.297 1 97.44 202 GLY B N 1
ATOM 6200 C CA . GLY B 1 202 ? -19.859 3.119 12.875 1 97.44 202 GLY B CA 1
ATOM 6201 C C . GLY B 1 202 ? -19.094 2.217 13.82 1 97.44 202 GLY B C 1
ATOM 6202 O O . GLY B 1 202 ? -19.484 1.066 14.039 1 97.44 202 GLY B O 1
ATOM 6203 N N . GLY B 1 203 ? -18.016 2.6 14.383 1 97.69 203 GLY B N 1
ATOM 6204 C CA . GLY B 1 203 ? -17.203 1.769 15.258 1 97.69 203 GLY B CA 1
ATOM 6205 C C . GLY B 1 203 ? -17.766 1.656 16.656 1 97.69 203 GLY B C 1
ATOM 6206 O O . GLY B 1 203 ? -17.406 0.733 17.406 1 97.69 203 GLY B O 1
ATOM 6207 N N . GLY B 1 204 ? -18.641 2.658 17.047 1 97.38 204 GLY B N 1
ATOM 6208 C CA . GLY B 1 204 ? -19.172 2.676 18.406 1 97.38 204 GLY B CA 1
ATOM 6209 C C . GLY B 1 204 ? -18.344 3.5 19.359 1 97.38 204 GLY B C 1
ATOM 6210 O O . GLY B 1 204 ? -17.203 3.863 19.062 1 97.38 204 GLY B O 1
ATOM 6211 N N . PRO B 1 205 ? -18.844 3.781 20.531 1 96.06 205 PRO B N 1
ATOM 6212 C CA . PRO B 1 205 ? -18.25 4.75 21.453 1 96.06 205 PRO B CA 1
ATOM 6213 C C . PRO B 1 205 ? -16.984 4.227 22.109 1 96.06 205 PRO B C 1
ATOM 6215 O O . PRO B 1 205 ? -16.203 5.004 22.672 1 96.06 205 PRO B O 1
ATOM 6218 N N . ASP B 1 206 ? -16.734 2.924 22.016 1 97.5 206 ASP B N 1
ATOM 6219 C CA . ASP B 1 206 ? -15.57 2.357 22.703 1 97.5 206 ASP B CA 1
ATOM 6220 C C . ASP B 1 206 ? -14.461 2.018 21.703 1 97.5 206 ASP B C 1
ATOM 6222 O O . ASP B 1 206 ? -13.477 1.368 22.062 1 97.5 206 ASP B O 1
ATOM 6226 N N . TRP B 1 207 ? -14.625 2.389 20.484 1 98.69 207 TRP B N 1
ATOM 6227 C CA . TRP B 1 207 ? -13.688 1.971 19.438 1 98.69 207 TRP B CA 1
ATOM 6228 C C . TRP B 1 207 ? -12.273 2.432 19.781 1 98.69 207 TRP B C 1
ATOM 6230 O O . TRP B 1 207 ? -11.328 1.646 19.703 1 98.69 207 TRP B O 1
ATOM 6240 N N . CYS B 1 208 ? -12.117 3.709 20.156 1 98.88 208 CYS B N 1
ATOM 6241 C CA . CYS B 1 208 ? -10.789 4.238 20.469 1 98.88 208 CYS B CA 1
ATOM 6242 C C . CYS B 1 208 ? -10.18 3.523 21.672 1 98.88 208 CYS B C 1
ATOM 6244 O O . CYS B 1 208 ? -9 3.176 21.656 1 98.88 208 CYS B O 1
ATOM 6246 N N . ALA B 1 209 ? -10.977 3.273 22.688 1 98.69 209 ALA B N 1
ATOM 6247 C CA . ALA B 1 209 ? -10.516 2.576 23.875 1 98.69 209 ALA B CA 1
ATOM 6248 C C . ALA B 1 209 ? -10.031 1.168 23.547 1 98.69 209 ALA B C 1
ATOM 6250 O O . ALA B 1 209 ? -9.086 0.667 24.156 1 98.69 209 ALA B O 1
ATOM 6251 N N . LYS B 1 210 ? -10.648 0.583 22.547 1 98.56 210 LYS B N 1
ATOM 6252 C CA . LYS B 1 210 ? -10.383 -0.811 22.203 1 98.56 210 LYS B CA 1
ATOM 6253 C C . LYS B 1 210 ? -9.18 -0.925 21.281 1 98.56 210 LYS B C 1
ATOM 6255 O O . LYS B 1 210 ? -8.5 -1.953 21.266 1 98.56 210 LYS B O 1
ATOM 6260 N N . HIS B 1 211 ? -8.844 0.143 20.562 1 98.81 211 HIS B N 1
ATOM 6261 C CA . HIS B 1 211 ? -7.91 -0.068 19.453 1 98.81 211 HIS B CA 1
ATOM 6262 C C . HIS B 1 211 ? -6.688 0.833 19.594 1 98.81 211 HIS B C 1
ATOM 6264 O O . HIS B 1 211 ? -5.684 0.627 18.906 1 98.81 211 HIS B O 1
ATOM 6270 N N . ILE B 1 212 ? -6.719 1.859 20.438 1 98.88 212 ILE B N 1
ATOM 6271 C CA . ILE B 1 212 ? -5.645 2.846 20.469 1 98.88 212 ILE B CA 1
ATOM 6272 C C . ILE B 1 212 ? -4.949 2.814 21.828 1 98.88 212 ILE B C 1
ATOM 6274 O O . ILE B 1 212 ? -5.598 2.953 22.875 1 98.88 212 ILE B O 1
ATOM 6278 N N . LYS B 1 213 ? -3.684 2.619 21.797 1 98.75 213 LYS B N 1
ATOM 6279 C CA . LYS B 1 213 ? -2.855 2.695 23 1 98.75 213 LYS B CA 1
ATOM 6280 C C . LYS B 1 213 ? -2.447 4.133 23.297 1 98.75 213 LYS B C 1
ATOM 6282 O O . LYS B 1 213 ? -2.49 4.574 24.438 1 98.75 213 LYS B O 1
ATOM 6287 N N . ALA B 1 214 ? -2.014 4.797 22.281 1 98.88 214 ALA B N 1
ATOM 6288 C CA . ALA B 1 214 ? -1.493 6.152 22.438 1 98.88 214 ALA B CA 1
ATOM 6289 C C . ALA B 1 214 ? -1.567 6.922 21.125 1 98.88 214 ALA B C 1
ATOM 6291 O O . ALA B 1 214 ? -1.522 6.324 20.047 1 98.88 214 ALA B O 1
ATOM 6292 N N . VAL B 1 215 ? -1.772 8.195 21.25 1 98.94 215 VAL B N 1
ATOM 6293 C CA . VAL B 1 215 ? -1.629 9.117 20.141 1 98.94 215 VAL B CA 1
ATOM 6294 C C . VAL B 1 215 ? -0.451 10.055 20.391 1 98.94 215 VAL B C 1
ATOM 6296 O O . VAL B 1 215 ? -0.462 10.828 21.344 1 98.94 215 VAL B O 1
ATOM 6299 N N . MET B 1 216 ? 0.542 9.953 19.531 1 98.88 216 MET B N 1
ATOM 6300 C CA . MET B 1 216 ? 1.762 10.742 19.703 1 98.88 216 MET B CA 1
ATOM 6301 C C . MET B 1 216 ? 1.871 11.805 18.609 1 98.88 216 MET B C 1
ATOM 6303 O O . MET B 1 216 ? 2.453 11.555 17.547 1 98.88 216 MET B O 1
ATOM 6307 N N . ASN B 1 217 ? 1.321 12.984 18.938 1 98.88 217 ASN B N 1
ATOM 6308 C CA . ASN B 1 217 ? 1.177 14.078 17.984 1 98.88 217 ASN B CA 1
ATOM 6309 C C . ASN B 1 217 ? 2.49 14.836 17.781 1 98.88 217 ASN B C 1
ATOM 6311 O O . ASN B 1 217 ? 3.002 15.445 18.734 1 98.88 217 ASN B O 1
ATOM 6315 N N . ILE B 1 218 ? 2.979 14.867 16.594 1 98.69 218 ILE B N 1
ATOM 6316 C CA . ILE B 1 218 ? 4.227 15.57 16.297 1 98.69 218 ILE B CA 1
ATOM 6317 C C . ILE B 1 218 ? 3.922 16.906 15.625 1 98.69 218 ILE B C 1
ATOM 6319 O O . ILE B 1 218 ? 3.355 16.938 14.531 1 98.69 218 ILE B O 1
ATOM 6323 N N . GLY B 1 219 ? 4.27 17.969 16.25 1 98.44 219 GLY B N 1
ATOM 6324 C CA . GLY B 1 219 ? 4.121 19.297 15.664 1 98.44 219 GLY B CA 1
ATOM 6325 C C . GLY B 1 219 ? 2.695 19.625 15.266 1 98.44 219 GLY B C 1
ATOM 6326 O O . GLY B 1 219 ? 2.459 20.188 14.195 1 98.44 219 GLY B O 1
ATOM 6327 N N . GLY B 1 220 ? 1.743 19.25 16.062 1 98.62 220 GLY B N 1
ATOM 6328 C CA . GLY B 1 220 ? 0.341 19.375 15.695 1 98.62 220 GLY B CA 1
ATOM 6329 C C . GLY B 1 220 ? -0.188 20.781 15.844 1 98.62 220 GLY B C 1
ATOM 6330 O O . GLY B 1 220 ? -0.069 21.391 16.922 1 98.62 220 GLY B O 1
ATOM 6331 N N . PRO B 1 221 ? -0.708 21.391 14.789 1 98.75 221 PRO B N 1
ATOM 6332 C CA . PRO B 1 221 ? -1.367 22.688 14.906 1 98.75 221 PRO B CA 1
ATOM 6333 C C . PRO B 1 221 ? -2.799 22.578 15.422 1 98.75 221 PRO B C 1
ATOM 6335 O O . PRO B 1 221 ? -3.742 22.969 14.727 1 98.75 221 PRO B O 1
ATOM 6338 N N . PHE B 1 222 ? -2.986 22.219 16.672 1 98.88 222 PHE B N 1
ATOM 6339 C CA . PHE B 1 222 ? -4.297 21.969 17.25 1 98.88 222 PHE B CA 1
ATOM 6340 C C . PHE B 1 222 ? -5.199 23.188 17.109 1 98.88 222 PHE B C 1
ATOM 6342 O O . PHE B 1 222 ? -6.398 23.062 16.859 1 98.88 222 PHE B O 1
ATOM 6349 N N . LEU B 1 223 ? -4.574 24.344 17.25 1 98.88 223 LEU B N 1
ATOM 6350 C CA . LEU B 1 223 ? -5.375 25.562 17.25 1 98.88 223 LEU B CA 1
ATOM 6351 C C . LEU B 1 223 ? -5.086 26.406 16.016 1 98.88 223 LEU B C 1
ATOM 6353 O O . LEU B 1 223 ? -5.332 27.625 16.016 1 98.88 223 LEU B O 1
ATOM 6357 N N . GLY B 1 224 ? -4.477 25.75 15.016 1 98.5 224 GLY B N 1
ATOM 6358 C CA . GLY B 1 224 ? -4.156 26.438 13.773 1 98.5 224 GLY B CA 1
ATOM 6359 C C . GLY B 1 224 ? -2.814 27.141 13.82 1 98.5 224 GLY B C 1
ATOM 6360 O O . GLY B 1 224 ? -2.031 26.953 14.75 1 98.5 224 GLY B O 1
ATOM 6361 N N . VAL B 1 225 ? -2.537 27.891 12.719 1 97.88 225 VAL B N 1
ATOM 6362 C CA . VAL B 1 225 ? -1.293 28.641 12.602 1 97.88 225 VAL B CA 1
ATOM 6363 C C . VAL B 1 225 ? -1.556 29.969 11.898 1 97.88 225 VAL B C 1
ATOM 6365 O O . VAL B 1 225 ? -2.346 30.031 10.953 1 97.88 225 VAL B O 1
ATOM 6368 N N . PRO B 1 226 ? -0.928 31.062 12.305 1 96.56 226 PRO B N 1
ATOM 6369 C CA . PRO B 1 226 ? -1.051 32.344 11.594 1 96.56 226 PRO B CA 1
ATOM 6370 C C . PRO B 1 226 ? -0.597 32.25 10.141 1 96.56 226 PRO B C 1
ATOM 6372 O O . PRO B 1 226 ? -1.147 32.938 9.273 1 96.56 226 PRO B O 1
ATOM 6375 N N . LYS B 1 227 ? 0.296 31.406 9.891 1 93.5 227 LYS B N 1
ATOM 6376 C CA . LYS B 1 227 ? 0.833 31.234 8.547 1 93.5 227 LYS B CA 1
ATOM 6377 C C . LYS B 1 227 ? -0.265 30.828 7.566 1 93.5 227 LYS B C 1
ATOM 6379 O O . LYS B 1 227 ? -0.208 31.188 6.387 1 93.5 227 LYS B O 1
ATOM 6384 N N . ALA B 1 228 ? -1.204 30.094 7.996 1 94.62 228 ALA B N 1
ATOM 6385 C CA . ALA B 1 228 ? -2.33 29.719 7.141 1 94.62 228 ALA B CA 1
ATOM 6386 C C . ALA B 1 228 ? -3.102 30.953 6.684 1 94.62 228 ALA B C 1
ATOM 6388 O O . ALA B 1 228 ? -3.572 31.016 5.547 1 94.62 228 ALA B O 1
ATOM 6389 N N . VAL B 1 229 ? -3.191 31.953 7.539 1 94.62 229 VAL B N 1
ATOM 6390 C CA . VAL B 1 229 ? -3.877 33.188 7.219 1 94.62 229 VAL B CA 1
ATOM 6391 C C . VAL B 1 229 ? -3.109 33.938 6.133 1 94.62 229 VAL B C 1
ATOM 6393 O O . VAL B 1 229 ? -3.691 34.375 5.133 1 94.62 229 VAL B O 1
ATOM 6396 N N . ALA B 1 230 ? -1.854 34.062 6.316 1 92.31 230 ALA B N 1
ATOM 6397 C CA . ALA B 1 230 ? -1.019 34.75 5.332 1 92.31 230 ALA B CA 1
ATOM 6398 C C . ALA B 1 230 ? -1.057 34.031 3.986 1 92.31 230 ALA B C 1
ATOM 6400 O O . ALA B 1 230 ? -1.095 34.688 2.936 1 92.31 230 ALA B O 1
ATOM 6401 N N . GLY B 1 231 ? -0.999 32.719 4.059 1 89.44 231 GLY B N 1
ATOM 6402 C CA . GLY B 1 231 ? -1.066 31.938 2.838 1 89.44 231 GLY B CA 1
ATOM 6403 C C . GLY B 1 231 ? -2.346 32.156 2.053 1 89.44 231 GLY B C 1
ATOM 6404 O O . GLY B 1 231 ? -2.314 32.281 0.827 1 89.44 231 GLY B O 1
ATOM 6405 N N . LEU B 1 232 ? -3.449 32.25 2.717 1 91.31 232 LEU B N 1
ATOM 6406 C CA . LEU B 1 232 ? -4.75 32.406 2.074 1 91.31 232 LEU B CA 1
ATOM 6407 C C . LEU B 1 232 ? -4.953 33.875 1.647 1 91.31 232 LEU B C 1
ATOM 6409 O O . LEU B 1 232 ? -5.633 34.125 0.654 1 91.31 232 LEU B O 1
ATOM 6413 N N . PHE B 1 233 ? -4.328 34.75 2.381 1 91.19 233 PHE B N 1
ATOM 6414 C CA . PHE B 1 233 ? -4.586 36.188 2.203 1 91.19 233 PHE B CA 1
ATOM 6415 C C . PHE B 1 233 ? -3.68 36.75 1.125 1 91.19 233 PHE B C 1
ATOM 6417 O O . PHE B 1 233 ? -4.121 37.562 0.311 1 91.19 233 PHE B O 1
ATOM 6424 N N . SER B 1 234 ? -2.369 36.344 1.016 1 87.19 234 SER B N 1
ATOM 6425 C CA . SER B 1 234 ? -1.452 36.969 0.082 1 87.19 234 SER B CA 1
ATOM 6426 C C . SER B 1 234 ? -0.551 35.969 -0.604 1 87.19 234 SER B C 1
ATOM 6428 O O . SER B 1 234 ? 0.319 36.344 -1.397 1 87.19 234 SER B O 1
ATOM 6430 N N . ALA B 1 235 ? -0.718 34.688 -0.424 1 76.94 235 ALA B N 1
ATOM 6431 C CA . ALA B 1 235 ? 0.01 33.594 -1.056 1 76.94 235 ALA B CA 1
ATOM 6432 C C . ALA B 1 235 ? 1.512 33.719 -0.824 1 76.94 235 ALA B C 1
ATOM 6434 O O . ALA B 1 235 ? 2.314 33.312 -1.659 1 76.94 235 ALA B O 1
ATOM 6435 N N . GLU B 1 236 ? 2.016 34.531 0.027 1 64.69 236 GLU B N 1
ATOM 6436 C CA . GLU B 1 236 ? 3.439 34.75 0.275 1 64.69 236 GLU B CA 1
ATOM 6437 C C . GLU B 1 236 ? 3.994 33.688 1.232 1 64.69 236 GLU B C 1
ATOM 6439 O O . GLU B 1 236 ? 5.188 33.688 1.547 1 64.69 236 GLU B O 1
ATOM 6444 N N . ALA B 1 237 ? 3.414 32.625 1.446 1 53.06 237 ALA B N 1
ATOM 6445 C CA . ALA B 1 237 ? 3.957 31.688 2.439 1 53.06 237 ALA B CA 1
ATOM 6446 C C . ALA B 1 237 ? 5.207 30.984 1.915 1 53.06 237 ALA B C 1
ATOM 6448 O O . ALA B 1 237 ? 5.379 30.844 0.703 1 53.06 237 ALA B O 1
ATOM 6449 N N . LYS B 1 238 ? 6.258 30.828 2.797 1 47.41 238 LYS B N 1
ATOM 6450 C CA . LYS B 1 238 ? 7.488 30.078 2.574 1 47.41 238 LYS B CA 1
ATOM 6451 C C . LYS B 1 238 ? 7.242 28.859 1.688 1 47.41 238 LYS B C 1
ATOM 6453 O O . LYS B 1 238 ? 8.141 28.406 0.974 1 47.41 238 LYS B O 1
ATOM 6458 N N . ASP B 1 239 ? 6.066 28.453 1.735 1 46.44 239 ASP B N 1
ATOM 6459 C CA . ASP B 1 239 ? 5.738 27.281 0.948 1 46.44 239 ASP B CA 1
ATOM 6460 C C . ASP B 1 239 ? 5.875 27.562 -0.547 1 46.44 239 ASP B C 1
ATOM 6462 O O . ASP B 1 239 ? 6.203 26.656 -1.323 1 46.44 239 ASP B O 1
ATOM 6466 N N . VAL B 1 240 ? 5.734 28.906 -0.845 1 45.91 240 VAL B N 1
ATOM 6467 C CA . VAL B 1 240 ? 6.098 29.328 -2.197 1 45.91 240 VAL B CA 1
ATOM 6468 C C . VAL B 1 240 ? 7.586 29.078 -2.43 1 45.91 240 VAL B C 1
ATOM 6470 O O . VAL B 1 240 ? 7.992 28.688 -3.525 1 45.91 240 VAL B O 1
ATOM 6473 N N . ALA B 1 241 ? 8.25 29.266 -1.393 1 43.91 241 ALA B N 1
ATOM 6474 C CA . ALA B 1 241 ? 9.664 28.922 -1.467 1 43.91 241 ALA B CA 1
ATOM 6475 C C . ALA B 1 241 ? 9.852 27.422 -1.722 1 43.91 241 ALA B C 1
ATOM 6477 O O . ALA B 1 241 ? 10.742 27.016 -2.477 1 43.91 241 ALA B O 1
ATOM 6478 N N . VAL B 1 242 ? 9.031 26.703 -1.044 1 45.16 242 VAL B N 1
ATOM 6479 C CA . VAL B 1 242 ? 9.07 25.266 -1.29 1 45.16 242 VAL B CA 1
ATOM 6480 C C . VAL B 1 242 ? 8.727 24.984 -2.75 1 45.16 242 VAL B C 1
ATOM 6482 O O . VAL B 1 242 ? 9.406 24.203 -3.414 1 45.16 242 VAL B O 1
ATOM 6485 N N . ALA B 1 243 ? 7.664 25.703 -3.139 1 49.34 243 ALA B N 1
ATOM 6486 C CA . ALA B 1 243 ? 7.34 25.547 -4.555 1 49.34 243 ALA B CA 1
ATOM 6487 C C . ALA B 1 243 ? 8.523 25.938 -5.438 1 49.34 243 ALA B C 1
ATOM 6489 O O . ALA B 1 243 ? 8.812 25.281 -6.434 1 49.34 243 ALA B O 1
ATOM 6490 N N . ARG B 1 244 ? 9.195 26.953 -4.961 1 49.28 244 ARG B N 1
ATOM 6491 C CA . ARG B 1 244 ? 10.383 27.422 -5.676 1 49.28 244 ARG B CA 1
ATOM 6492 C C . ARG B 1 244 ? 11.492 26.375 -5.609 1 49.28 244 ARG B C 1
ATOM 6494 O O . ARG B 1 244 ? 12.219 26.172 -6.586 1 49.28 244 ARG B O 1
ATOM 6501 N N . ALA B 1 245 ? 11.57 25.891 -4.43 1 47.16 245 ALA B N 1
ATOM 6502 C CA . ALA B 1 245 ? 12.609 24.891 -4.211 1 47.16 245 ALA B CA 1
ATOM 6503 C C . ALA B 1 245 ? 12.305 23.609 -4.973 1 47.16 245 ALA B C 1
ATOM 6505 O O . ALA B 1 245 ? 13.219 22.953 -5.488 1 47.16 245 ALA B O 1
ATOM 6506 N N . ILE B 1 246 ? 11.172 23.328 -4.875 1 47.06 246 ILE B N 1
ATOM 6507 C CA . ILE B 1 246 ? 10.781 22.031 -5.438 1 47.06 246 ILE B CA 1
ATOM 6508 C C . ILE B 1 246 ? 10.734 22.125 -6.961 1 47.06 246 ILE B C 1
ATOM 6510 O O . ILE B 1 246 ? 11.031 21.156 -7.656 1 47.06 246 ILE B O 1
ATOM 6514 N N . ALA B 1 247 ? 10.43 23.344 -7.383 1 47.59 247 ALA B N 1
ATOM 6515 C CA . ALA B 1 247 ? 10.383 23.484 -8.836 1 47.59 247 ALA B CA 1
ATOM 6516 C C . ALA B 1 247 ? 11.266 24.656 -9.297 1 47.59 247 ALA B C 1
ATOM 6518 O O . ALA B 1 247 ? 10.758 25.656 -9.789 1 47.59 247 ALA B O 1
ATOM 6519 N N . PRO B 1 248 ? 12.633 24.469 -9.016 1 46.34 248 PRO B N 1
ATOM 6520 C CA . PRO B 1 248 ? 13.602 25.547 -9.281 1 46.34 248 PRO B CA 1
ATOM 6521 C C . PRO B 1 248 ? 13.656 25.922 -10.758 1 46.34 248 PRO B C 1
ATOM 6523 O O . PRO B 1 248 ? 13.977 27.078 -11.094 1 46.34 248 PRO B O 1
ATOM 6526 N N . GLY B 1 249 ? 12.805 25.906 -11.5 1 47.41 249 GLY B N 1
ATOM 6527 C CA . GLY B 1 249 ? 12.633 26.312 -12.883 1 47.41 249 GLY B CA 1
ATOM 6528 C C . GLY B 1 249 ? 11.219 26.75 -13.203 1 47.41 249 GLY B C 1
ATOM 6529 O O . GLY B 1 249 ? 10.969 27.359 -14.25 1 47.41 249 GLY B O 1
ATOM 6530 N N . PHE B 1 250 ? 10.453 26.219 -12.461 1 47.97 250 PHE B N 1
ATOM 6531 C CA . PHE B 1 250 ? 9.047 26.531 -12.68 1 47.97 250 PHE B CA 1
ATOM 6532 C C . PHE B 1 250 ? 8.789 28.031 -12.469 1 47.97 250 PHE B C 1
ATOM 6534 O O . PHE B 1 250 ? 8.086 28.656 -13.25 1 47.97 250 PHE B O 1
ATOM 6541 N N . LEU B 1 251 ? 9.391 28.5 -11.414 1 50.44 251 LEU B N 1
ATOM 6542 C CA . LEU B 1 251 ? 9.094 29.891 -11.078 1 50.44 251 LEU B CA 1
ATOM 6543 C C . LEU B 1 251 ? 9.953 30.844 -11.898 1 50.44 251 LEU B C 1
ATOM 6545 O O . LEU B 1 251 ? 9.703 32.062 -11.914 1 50.44 251 LEU B O 1
ATOM 6549 N N . ASP B 1 252 ? 10.922 30.266 -12.461 1 45.31 252 ASP B N 1
ATOM 6550 C CA . ASP B 1 252 ? 11.766 31.156 -13.25 1 45.31 252 ASP B CA 1
ATOM 6551 C C . ASP B 1 252 ? 11.211 31.344 -14.656 1 45.31 252 ASP B C 1
ATOM 6553 O O . ASP B 1 252 ? 11.766 32.125 -15.453 1 45.31 252 ASP B O 1
ATOM 6557 N N . THR B 1 253 ? 10.266 30.484 -14.977 1 46.31 253 THR B N 1
ATOM 6558 C CA . THR B 1 253 ? 9.852 30.703 -16.359 1 46.31 253 THR B CA 1
ATOM 6559 C C . THR B 1 253 ? 9.086 32.031 -16.484 1 46.31 253 THR B C 1
ATOM 6561 O O . THR B 1 253 ? 8.422 32.469 -15.547 1 46.31 253 THR B O 1
ATOM 6564 N N . ASP B 1 254 ? 9.414 32.75 -17.484 1 46.66 254 ASP B N 1
ATOM 6565 C CA . ASP B 1 254 ? 8.859 34.031 -17.828 1 46.66 254 ASP B CA 1
ATOM 6566 C C . ASP B 1 254 ? 7.355 34.094 -17.578 1 46.66 254 ASP B C 1
ATOM 6568 O O . ASP B 1 254 ? 6.812 35.125 -17.234 1 46.66 254 ASP B O 1
ATOM 6572 N N . ILE B 1 255 ? 6.738 33.094 -17.891 1 44.41 255 ILE B N 1
ATOM 6573 C CA . ILE B 1 255 ? 5.285 33.125 -17.766 1 44.41 255 ILE B CA 1
ATOM 6574 C C . ILE B 1 255 ? 4.906 33.281 -16.297 1 44.41 255 ILE B C 1
ATOM 6576 O O . ILE B 1 255 ? 3.975 34.031 -15.969 1 44.41 255 ILE B O 1
ATOM 6580 N N . PHE B 1 256 ? 5.582 32.625 -15.352 1 48.75 256 PHE B N 1
ATOM 6581 C CA . PHE B 1 256 ? 5.277 32.688 -13.93 1 48.75 256 PHE B CA 1
ATOM 6582 C C . PHE B 1 256 ? 5.863 33.938 -13.297 1 48.75 256 PHE B C 1
ATOM 6584 O O . PHE B 1 256 ? 5.422 34.375 -12.227 1 48.75 256 PHE B O 1
ATOM 6591 N N . ARG B 1 257 ? 6.684 34.625 -13.906 1 48.81 257 ARG B N 1
ATOM 6592 C CA . ARG B 1 257 ? 7.266 35.812 -13.273 1 48.81 257 ARG B CA 1
ATOM 6593 C C . ARG B 1 257 ? 6.176 36.719 -12.734 1 48.81 257 ARG B C 1
ATOM 6595 O O . ARG B 1 257 ? 6.129 37 -11.531 1 48.81 257 ARG B O 1
ATOM 6602 N N . LEU B 1 258 ? 5.336 37.25 -13.742 1 48.69 258 LEU B N 1
ATOM 6603 C CA . LEU B 1 258 ? 4.461 38.312 -13.305 1 48.69 258 LEU B CA 1
ATOM 6604 C C . LEU B 1 258 ? 3.184 37.75 -12.688 1 48.69 258 LEU B C 1
ATOM 6606 O O . LEU B 1 258 ? 2.607 38.375 -11.789 1 48.69 258 LEU B O 1
ATOM 6610 N N . GLN B 1 259 ? 2.865 36.469 -12.992 1 63.75 259 GLN B N 1
ATOM 6611 C CA . GLN B 1 259 ? 1.562 35.969 -12.547 1 63.75 259 GLN B CA 1
ATOM 6612 C C . GLN B 1 259 ? 1.7 34.688 -11.727 1 63.75 259 GLN B C 1
ATOM 6614 O O . GLN B 1 259 ? 0.719 33.969 -11.516 1 63.75 259 GLN B O 1
ATOM 6619 N N . THR B 1 260 ? 2.846 34.531 -11.305 1 71.5 260 THR B N 1
ATOM 6620 C CA . THR B 1 260 ? 3.123 33.281 -10.602 1 71.5 260 THR B CA 1
ATOM 6621 C C . THR B 1 260 ? 2.326 33.188 -9.297 1 71.5 260 THR B C 1
ATOM 6623 O O . THR B 1 260 ? 1.645 32.219 -9.039 1 71.5 260 THR B O 1
ATOM 6626 N N . LEU B 1 261 ? 2.258 34.312 -8.609 1 73.19 261 LEU B N 1
ATOM 6627 C CA . LEU B 1 261 ? 1.598 34.312 -7.312 1 73.19 261 LEU B CA 1
ATOM 6628 C C . LEU B 1 261 ? 0.088 34.156 -7.469 1 73.19 261 LEU B C 1
ATOM 6630 O O . LEU B 1 261 ? -0.57 33.531 -6.629 1 73.19 261 LEU B O 1
ATOM 6634 N N . GLN B 1 262 ? -0.358 34.625 -8.531 1 78.94 262 GLN B N 1
ATOM 6635 C CA . GLN B 1 262 ? -1.794 34.531 -8.773 1 78.94 262 GLN B CA 1
ATOM 6636 C C . GLN B 1 262 ? -2.201 33.094 -9.078 1 78.94 262 GLN B C 1
ATOM 6638 O O . GLN B 1 262 ? -3.242 32.625 -8.609 1 78.94 262 GLN B O 1
ATOM 6643 N N . HIS B 1 263 ? -1.407 32.469 -9.883 1 81.69 263 HIS B N 1
ATOM 6644 C CA . HIS B 1 263 ? -1.67 31.047 -10.188 1 81.69 263 HIS B CA 1
ATOM 6645 C C . HIS B 1 263 ? -1.554 30.188 -8.938 1 81.69 263 HIS B C 1
ATOM 6647 O O . HIS B 1 263 ? -2.35 29.266 -8.742 1 81.69 263 HIS B O 1
ATOM 6653 N N . VAL B 1 264 ? -0.634 30.531 -8.125 1 81.06 264 VAL B N 1
ATOM 6654 C CA . VAL B 1 264 ? -0.419 29.797 -6.891 1 81.06 264 VAL B CA 1
ATOM 6655 C C . VAL B 1 264 ? -1.604 30 -5.949 1 81.06 264 VAL B C 1
ATOM 6657 O O . VAL B 1 264 ? -2.115 29.047 -5.363 1 81.06 264 VAL B O 1
ATOM 6660 N N . MET B 1 265 ? -2.01 31.234 -5.82 1 84.88 265 MET B N 1
ATOM 6661 C CA . MET B 1 265 ? -3.145 31.531 -4.953 1 84.88 265 MET B CA 1
ATOM 6662 C C . MET B 1 265 ? -4.402 30.812 -5.426 1 84.88 265 MET B C 1
ATOM 6664 O O . MET B 1 265 ? -5.125 30.219 -4.621 1 84.88 265 MET B O 1
ATOM 6668 N N . ARG B 1 266 ? -4.582 30.891 -6.758 1 86.5 266 ARG B N 1
ATOM 6669 C CA . ARG B 1 266 ? -5.754 30.219 -7.316 1 86.5 266 ARG B CA 1
ATOM 6670 C C . ARG B 1 266 ? -5.738 28.734 -7.004 1 86.5 266 ARG B C 1
ATOM 6672 O O . ARG B 1 266 ? -6.766 28.156 -6.641 1 86.5 266 ARG B O 1
ATOM 6679 N N . MET B 1 267 ? -4.641 28.125 -7.121 1 88.62 267 MET B N 1
ATOM 6680 C CA . MET B 1 267 ? -4.484 26.703 -6.875 1 88.62 267 MET B CA 1
ATOM 6681 C C . MET B 1 267 ? -4.629 26.375 -5.395 1 88.62 267 MET B C 1
ATOM 6683 O O . MET B 1 267 ? -5.449 25.547 -5.012 1 88.62 267 MET B O 1
ATOM 6687 N N . THR B 1 268 ? -3.932 27.094 -4.551 1 88.94 268 THR B N 1
ATOM 6688 C CA . THR B 1 268 ? -3.867 26.75 -3.133 1 88.94 268 THR B CA 1
ATOM 6689 C C . THR B 1 268 ? -5.188 27.062 -2.439 1 88.94 268 THR B C 1
ATOM 6691 O O . THR B 1 268 ? -5.547 26.422 -1.454 1 88.94 268 THR B O 1
ATOM 6694 N N . ARG B 1 269 ? -5.918 28 -2.963 1 91.5 269 ARG B N 1
ATOM 6695 C CA . ARG B 1 269 ? -7.211 28.328 -2.381 1 91.5 269 ARG B CA 1
ATOM 6696 C C . ARG B 1 269 ? -8.25 27.25 -2.686 1 91.5 269 ARG B C 1
ATOM 6698 O O . ARG B 1 269 ? -9.336 27.25 -2.102 1 91.5 269 ARG B O 1
ATOM 6705 N N . THR B 1 270 ? -7.883 26.312 -3.578 1 93.62 270 THR B N 1
ATOM 6706 C CA . THR B 1 270 ? -8.781 25.188 -3.811 1 93.62 270 THR B CA 1
ATOM 6707 C C . THR B 1 270 ? -8.484 24.047 -2.848 1 93.62 270 THR B C 1
ATOM 6709 O O . THR B 1 270 ? -9.25 23.078 -2.76 1 93.62 270 THR B O 1
ATOM 6712 N N . TRP B 1 271 ? -7.379 24.109 -2.15 1 94.69 271 TRP B N 1
ATOM 6713 C CA . TRP B 1 271 ? -7.004 23.078 -1.196 1 94.69 271 TRP B CA 1
ATOM 6714 C C . TRP B 1 271 ? -7.684 23.312 0.149 1 94.69 271 TRP B C 1
ATOM 6716 O O . TRP B 1 271 ? -7.137 23.984 1.023 1 94.69 271 TRP B O 1
ATOM 6726 N N . ASP B 1 272 ? -8.695 22.625 0.386 1 95.12 272 ASP B N 1
ATOM 6727 C CA . ASP B 1 272 ? -9.547 22.891 1.541 1 95.12 272 ASP B CA 1
ATOM 6728 C C . ASP B 1 272 ? -8.828 22.547 2.844 1 95.12 272 ASP B C 1
ATOM 6730 O O . ASP B 1 272 ? -9.148 23.094 3.898 1 95.12 272 ASP B O 1
ATOM 6734 N N . SER B 1 273 ? -7.887 21.703 2.789 1 94.06 273 SER B N 1
ATOM 6735 C CA . SER B 1 273 ? -7.184 21.281 3.996 1 94.06 273 SER B CA 1
ATOM 6736 C C . SER B 1 273 ? -6.492 22.453 4.676 1 94.06 273 SER B C 1
ATOM 6738 O O . SER B 1 273 ? -6.328 22.469 5.898 1 94.06 273 SER B O 1
ATOM 6740 N N . THR B 1 274 ? -6.109 23.406 3.904 1 93.88 274 THR B N 1
ATOM 6741 C CA . THR B 1 274 ? -5.43 24.578 4.457 1 93.88 274 THR B CA 1
ATOM 6742 C C . THR B 1 274 ? -6.328 25.297 5.461 1 93.88 274 THR B C 1
ATOM 6744 O O . THR B 1 274 ? -5.844 25.828 6.461 1 93.88 274 THR B O 1
ATOM 6747 N N . MET B 1 275 ? -7.59 25.266 5.23 1 97 275 MET B N 1
ATOM 6748 C CA . MET B 1 275 ? -8.531 26 6.082 1 97 275 MET B CA 1
ATOM 6749 C C . MET B 1 275 ? -8.711 25.281 7.422 1 97 275 MET B C 1
ATOM 6751 O O . MET B 1 275 ? -9.219 25.875 8.375 1 97 275 MET B O 1
ATOM 6755 N N . SER B 1 276 ? -8.234 24.031 7.48 1 98.12 276 SER B N 1
ATOM 6756 C CA . SER B 1 276 ? -8.281 23.328 8.758 1 98.12 276 SER B CA 1
ATOM 6757 C C . SER B 1 276 ? -7.305 23.938 9.758 1 98.12 276 SER B C 1
ATOM 6759 O O . SER B 1 276 ? -7.398 23.688 10.961 1 98.12 276 SER B O 1
ATOM 6761 N N . MET B 1 277 ? -6.426 24.797 9.258 1 98.12 277 MET B N 1
ATOM 6762 C CA . MET B 1 277 ? -5.348 25.281 10.117 1 98.12 277 MET B CA 1
ATOM 6763 C C . MET B 1 277 ? -5.477 26.781 10.359 1 98.12 277 MET B C 1
ATOM 6765 O O . MET B 1 277 ? -4.531 27.422 10.82 1 98.12 277 MET B O 1
ATOM 6769 N N . ILE B 1 278 ? -6.652 27.375 10.008 1 98.12 278 ILE B N 1
ATOM 6770 C CA . ILE B 1 278 ? -6.941 28.734 10.43 1 98.12 278 ILE B CA 1
ATOM 6771 C C . ILE B 1 278 ? -7.039 28.797 11.953 1 98.12 278 ILE B C 1
ATOM 6773 O O . ILE B 1 278 ? -7.559 27.875 12.586 1 98.12 278 ILE B O 1
ATOM 6777 N N . PRO B 1 279 ? -6.535 29.844 12.562 1 98.56 279 PRO B N 1
ATOM 6778 C CA . PRO B 1 279 ? -6.52 29.938 14.023 1 98.56 279 PRO B CA 1
ATOM 6779 C C . PRO B 1 279 ? -7.898 29.734 14.641 1 98.56 279 PRO B C 1
ATOM 6781 O O . PRO B 1 279 ? -8.883 30.312 14.188 1 98.56 279 PRO B O 1
ATOM 6784 N N . LYS B 1 280 ? -7.906 28.938 15.656 1 98.75 280 LYS B N 1
ATOM 6785 C CA . LYS B 1 280 ? -9.133 28.562 16.359 1 98.75 280 LYS B CA 1
ATOM 6786 C C . LYS B 1 280 ? -9.195 29.203 17.734 1 98.75 280 LYS B C 1
ATOM 6788 O O . LYS B 1 280 ? -8.164 29.391 18.391 1 98.75 280 LYS B O 1
ATOM 6793 N N . GLY B 1 281 ? -10.43 29.469 18.203 1 98.5 281 GLY B N 1
ATOM 6794 C CA . GLY B 1 281 ? -10.641 29.938 19.562 1 98.5 281 GLY B CA 1
ATOM 6795 C C . GLY B 1 281 ? -10.68 31.453 19.656 1 98.5 281 GLY B C 1
ATOM 6796 O O . GLY B 1 281 ? -10.922 32 20.734 1 98.5 281 GLY B O 1
ATOM 6797 N N . GLY B 1 282 ? -10.398 32.188 18.547 1 98.19 282 GLY B N 1
ATOM 6798 C CA . GLY B 1 282 ? -10.539 33.625 18.5 1 98.19 282 GLY B CA 1
ATOM 6799 C C . GLY B 1 282 ? -9.617 34.344 19.469 1 98.19 282 GLY B C 1
ATOM 6800 O O . GLY B 1 282 ? -8.484 33.906 19.688 1 98.19 282 GLY B O 1
ATOM 6801 N N . ASP B 1 283 ? -10.125 35.438 19.938 1 97.81 283 ASP B N 1
ATOM 6802 C CA . ASP B 1 283 ? -9.336 36.312 20.797 1 97.81 283 ASP B CA 1
ATOM 6803 C C . ASP B 1 283 ? -9.094 35.688 22.156 1 97.81 283 ASP B C 1
ATOM 6805 O O . ASP B 1 283 ? -8.156 36.062 22.859 1 97.81 283 ASP B O 1
ATOM 6809 N N . THR B 1 284 ? -9.938 34.71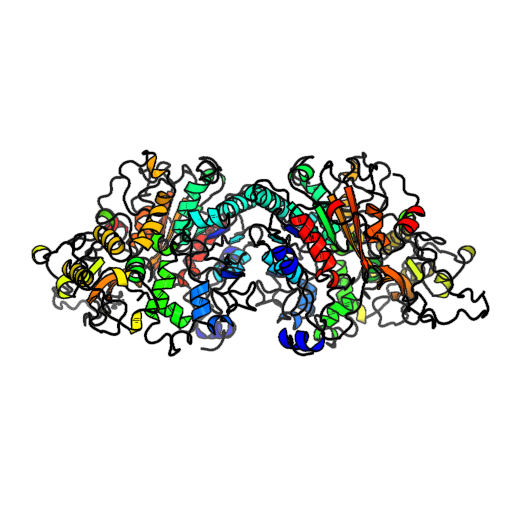9 22.484 1 98.19 284 THR B N 1
ATOM 6810 C CA . THR B 1 284 ? -9.766 34.031 23.75 1 98.19 284 THR B CA 1
ATOM 6811 C C . THR B 1 284 ? -8.43 33.312 23.797 1 98.19 284 THR B C 1
ATOM 6813 O O . THR B 1 284 ? -7.723 33.344 24.797 1 98.19 284 THR B O 1
ATOM 6816 N N . ILE B 1 285 ? -8.07 32.719 22.688 1 98.56 285 ILE B N 1
ATOM 6817 C CA . ILE B 1 285 ? -6.875 31.875 22.625 1 98.56 285 ILE B CA 1
ATOM 6818 C C . ILE B 1 285 ? -5.691 32.719 22.156 1 98.56 285 ILE B C 1
ATOM 6820 O O . ILE B 1 285 ? -4.617 32.688 22.766 1 98.56 285 ILE B O 1
ATOM 6824 N N . TRP B 1 286 ? -5.891 33.562 21.141 1 98.5 286 TRP B N 1
ATOM 6825 C CA . TRP B 1 286 ? -4.766 34.156 20.422 1 98.5 286 TRP B CA 1
ATOM 6826 C C . TRP B 1 286 ? -4.516 35.594 20.891 1 98.5 286 TRP B C 1
ATOM 6828 O O . TRP B 1 286 ? -3.555 36.219 20.469 1 98.5 286 TRP B O 1
ATOM 6838 N N . GLY B 1 287 ? -5.355 36.094 21.703 1 97.44 287 GLY B N 1
ATOM 6839 C CA . GLY B 1 287 ? -5.207 37.469 22.172 1 97.44 287 GLY B CA 1
ATOM 6840 C C . GLY B 1 287 ? -6.035 38.438 21.375 1 97.44 287 GLY B C 1
ATOM 6841 O O . GLY B 1 287 ? -6.594 38.094 20.328 1 97.44 287 GLY B O 1
ATOM 6842 N N . GLY B 1 288 ? -6.145 39.562 21.906 1 95.06 288 GLY B N 1
ATOM 6843 C CA . GLY B 1 288 ? -6.906 40.656 21.281 1 95.06 288 GLY B CA 1
ATOM 6844 C C . GLY B 1 288 ? -6.055 41.844 20.922 1 95.06 288 GLY B C 1
ATOM 6845 O O . GLY B 1 288 ? -4.867 41.719 20.625 1 95.06 288 GLY B O 1
ATOM 6846 N N . LEU B 1 289 ? -6.68 42.938 20.922 1 93.75 289 LEU B N 1
ATOM 6847 C CA . LEU B 1 289 ? -6.043 44.188 20.5 1 93.75 289 LEU B CA 1
ATOM 6848 C C . LEU B 1 289 ? -4.922 44.562 21.469 1 93.75 289 LEU B C 1
ATOM 6850 O O . LEU B 1 289 ? -3.902 45.125 21.047 1 93.75 289 LEU B O 1
ATOM 6854 N N . ASP B 1 290 ? -5.062 44.219 22.766 1 93.06 290 ASP B N 1
ATOM 6855 C CA . ASP B 1 290 ? -4.113 44.781 23.734 1 93.06 290 ASP B CA 1
ATOM 6856 C C . ASP B 1 290 ? -3.514 43.688 24.594 1 93.06 290 ASP B C 1
ATOM 6858 O O . ASP B 1 290 ? -2.91 43.969 25.641 1 93.06 290 ASP B O 1
ATOM 6862 N N . TRP B 1 291 ? -3.729 42.469 24.25 1 94.75 291 TRP B N 1
ATOM 6863 C CA . TRP B 1 291 ? -3.133 41.406 25.047 1 94.75 291 TRP B CA 1
ATOM 6864 C C . TRP B 1 291 ? -2.84 40.156 24.188 1 94.75 291 TRP B C 1
ATOM 6866 O O . TRP B 1 291 ? -3.422 40 23.109 1 94.75 291 TRP B O 1
ATOM 6876 N N . ALA B 1 292 ? -1.976 39.375 24.641 1 96.38 292 ALA B N 1
ATOM 6877 C CA . ALA B 1 292 ? -1.65 38.062 24.078 1 96.38 292 ALA B CA 1
ATOM 6878 C C . ALA B 1 292 ? -1.056 37.156 25.141 1 96.38 292 ALA B C 1
ATOM 6880 O O . ALA B 1 292 ? -0.445 37.625 26.109 1 96.38 292 ALA B O 1
ATOM 6881 N N . PRO B 1 293 ? -1.319 35.875 24.969 1 97.31 293 PRO B N 1
ATOM 6882 C CA . PRO B 1 293 ? -0.761 34.938 25.953 1 97.31 293 PRO B CA 1
ATOM 6883 C C . PRO B 1 293 ? 0.759 35.031 26.047 1 97.31 293 PRO B C 1
ATOM 6885 O O . PRO B 1 293 ? 1.322 34.844 27.125 1 97.31 293 PRO B O 1
ATOM 6888 N N . GLU B 1 294 ? 1.399 35.406 24.984 1 96.06 294 GLU B N 1
ATOM 6889 C CA . GLU B 1 294 ? 2.857 35.375 24.906 1 96.06 294 GLU B CA 1
ATOM 6890 C C . GLU B 1 294 ? 3.465 36.688 25.359 1 96.06 294 GLU B C 1
ATOM 6892 O O . GLU B 1 294 ? 4.637 36.969 25.094 1 96.06 294 GLU B O 1
ATOM 6897 N N . LYS B 1 295 ? 2.678 37.469 25.906 1 89.19 295 LYS B N 1
ATOM 6898 C CA . LYS B 1 295 ? 3.172 38.75 26.359 1 89.19 295 LYS B CA 1
ATOM 6899 C C . LYS B 1 295 ? 4.48 38.594 27.125 1 89.19 295 LYS B C 1
ATOM 6901 O O . LYS B 1 295 ? 4.598 37.75 28 1 89.19 295 LYS B O 1
ATOM 6906 N N . GLY B 1 296 ? 5.445 39.375 26.812 1 83 296 GLY B N 1
ATOM 6907 C CA . GLY B 1 296 ? 6.723 39.344 27.516 1 83 296 GLY B CA 1
ATOM 6908 C C . GLY B 1 296 ? 7.719 38.406 26.891 1 83 296 GLY B C 1
ATOM 6909 O O . GLY B 1 296 ? 8.867 38.312 27.328 1 83 296 GLY B O 1
ATOM 6910 N N . HIS B 1 297 ? 7.281 37.719 25.875 1 89.5 297 HIS B N 1
ATOM 6911 C CA . HIS B 1 297 ? 8.188 36.812 25.188 1 89.5 297 HIS B CA 1
ATOM 6912 C C . HIS B 1 297 ? 9.383 37.562 24.594 1 89.5 297 HIS B C 1
ATOM 6914 O O . HIS B 1 297 ? 9.227 38.656 24.047 1 89.5 297 HIS B O 1
ATOM 6920 N N . ILE B 1 298 ? 10.602 37.031 24.703 1 84.19 298 ILE B N 1
ATOM 6921 C CA . ILE B 1 298 ? 11.828 37.594 24.172 1 84.19 298 ILE B CA 1
ATOM 6922 C C . ILE B 1 298 ? 12.391 36.656 23.094 1 84.19 298 ILE B C 1
ATOM 6924 O O . ILE B 1 298 ? 12.555 35.469 23.312 1 84.19 298 ILE B O 1
ATOM 6928 N N . CYS B 1 299 ? 12.477 37.125 21.891 1 81.62 299 CYS B N 1
ATOM 6929 C CA . CYS B 1 299 ? 12.977 36.312 20.781 1 81.62 299 CYS B CA 1
ATOM 6930 C C . CYS B 1 299 ? 14.484 36.156 20.859 1 81.62 299 CYS B C 1
ATOM 6932 O O . CYS B 1 299 ? 15.055 35.312 20.156 1 81.62 299 CYS B O 1
ATOM 6934 N N . SER B 1 300 ? 15.25 36.812 21.703 1 63.81 300 SER B N 1
ATOM 6935 C CA . SER B 1 300 ? 16.703 36.812 21.719 1 63.81 300 SER B CA 1
ATOM 6936 C C . SER B 1 300 ? 17.25 35.406 21.922 1 63.81 300 SER B C 1
ATOM 6938 O O . SER B 1 300 ? 16.625 34.594 22.594 1 63.81 300 SER B O 1
ATOM 6940 N N . GLY B 1 301 ? 18.031 34.75 20.984 1 52.72 301 GLY B N 1
ATOM 6941 C CA . GLY B 1 301 ? 18.828 33.531 21.172 1 52.72 301 GLY B CA 1
ATOM 6942 C C . GLY B 1 301 ? 19.609 33.531 22.469 1 52.72 301 GLY B C 1
ATOM 6943 O O . GLY B 1 301 ? 20.031 34.594 22.953 1 52.72 301 GLY B O 1
ATOM 6944 N N . LYS B 1 302 ? 19.469 32.688 23.328 1 46.03 302 LYS B N 1
ATOM 6945 C CA . LYS B 1 302 ? 20.297 32.469 24.516 1 46.03 302 LYS B CA 1
ATOM 6946 C C . LYS B 1 302 ? 21.781 32.688 24.188 1 46.03 302 LYS B C 1
ATOM 6948 O O . LYS B 1 302 ? 22.359 31.938 23.406 1 46.03 302 LYS B O 1
ATOM 6953 N N . LYS B 1 303 ? 22.5 33.75 23.953 1 39.56 303 LYS B N 1
ATOM 6954 C CA . LYS B 1 303 ? 23.938 33.625 24.188 1 39.56 303 LYS B CA 1
ATOM 6955 C C . LYS B 1 303 ? 24.234 33.125 25.594 1 39.56 303 LYS B C 1
ATOM 6957 O O . LYS B 1 303 ? 23.719 33.688 26.578 1 39.56 303 LYS B O 1
ATOM 6962 N N . LYS B 1 304 ? 24.766 31.906 25.703 1 39.81 304 LYS B N 1
ATOM 6963 C CA . LYS B 1 304 ? 25.547 31.469 26.844 1 39.81 304 LYS B CA 1
ATOM 6964 C C . LYS B 1 304 ? 26.562 32.531 27.266 1 39.81 304 LYS B C 1
ATOM 6966 O O . LYS B 1 304 ? 27.625 32.656 26.672 1 39.81 304 LYS B O 1
ATOM 6971 N N . SER B 1 305 ? 26.391 33.75 27.5 1 31.23 305 SER B N 1
ATOM 6972 C CA . SER B 1 305 ? 27.547 34.438 28.062 1 31.23 305 SER B CA 1
ATOM 6973 C C . SER B 1 305 ? 28.094 33.688 29.281 1 31.23 305 SER B C 1
ATOM 6975 O O . SER B 1 305 ? 27.312 33.219 30.109 1 31.23 305 SER B O 1
ATOM 6977 N N . SER B 1 306 ? 29.359 33.188 29.188 1 29.97 306 SER B N 1
ATOM 6978 C CA . SER B 1 306 ? 30.266 32.844 30.266 1 29.97 306 SER B CA 1
ATOM 6979 C C . SER B 1 306 ? 30.141 33.781 31.438 1 29.97 306 SER B C 1
ATOM 6981 O O . SER B 1 306 ? 29.891 35 31.25 1 29.97 306 SER B O 1
ATOM 6983 N N . ASN B 1 307 ? 30 33.219 32.656 1 26.44 307 ASN B N 1
ATOM 6984 C CA . ASN B 1 307 ? 30.094 33.812 33.969 1 26.44 307 ASN B CA 1
ATOM 6985 C C . ASN B 1 307 ? 31.312 34.719 34.094 1 26.44 307 ASN B C 1
ATOM 6987 O O . ASN B 1 307 ? 32.281 34.375 34.781 1 26.44 307 ASN B O 1
ATOM 6991 N N . LYS B 1 308 ? 32.094 35.25 33.125 1 29.3 308 LYS B N 1
ATOM 6992 C CA . LYS B 1 308 ? 33.062 36.094 33.844 1 29.3 308 LYS B CA 1
ATOM 6993 C C . LYS B 1 308 ? 32.375 36.969 34.844 1 29.3 308 LYS B C 1
ATOM 6995 O O . LYS B 1 308 ? 31.172 37.219 34.75 1 29.3 308 LYS B O 1
ATOM 7000 N N . THR B 1 309 ? 33.344 37.625 35.812 1 28.62 309 THR B N 1
ATOM 7001 C CA . THR B 1 309 ? 33.281 38.469 37 1 28.62 309 THR B CA 1
ATOM 7002 C C . THR B 1 309 ? 32.25 39.594 36.812 1 28.62 309 THR B C 1
ATOM 7004 O O . THR B 1 309 ? 32.312 40.312 35.812 1 28.62 309 THR B O 1
ATOM 7007 N N . ARG B 1 310 ? 31.125 39.375 37.406 1 31.19 310 ARG B N 1
ATOM 7008 C CA . ARG B 1 310 ? 30.109 40.375 37.781 1 31.19 310 ARG B CA 1
ATOM 7009 C C . ARG B 1 310 ? 30.75 41.688 38.156 1 31.19 310 ARG B C 1
ATOM 7011 O O . ARG B 1 310 ? 31.141 41.875 39.312 1 31.19 310 ARG B O 1
ATOM 7018 N N . GLY B 1 311 ? 31.906 42.219 37.406 1 27.66 311 GLY B N 1
ATOM 7019 C CA . GLY B 1 311 ? 32 43.562 37.938 1 27.66 311 GLY B CA 1
ATOM 7020 C C . GLY B 1 311 ? 30.688 44.312 37.969 1 27.66 311 GLY B C 1
ATOM 7021 O O . GLY B 1 311 ? 29.75 43.938 37.281 1 27.66 311 GLY B O 1
ATOM 7022 N N . GLU B 1 312 ? 30.438 45.188 38.969 1 26.83 312 GLU B N 1
ATOM 7023 C CA . GLU B 1 312 ? 29.328 46.031 39.438 1 26.83 312 GLU B CA 1
ATOM 7024 C C . GLU B 1 312 ? 28.656 46.75 38.281 1 26.83 312 GLU B C 1
ATOM 7026 O O . GLU B 1 312 ? 28.266 47.906 38.406 1 26.83 312 GLU B O 1
ATOM 7031 N N . ALA B 1 313 ? 29.172 46.406 37 1 29.98 313 ALA B N 1
ATOM 7032 C CA . ALA B 1 313 ? 28.656 47.531 36.188 1 29.98 313 ALA B CA 1
ATOM 7033 C C . ALA B 1 313 ? 27.125 47.594 36.281 1 29.98 313 ALA B C 1
ATOM 7035 O O . ALA B 1 313 ? 26.469 46.594 36.562 1 29.98 313 ALA B O 1
ATOM 7036 N N . GLY B 1 314 ? 26.5 48.719 35.688 1 26.41 314 GLY B N 1
ATOM 7037 C CA . GLY B 1 314 ? 25.25 49.438 35.812 1 26.41 314 GLY B CA 1
ATOM 7038 C C . GLY B 1 314 ? 24.047 48.562 35.469 1 26.41 314 GLY B C 1
ATOM 7039 O O . GLY B 1 314 ? 24.125 47.688 34.656 1 26.41 314 GLY B O 1
ATOM 7040 N N . GLU B 1 315 ? 23.047 48.281 36.438 1 32.12 315 GLU B N 1
ATOM 7041 C CA . GLU B 1 315 ? 21.719 47.688 36.562 1 32.12 315 GLU B CA 1
ATOM 7042 C C . GLU B 1 315 ? 20.969 47.719 35.219 1 32.12 315 GLU B C 1
ATOM 7044 O O . GLU B 1 315 ? 20.391 46.719 34.812 1 32.12 315 GLU B O 1
ATOM 7049 N N . ASN B 1 316 ? 20.391 48.875 34.875 1 31 316 ASN B N 1
ATOM 7050 C CA . ASN B 1 316 ? 19.047 49.125 34.344 1 31 316 ASN B CA 1
ATOM 7051 C C . ASN B 1 316 ? 19 48.969 32.844 1 31 316 ASN B C 1
ATOM 7053 O O . ASN B 1 316 ? 18.609 49.875 32.125 1 31 316 ASN B O 1
ATOM 7057 N N . SER B 1 317 ? 19.953 48.406 32.25 1 35.25 317 SER B N 1
ATOM 7058 C CA . SER B 1 317 ? 19.594 48.531 30.844 1 35.25 317 SER B CA 1
ATOM 7059 C C . SER B 1 317 ? 18.312 47.75 30.531 1 35.25 317 SER B C 1
ATOM 7061 O O . SER B 1 317 ? 18.328 46.5 30.469 1 35.25 317 SER B O 1
ATOM 7063 N N . VAL B 1 318 ? 17.141 48.062 31.125 1 38.66 318 VAL B N 1
ATOM 7064 C CA . VAL B 1 318 ? 15.828 47.688 30.609 1 38.66 318 VAL B CA 1
ATOM 7065 C C . VAL B 1 318 ? 15.906 47.531 29.094 1 38.66 318 VAL B C 1
ATOM 7067 O O . VAL B 1 318 ? 16.234 48.5 28.375 1 38.66 318 VAL B O 1
ATOM 7070 N N . SER B 1 319 ? 16.344 46.5 28.672 1 44.94 319 SER B N 1
ATOM 7071 C CA . SER B 1 319 ? 16.219 46.25 27.234 1 44.94 319 SER B CA 1
ATOM 7072 C C . SER B 1 319 ? 14.953 46.906 26.672 1 44.94 319 SER B C 1
ATOM 7074 O O . SER B 1 319 ? 13.859 46.656 27.188 1 44.94 319 SER B O 1
ATOM 7076 N N . LYS B 1 320 ? 14.828 48.031 26.125 1 49.69 320 LYS B N 1
ATOM 7077 C CA . LYS B 1 320 ? 13.898 48.938 25.453 1 49.69 320 LYS B CA 1
ATOM 7078 C C . LYS B 1 320 ? 13.086 48.219 24.391 1 49.69 320 LYS B C 1
ATOM 7080 O O . LYS B 1 320 ? 12.602 48.844 23.438 1 49.69 320 LYS B O 1
ATOM 7085 N N . THR B 1 321 ? 13.086 46.938 24.312 1 57.69 321 THR B N 1
ATOM 7086 C CA . THR B 1 321 ? 12.32 46.406 23.188 1 57.69 321 THR B CA 1
ATOM 7087 C C . THR B 1 321 ? 10.82 46.531 23.469 1 57.69 321 THR B C 1
ATOM 7089 O O . THR B 1 321 ? 10.352 46.188 24.547 1 57.69 321 THR B O 1
ATOM 7092 N N . LYS B 1 322 ? 10.086 47.25 22.688 1 67.31 322 LYS B N 1
ATOM 7093 C CA . LYS B 1 322 ? 8.641 47.469 22.766 1 67.31 322 LYS B CA 1
ATOM 7094 C C . LYS B 1 322 ? 7.902 46.125 22.797 1 67.31 322 LYS B C 1
ATOM 7096 O O . LYS B 1 322 ? 8.25 45.188 22.062 1 67.31 322 LYS B O 1
ATOM 7101 N N . PRO B 1 323 ? 7.07 46.062 23.781 1 79.88 323 PRO B N 1
ATOM 7102 C CA . PRO B 1 323 ? 6.266 44.844 23.859 1 79.88 323 PRO B CA 1
ATOM 7103 C C . PRO B 1 323 ? 5.488 44.562 22.578 1 79.88 323 PRO B C 1
ATOM 7105 O O . PRO B 1 323 ? 5.008 45.5 21.922 1 79.88 323 PRO B O 1
ATOM 7108 N N . VAL B 1 324 ? 5.543 43.344 22.125 1 88.75 324 VAL B N 1
ATOM 7109 C CA . VAL B 1 324 ? 4.836 42.938 20.922 1 88.75 324 VAL B CA 1
ATOM 7110 C C . VAL B 1 324 ? 3.396 42.562 21.266 1 88.75 324 VAL B C 1
ATOM 7112 O O . VAL B 1 324 ? 3.148 41.844 22.219 1 88.75 324 VAL B O 1
ATOM 7115 N N . ASN B 1 325 ? 2.461 43.094 20.531 1 90.19 325 ASN B N 1
ATOM 7116 C CA . ASN B 1 325 ? 1.056 42.719 20.672 1 90.19 325 ASN B CA 1
ATOM 7117 C C . ASN B 1 325 ? 0.678 41.594 19.688 1 90.19 325 ASN B C 1
ATOM 7119 O O . ASN B 1 325 ? -0.002 41.844 18.703 1 90.19 325 ASN B O 1
ATOM 7123 N N . TYR B 1 326 ? 0.97 40.438 20.109 1 95.56 326 TYR B N 1
ATOM 7124 C CA . TYR B 1 326 ? 0.803 39.281 19.25 1 95.56 326 TYR B CA 1
ATOM 7125 C C . TYR B 1 326 ? -0.664 39.062 18.891 1 95.56 326 TYR B C 1
ATOM 7127 O O . TYR B 1 326 ? -0.981 38.406 17.891 1 95.56 326 TYR B O 1
ATOM 7135 N N . GLY B 1 327 ? -1.581 39.562 19.656 1 97.12 327 GLY B N 1
ATOM 7136 C CA . GLY B 1 327 ? -3 39.406 19.375 1 97.12 327 GLY B CA 1
ATOM 7137 C C . GLY B 1 327 ? -3.424 40.062 18.078 1 97.12 327 GLY B C 1
ATOM 7138 O O . GLY B 1 327 ? -4.48 39.75 17.531 1 97.12 327 GLY B O 1
ATOM 7139 N N . ARG B 1 328 ? -2.602 41.031 17.641 1 97.12 328 ARG B N 1
ATOM 7140 C CA . ARG B 1 328 ? -2.82 41.719 16.359 1 97.12 328 ARG B CA 1
ATOM 7141 C C . ARG B 1 328 ? -2.238 40.875 15.203 1 97.12 328 ARG B C 1
ATOM 7143 O O . ARG B 1 328 ? -1.165 41.219 14.688 1 97.12 328 ARG B O 1
ATOM 7150 N N . ILE B 1 329 ? -2.994 39.875 14.758 1 97.62 329 ILE B N 1
ATOM 7151 C CA . ILE B 1 329 ? -2.508 38.906 13.789 1 97.62 329 ILE B CA 1
ATOM 7152 C C . ILE B 1 329 ? -2.074 39.625 12.508 1 97.62 329 ILE B C 1
ATOM 7154 O O . ILE B 1 329 ? -1.038 39.281 11.93 1 97.62 329 ILE B O 1
ATOM 7158 N N . ILE B 1 330 ? -2.869 40.594 12.062 1 96.75 330 ILE B N 1
ATOM 7159 C CA . ILE B 1 330 ? -2.52 41.406 10.914 1 96.75 330 ILE B CA 1
ATOM 7160 C C . ILE B 1 330 ? -2.625 42.906 11.289 1 96.75 330 ILE B C 1
ATOM 7162 O O . ILE B 1 330 ? -3.621 43.312 11.883 1 96.75 330 ILE B O 1
ATOM 7166 N N . SER B 1 331 ? -1.614 43.594 11 1 96.75 331 SER B N 1
ATOM 7167 C CA . SER B 1 331 ? -1.623 45.062 11.133 1 96.75 331 SER B CA 1
ATOM 7168 C C . SER B 1 331 ? -1.237 45.75 9.82 1 96.75 331 SER B C 1
ATOM 7170 O O . SER B 1 331 ? -0.277 45.312 9.164 1 96.75 331 SER B O 1
ATOM 7172 N N . PHE B 1 332 ? -1.998 46.688 9.453 1 95.88 332 PHE B N 1
ATOM 7173 C CA . PHE B 1 332 ? -1.633 47.438 8.266 1 95.88 332 PHE B CA 1
ATOM 7174 C C . PHE B 1 332 ? -0.74 48.625 8.633 1 95.88 332 PHE B C 1
ATOM 7176 O O . PHE B 1 332 ? -1.234 49.688 8.953 1 95.88 332 PHE B O 1
ATOM 7183 N N . GLY B 1 333 ? 0.554 48.344 8.578 1 94 333 GLY B N 1
ATOM 7184 C CA . GLY B 1 333 ? 1.545 49.375 8.922 1 94 333 GLY B CA 1
ATOM 7185 C C . GLY B 1 333 ? 2.213 49.094 10.258 1 94 333 GLY B C 1
ATOM 7186 O O . GLY B 1 333 ? 1.568 48.656 11.211 1 94 333 GLY B O 1
ATOM 7187 N N . LYS B 1 334 ? 3.443 49.438 10.297 1 93.25 334 LYS B N 1
ATOM 7188 C CA . LYS B 1 334 ? 4.227 49.219 11.516 1 93.25 334 LYS B CA 1
ATOM 7189 C C . LYS B 1 334 ? 3.746 50.156 12.641 1 93.25 334 LYS B C 1
ATOM 7191 O O . LYS B 1 334 ? 3.707 49.719 13.805 1 93.25 334 LYS B O 1
ATOM 7196 N N . ASP B 1 335 ? 3.35 51.344 12.266 1 92.44 335 ASP B N 1
ATOM 7197 C CA . ASP B 1 335 ? 2.863 52.281 13.258 1 92.44 335 ASP B CA 1
ATOM 7198 C C . ASP B 1 335 ? 1.603 51.781 13.945 1 92.44 335 ASP B C 1
ATOM 7200 O O . ASP B 1 335 ? 1.416 51.969 15.148 1 92.44 335 ASP B O 1
ATOM 7204 N N . VAL B 1 336 ? 0.791 51.156 13.148 1 94.06 336 VAL B N 1
ATOM 7205 C CA . VAL B 1 336 ? -0.447 50.594 13.68 1 94.06 336 VAL B CA 1
ATOM 7206 C C . VAL B 1 336 ? -0.127 49.406 14.602 1 94.06 336 VAL B C 1
ATOM 7208 O O . VAL B 1 336 ? -0.725 49.281 15.672 1 94.06 336 VAL B O 1
ATOM 7211 N N . ALA B 1 337 ? 0.822 48.594 14.219 1 93.62 337 ALA B N 1
ATOM 7212 C CA . ALA B 1 337 ? 1.216 47.406 14.992 1 93.62 337 ALA B CA 1
ATOM 7213 C C . ALA B 1 337 ? 1.719 47.812 16.375 1 93.62 337 ALA B C 1
ATOM 7215 O O . ALA B 1 337 ? 1.538 47.094 17.344 1 93.62 337 ALA B O 1
ATOM 7216 N N . GLU B 1 338 ? 2.295 49 16.469 1 92 338 GLU B N 1
ATOM 7217 C CA . GLU B 1 338 ? 2.947 49.438 17.703 1 92 338 GLU B CA 1
ATOM 7218 C C . GLU B 1 338 ? 2.107 50.469 18.438 1 92 338 GLU B C 1
ATOM 7220 O O . GLU B 1 338 ? 2.414 50.812 19.578 1 92 338 GLU B O 1
ATOM 7225 N N . ALA B 1 339 ? 1.021 50.844 17.875 1 93.56 339 ALA B N 1
ATOM 7226 C CA . ALA B 1 339 ? 0.215 51.938 18.438 1 93.56 339 ALA B CA 1
ATOM 7227 C C . ALA B 1 339 ? -0.549 51.438 19.672 1 93.56 339 ALA B C 1
ATOM 7229 O O . ALA B 1 339 ? -0.935 50.281 19.75 1 93.56 339 ALA B O 1
ATOM 7230 N N . PRO B 1 340 ? -0.717 52.344 20.656 1 92.25 340 PRO B N 1
ATOM 7231 C CA . PRO B 1 340 ? -1.662 52 21.719 1 92.25 340 PRO B CA 1
ATOM 7232 C C . PRO B 1 340 ? -3.08 51.781 21.203 1 92.25 340 PRO B C 1
ATOM 7234 O O . PRO B 1 340 ? -3.488 52.406 20.219 1 92.25 340 PRO B O 1
ATOM 7237 N N . PRO B 1 341 ? -3.775 50.969 21.844 1 90.5 341 PRO B N 1
ATOM 7238 C CA . PRO B 1 341 ? -5.117 50.625 21.375 1 90.5 341 PRO B CA 1
ATOM 7239 C C . PRO B 1 341 ? -6.008 51.844 21.188 1 90.5 341 PRO B C 1
ATOM 7241 O O . PRO B 1 341 ? -6.836 51.875 20.281 1 90.5 341 PRO B O 1
ATOM 7244 N N . SER B 1 342 ? -5.832 52.844 21.984 1 90.69 342 SER B N 1
ATOM 7245 C CA . SER B 1 342 ? -6.672 54.031 21.953 1 90.69 342 SER B CA 1
ATOM 7246 C C . SER B 1 342 ? -6.457 54.844 20.672 1 90.69 342 SER B C 1
ATOM 7248 O O . SER B 1 342 ? -7.316 55.625 20.266 1 90.69 342 SER B O 1
ATOM 7250 N N . GLU B 1 343 ? -5.391 54.562 20.016 1 91.5 343 GLU B N 1
ATOM 7251 C CA . GLU B 1 343 ? -5.047 55.344 18.828 1 91.5 343 GLU B CA 1
ATOM 7252 C C . GLU B 1 343 ? -5.434 54.594 17.562 1 91.5 343 GLU B C 1
ATOM 7254 O O . GLU B 1 343 ? -5.254 55.094 16.453 1 91.5 343 GLU B O 1
ATOM 7259 N N . ILE B 1 344 ? -5.922 53.438 17.703 1 92.25 344 ILE B N 1
ATOM 7260 C CA . ILE B 1 344 ? -6.293 52.656 16.547 1 92.25 344 ILE B CA 1
ATOM 7261 C C . ILE B 1 344 ? -7.773 52.844 16.234 1 92.25 344 ILE B C 1
ATOM 7263 O O . ILE B 1 344 ? -8.641 52.438 17.016 1 92.25 344 ILE B O 1
ATOM 7267 N N . GLU B 1 345 ? -8.062 53.594 15.188 1 87.75 345 GLU B N 1
ATOM 7268 C CA . GLU B 1 345 ? -9.43 53.781 14.711 1 87.75 345 GLU B CA 1
ATOM 7269 C C . GLU B 1 345 ? -9.781 52.75 13.648 1 87.75 345 GLU B C 1
ATOM 7271 O O . GLU B 1 345 ? -9.359 52.844 12.5 1 87.75 345 GLU B O 1
ATOM 7276 N N . ASN B 1 346 ? -10.586 51.812 14.047 1 85.44 346 ASN B N 1
ATOM 7277 C CA . ASN B 1 346 ? -10.984 50.75 13.133 1 85.44 346 ASN B CA 1
ATOM 7278 C C . ASN B 1 346 ? -12.266 51.094 12.391 1 85.44 346 ASN B C 1
ATOM 7280 O O . ASN B 1 346 ? -13.328 51.25 13 1 85.44 346 ASN B O 1
ATOM 7284 N N . ILE B 1 347 ? -12.172 51.25 11.094 1 87.88 347 ILE B N 1
ATOM 7285 C CA . ILE B 1 347 ? -13.359 51.438 10.266 1 87.88 347 ILE B CA 1
ATOM 7286 C C . ILE B 1 347 ? -13.828 50.094 9.719 1 87.88 347 ILE B C 1
ATOM 7288 O O . ILE B 1 347 ? -13.109 49.438 8.961 1 87.88 347 ILE B O 1
ATOM 7292 N N . ASP B 1 348 ? -15.008 49.781 10.062 1 92.12 348 ASP B N 1
ATOM 7293 C CA . ASP B 1 348 ? -15.531 48.469 9.727 1 92.12 348 ASP B CA 1
ATOM 7294 C C . ASP B 1 348 ? -15.586 48.281 8.211 1 92.12 348 ASP B C 1
ATOM 7296 O O . ASP B 1 348 ? -16.078 49.156 7.484 1 92.12 348 ASP B O 1
ATOM 7300 N N . PHE B 1 349 ? -15.062 47.156 7.723 1 91.5 349 PHE B N 1
ATOM 7301 C CA . PHE B 1 349 ? -14.969 46.906 6.289 1 91.5 349 PHE B CA 1
ATOM 7302 C C . PHE B 1 349 ? -16.172 46.125 5.801 1 91.5 349 PHE B C 1
ATOM 7304 O O . PHE B 1 349 ? -16.453 46.062 4.602 1 91.5 349 PHE B O 1
ATOM 7311 N N . ARG B 1 350 ? -17.016 45.219 6.43 1 89.75 350 ARG B N 1
ATOM 7312 C CA . ARG B 1 350 ? -18.047 44.281 6.051 1 89.75 350 ARG B CA 1
ATOM 7313 C C . ARG B 1 350 ? -19.156 44.938 5.262 1 89.75 350 ARG B C 1
ATOM 7315 O O . ARG B 1 350 ? -19.75 44.344 4.359 1 89.75 350 ARG B O 1
ATOM 7322 N N . GLY B 1 351 ? -19.375 46.188 5.469 1 81.88 351 GLY B N 1
ATOM 7323 C CA . GLY B 1 351 ? -20.422 46.906 4.758 1 81.88 351 GLY B CA 1
ATOM 7324 C C . GLY B 1 351 ? -19.891 47.938 3.781 1 81.88 351 GLY B C 1
ATOM 7325 O O . GLY B 1 351 ? -20.641 48.75 3.238 1 81.88 351 GLY B O 1
ATOM 7326 N N . ALA B 1 352 ? -18.625 47.75 3.439 1 86.06 352 ALA B N 1
ATOM 7327 C CA . ALA B 1 352 ? -18.016 48.75 2.562 1 86.06 352 ALA B CA 1
ATOM 7328 C C . ALA B 1 352 ? -18.453 48.531 1.113 1 86.06 352 ALA B C 1
ATOM 7330 O O . ALA B 1 352 ? -18.625 47.406 0.668 1 86.06 352 ALA B O 1
ATOM 7331 N N . VAL B 1 353 ? -18.641 49.594 0.423 1 79.94 353 VAL B N 1
ATOM 7332 C CA . VAL B 1 353 ? -18.953 49.531 -1 1 79.94 353 VAL B CA 1
ATOM 7333 C C . VAL B 1 353 ? -17.703 49.156 -1.795 1 79.94 353 VAL B C 1
ATOM 7335 O O . VAL B 1 353 ? -16.672 49.812 -1.714 1 79.94 353 VAL B O 1
ATOM 7338 N N . LYS B 1 354 ? -17.688 48.062 -2.461 1 80.56 354 LYS B N 1
ATOM 7339 C CA . LYS B 1 354 ? -16.516 47.5 -3.143 1 80.56 354 LYS B CA 1
ATOM 7340 C C . LYS B 1 354 ? -16.125 48.375 -4.344 1 80.56 354 LYS B C 1
ATOM 7342 O O . LYS B 1 354 ? -14.938 48.594 -4.586 1 80.56 354 LYS B O 1
ATOM 7347 N N . GLY B 1 355 ? -17.031 49.031 -4.941 1 74.75 355 GLY B N 1
ATOM 7348 C CA . GLY B 1 355 ? -16.766 49.938 -6.035 1 74.75 355 GLY B CA 1
ATOM 7349 C C . GLY B 1 355 ? -16.297 49.25 -7.297 1 74.75 355 GLY B C 1
ATOM 7350 O O . GLY B 1 355 ? -16.703 48.125 -7.582 1 74.75 355 GLY B O 1
ATOM 7351 N N . GLN B 1 356 ? -15.398 50.062 -8.156 1 70.62 356 GLN B N 1
ATOM 7352 C CA . GLN B 1 356 ? -14.961 49.625 -9.469 1 70.62 356 GLN B CA 1
ATOM 7353 C C . GLN B 1 356 ? -13.836 48.594 -9.359 1 70.62 356 GLN B C 1
ATOM 7355 O O . GLN B 1 356 ? -13.031 48.656 -8.43 1 70.62 356 GLN B O 1
ATOM 7360 N N . SER B 1 357 ? -13.969 47.531 -10.203 1 66.06 357 SER B N 1
ATOM 7361 C CA . SER B 1 357 ? -12.906 46.531 -10.258 1 66.06 357 SER B CA 1
ATOM 7362 C C . SER B 1 357 ? -11.617 47.125 -10.836 1 66.06 357 SER B C 1
ATOM 7364 O O . SER B 1 357 ? -11.672 48.031 -11.664 1 66.06 357 SER B O 1
ATOM 7366 N N . ILE B 1 358 ? -10.484 46.906 -10.156 1 59.25 358 ILE B N 1
ATOM 7367 C CA . ILE B 1 358 ? -9.203 47.344 -10.695 1 59.25 358 ILE B CA 1
ATOM 7368 C C . ILE B 1 358 ? -9.07 46.906 -12.156 1 59.25 358 ILE B C 1
ATOM 7370 O O . ILE B 1 358 ? -9.195 45.719 -12.469 1 59.25 358 ILE B O 1
ATOM 7374 N N . PRO B 1 359 ? -9.125 47.875 -13.148 1 52.31 359 PRO B N 1
ATOM 7375 C CA . PRO B 1 359 ? -8.969 47.531 -14.57 1 52.31 359 PRO B CA 1
ATOM 7376 C C . PRO B 1 359 ? -7.648 46.812 -14.867 1 52.31 359 PRO B C 1
ATOM 7378 O O . PRO B 1 359 ? -6.59 47.469 -14.844 1 52.31 359 PRO B O 1
ATOM 7381 N N . ASN B 1 360 ? -7.203 45.844 -14.133 1 54.47 360 ASN B N 1
ATOM 7382 C CA . ASN B 1 360 ? -5.871 45.375 -14.492 1 54.47 360 ASN B CA 1
ATOM 7383 C C . ASN B 1 360 ? -5.934 44.312 -15.609 1 54.47 360 ASN B C 1
ATOM 7385 O O . ASN B 1 360 ? -6.543 43.25 -15.445 1 54.47 360 ASN B O 1
ATOM 7389 N N . ASN B 1 361 ? -5.547 44.75 -16.828 1 53.91 361 ASN B N 1
ATOM 7390 C CA . ASN B 1 361 ? -5.504 43.969 -18.047 1 53.91 361 ASN B CA 1
ATOM 7391 C C . ASN B 1 361 ? -4.684 42.688 -17.875 1 53.91 361 ASN B C 1
ATOM 7393 O O . ASN B 1 361 ? -4.969 41.656 -18.5 1 53.91 361 ASN B O 1
ATOM 7397 N N . THR B 1 362 ? -3.654 42.75 -17.031 1 55.19 362 THR B N 1
ATOM 7398 C CA . THR B 1 362 ? -2.719 41.625 -16.969 1 55.19 362 THR B CA 1
ATOM 7399 C C . THR B 1 362 ? -3.221 40.562 -16.016 1 55.19 362 THR B C 1
ATOM 7401 O O . THR B 1 362 ? -2.895 39.375 -16.172 1 55.19 362 THR B O 1
ATOM 7404 N N . CYS B 1 363 ? -4.18 40.938 -15.117 1 60.06 363 CYS B N 1
ATOM 7405 C CA . CYS B 1 363 ? -4.59 39.969 -14.086 1 60.06 363 CYS B CA 1
ATOM 7406 C C . CYS B 1 363 ? -5.824 39.188 -14.523 1 60.06 363 CYS B C 1
ATOM 7408 O O . CYS B 1 363 ? -6.266 38.281 -13.828 1 60.06 363 CYS B O 1
ATOM 7410 N N . ARG B 1 364 ? -6.262 39.344 -15.656 1 57.97 364 ARG B N 1
ATOM 7411 C CA . ARG B 1 364 ? -7.582 38.812 -16 1 57.97 364 ARG B CA 1
ATOM 7412 C C . ARG B 1 364 ? -7.508 37.344 -16.406 1 57.97 364 ARG B C 1
ATOM 7414 O O . ARG B 1 364 ? -8.516 36.625 -16.359 1 57.97 364 ARG B O 1
ATOM 7421 N N . ASP B 1 365 ? -6.27 36.969 -16.547 1 60.47 365 ASP B N 1
ATOM 7422 C CA . ASP B 1 365 ? -6.223 35.594 -17.078 1 60.47 365 ASP B CA 1
ATOM 7423 C C . ASP B 1 365 ? -6.355 34.562 -15.969 1 60.47 365 ASP B C 1
ATOM 7425 O O . ASP B 1 365 ? -6.746 33.438 -16.219 1 60.47 365 ASP B O 1
ATOM 7429 N N . VAL B 1 366 ? -6.062 35.094 -14.75 1 68.31 366 VAL B N 1
ATOM 7430 C CA . VAL B 1 366 ? -6.16 34.188 -13.625 1 68.31 366 VAL B CA 1
ATOM 7431 C C . VAL B 1 366 ? -7.117 34.75 -12.57 1 68.31 366 VAL B C 1
ATOM 7433 O O . VAL B 1 366 ? -6.789 35.719 -11.883 1 68.31 366 VAL B O 1
ATOM 7436 N N . TRP B 1 367 ? -8.242 34.25 -12.594 1 65.94 367 TRP B N 1
ATOM 7437 C CA . TRP B 1 367 ? -9.266 34.781 -11.695 1 65.94 367 TRP B CA 1
ATOM 7438 C C . TRP B 1 367 ? -9.016 34.344 -10.258 1 65.94 367 TRP B C 1
ATOM 7440 O O . TRP B 1 367 ? -8.852 33.125 -10 1 65.94 367 TRP B O 1
ATOM 7450 N N . THR B 1 368 ? -8.852 35.344 -9.438 1 77.31 368 THR B N 1
ATOM 7451 C CA . THR B 1 368 ? -8.977 35.125 -8 1 77.31 368 THR B CA 1
ATOM 7452 C C . THR B 1 368 ? -10.18 35.875 -7.438 1 77.31 368 THR B C 1
ATOM 7454 O O . THR B 1 368 ? -10.797 36.688 -8.141 1 77.31 368 THR B O 1
ATOM 7457 N N . GLU B 1 369 ? -10.641 35.625 -6.312 1 81.62 369 GLU B N 1
ATOM 7458 C CA . GLU B 1 369 ? -11.828 36.25 -5.75 1 81.62 369 GLU B CA 1
ATOM 7459 C C . GLU B 1 369 ? -11.547 37.719 -5.402 1 81.62 369 GLU B C 1
ATOM 7461 O O . GLU B 1 369 ? -12.469 38.5 -5.105 1 81.62 369 GLU B O 1
ATOM 7466 N N . TYR B 1 370 ? -10.336 38.156 -5.551 1 78.75 370 TYR B N 1
ATOM 7467 C CA . TYR B 1 370 ? -9.984 39.531 -5.309 1 78.75 370 TYR B CA 1
ATOM 7468 C C . TYR B 1 370 ? -10.539 40.438 -6.398 1 78.75 370 TYR B C 1
ATOM 7470 O O . TYR B 1 370 ? -10.711 41.656 -6.191 1 78.75 370 TYR B O 1
ATOM 7478 N N . HIS B 1 371 ? -10.758 39.844 -7.5 1 75.56 371 HIS B N 1
ATOM 7479 C CA . HIS B 1 371 ? -11.305 40.594 -8.609 1 75.56 371 HIS B CA 1
ATOM 7480 C C . HIS B 1 371 ? -12.719 41.094 -8.297 1 75.56 371 HIS B C 1
ATOM 7482 O O . HIS B 1 371 ? -13.18 42.094 -8.883 1 75.56 371 HIS B O 1
ATOM 7488 N N . ASP B 1 372 ? -13.281 40.531 -7.289 1 78.12 372 ASP B N 1
ATOM 7489 C CA . ASP B 1 372 ? -14.656 40.875 -6.93 1 78.12 372 ASP B CA 1
ATOM 7490 C C . ASP B 1 372 ? -14.688 41.938 -5.836 1 78.12 372 ASP B C 1
ATOM 7492 O O . ASP B 1 372 ? -15.75 42.469 -5.5 1 78.12 372 ASP B O 1
ATOM 7496 N N . MET B 1 373 ? -13.633 42.344 -5.156 1 82.62 373 MET B N 1
ATOM 7497 C CA . MET B 1 373 ? -13.578 43.219 -3.994 1 82.62 373 MET B CA 1
ATOM 7498 C C . MET B 1 373 ? -13.523 44.688 -4.422 1 82.62 373 MET B C 1
ATOM 7500 O O . MET B 1 373 ? -13.953 45.562 -3.676 1 82.62 373 MET B O 1
ATOM 7504 N N . GLY B 1 374 ? -13.055 45.031 -5.605 1 79.38 374 GLY B N 1
ATOM 7505 C CA . GLY B 1 374 ? -12.969 46.406 -6.082 1 79.38 374 GLY B CA 1
ATOM 7506 C C . GLY B 1 374 ? -12 47.25 -5.277 1 79.38 374 GLY B C 1
ATOM 7507 O O . GLY B 1 374 ? -11.484 46.812 -4.25 1 79.38 374 GLY B O 1
ATOM 7508 N N . ILE B 1 375 ? -11.812 48.5 -5.672 1 83.56 375 ILE B N 1
ATOM 7509 C CA . ILE B 1 375 ? -10.875 49.406 -5.039 1 83.56 375 ILE B CA 1
ATOM 7510 C C . ILE B 1 375 ? -11.391 49.812 -3.66 1 83.56 375 ILE B C 1
ATOM 7512 O O . ILE B 1 375 ? -10.617 49.969 -2.715 1 83.56 375 ILE B O 1
ATOM 7516 N N . GLY B 1 376 ? -12.664 50.031 -3.602 1 86.94 376 GLY B N 1
ATOM 7517 C CA . GLY B 1 376 ? -13.266 50.375 -2.324 1 86.94 376 GLY B CA 1
ATOM 7518 C C . GLY B 1 376 ? -13.094 49.312 -1.269 1 86.94 376 GLY B C 1
ATOM 7519 O O . GLY B 1 376 ? -12.844 49.625 -0.101 1 86.94 376 GLY B O 1
ATOM 7520 N N . GLY B 1 377 ? -13.273 48.156 -1.655 1 89.62 377 GLY B N 1
ATOM 7521 C CA . GLY B 1 377 ? -13.086 47.062 -0.743 1 89.62 377 GLY B CA 1
ATOM 7522 C C . GLY B 1 377 ? -11.656 46.906 -0.256 1 89.62 377 GLY B C 1
ATOM 7523 O O . GLY B 1 377 ? -11.422 46.625 0.917 1 89.62 377 GLY B O 1
ATOM 7524 N N . ILE B 1 378 ? -10.719 47.125 -1.158 1 89.62 378 ILE B N 1
ATOM 7525 C CA . ILE B 1 378 ? -9.305 47.031 -0.822 1 89.62 378 ILE B CA 1
ATOM 7526 C C . ILE B 1 378 ? -8.953 48.094 0.207 1 89.62 378 ILE B C 1
ATOM 7528 O O . ILE B 1 378 ? -8.273 47.812 1.197 1 89.62 378 ILE B O 1
ATOM 7532 N N . LYS B 1 379 ? -9.445 49.219 -0.024 1 90.06 379 LYS B N 1
ATOM 7533 C CA . LYS B 1 379 ? -9.195 50.344 0.894 1 90.06 379 LYS B CA 1
ATOM 7534 C C . LYS B 1 379 ? -9.836 50.062 2.254 1 90.06 379 LYS B C 1
ATOM 7536 O O . LYS B 1 379 ? -9.258 50.406 3.291 1 90.06 379 LYS B O 1
ATOM 7541 N N . ALA B 1 380 ? -10.992 49.562 2.207 1 93.5 380 ALA B N 1
ATOM 7542 C CA . ALA B 1 380 ? -11.719 49.281 3.443 1 93.5 380 ALA B CA 1
ATOM 7543 C C . ALA B 1 380 ? -10.945 48.281 4.32 1 93.5 380 ALA B C 1
ATOM 7545 O O . ALA B 1 380 ? -10.922 48.438 5.543 1 93.5 380 ALA B O 1
ATOM 7546 N N . ILE B 1 381 ? -10.383 47.344 3.709 1 93.94 381 ILE B N 1
ATOM 7547 C CA . ILE B 1 381 ? -9.609 46.344 4.441 1 93.94 381 ILE B CA 1
ATOM 7548 C C . ILE B 1 381 ? -8.414 47 5.113 1 93.94 381 ILE B C 1
ATOM 7550 O O . ILE B 1 381 ? -8.148 46.781 6.297 1 93.94 381 ILE B O 1
ATOM 7554 N N . ALA B 1 382 ? -7.754 47.781 4.359 1 92.88 382 ALA B N 1
ATOM 7555 C CA . ALA B 1 382 ? -6.578 48.469 4.902 1 92.88 382 ALA B CA 1
ATOM 7556 C C . ALA B 1 382 ? -6.969 49.438 6.016 1 92.88 382 ALA B C 1
ATOM 7558 O O . ALA B 1 382 ? -6.223 49.594 6.98 1 92.88 382 ALA B O 1
ATOM 7559 N N . GLU B 1 383 ? -8.109 50 5.949 1 93.69 383 GLU B N 1
ATOM 7560 C CA . GLU B 1 383 ? -8.555 51.031 6.891 1 93.69 383 GLU B CA 1
ATOM 7561 C C . GLU B 1 383 ? -9.047 50.406 8.195 1 93.69 383 GLU B C 1
ATOM 7563 O O . GLU B 1 383 ? -9.18 51.094 9.203 1 93.69 383 GLU B O 1
ATOM 7568 N N . TYR B 1 384 ? -9.32 49.156 8.148 1 95.06 384 TYR B N 1
ATOM 7569 C CA . TYR B 1 384 ? -9.656 48.469 9.383 1 95.06 384 TYR B CA 1
ATOM 7570 C C . TYR B 1 384 ? -8.438 48.344 10.297 1 95.06 384 TYR B C 1
ATOM 7572 O O . TYR B 1 384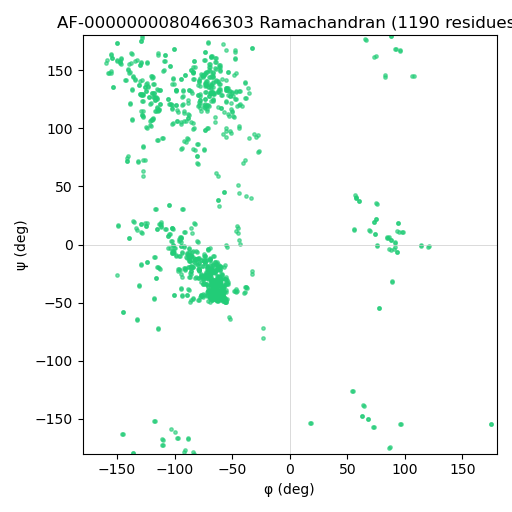 ? -8.578 48.219 11.516 1 95.06 384 TYR B O 1
ATOM 7580 N N . LYS B 1 385 ? -7.273 48.375 9.789 1 94.38 385 LYS B N 1
ATOM 7581 C CA . LYS B 1 385 ? -5.965 48.594 10.398 1 94.38 385 LYS B CA 1
ATOM 7582 C C . LYS B 1 385 ? -5.469 47.344 11.109 1 94.38 385 LYS B C 1
ATOM 7584 O O . LYS B 1 385 ? -4.336 46.906 10.891 1 94.38 385 LYS B O 1
ATOM 7589 N N . VAL B 1 386 ? -6.297 46.781 12.062 1 96.75 386 VAL B N 1
ATOM 7590 C CA . VAL B 1 386 ? -5.812 45.656 12.852 1 96.75 386 VAL B CA 1
ATOM 7591 C C . VAL B 1 386 ? -6.828 44.5 12.805 1 96.75 386 VAL B C 1
ATOM 7593 O O . VAL B 1 386 ? -8.016 44.719 13.07 1 96.75 386 VAL B O 1
ATOM 7596 N N . TYR B 1 387 ? -6.367 43.344 12.508 1 97.5 387 TYR B N 1
ATOM 7597 C CA . TYR B 1 387 ? -7.188 42.156 12.508 1 97.5 387 TYR B CA 1
ATOM 7598 C C . TYR B 1 387 ? -6.707 41.156 13.578 1 97.5 387 TYR B C 1
ATOM 7600 O O . TYR B 1 387 ? -5.566 40.688 13.539 1 97.5 387 TYR B O 1
ATOM 7608 N N . THR B 1 388 ? -7.57 40.906 14.609 1 97.44 388 THR B N 1
ATOM 7609 C CA . THR B 1 388 ? -7.352 39.844 15.586 1 97.44 388 THR B CA 1
ATOM 7610 C C . THR B 1 388 ? -7.848 38.5 15.039 1 97.44 388 THR B C 1
ATOM 7612 O O . THR B 1 388 ? -8.312 38.406 13.906 1 97.44 388 THR B O 1
ATOM 7615 N N . ALA B 1 389 ? -7.699 37.469 15.844 1 97.69 389 ALA B N 1
ATOM 7616 C CA . ALA B 1 389 ? -8.102 36.125 15.398 1 97.69 389 ALA B CA 1
ATOM 7617 C C . ALA B 1 389 ? -9.578 36.094 15.031 1 97.69 389 ALA B C 1
ATOM 7619 O O . ALA B 1 389 ? -9.969 35.469 14.055 1 97.69 389 ALA B O 1
ATOM 7620 N N . ASP B 1 390 ? -10.406 36.781 15.711 1 96.56 390 ASP B N 1
ATOM 7621 C CA . ASP B 1 390 ? -11.828 36.875 15.391 1 96.56 390 ASP B CA 1
ATOM 7622 C C . ASP B 1 390 ? -12.047 37.625 14.07 1 96.56 390 ASP B C 1
ATOM 7624 O O . ASP B 1 390 ? -12.828 37.156 13.227 1 96.56 390 ASP B O 1
ATOM 7628 N N . ALA B 1 391 ? -11.359 38.656 13.891 1 96.69 391 ALA B N 1
ATOM 7629 C CA . ALA B 1 391 ? -11.555 39.531 12.727 1 96.69 391 ALA B CA 1
ATOM 7630 C C . ALA B 1 391 ? -11 38.875 11.461 1 96.69 391 ALA B C 1
ATOM 7632 O O . ALA B 1 391 ? -11.469 39.125 10.359 1 96.69 391 ALA B O 1
ATOM 7633 N N . VAL B 1 392 ? -10.055 38.031 11.656 1 97.06 392 VAL B N 1
ATOM 7634 C CA . VAL B 1 392 ? -9.414 37.375 10.523 1 97.06 392 VAL B CA 1
ATOM 7635 C C . VAL B 1 392 ? -10.43 36.531 9.781 1 97.06 392 VAL B C 1
ATOM 7637 O O . VAL B 1 392 ? -10.391 36.406 8.555 1 97.06 392 VAL B O 1
ATOM 7640 N N . ILE B 1 393 ? -11.289 35.812 10.508 1 96.25 393 ILE B N 1
ATOM 7641 C CA . ILE B 1 393 ? -12.312 34.969 9.891 1 96.25 393 ILE B CA 1
ATOM 7642 C C . ILE B 1 393 ? -13.219 35.844 9.016 1 96.25 393 ILE B C 1
ATOM 7644 O O . ILE B 1 393 ? -13.523 35.469 7.879 1 96.25 393 ILE B O 1
ATOM 7648 N N . ASP B 1 394 ? -13.594 37 9.492 1 95.56 394 ASP B N 1
ATOM 7649 C CA . ASP B 1 394 ? -14.414 37.938 8.727 1 95.56 394 ASP B CA 1
ATOM 7650 C C . ASP B 1 394 ? -13.656 38.438 7.504 1 95.56 394 ASP B C 1
ATOM 7652 O O . ASP B 1 394 ? -14.242 38.594 6.43 1 95.56 394 ASP B O 1
ATOM 7656 N N . LEU B 1 395 ? -12.422 38.75 7.754 1 96.25 395 LEU B N 1
ATOM 7657 C CA . LEU B 1 395 ? -11.57 39.219 6.66 1 96.25 395 LEU B CA 1
ATOM 7658 C C . LEU B 1 395 ? -11.555 38.188 5.516 1 96.25 395 LEU B C 1
ATOM 7660 O O . LEU B 1 395 ? -11.766 38.562 4.359 1 96.25 395 LEU B O 1
ATOM 7664 N N . LEU B 1 396 ? -11.359 36.938 5.848 1 95.25 396 LEU B N 1
ATOM 7665 C CA . LEU B 1 396 ? -11.281 35.906 4.828 1 95.25 396 LEU B CA 1
ATOM 7666 C C . LEU B 1 396 ? -12.625 35.719 4.133 1 95.25 396 LEU B C 1
ATOM 7668 O O . LEU B 1 396 ? -12.672 35.5 2.922 1 95.25 396 LEU B O 1
ATOM 7672 N N . HIS B 1 397 ? -13.742 35.844 4.879 1 93.69 397 HIS B N 1
ATOM 7673 C CA . HIS B 1 397 ? -15.062 35.781 4.266 1 93.69 397 HIS B CA 1
ATOM 7674 C C . HIS B 1 397 ? -15.266 36.906 3.283 1 93.69 397 HIS B C 1
ATOM 7676 O O . HIS B 1 397 ? -15.953 36.75 2.27 1 93.69 397 HIS B O 1
ATOM 7682 N N . TYR B 1 398 ? -14.688 38 3.592 1 93.38 398 TYR B N 1
ATOM 7683 C CA . TYR B 1 398 ? -14.844 39.188 2.758 1 93.38 398 TYR B CA 1
ATOM 7684 C C . TYR B 1 398 ? -14.023 39.062 1.479 1 93.38 398 TYR B C 1
ATOM 7686 O O . TYR B 1 398 ? -14.516 39.344 0.389 1 93.38 398 TYR B O 1
ATOM 7694 N N . VAL B 1 399 ? -12.828 38.594 1.57 1 90.69 399 VAL B N 1
ATOM 7695 C CA . VAL B 1 399 ? -11.906 38.625 0.44 1 90.69 399 VAL B CA 1
ATOM 7696 C C . VAL B 1 399 ? -12.109 37.406 -0.427 1 90.69 399 VAL B C 1
ATOM 7698 O O . VAL B 1 399 ? -1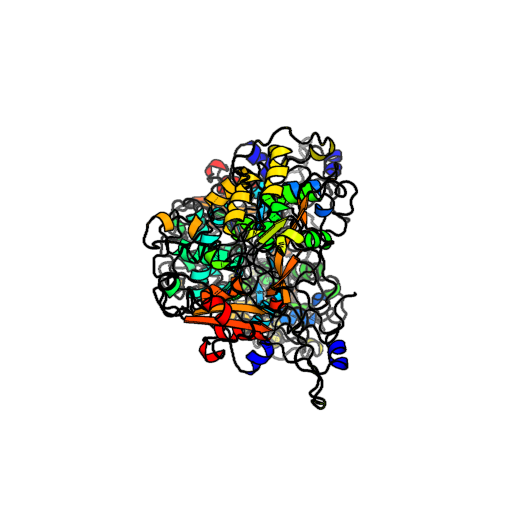1.812 37.406 -1.623 1 90.69 399 VAL B O 1
ATOM 7701 N N . ALA B 1 400 ? -12.562 36.312 0.166 1 91.5 400 ALA B N 1
ATOM 7702 C CA . ALA B 1 400 ? -12.758 35.062 -0.559 1 91.5 400 ALA B CA 1
ATOM 7703 C C . ALA B 1 400 ? -14.016 34.344 -0.082 1 91.5 400 ALA B C 1
ATOM 7705 O O . ALA B 1 400 ? -13.93 33.25 0.477 1 91.5 400 ALA B O 1
ATOM 7706 N N . PRO B 1 401 ? -15.141 34.844 -0.401 1 91.62 401 PRO B N 1
ATOM 7707 C CA . PRO B 1 401 ? -16.391 34.281 0.12 1 91.62 401 PRO B CA 1
ATOM 7708 C C . PRO B 1 401 ? -16.688 32.875 -0.392 1 91.62 401 PRO B C 1
ATOM 7710 O O . PRO B 1 401 ? -17.234 32.062 0.342 1 91.62 401 PRO B O 1
ATOM 7713 N N . LYS B 1 402 ? -16.359 32.531 -1.612 1 91.19 402 LYS B N 1
ATOM 7714 C CA . LYS B 1 402 ? -16.625 31.203 -2.152 1 91.19 402 LYS B CA 1
ATOM 7715 C C . LYS B 1 402 ? -15.734 30.156 -1.493 1 91.19 402 LYS B C 1
ATOM 7717 O O . LYS B 1 402 ? -16.203 29.078 -1.14 1 91.19 402 LYS B O 1
ATOM 7722 N N . MET B 1 403 ? -14.492 30.5 -1.362 1 93.56 403 MET B N 1
ATOM 7723 C CA . MET B 1 403 ? -13.562 29.609 -0.664 1 93.56 403 MET B CA 1
ATOM 7724 C C . MET B 1 403 ? -14.047 29.328 0.752 1 93.56 403 MET B C 1
ATOM 7726 O O . MET B 1 403 ? -14.102 28.172 1.169 1 93.56 403 MET B O 1
ATOM 7730 N N . MET B 1 404 ? -14.445 30.406 1.442 1 95.12 404 MET B N 1
ATOM 7731 C CA . MET B 1 404 ? -14.82 30.266 2.846 1 95.12 404 MET B CA 1
ATOM 7732 C C . MET B 1 404 ? -16.156 29.531 2.984 1 95.12 404 MET B C 1
ATOM 7734 O O . MET B 1 404 ? -16.391 28.844 3.979 1 95.12 404 MET B O 1
ATOM 7738 N N . ALA B 1 405 ? -16.984 29.688 1.96 1 94.25 405 ALA B N 1
ATOM 7739 C CA . ALA B 1 405 ? -18.234 28.922 1.967 1 94.25 405 ALA B CA 1
ATOM 7740 C C . ALA B 1 405 ? -17.953 27.422 1.898 1 94.25 405 ALA B C 1
ATOM 7742 O O . ALA B 1 405 ? -18.578 26.641 2.609 1 94.25 405 ALA B O 1
ATOM 7743 N N . ARG B 1 406 ? -17.031 27 1.106 1 94.75 406 ARG B N 1
ATOM 7744 C CA . ARG B 1 406 ? -16.625 25.594 1.022 1 94.75 406 ARG B CA 1
ATOM 7745 C C . ARG B 1 406 ? -15.961 25.141 2.32 1 94.75 406 ARG B C 1
ATOM 7747 O O . ARG B 1 406 ? -16.266 24.062 2.834 1 94.75 406 ARG B O 1
ATOM 7754 N N . GLY B 1 407 ? -15.133 26 2.842 1 94.88 407 GLY B N 1
ATOM 7755 C CA . GLY B 1 407 ? -14.43 25.688 4.074 1 94.88 407 GLY B CA 1
ATOM 7756 C C . GLY B 1 407 ? -15.352 25.547 5.27 1 94.88 407 GLY B C 1
ATOM 7757 O O . GLY B 1 407 ? -15.195 24.641 6.09 1 94.88 407 GLY B O 1
ATOM 7758 N N . ALA B 1 408 ? -16.328 26.406 5.277 1 95.25 408 ALA B N 1
ATOM 7759 C CA . ALA B 1 408 ? -17.234 26.469 6.418 1 95.25 408 ALA B CA 1
ATOM 7760 C C . ALA B 1 408 ? -18.109 25.219 6.488 1 95.25 408 ALA B C 1
ATOM 7762 O O . ALA B 1 408 ? -18.625 24.875 7.547 1 95.25 408 ALA B O 1
ATOM 7763 N N . ALA B 1 409 ? -18.219 24.594 5.41 1 95.94 409 ALA B N 1
ATOM 7764 C CA . ALA B 1 409 ? -18.984 23.344 5.387 1 95.94 409 ALA B CA 1
ATOM 7765 C C . ALA B 1 409 ? -18.203 22.219 6.082 1 95.94 409 ALA B C 1
ATOM 7767 O O . ALA B 1 409 ? -18.781 21.219 6.496 1 95.94 409 ALA B O 1
ATOM 7768 N N . HIS B 1 410 ? -16.891 22.453 6.336 1 97.56 410 HIS B N 1
ATOM 7769 C CA . HIS B 1 410 ? -16.062 21.344 6.777 1 97.56 410 HIS B CA 1
ATOM 7770 C C . HIS B 1 410 ? -15.289 21.703 8.039 1 97.56 410 HIS B C 1
ATOM 7772 O O . HIS B 1 410 ? -14.789 20.812 8.734 1 97.56 410 HIS B O 1
ATOM 7778 N N . PHE B 1 411 ? -15.172 22.953 8.352 1 98.31 411 PHE B N 1
ATOM 7779 C CA . PHE B 1 411 ? -14.336 23.359 9.477 1 98.31 411 PHE B CA 1
ATOM 7780 C C . PHE B 1 411 ? -15.008 24.453 10.289 1 98.31 411 PHE B C 1
ATOM 7782 O O . PHE B 1 411 ? -15.758 25.266 9.742 1 98.31 411 PHE B O 1
ATOM 7789 N N . SER B 1 412 ? -14.75 24.453 11.516 1 98.12 412 SER B N 1
ATOM 7790 C CA . SER B 1 412 ? -15.18 25.469 12.461 1 98.12 412 SER B CA 1
ATOM 7791 C C . SER B 1 412 ? -14.008 25.984 13.289 1 98.12 412 SER B C 1
ATOM 7793 O O . SER B 1 412 ? -13 25.297 13.445 1 98.12 412 SER B O 1
ATOM 7795 N N . TYR B 1 413 ? -14.148 27.234 13.82 1 98.31 413 TYR B N 1
ATOM 7796 C CA . TYR B 1 413 ? -12.977 27.859 14.422 1 98.31 413 TYR B CA 1
ATOM 7797 C C . TYR B 1 413 ? -13.32 28.453 15.781 1 98.31 413 TYR B C 1
ATOM 7799 O O . TYR B 1 413 ? -12.523 29.188 16.359 1 98.31 413 TYR B O 1
ATOM 7807 N N . GLY B 1 414 ? -14.398 28.156 16.312 1 98 414 GLY B N 1
ATOM 7808 C CA . GLY B 1 414 ? -14.859 28.781 17.547 1 98 414 GLY B CA 1
ATOM 7809 C C . GLY B 1 414 ? -14.547 27.953 18.781 1 98 414 GLY B C 1
ATOM 7810 O O . GLY B 1 414 ? -13.617 27.156 18.781 1 98 414 GLY B O 1
ATOM 7811 N N . ILE B 1 415 ? -15.156 28.297 19.875 1 98.5 415 ILE B N 1
ATOM 7812 C CA . ILE B 1 415 ? -15.172 27.578 21.141 1 98.5 415 ILE B CA 1
ATOM 7813 C C . ILE B 1 415 ? -16.594 27.156 21.484 1 98.5 415 ILE B C 1
ATOM 7815 O O . ILE B 1 415 ? -17.516 27.969 21.453 1 98.5 415 ILE B O 1
ATOM 7819 N N . ALA B 1 416 ? -16.734 25.922 21.812 1 98 416 ALA B N 1
ATOM 7820 C CA . ALA B 1 416 ? -18.078 25.422 22.125 1 98 416 ALA B CA 1
ATOM 7821 C C . ALA B 1 416 ? -18.609 26.031 23.422 1 98 416 ALA B C 1
ATOM 7823 O O . ALA B 1 416 ? -17.875 26.141 24.406 1 98 416 ALA B O 1
ATOM 7824 N N . ASP B 1 417 ? -19.828 26.406 23.391 1 94.31 417 ASP B N 1
ATOM 7825 C CA . ASP B 1 417 ? -20.5 26.844 24.625 1 94.31 417 ASP B CA 1
ATOM 7826 C C . ASP B 1 417 ? -20.938 25.641 25.453 1 94.31 417 ASP B C 1
ATOM 7828 O O . ASP B 1 417 ? -20.703 25.609 26.672 1 94.31 417 ASP B O 1
ATOM 7832 N N . ASP B 1 418 ? -21.578 24.688 24.812 1 96.69 418 ASP B N 1
ATOM 7833 C CA . ASP B 1 418 ? -22.031 23.438 25.391 1 96.69 418 ASP B CA 1
ATOM 7834 C C . ASP B 1 418 ? -21.75 22.266 24.453 1 96.69 418 ASP B C 1
ATOM 7836 O O . ASP B 1 418 ? -22.453 22.047 23.469 1 96.69 418 ASP B O 1
ATOM 7840 N N . LEU B 1 419 ? -20.812 21.469 24.812 1 97 419 LEU B N 1
ATOM 7841 C CA . LEU B 1 419 ? -20.344 20.391 23.953 1 97 419 LEU B CA 1
ATOM 7842 C C . LEU B 1 419 ? -21.391 19.297 23.812 1 97 419 LEU B C 1
ATOM 7844 O O . LEU B 1 419 ? -21.297 18.438 22.938 1 97 419 LEU B O 1
ATOM 7848 N N . ASP B 1 420 ? -22.438 19.328 24.672 1 96.25 420 ASP B N 1
ATOM 7849 C CA . ASP B 1 420 ? -23.516 18.328 24.609 1 96.25 420 ASP B CA 1
ATOM 7850 C C . ASP B 1 420 ? -24.578 18.734 23.609 1 96.25 420 ASP B C 1
ATOM 7852 O O . ASP B 1 420 ? -25.484 17.953 23.297 1 96.25 420 ASP B O 1
ATOM 7856 N N . ASP B 1 421 ? -24.484 19.953 23.141 1 96.94 421 ASP B N 1
ATOM 7857 C CA . ASP B 1 421 ? -25.391 20.375 22.078 1 96.94 421 ASP B CA 1
ATOM 7858 C C . ASP B 1 421 ? -25.219 19.516 20.828 1 96.94 421 ASP B C 1
ATOM 7860 O O . ASP B 1 421 ? -24.109 19.344 20.328 1 96.94 421 ASP B O 1
ATOM 7864 N N . PRO B 1 422 ? -26.25 19.047 20.219 1 95.88 422 PRO B N 1
ATOM 7865 C CA . PRO B 1 422 ? -26.188 18.156 19.062 1 95.88 422 PRO B CA 1
ATOM 7866 C C . PRO B 1 422 ? -25.531 18.797 17.844 1 95.88 422 PRO B C 1
ATOM 7868 O O . PRO B 1 422 ? -25.078 18.094 16.938 1 95.88 422 PRO B O 1
ATOM 7871 N N . LYS B 1 423 ? -25.469 20.031 17.812 1 95.81 423 LYS B N 1
ATOM 7872 C CA . LYS B 1 423 ? -24.859 20.703 16.656 1 95.81 423 LYS B CA 1
ATOM 7873 C C . LYS B 1 423 ? -23.391 20.328 16.531 1 95.81 423 LYS B C 1
ATOM 7875 O O . LYS B 1 423 ? -22.844 20.312 15.43 1 95.81 423 LYS B O 1
ATOM 7880 N N . TYR B 1 424 ? -22.781 20 17.625 1 96.5 424 TYR B N 1
ATOM 7881 C CA . TYR B 1 424 ? -21.344 19.703 17.609 1 96.5 424 TYR B CA 1
ATOM 7882 C C . TYR B 1 424 ? -21.094 18.281 17.125 1 96.5 424 TYR B C 1
ATOM 7884 O O . TYR B 1 424 ? -19.938 17.844 17.031 1 96.5 424 TYR B O 1
ATOM 7892 N N . GLU B 1 425 ? -22.188 17.578 16.75 1 94.88 425 GLU B N 1
ATOM 7893 C CA . GLU B 1 425 ? -22.062 16.25 16.141 1 94.88 425 GLU B CA 1
ATOM 7894 C C . GLU B 1 425 ? -21.766 16.359 14.648 1 94.88 425 GLU B C 1
ATOM 7896 O O . GLU B 1 425 ? -21.375 15.375 14.023 1 94.88 425 GLU B O 1
ATOM 7901 N N . HIS B 1 426 ? -21.953 17.531 14.18 1 96.69 426 HIS B N 1
ATOM 7902 C CA . HIS B 1 426 ? -21.625 17.75 12.773 1 96.69 426 HIS B CA 1
ATOM 7903 C C . HIS B 1 426 ? -20.125 17.688 12.547 1 96.69 426 HIS B C 1
ATOM 7905 O O . HIS B 1 426 ? -19.344 18.188 13.367 1 96.69 426 HIS B O 1
ATOM 7911 N N . HIS B 1 427 ? -19.672 17.156 11.406 1 97.56 427 HIS B N 1
ATOM 7912 C CA . HIS B 1 427 ? -18.266 16.828 11.172 1 97.56 427 HIS B CA 1
ATOM 7913 C C . HIS B 1 427 ? -17.422 18.094 11.086 1 97.56 427 HIS B C 1
ATOM 7915 O O . HIS B 1 427 ? -16.203 18.031 11.266 1 97.56 427 HIS B O 1
ATOM 7921 N N . ARG B 1 428 ? -17.984 19.281 10.812 1 97.94 428 ARG B N 1
ATOM 7922 C CA . ARG B 1 428 ? -17.219 20.516 10.695 1 97.94 428 ARG B CA 1
ATOM 7923 C C . ARG B 1 428 ? -16.531 20.859 12.016 1 97.94 428 ARG B C 1
ATOM 7925 O O . ARG B 1 428 ? -15.602 21.672 12.039 1 97.94 428 ARG B O 1
ATOM 7932 N N . HIS B 1 429 ? -17 20.219 13.125 1 98.38 429 HIS B N 1
ATOM 7933 C CA . HIS B 1 429 ? -16.453 20.531 14.438 1 98.38 429 HIS B CA 1
ATOM 7934 C C . HIS B 1 429 ? -15.406 19.516 14.867 1 98.38 429 HIS B C 1
ATOM 7936 O O . HIS B 1 429 ? -14.688 19.734 15.844 1 98.38 429 HIS B O 1
ATOM 7942 N N . TRP B 1 430 ? -15.234 18.422 14.156 1 98.44 430 TRP B N 1
ATOM 7943 C CA . TRP B 1 430 ? -14.531 17.234 14.648 1 98.44 430 TRP B CA 1
ATOM 7944 C C . TRP B 1 430 ? -13.023 17.469 14.641 1 98.44 430 TRP B C 1
ATOM 7946 O O . TRP B 1 430 ? -12.281 16.75 15.32 1 98.44 430 TRP B O 1
ATOM 7956 N N . SER B 1 431 ? -12.516 18.438 13.906 1 98.38 431 SER B N 1
ATOM 7957 C CA . SER B 1 431 ? -11.078 18.719 13.875 1 98.38 431 SER B CA 1
ATOM 7958 C C . SER B 1 431 ? -10.727 19.906 14.742 1 98.38 431 SER B C 1
ATOM 7960 O O . SER B 1 431 ? -9.586 20.391 14.719 1 98.38 431 SER B O 1
ATOM 7962 N N . ASN B 1 432 ? -11.688 20.531 15.383 1 98.75 432 ASN B N 1
ATOM 7963 C CA . ASN B 1 432 ? -11.5 21.625 16.328 1 98.75 432 ASN B CA 1
ATOM 7964 C C . ASN B 1 432 ? -11.531 21.125 17.781 1 98.75 432 ASN B C 1
ATOM 7966 O O . ASN B 1 432 ? -12.602 20.828 18.312 1 98.75 432 ASN B O 1
ATOM 7970 N N . PRO B 1 433 ? -10.375 21.078 18.406 1 98.75 433 PRO B N 1
ATOM 7971 C CA . PRO B 1 433 ? -10.336 20.516 19.75 1 98.75 433 PRO B CA 1
ATOM 7972 C C . PRO B 1 433 ? -11.102 21.344 20.781 1 98.75 433 PRO B C 1
ATOM 7974 O O . PRO B 1 433 ? -11.367 20.875 21.891 1 98.75 433 PRO B O 1
ATOM 7977 N N . LEU B 1 434 ? -11.539 22.578 20.406 1 98.81 434 LEU B N 1
ATOM 7978 C CA . LEU B 1 434 ? -12.297 23.438 21.312 1 98.81 434 LEU B CA 1
ATOM 7979 C C . LEU B 1 434 ? -13.797 23.25 21.094 1 98.81 434 LEU B C 1
ATOM 7981 O O . LEU B 1 434 ? -14.609 23.875 21.797 1 98.81 434 LEU B O 1
ATOM 7985 N N . GLU B 1 435 ? -14.125 22.391 20.125 1 98.69 435 GLU B N 1
ATOM 7986 C CA . GLU B 1 435 ? -15.539 22.141 19.844 1 98.69 435 GLU B CA 1
ATOM 7987 C C . GLU B 1 435 ? -15.844 20.656 19.812 1 98.69 435 GLU B C 1
ATOM 7989 O O . GLU B 1 435 ? -16.844 20.234 19.219 1 98.69 435 GLU B O 1
ATOM 7994 N N . THR B 1 436 ? -14.93 19.891 20.391 1 97.5 436 THR B N 1
ATOM 7995 C CA . THR B 1 436 ? -15.148 18.453 20.453 1 97.5 436 THR B CA 1
ATOM 7996 C C . THR B 1 436 ? -14.555 17.875 21.734 1 97.5 436 THR B C 1
ATOM 7998 O O . THR B 1 436 ? -13.766 18.531 22.422 1 97.5 436 THR B O 1
ATOM 8001 N N . LYS B 1 437 ? -15.07 16.672 22.062 1 98.12 437 LYS B N 1
ATOM 8002 C CA . LYS B 1 437 ? -14.562 15.953 23.219 1 98.12 437 LYS B CA 1
ATOM 8003 C C . LYS B 1 437 ? -13.602 14.844 22.797 1 98.12 437 LYS B C 1
ATOM 8005 O O . LYS B 1 437 ? -13.812 14.18 21.781 1 98.12 437 LYS B O 1
ATOM 8010 N N . LEU B 1 438 ? -12.531 14.609 23.594 1 98.5 438 LEU B N 1
ATOM 8011 C CA . LEU B 1 438 ? -11.742 13.398 23.422 1 98.5 438 LEU B CA 1
ATOM 8012 C C . LEU B 1 438 ? -12.594 12.156 23.656 1 98.5 438 LEU B C 1
ATOM 8014 O O . LEU B 1 438 ? -13.617 12.219 24.344 1 98.5 438 LEU B O 1
ATOM 8018 N N . PRO B 1 439 ? -12.227 11.039 23.078 1 98.19 439 PRO B N 1
ATOM 8019 C CA . PRO B 1 439 ? -13 9.812 23.281 1 98.19 439 PRO B CA 1
ATOM 8020 C C . PRO B 1 439 ? -12.992 9.328 24.719 1 98.19 439 PRO B C 1
ATOM 8022 O O . PRO B 1 439 ? -12.125 9.727 25.5 1 98.19 439 PRO B O 1
ATOM 8025 N N . ASN B 1 440 ? -14.031 8.531 25.078 1 97.81 440 ASN B N 1
ATOM 8026 C CA . ASN B 1 440 ? -14.031 7.871 26.375 1 97.81 440 ASN B CA 1
ATOM 8027 C C . ASN B 1 440 ? -13.055 6.699 26.406 1 97.81 440 ASN B C 1
ATOM 8029 O O . ASN B 1 440 ? -13.461 5.543 26.297 1 97.81 440 ASN B O 1
ATOM 8033 N N . ALA B 1 441 ? -11.805 7.016 26.625 1 98.31 441 ALA B N 1
ATOM 8034 C CA . ALA B 1 441 ? -10.711 6.055 26.625 1 98.31 441 ALA B CA 1
ATOM 8035 C C . ALA B 1 441 ? -9.695 6.379 27.719 1 98.31 441 ALA B C 1
ATOM 8037 O O . ALA B 1 441 ? -8.562 6.773 27.438 1 98.31 441 ALA B O 1
ATOM 8038 N N . PRO B 1 442 ? -10.031 6.105 28.922 1 97.56 442 PRO B N 1
ATOM 8039 C CA . PRO B 1 442 ? -9.219 6.57 30.047 1 97.56 442 PRO B CA 1
ATOM 8040 C C . PRO B 1 442 ? -7.824 5.945 30.062 1 97.56 442 PRO B C 1
ATOM 8042 O O . PRO B 1 442 ? -6.902 6.5 30.672 1 97.56 442 PRO B O 1
ATOM 8045 N N . GLU B 1 443 ? -7.688 4.762 29.391 1 97.25 443 GLU B N 1
ATOM 8046 C CA . GLU B 1 443 ? -6.395 4.086 29.422 1 97.25 443 GLU B CA 1
ATOM 8047 C C . GLU B 1 443 ? -5.488 4.598 28.297 1 97.25 443 GLU B C 1
ATOM 8049 O O . GLU B 1 443 ? -4.285 4.32 28.297 1 97.25 443 GLU B O 1
ATOM 8054 N N . MET B 1 444 ? -6.043 5.305 27.344 1 98.12 444 MET B N 1
ATOM 8055 C CA . MET B 1 444 ? -5.27 5.891 26.25 1 98.12 444 MET B CA 1
ATOM 8056 C C . MET B 1 444 ? -4.391 7.031 26.75 1 98.12 444 MET B C 1
ATOM 8058 O O . MET B 1 444 ? -4.691 7.648 27.781 1 98.12 444 MET B O 1
ATOM 8062 N N . GLU B 1 445 ? -3.295 7.25 26.062 1 98.69 445 GLU B N 1
ATOM 8063 C CA . GLU B 1 445 ? -2.438 8.398 26.328 1 98.69 445 GLU B CA 1
ATOM 8064 C C . GLU B 1 445 ? -2.312 9.297 25.109 1 98.69 445 GLU B C 1
ATOM 8066 O O . GLU B 1 445 ? -2.314 8.82 23.969 1 98.69 445 GLU B O 1
ATOM 8071 N N . ILE B 1 446 ? -2.221 10.586 25.375 1 98.81 446 ILE B N 1
ATOM 8072 C CA . ILE B 1 446 ? -2.012 11.547 24.312 1 98.81 446 ILE B CA 1
ATOM 8073 C C . ILE B 1 446 ? -0.745 12.352 24.578 1 98.81 446 ILE B C 1
ATOM 8075 O O . ILE B 1 446 ? -0.565 12.891 25.672 1 98.81 446 ILE B O 1
ATOM 8079 N N . TYR B 1 447 ? 0.146 12.383 23.594 1 98.88 447 TYR B N 1
ATOM 8080 C CA . TYR B 1 447 ? 1.401 13.125 23.688 1 98.88 447 TYR B CA 1
ATOM 8081 C C . TYR B 1 447 ? 1.426 14.266 22.672 1 98.88 447 TYR B C 1
ATOM 8083 O O . TYR B 1 447 ? 0.983 14.109 21.531 1 98.88 447 TYR B O 1
ATOM 8091 N N . SER B 1 448 ? 1.817 15.422 23.094 1 98.81 448 SER B N 1
ATOM 8092 C CA . SER B 1 448 ? 2.186 16.516 22.203 1 98.81 448 SER B CA 1
ATOM 8093 C C . SER B 1 448 ? 3.701 16.656 22.094 1 98.81 448 SER B C 1
ATOM 8095 O O . SER B 1 448 ? 4.352 17.172 23 1 98.81 448 SER B O 1
ATOM 8097 N N . LEU B 1 449 ? 4.227 16.203 20.984 1 98.88 449 LEU B N 1
ATOM 8098 C CA . LEU B 1 449 ? 5.656 16.266 20.703 1 98.88 449 LEU B CA 1
ATOM 8099 C C . LEU B 1 449 ? 5.973 17.359 19.703 1 98.88 449 LEU B C 1
ATOM 8101 O O . LEU B 1 449 ? 5.469 17.344 18.578 1 98.88 449 LEU B O 1
ATOM 8105 N N . TYR B 1 450 ? 6.832 18.344 20.094 1 98.69 450 TYR B N 1
ATOM 8106 C CA . TYR B 1 450 ? 7.121 19.406 19.125 1 98.69 450 TYR B CA 1
ATOM 8107 C C . TYR B 1 450 ? 8.43 20.094 19.469 1 98.69 450 TYR B C 1
ATOM 8109 O O . TYR B 1 450 ? 8.93 19.984 20.594 1 98.69 450 TYR B O 1
ATOM 8117 N N . GLY B 1 451 ? 8.977 20.719 18.453 1 98 451 GLY B N 1
ATOM 8118 C CA . GLY B 1 451 ? 10.203 21.469 18.625 1 98 451 GLY B CA 1
ATOM 8119 C C . GLY B 1 451 ? 9.977 22.875 19.141 1 98 451 GLY B C 1
ATOM 8120 O O . GLY B 1 451 ? 8.906 23.453 18.922 1 98 451 GLY B O 1
ATOM 8121 N N . VAL B 1 452 ? 10.992 23.422 19.859 1 97.44 452 VAL B N 1
ATOM 8122 C CA . VAL B 1 452 ? 10.953 24.781 20.375 1 97.44 452 VAL B CA 1
ATOM 8123 C C . VAL B 1 452 ? 12.305 25.469 20.156 1 97.44 452 VAL B C 1
ATOM 8125 O O . VAL B 1 452 ? 13.273 24.812 19.766 1 97.44 452 VAL B O 1
ATOM 8128 N N . GLY B 1 453 ? 12.25 26.719 20.281 1 94.94 453 GLY B N 1
ATOM 8129 C CA . GLY B 1 453 ? 13.484 27.469 20.188 1 94.94 453 GLY B CA 1
ATOM 8130 C C . GLY B 1 453 ? 13.758 28 18.797 1 94.94 453 GLY B C 1
ATOM 8131 O O . GLY B 1 453 ? 14.875 28.422 18.484 1 94.94 453 GLY B O 1
ATOM 8132 N N . ILE B 1 454 ? 12.773 27.891 17.984 1 94.12 454 ILE B N 1
ATOM 8133 C CA . ILE B 1 454 ? 12.906 28.406 16.625 1 94.12 454 ILE B CA 1
ATOM 8134 C C . ILE B 1 454 ? 11.883 29.516 16.375 1 94.12 454 ILE B C 1
ATOM 8136 O O . ILE B 1 454 ? 10.695 29.344 16.672 1 94.12 454 ILE B O 1
ATOM 8140 N N . PRO B 1 455 ? 12.422 30.672 15.906 1 93.12 455 PRO B N 1
ATOM 8141 C CA . PRO B 1 455 ? 11.461 31.734 15.57 1 93.12 455 PRO B CA 1
ATOM 8142 C C . PRO B 1 455 ? 10.352 31.25 14.641 1 93.12 455 PRO B C 1
ATOM 8144 O O . PRO B 1 455 ? 10.633 30.656 13.594 1 93.12 455 PRO B O 1
ATOM 8147 N N . THR B 1 456 ? 9.102 31.484 15.023 1 95.44 456 THR B N 1
ATOM 8148 C CA . THR B 1 456 ? 7.918 31 14.312 1 95.44 456 THR B CA 1
ATOM 8149 C C . THR B 1 456 ? 6.918 32.125 14.086 1 95.44 456 THR B C 1
ATOM 8151 O O . THR B 1 456 ? 6.66 32.938 14.992 1 95.44 456 THR B O 1
ATOM 8154 N N . GLU B 1 457 ? 6.359 32.188 12.93 1 94.88 457 GLU B N 1
ATOM 8155 C CA . GLU B 1 457 ? 5.48 33.281 12.539 1 94.88 457 GLU B CA 1
ATOM 8156 C C . GLU B 1 457 ? 4.258 33.375 13.445 1 94.88 457 GLU B C 1
ATOM 8158 O O . GLU B 1 457 ? 3.617 32.344 13.727 1 94.88 457 GLU B O 1
ATOM 8163 N N . ARG B 1 458 ? 3.988 34.625 13.898 1 96.69 458 ARG B N 1
ATOM 8164 C CA . ARG B 1 458 ? 2.9 34.781 14.852 1 96.69 458 ARG B CA 1
ATOM 8165 C C . ARG B 1 458 ? 1.962 35.906 14.414 1 96.69 458 ARG B C 1
ATOM 8167 O O . ARG B 1 458 ? 0.755 35.844 14.664 1 96.69 458 ARG B O 1
ATOM 8174 N N . SER B 1 459 ? 2.457 36.938 13.82 1 95.38 459 SER B N 1
ATOM 8175 C CA . SER B 1 459 ? 1.688 38.094 13.344 1 95.38 459 SER B CA 1
ATOM 8176 C C . SER B 1 459 ? 2.406 38.812 12.211 1 95.38 459 SER B C 1
ATOM 8178 O O . SER B 1 459 ? 3.604 38.594 12 1 95.38 459 SER B O 1
ATOM 8180 N N . TYR B 1 460 ? 1.639 39.656 11.484 1 94.81 460 TYR B N 1
ATOM 8181 C CA . TYR B 1 460 ? 2.176 40.188 10.242 1 94.81 460 TYR B CA 1
ATOM 8182 C C . TYR B 1 460 ? 1.884 41.688 10.125 1 94.81 460 TYR B C 1
ATOM 8184 O O . TYR B 1 460 ? 0.812 42.156 10.523 1 94.81 460 TYR B O 1
ATOM 8192 N N . ILE B 1 461 ? 2.822 42.344 9.555 1 94.81 461 ILE B N 1
ATOM 8193 C CA . ILE B 1 461 ? 2.619 43.719 9.117 1 94.81 461 ILE B CA 1
ATOM 8194 C C . ILE B 1 461 ? 2.402 43.75 7.605 1 94.81 461 ILE B C 1
ATOM 8196 O O . ILE B 1 461 ? 3.26 43.281 6.84 1 94.81 461 ILE B O 1
ATOM 8200 N N . TYR B 1 462 ? 1.236 44.25 7.242 1 94.06 462 TYR B N 1
ATOM 8201 C CA . TYR B 1 462 ? 0.874 44.281 5.832 1 94.06 462 TYR B CA 1
ATOM 8202 C C . TYR B 1 462 ? 0.892 45.688 5.293 1 94.06 462 TYR B C 1
ATOM 8204 O O . TYR B 1 462 ? 0.865 46.656 6.066 1 94.06 462 TYR B O 1
ATOM 8212 N N . LYS B 1 463 ? 1.022 45.812 4.027 1 91.94 463 LYS B N 1
ATOM 8213 C CA . LYS B 1 463 ? 0.855 47.062 3.289 1 91.94 463 LYS B CA 1
ATOM 8214 C C . LYS B 1 463 ? 0.089 46.844 1.989 1 91.94 463 LYS B C 1
ATOM 8216 O O . LYS B 1 463 ? -0.035 45.688 1.525 1 91.94 463 LYS B O 1
ATOM 8221 N N . LEU B 1 464 ? -0.541 47.906 1.505 1 89.62 464 LEU B N 1
ATOM 8222 C CA . LEU B 1 464 ? -1.21 47.844 0.21 1 89.62 464 LEU B CA 1
ATOM 8223 C C . LEU B 1 464 ? -0.194 47.844 -0.927 1 89.62 464 LEU B C 1
ATOM 8225 O O . LEU B 1 464 ? 0.81 48.562 -0.866 1 89.62 464 LEU B O 1
ATOM 8229 N N . ASN B 1 465 ? -0.454 46.906 -1.776 1 80.44 465 ASN B N 1
ATOM 8230 C CA . ASN B 1 465 ? 0.349 46.938 -2.994 1 80.44 465 ASN B CA 1
ATOM 8231 C C . ASN B 1 465 ? -0.143 48 -3.979 1 80.44 465 ASN B C 1
ATOM 8233 O O . ASN B 1 465 ? -1.262 47.906 -4.484 1 80.44 465 ASN B O 1
ATOM 8237 N N . GLN B 1 466 ? 0.656 48.938 -4.258 1 70.81 466 GLN B N 1
ATOM 8238 C CA . GLN B 1 466 ? 0.248 50.062 -5.094 1 70.81 466 GLN B CA 1
ATOM 8239 C C . GLN B 1 466 ? 0.66 49.844 -6.547 1 70.81 466 GLN B C 1
ATOM 8241 O O . GLN B 1 466 ? 0.307 50.656 -7.422 1 70.81 466 GLN B O 1
ATOM 8246 N N . SER B 1 467 ? 1.224 48.688 -6.711 1 69.31 467 SER B N 1
ATOM 8247 C CA . SER B 1 467 ? 1.658 48.469 -8.086 1 69.31 467 SER B CA 1
ATOM 8248 C C . SER B 1 467 ? 0.485 48.094 -8.984 1 69.31 467 SER B C 1
ATOM 8250 O O . SER B 1 467 ? -0.309 47.219 -8.625 1 69.31 467 SER B O 1
ATOM 8252 N N . PRO B 1 468 ? 0.359 48.75 -10.062 1 60.88 468 PRO B N 1
ATOM 8253 C CA . PRO B 1 468 ? -0.718 48.406 -11 1 60.88 468 PRO B CA 1
ATOM 8254 C C . PRO B 1 468 ? -0.599 47 -11.547 1 60.88 468 PRO B C 1
ATOM 8256 O O . PRO B 1 468 ? -1.585 46.438 -12.031 1 60.88 468 PRO B O 1
ATOM 8259 N N . ASP B 1 469 ? 0.59 46.5 -11.43 1 62.03 469 ASP B N 1
ATOM 8260 C CA . ASP B 1 469 ? 0.831 45.188 -12.031 1 62.03 469 ASP B CA 1
ATOM 8261 C C . ASP B 1 469 ? 0.582 44.062 -11.023 1 62.03 469 ASP B C 1
ATOM 8263 O O . ASP B 1 469 ? 0.596 42.875 -11.391 1 62.03 469 ASP B O 1
ATOM 8267 N N . SER B 1 470 ? 0.264 44.5 -9.875 1 69.56 470 SER B N 1
ATOM 8268 C CA . SER B 1 470 ? 0.089 43.438 -8.891 1 69.56 470 SER B CA 1
ATOM 8269 C C . SER B 1 470 ? -1.365 43 -8.812 1 69.56 470 SER B C 1
ATOM 8271 O O . SER B 1 470 ? -2.277 43.812 -8.773 1 69.56 470 SER B O 1
ATOM 8273 N N . CYS B 1 471 ? -1.528 41.656 -8.953 1 75.31 471 CYS B N 1
ATOM 8274 C CA . CYS B 1 471 ? -2.869 41.094 -8.953 1 75.31 471 CYS B CA 1
ATOM 8275 C C . CYS B 1 471 ? -3.322 40.781 -7.539 1 75.31 471 CYS B C 1
ATOM 8277 O O . CYS B 1 471 ? -4.496 40.469 -7.312 1 75.31 471 CYS B O 1
ATOM 8279 N N . ILE B 1 472 ? -2.453 40.875 -6.527 1 82.19 472 ILE B N 1
ATOM 8280 C CA . ILE B 1 472 ? -2.77 40.719 -5.109 1 82.19 472 ILE B CA 1
ATOM 8281 C C . ILE B 1 472 ? -2.537 42.062 -4.379 1 82.19 472 ILE B C 1
ATOM 8283 O O . ILE B 1 472 ? -1.399 42.5 -4.262 1 82.19 472 ILE B O 1
ATOM 8287 N N . PRO B 1 473 ? -3.498 42.594 -3.891 1 86.12 473 PRO B N 1
ATOM 8288 C CA . PRO B 1 473 ? -3.402 43.969 -3.398 1 86.12 473 PRO B CA 1
ATOM 8289 C C . PRO B 1 473 ? -2.699 44.062 -2.047 1 86.12 473 PRO B C 1
ATOM 8291 O O . PRO B 1 473 ? -2.352 45.156 -1.605 1 86.12 473 PRO B O 1
ATOM 8294 N N . PHE B 1 474 ? -2.516 43 -1.394 1 89.31 474 PHE B N 1
ATOM 8295 C CA . PHE B 1 474 ? -1.933 43 -0.057 1 89.31 474 PHE B CA 1
ATOM 8296 C C . PHE B 1 474 ? -0.62 42.219 -0.036 1 89.31 474 PHE B C 1
ATOM 8298 O O . PHE B 1 474 ? -0.501 41.156 -0.673 1 89.31 474 PHE B O 1
ATOM 8305 N N . HIS B 1 475 ? 0.316 42.719 0.619 1 87.69 475 HIS B N 1
ATOM 8306 C CA . HIS B 1 475 ? 1.562 41.969 0.8 1 87.69 475 HIS B CA 1
ATOM 8307 C C . HIS B 1 475 ? 2.193 42.281 2.154 1 87.69 475 HIS B C 1
ATOM 8309 O O . HIS B 1 475 ? 1.934 43.344 2.738 1 87.69 475 HIS B O 1
ATOM 8315 N N . ILE B 1 476 ? 2.959 41.438 2.629 1 89.25 476 ILE B N 1
ATOM 8316 C CA . ILE B 1 476 ? 3.691 41.625 3.877 1 89.25 476 ILE B CA 1
ATOM 8317 C C . ILE B 1 476 ? 4.73 42.75 3.695 1 89.25 476 ILE B C 1
ATOM 8319 O O . ILE B 1 476 ? 5.434 42.781 2.682 1 89.25 476 ILE B O 1
ATOM 8323 N N . PHE B 1 477 ? 4.785 43.562 4.609 1 89.75 477 PHE B N 1
ATOM 8324 C CA . PHE B 1 477 ? 5.707 44.688 4.57 1 89.75 477 PHE B CA 1
ATOM 8325 C C . PHE B 1 477 ? 7.105 44.25 4.992 1 89.75 477 PHE B C 1
ATOM 8327 O O . PHE B 1 477 ? 7.551 44.594 6.098 1 89.75 477 PHE B O 1
ATOM 8334 N N . THR B 1 478 ? 7.867 43.781 4.129 1 87 478 THR B N 1
ATOM 8335 C CA . THR B 1 478 ? 9.141 43.125 4.418 1 87 478 THR B CA 1
ATOM 8336 C C . THR B 1 478 ? 10.18 44.125 4.883 1 87 478 THR B C 1
ATOM 8338 O O . THR B 1 478 ? 11.18 43.781 5.5 1 87 478 THR B O 1
ATOM 8341 N N . SER B 1 479 ? 9.953 45.375 4.617 1 82.44 479 SER B N 1
ATOM 8342 C CA . SER B 1 479 ? 10.906 46.406 5.012 1 82.44 479 SER B CA 1
ATOM 8343 C C . SER B 1 479 ? 10.734 46.781 6.48 1 82.44 479 SER B C 1
ATOM 8345 O O . SER B 1 479 ? 11.578 47.469 7.051 1 82.44 479 SER B O 1
ATOM 8347 N N . ALA B 1 480 ? 9.641 46.312 7 1 83.31 480 ALA B N 1
ATOM 8348 C CA . ALA B 1 480 ? 9.453 46.531 8.43 1 83.31 480 ALA B CA 1
ATOM 8349 C C . ALA B 1 480 ? 10.367 45.625 9.25 1 83.31 480 ALA B C 1
ATOM 8351 O O . ALA B 1 480 ? 10.219 44.406 9.242 1 83.31 480 ALA B O 1
ATOM 8352 N N . HIS B 1 481 ? 11.453 46.188 9.664 1 80.44 481 HIS B N 1
ATOM 8353 C CA . HIS B 1 481 ? 12.391 45.438 10.508 1 80.44 481 HIS B CA 1
ATOM 8354 C C . HIS B 1 481 ? 12.969 46.312 11.602 1 80.44 481 HIS B C 1
ATOM 8356 O O . HIS B 1 481 ? 12.906 47.531 11.508 1 80.44 481 HIS B O 1
ATOM 8362 N N . GLU B 1 482 ? 13.273 45.688 12.656 1 76.19 482 GLU B N 1
ATOM 8363 C CA . GLU B 1 482 ? 13.992 46.375 13.719 1 76.19 482 GLU B CA 1
ATOM 8364 C C . GLU B 1 482 ? 15.477 46.031 13.695 1 76.19 482 GLU B C 1
ATOM 8366 O O . GLU B 1 482 ? 15.852 44.906 13.359 1 76.19 482 GLU B O 1
ATOM 8371 N N . GLU B 1 483 ? 16.281 46.969 13.883 1 66.19 483 GLU B N 1
ATOM 8372 C CA . GLU B 1 483 ? 17.719 46.812 13.797 1 66.19 483 GLU B CA 1
ATOM 8373 C C . GLU B 1 483 ? 18.266 45.938 14.93 1 66.19 483 GLU B C 1
ATOM 8375 O O . GLU B 1 483 ? 19.312 45.344 14.789 1 66.19 483 GLU B O 1
ATOM 8380 N N . ASP B 1 484 ? 17.516 45.875 15.938 1 70.25 484 ASP B N 1
ATOM 8381 C CA . ASP B 1 484 ? 17.953 45.062 17.078 1 70.25 484 ASP B CA 1
ATOM 8382 C C . ASP B 1 484 ? 17.875 43.562 16.75 1 70.25 484 ASP B C 1
ATOM 8384 O O . ASP B 1 484 ? 16.828 43.062 16.344 1 70.25 484 ASP B O 1
ATOM 8388 N N . GLU B 1 485 ? 19.031 42.969 16.844 1 68.38 485 GLU B N 1
ATOM 8389 C CA . GLU B 1 485 ? 19.141 41.562 16.562 1 68.38 485 GLU B CA 1
ATOM 8390 C C . GLU B 1 485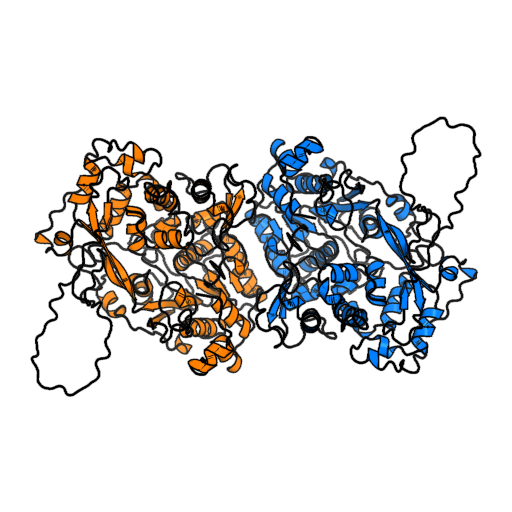 ? 18.203 40.75 17.453 1 68.38 485 GLU B C 1
ATOM 8392 O O . GLU B 1 485 ? 17.797 39.625 17.094 1 68.38 485 GLU B O 1
ATOM 8397 N N . GLU B 1 486 ? 17.828 41.344 18.469 1 74.88 486 GLU B N 1
ATOM 8398 C CA . GLU B 1 486 ? 17.016 40.625 19.438 1 74.88 486 GLU B CA 1
ATOM 8399 C C . GLU B 1 486 ? 15.523 40.906 19.203 1 74.88 486 GLU B C 1
ATOM 8401 O O . GLU B 1 486 ? 14.672 40.375 19.922 1 74.88 486 GLU B O 1
ATOM 8406 N N . SER B 1 487 ? 15.281 41.594 18.203 1 84.44 487 SER B N 1
ATOM 8407 C CA . SER B 1 487 ? 13.891 41.938 17.938 1 84.44 487 SER B CA 1
ATOM 8408 C C . SER B 1 487 ? 13.117 40.719 17.422 1 84.44 487 SER B C 1
ATOM 8410 O O . SER B 1 487 ? 13.664 39.875 16.703 1 84.44 487 SER B O 1
ATOM 8412 N N . CYS B 1 488 ? 11.844 40.719 17.797 1 90.88 488 CYS B N 1
ATOM 8413 C CA . CYS B 1 488 ? 10.969 39.625 17.328 1 90.88 488 CYS B CA 1
ATOM 8414 C C . CYS B 1 488 ? 10.359 39.969 15.977 1 90.88 488 CYS B C 1
ATOM 8416 O O . CYS B 1 488 ? 9.656 39.125 15.391 1 90.88 488 CYS B O 1
ATOM 8418 N N . LEU B 1 489 ? 10.617 41.156 15.484 1 90.56 489 LEU B N 1
ATOM 8419 C CA . LEU B 1 489 ? 10.109 41.562 14.18 1 90.56 489 LEU B CA 1
ATOM 8420 C C . LEU B 1 489 ? 11.18 41.375 13.102 1 90.56 489 LEU B C 1
ATOM 8422 O O . LEU B 1 489 ? 12.234 42.031 13.148 1 90.56 489 LEU B O 1
ATOM 8426 N N . LYS B 1 490 ? 10.906 40.531 12.219 1 88.38 490 LYS B N 1
ATOM 8427 C CA . LYS B 1 490 ? 11.797 40.281 11.086 1 88.38 490 LYS B CA 1
ATOM 8428 C C . LYS B 1 490 ? 11.031 40.344 9.766 1 88.38 490 LYS B C 1
ATOM 8430 O O . LYS B 1 490 ? 10.141 39.531 9.523 1 88.38 490 LYS B O 1
ATOM 8435 N N . ALA B 1 491 ? 11.336 41.281 8.961 1 88.88 491 ALA B N 1
ATOM 8436 C CA . ALA B 1 491 ? 10.789 41.375 7.609 1 88.88 491 ALA B CA 1
ATOM 8437 C C . ALA B 1 491 ? 9.266 41.438 7.641 1 88.88 491 ALA B C 1
ATOM 8439 O O . ALA B 1 491 ? 8.602 40.688 6.906 1 88.88 491 ALA B O 1
ATOM 8440 N N . GLY B 1 492 ? 8.727 42.156 8.562 1 92.31 492 GLY B N 1
ATOM 8441 C CA . GLY B 1 492 ? 7.289 42.375 8.617 1 92.31 492 GLY B CA 1
ATOM 8442 C C . GLY B 1 492 ? 6.539 41.281 9.352 1 92.31 492 GLY B C 1
ATOM 8443 O O . GLY B 1 492 ? 5.305 41.312 9.383 1 92.31 492 GLY B O 1
ATOM 8444 N N . VAL B 1 493 ? 7.301 40.344 9.961 1 92.88 493 VAL B N 1
ATOM 8445 C CA . VAL B 1 493 ? 6.684 39.219 10.672 1 92.88 493 VAL B CA 1
ATOM 8446 C C . VAL B 1 493 ? 7.137 39.219 12.133 1 92.88 493 VAL B C 1
ATOM 8448 O O . VAL B 1 493 ? 8.336 39.25 12.414 1 92.88 493 VAL B O 1
ATOM 8451 N N . TYR B 1 494 ? 6.191 39.312 13.039 1 93.81 494 TYR B N 1
ATOM 8452 C CA . TYR B 1 494 ? 6.504 39.062 14.445 1 93.81 494 TYR B CA 1
ATOM 8453 C C . TYR B 1 494 ? 6.605 37.562 14.727 1 93.81 494 TYR B C 1
ATOM 8455 O O . TYR B 1 494 ? 5.668 36.812 14.461 1 93.81 494 TYR B O 1
ATOM 8463 N N . ASN B 1 495 ? 7.719 37.188 15.25 1 93.94 495 ASN B N 1
ATOM 8464 C CA . ASN B 1 495 ? 7.965 35.781 15.531 1 93.94 495 ASN B CA 1
ATOM 8465 C C . ASN B 1 495 ? 7.828 35.469 17.016 1 93.94 495 ASN B C 1
ATOM 8467 O O . ASN B 1 495 ? 7.965 36.375 17.859 1 93.94 495 ASN B O 1
ATOM 8471 N N . VAL B 1 496 ? 7.531 34.344 17.312 1 96.12 496 VAL B N 1
ATOM 8472 C CA . VAL B 1 496 ? 7.434 33.781 18.672 1 96.12 496 VAL B CA 1
ATOM 8473 C C . VAL B 1 496 ? 8.094 32.406 18.719 1 96.12 496 VAL B C 1
ATOM 8475 O O . VAL B 1 496 ? 8.641 31.938 17.719 1 96.12 496 VAL B O 1
ATOM 8478 N N . ASP B 1 497 ? 8.055 31.812 19.844 1 96.12 497 ASP B N 1
ATOM 8479 C CA . ASP B 1 497 ? 8.656 30.5 20.016 1 96.12 497 ASP B CA 1
ATOM 8480 C C . ASP B 1 497 ? 7.809 29.422 19.328 1 96.12 497 ASP B C 1
ATOM 8482 O O . ASP B 1 497 ? 6.578 29.469 19.375 1 96.12 497 ASP B O 1
ATOM 8486 N N . GLY B 1 498 ? 8.469 28.516 18.656 1 97.56 498 GLY B N 1
ATOM 8487 C CA . GLY B 1 498 ? 7.84 27.391 17.969 1 97.56 498 GLY B CA 1
ATOM 8488 C C . GLY B 1 498 ? 8.812 26.562 17.172 1 97.56 498 GLY B C 1
ATOM 8489 O O . GLY B 1 498 ? 9.977 26.406 17.562 1 97.56 498 GLY B O 1
ATOM 8490 N N . ASP B 1 499 ? 8.258 25.906 16.141 1 96.38 499 ASP B N 1
ATOM 8491 C CA . ASP B 1 499 ? 9.086 24.984 15.375 1 96.38 499 ASP B CA 1
ATOM 8492 C C . ASP B 1 499 ? 9.227 25.453 13.93 1 96.38 499 ASP B C 1
ATOM 8494 O O . ASP B 1 499 ? 9.227 24.625 13.008 1 96.38 499 ASP B O 1
ATOM 8498 N N . GLU B 1 500 ? 9.188 26.703 13.742 1 92.19 500 GLU B N 1
ATOM 8499 C CA . GLU B 1 500 ? 9.305 27.328 12.422 1 92.19 500 GLU B CA 1
ATOM 8500 C C . GLU B 1 500 ? 7.941 27.469 11.758 1 92.19 500 GLU B C 1
ATOM 8502 O O . GLU B 1 500 ? 7.707 28.422 11.016 1 92.19 500 GLU B O 1
ATOM 8507 N N . THR B 1 501 ? 7.051 26.516 12.047 1 94.25 501 THR B N 1
ATOM 8508 C CA . THR B 1 501 ? 5.758 26.469 11.367 1 94.25 501 THR B CA 1
ATOM 8509 C C . THR B 1 501 ? 4.621 26.641 12.375 1 94.25 501 THR B C 1
ATOM 8511 O O . THR B 1 501 ? 3.703 27.422 12.156 1 94.25 501 THR B O 1
ATOM 8514 N N . VAL B 1 502 ? 4.707 25.953 13.422 1 98.25 502 VAL B N 1
ATOM 8515 C CA . VAL B 1 502 ? 3.639 25.938 14.406 1 98.25 502 VAL B CA 1
ATOM 8516 C C . VAL B 1 502 ? 4.113 26.609 15.695 1 98.25 502 VAL B C 1
ATOM 8518 O O . VAL B 1 502 ? 5.09 26.172 16.312 1 98.25 502 VAL B O 1
ATOM 8521 N N . PRO B 1 503 ? 3.443 27.656 16.125 1 98.25 503 PRO B N 1
ATOM 8522 C CA . PRO B 1 503 ? 3.795 28.266 17.422 1 98.25 503 PRO B CA 1
ATOM 8523 C C . PRO B 1 503 ? 3.545 27.312 18.594 1 98.25 503 PRO B C 1
ATOM 8525 O O . PRO B 1 503 ? 2.596 26.531 18.562 1 98.25 503 PRO B O 1
ATOM 8528 N N . VAL B 1 504 ? 4.285 27.453 19.641 1 98.56 504 VAL B N 1
ATOM 8529 C CA . VAL B 1 504 ? 4.188 26.641 20.844 1 98.56 504 VAL B CA 1
ATOM 8530 C C . VAL B 1 504 ? 2.762 26.688 21.391 1 98.56 504 VAL B C 1
ATOM 8532 O O . VAL B 1 504 ? 2.223 25.672 21.828 1 98.56 504 VAL B O 1
ATOM 8535 N N . LEU B 1 505 ? 2.162 27.859 21.328 1 98.62 505 LEU B N 1
ATOM 8536 C CA . LEU B 1 505 ? 0.807 28.031 21.844 1 98.62 505 LEU B CA 1
ATOM 8537 C C . LEU B 1 505 ? -0.152 27.047 21.188 1 98.62 505 LEU B C 1
ATOM 8539 O O . LEU B 1 505 ? -0.948 26.391 21.859 1 98.62 505 LEU B O 1
ATOM 8543 N N . SER B 1 506 ? -0.056 26.938 19.875 1 98.81 506 SER B N 1
ATOM 8544 C CA . SER B 1 506 ? -0.95 26.062 19.109 1 98.81 506 SER B CA 1
ATOM 8545 C C . SER B 1 506 ? -0.646 24.594 19.344 1 98.81 506 SER B C 1
ATOM 8547 O O . SER B 1 506 ? -1.562 23.781 19.453 1 98.81 506 SER B O 1
ATOM 8549 N N . ALA B 1 507 ? 0.577 24.219 19.516 1 98.81 507 ALA B N 1
ATOM 8550 C CA . ALA B 1 507 ? 0.991 22.812 19.641 1 98.81 507 ALA B CA 1
ATOM 8551 C C . ALA B 1 507 ? 0.784 22.312 21.062 1 98.81 507 ALA B C 1
ATOM 8553 O O . ALA B 1 507 ? 0.52 21.125 21.281 1 98.81 507 ALA B O 1
ATOM 8554 N N . GLY B 1 508 ? 0.859 23.234 22.047 1 98.75 508 GLY B N 1
ATOM 8555 C CA . GLY B 1 508 ? 0.998 22.75 23.406 1 98.75 508 GLY B CA 1
ATOM 8556 C C . GLY B 1 508 ? -0.202 23.078 24.281 1 98.75 508 GLY B C 1
ATOM 8557 O O . GLY B 1 508 ? -0.427 22.406 25.297 1 98.75 508 GLY B O 1
ATOM 8558 N N . PHE B 1 509 ? -1.051 24.031 23.938 1 98.81 509 PHE B N 1
ATOM 8559 C CA . PHE B 1 509 ? -2.066 24.578 24.828 1 98.81 509 PHE B CA 1
ATOM 8560 C C . PHE B 1 509 ? -3.045 23.484 25.266 1 98.81 509 PHE B C 1
ATOM 8562 O O . PHE B 1 509 ? -3.418 23.422 26.438 1 98.81 509 PHE B O 1
ATOM 8569 N N . MET B 1 510 ? -3.512 22.641 24.344 1 98.81 510 MET B N 1
ATOM 8570 C CA . MET B 1 510 ? -4.535 21.641 24.672 1 98.81 510 MET B CA 1
ATOM 8571 C C . MET B 1 510 ? -4.043 20.688 25.75 1 98.81 510 MET B C 1
ATOM 8573 O O . MET B 1 510 ? -4.758 20.422 26.719 1 98.81 510 MET B O 1
ATOM 8577 N N . CYS B 1 511 ? -2.805 20.219 25.594 1 98.44 511 CYS B N 1
ATOM 8578 C CA . CYS B 1 511 ? -2.252 19.297 26.578 1 98.44 511 CYS B CA 1
ATOM 8579 C C . CYS B 1 511 ? -1.867 20.047 27.859 1 98.44 511 CYS B C 1
ATOM 8581 O O . CYS B 1 511 ? -1.9 19.469 28.953 1 98.44 511 CYS B O 1
ATOM 8583 N N . ALA B 1 512 ? -1.552 21.297 27.734 1 98.44 512 ALA B N 1
ATOM 8584 C CA . ALA B 1 512 ? -1.086 22.078 28.875 1 98.44 512 ALA B CA 1
ATOM 8585 C C . ALA B 1 512 ? -2.25 22.484 29.781 1 98.44 512 ALA B C 1
ATOM 8587 O O . ALA B 1 512 ? -2.084 22.625 31 1 98.44 512 ALA B O 1
ATOM 8588 N N . LYS B 1 513 ? -3.42 22.609 29.172 1 98.44 513 LYS B N 1
ATOM 8589 C CA . LYS B 1 513 ? -4.504 23.156 29.984 1 98.44 513 LYS B CA 1
ATOM 8590 C C . LYS B 1 513 ? -5.84 22.516 29.609 1 98.44 513 LYS B C 1
ATOM 8592 O O . LYS B 1 513 ? -6.469 21.844 30.438 1 98.44 513 LYS B O 1
ATOM 8597 N N . ALA B 1 514 ? -6.266 22.609 28.359 1 98.62 514 ALA B N 1
ATOM 8598 C CA . ALA B 1 514 ? -7.629 22.281 27.953 1 98.62 514 ALA B CA 1
ATOM 8599 C C . ALA B 1 514 ? -7.918 20.797 28.141 1 98.62 514 ALA B C 1
ATOM 8601 O O . ALA B 1 514 ? -9.047 20.422 28.453 1 98.62 514 ALA B O 1
ATOM 8602 N N . TRP B 1 515 ? -6.922 19.906 27.922 1 98.69 515 TRP B N 1
ATOM 8603 C CA . TRP B 1 515 ? -7.094 18.469 28.031 1 98.69 515 TRP B CA 1
ATOM 8604 C C . TRP B 1 515 ? -6.527 17.953 29.344 1 98.69 515 TRP B C 1
ATOM 8606 O O . TRP B 1 515 ? -6.66 16.766 29.672 1 98.69 515 TRP B O 1
ATOM 8616 N N . ARG B 1 516 ? -5.871 18.844 30.125 1 97.56 516 ARG B N 1
ATOM 8617 C CA . ARG B 1 516 ? -5.156 18.391 31.312 1 97.56 516 ARG B CA 1
ATOM 8618 C C . ARG B 1 516 ? -6.125 17.984 32.406 1 97.56 516 ARG B C 1
ATOM 8620 O O . ARG B 1 516 ? -6.93 18.797 32.875 1 97.56 516 ARG B O 1
ATOM 8627 N N . GLY B 1 517 ? -6.066 16.719 32.844 1 96.56 517 GLY B N 1
ATOM 8628 C CA . GLY B 1 517 ? -7.016 16.188 33.812 1 96.56 517 GLY B CA 1
ATOM 8629 C C . GLY B 1 517 ? -8.398 15.977 33.219 1 96.56 517 GLY B C 1
ATOM 8630 O O . GLY B 1 517 ? -8.539 15.648 32.031 1 96.56 517 GLY B O 1
ATOM 8631 N N . LYS B 1 518 ? -9.383 15.961 34.094 1 97.88 518 LYS B N 1
ATOM 8632 C CA . LYS B 1 518 ? -10.766 15.859 33.625 1 97.88 518 LYS B CA 1
ATOM 8633 C C . LYS B 1 518 ? -11.359 17.234 33.344 1 97.88 518 LYS B C 1
ATOM 8635 O O . LYS B 1 518 ? -11.445 18.078 34.25 1 97.88 518 LYS B O 1
ATOM 8640 N N . THR B 1 519 ? -11.609 17.531 32.188 1 98.12 519 THR B N 1
ATOM 8641 C CA . THR B 1 519 ? -12.234 18.781 31.719 1 98.12 519 THR B CA 1
ATOM 8642 C C . THR B 1 519 ? -13.414 18.484 30.797 1 98.12 519 THR B C 1
ATOM 8644 O O . THR B 1 519 ? -13.664 17.328 30.453 1 98.12 519 THR B O 1
ATOM 8647 N N . ARG B 1 520 ? -14.141 19.484 30.375 1 97.81 520 ARG B N 1
ATOM 8648 C CA . ARG B 1 520 ? -15.25 19.266 29.453 1 97.81 520 ARG B CA 1
ATOM 8649 C C . ARG B 1 520 ? -14.75 18.781 28.094 1 97.81 520 ARG B C 1
ATOM 8651 O O . ARG B 1 520 ? -15.484 18.125 27.359 1 97.81 520 ARG B O 1
ATOM 8658 N N . PHE B 1 521 ? -13.484 19.078 27.781 1 98.5 521 PHE B N 1
ATOM 8659 C CA . PHE B 1 521 ? -12.891 18.641 26.516 1 98.5 521 PHE B CA 1
ATOM 8660 C C . PHE B 1 521 ? -12.273 17.25 26.656 1 98.5 521 PHE B C 1
ATOM 8662 O O . PHE B 1 521 ? -12 16.578 25.656 1 98.5 521 PHE B O 1
ATOM 8669 N N . ASN B 1 522 ? -11.977 16.781 27.859 1 98.56 522 ASN B N 1
ATOM 8670 C CA . ASN B 1 522 ? -11.406 15.484 28.219 1 98.56 522 ASN B CA 1
ATOM 8671 C C . ASN B 1 522 ? -12.18 14.82 29.344 1 98.56 522 ASN B C 1
ATOM 8673 O O . ASN B 1 522 ? -11.641 14.617 30.438 1 98.56 522 ASN B O 1
ATOM 8677 N N . PRO B 1 523 ? -13.344 14.375 29 1 97.19 523 PRO B N 1
ATOM 8678 C CA . PRO B 1 523 ? -14.25 13.93 30.062 1 97.19 523 PRO B CA 1
ATOM 8679 C C . PRO B 1 523 ? -13.781 12.648 30.734 1 97.19 523 PRO B C 1
ATOM 8681 O O . PRO B 1 523 ? -14.133 12.383 31.891 1 97.19 523 PRO B O 1
ATOM 8684 N N . SER B 1 524 ? -12.977 11.828 30.047 1 97.19 524 SER B N 1
ATOM 8685 C CA . SER B 1 524 ? -12.578 10.547 30.625 1 97.19 524 SER B CA 1
ATOM 8686 C C . SER B 1 524 ? -11.242 10.664 31.359 1 97.19 524 SER B C 1
ATOM 8688 O O . SER B 1 524 ? -10.789 9.703 31.984 1 97.19 524 SER B O 1
ATOM 8690 N N . GLY B 1 525 ? -10.609 11.828 31.234 1 98.12 525 GLY B N 1
ATOM 8691 C CA . GLY B 1 525 ? -9.352 12.062 31.922 1 98.12 525 GLY B CA 1
ATOM 8692 C C . GLY B 1 525 ? -8.18 11.344 31.297 1 98.12 525 GLY B C 1
ATOM 8693 O O . GLY B 1 525 ? -7.32 10.805 32 1 98.12 525 GLY B O 1
ATOM 8694 N N . ILE B 1 526 ? -8.164 11.242 30 1 98.56 526 ILE B N 1
ATOM 8695 C CA . ILE B 1 526 ? -7.02 10.695 29.297 1 98.56 526 ILE B CA 1
ATOM 8696 C C . ILE B 1 526 ? -5.742 11.406 29.734 1 98.56 526 ILE B C 1
ATOM 8698 O O . ILE B 1 526 ? -5.719 12.633 29.844 1 98.56 526 ILE B O 1
ATOM 8702 N N . LYS B 1 527 ? -4.73 10.617 30.047 1 98.38 527 LYS B N 1
ATOM 8703 C CA . LYS B 1 527 ? -3.461 11.227 30.422 1 98.38 527 LYS B CA 1
ATOM 8704 C C . LYS B 1 527 ? -2.805 11.922 29.234 1 98.38 527 LYS B C 1
ATOM 8706 O O . LYS B 1 527 ? -2.738 11.367 28.141 1 98.38 527 LYS B O 1
ATOM 8711 N N . THR B 1 528 ? -2.412 13.133 29.453 1 98.25 528 THR B N 1
ATOM 8712 C CA . THR B 1 528 ? -1.759 13.906 28.406 1 98.25 528 THR B CA 1
ATOM 8713 C C . THR B 1 528 ? -0.348 14.305 28.828 1 98.25 528 THR B C 1
ATOM 8715 O O . THR B 1 528 ? -0.096 14.555 30.016 1 98.25 528 THR B O 1
ATOM 8718 N N . TYR B 1 529 ? 0.597 14.328 27.891 1 98.56 529 TYR B N 1
ATOM 8719 C CA . TYR B 1 529 ? 1.984 14.688 28.156 1 98.56 529 TYR B CA 1
ATOM 8720 C C . TYR B 1 529 ? 2.51 15.648 27.094 1 98.56 529 TYR B C 1
ATOM 8722 O O . TYR B 1 529 ? 2.176 15.516 25.906 1 98.56 529 TYR B O 1
ATOM 8730 N N . ILE B 1 530 ? 3.307 16.594 27.516 1 98.62 530 ILE B N 1
ATOM 8731 C CA . ILE B 1 530 ? 4.031 17.469 26.594 1 98.62 530 ILE B CA 1
ATOM 8732 C C . ILE B 1 530 ? 5.504 17.078 26.562 1 98.62 530 ILE B C 1
ATOM 8734 O O . ILE B 1 530 ? 6.152 16.953 27.609 1 98.62 530 ILE B O 1
ATOM 8738 N N . ARG B 1 531 ? 5.973 16.812 25.359 1 98.56 531 ARG B N 1
ATOM 8739 C CA . ARG B 1 531 ? 7.391 16.547 25.125 1 98.56 531 ARG B CA 1
ATOM 8740 C C . ARG B 1 531 ? 7.984 17.547 24.141 1 98.56 531 ARG B C 1
ATOM 8742 O O . ARG B 1 531 ? 7.867 17.359 22.922 1 98.56 531 ARG B O 1
ATOM 8749 N N . GLU B 1 532 ? 8.742 18.562 24.672 1 98.56 532 GLU B N 1
ATOM 8750 C CA . GLU B 1 532 ? 9.391 19.562 23.828 1 98.56 532 GLU B CA 1
ATOM 8751 C C . GLU B 1 532 ? 10.836 19.172 23.516 1 98.56 532 GLU B C 1
ATOM 8753 O O . GLU B 1 532 ? 11.523 18.594 24.375 1 98.56 532 GLU B O 1
ATOM 8758 N N . TYR B 1 533 ? 11.242 19.453 22.344 1 97.62 533 TYR B N 1
ATOM 8759 C CA . TYR B 1 533 ? 12.617 19.219 21.906 1 97.62 533 TYR B CA 1
ATOM 8760 C C . TYR B 1 533 ? 13.289 20.531 21.516 1 97.62 533 TYR B C 1
ATOM 8762 O O . TYR B 1 533 ? 12.93 21.141 20.5 1 97.62 533 TYR B O 1
ATOM 8770 N N . ASN B 1 534 ? 14.164 20.922 22.344 1 95 534 ASN B N 1
ATOM 8771 C CA . ASN B 1 534 ? 14.875 22.172 22.078 1 95 534 ASN B CA 1
ATOM 8772 C C . ASN B 1 534 ? 15.773 22.047 20.844 1 95 534 ASN B C 1
ATOM 8774 O O . ASN B 1 534 ? 16.547 21.094 20.719 1 95 534 ASN B O 1
ATOM 8778 N N . HIS B 1 535 ? 15.609 23 19.984 1 92.94 535 HIS B N 1
ATOM 8779 C CA . HIS B 1 535 ? 16.359 22.969 18.734 1 92.94 535 HIS B CA 1
ATOM 8780 C C . HIS B 1 535 ? 17.844 23.203 18.969 1 92.94 535 HIS B C 1
ATOM 8782 O O . HIS B 1 535 ? 18.234 24.109 19.719 1 92.94 535 HIS B O 1
ATOM 8788 N N . SER B 1 536 ? 18.625 22.359 18.422 1 85.81 536 SER B N 1
ATOM 8789 C CA . SER B 1 536 ? 20.062 22.547 18.375 1 85.81 536 SER B CA 1
ATOM 8790 C C . SER B 1 536 ? 20.594 22.406 16.953 1 85.81 536 SER B C 1
ATOM 8792 O O . SER B 1 536 ? 20.469 21.344 16.344 1 85.81 536 SER B O 1
ATOM 8794 N N . PRO B 1 537 ? 21.047 23.578 16.391 1 71.06 537 PRO B N 1
ATOM 8795 C CA . PRO B 1 537 ? 21.578 23.469 15.031 1 71.06 537 PRO B CA 1
ATOM 8796 C C . PRO B 1 537 ? 22.75 22.5 14.93 1 71.06 537 PRO B C 1
ATOM 8798 O O . PRO B 1 537 ? 23.406 22.203 15.938 1 71.06 537 PRO B O 1
ATOM 8801 N N . PRO B 1 538 ? 22.719 21.781 13.742 1 62.97 538 PRO B N 1
ATOM 8802 C CA . PRO B 1 538 ? 23.859 20.859 13.641 1 62.97 538 PRO B CA 1
ATOM 8803 C C . PRO B 1 538 ? 25.203 21.547 13.922 1 62.97 538 PRO B C 1
ATOM 8805 O O . PRO B 1 538 ? 25.391 22.719 13.57 1 62.97 538 PRO B O 1
ATOM 8808 N N . ALA B 1 539 ? 25.953 21.172 15.07 1 51.59 539 ALA B N 1
ATOM 8809 C CA . ALA B 1 539 ? 27.25 21.734 15.414 1 51.59 539 ALA B CA 1
ATOM 8810 C C . ALA B 1 539 ? 28.172 21.797 14.195 1 51.59 539 ALA B C 1
ATOM 8812 O O . ALA B 1 539 ? 29.016 22.688 14.086 1 51.59 539 ALA B O 1
ATOM 8813 N N . ASN B 1 540 ? 28.172 20.75 13.297 1 47.94 540 ASN B N 1
ATOM 8814 C CA . ASN B 1 540 ? 29 20.719 12.094 1 47.94 540 ASN B CA 1
ATOM 8815 C C . ASN B 1 540 ? 28.172 20.359 10.859 1 47.94 540 ASN B C 1
ATOM 8817 O O . ASN B 1 540 ? 27.062 19.828 10.984 1 47.94 540 ASN B O 1
ATOM 8821 N N . LEU B 1 541 ? 28.5 21.031 9.758 1 44.38 541 LEU B N 1
ATOM 8822 C CA . LEU B 1 541 ? 27.906 20.859 8.438 1 44.38 541 LEU B CA 1
ATOM 8823 C C . LEU B 1 541 ? 27.609 19.391 8.164 1 44.38 541 LEU B C 1
ATOM 8825 O O . LEU B 1 541 ? 26.672 19.078 7.422 1 44.38 541 LEU B O 1
ATOM 8829 N N . LEU B 1 542 ? 28.516 18.641 8.656 1 40 542 LEU B N 1
ATOM 8830 C CA . LEU B 1 542 ? 28.5 17.234 8.297 1 40 542 LEU B CA 1
ATOM 8831 C C . LEU B 1 542 ? 27.391 16.5 9.039 1 40 542 LEU B C 1
ATOM 8833 O O . LEU B 1 542 ? 27.094 15.336 8.727 1 40 542 LEU B O 1
ATOM 8837 N N . GLU B 1 543 ? 27.141 17.062 10.195 1 45.91 543 GLU B N 1
ATOM 8838 C CA . GLU B 1 543 ? 26.047 16.422 10.922 1 45.91 543 GLU B CA 1
ATOM 8839 C C . GLU B 1 543 ? 24.734 16.516 10.148 1 45.91 543 GLU B C 1
ATOM 8841 O O . GLU B 1 543 ? 23.766 15.828 10.484 1 45.91 543 GLU B O 1
ATOM 8846 N N . GLY B 1 544 ? 24.766 16.391 8.867 1 45.28 544 GLY B N 1
ATOM 8847 C CA . GLY B 1 544 ? 23.594 16.344 8.008 1 45.28 544 GLY B CA 1
ATOM 8848 C C . GLY B 1 544 ? 22.344 16.891 8.68 1 45.28 544 GLY B C 1
ATOM 8849 O O . GLY B 1 544 ? 22.438 17.75 9.555 1 45.28 544 GLY B O 1
ATOM 8850 N N . ARG B 1 545 ? 21.078 16.406 8.219 1 58.19 545 ARG B N 1
ATOM 8851 C CA . ARG B 1 545 ? 19.812 16.844 8.805 1 58.19 545 ARG B CA 1
ATOM 8852 C C . ARG B 1 545 ? 19.703 16.391 10.258 1 58.19 545 ARG B C 1
ATOM 8854 O O . ARG B 1 545 ? 19.938 15.227 10.57 1 58.19 545 ARG B O 1
ATOM 8861 N N . GLY B 1 546 ? 19.766 17.281 11.305 1 67 546 GLY B N 1
ATOM 8862 C CA . GLY B 1 546 ? 19.891 17.641 12.711 1 67 546 GLY B CA 1
ATOM 8863 C C . GLY B 1 546 ? 19.219 16.641 13.641 1 67 546 GLY B C 1
ATOM 8864 O O . GLY B 1 546 ? 17.984 16.562 13.711 1 67 546 GLY B O 1
ATOM 8865 N N . THR B 1 547 ? 20.031 15.609 14.125 1 83.81 547 THR B N 1
ATOM 8866 C CA . THR B 1 547 ? 19.594 14.625 15.102 1 83.81 547 THR B CA 1
ATOM 8867 C C . THR B 1 547 ? 19.047 15.312 16.359 1 83.81 547 THR B C 1
ATOM 8869 O O . THR B 1 547 ? 18.453 14.664 17.219 1 83.81 547 THR B O 1
ATOM 8872 N N . GLN B 1 548 ? 19.125 16.688 16.312 1 90.12 548 GLN B N 1
ATOM 8873 C CA . GLN B 1 548 ? 18.609 17.453 17.438 1 90.12 548 GLN B CA 1
ATOM 8874 C C . GLN B 1 548 ? 17.781 18.641 16.969 1 90.12 548 GLN B C 1
ATOM 8876 O O . GLN B 1 548 ? 17.656 19.641 17.672 1 90.12 548 GLN B O 1
ATOM 8881 N N . SER B 1 549 ? 17.375 18.516 15.781 1 91.19 549 SER B N 1
ATOM 8882 C CA . SER B 1 549 ? 16.594 19.609 15.219 1 91.19 549 SER B CA 1
ATOM 8883 C C . SER B 1 549 ? 15.195 19.656 15.812 1 91.19 549 SER B C 1
ATOM 8885 O O . SER B 1 549 ? 14.57 18.609 16.016 1 91.19 549 SER B O 1
ATOM 8887 N N . GLY B 1 550 ? 14.75 20.875 16.094 1 93.75 550 GLY B N 1
ATOM 8888 C CA . GLY B 1 550 ? 13.375 21.078 16.516 1 93.75 550 GLY B CA 1
ATOM 8889 C C . GLY B 1 550 ? 12.5 21.656 15.414 1 93.75 550 GLY B C 1
ATOM 8890 O O . GLY B 1 550 ? 11.336 22 15.648 1 93.75 550 GLY B O 1
ATOM 8891 N N . ALA B 1 551 ? 13.047 21.719 14.219 1 92.88 551 ALA B N 1
ATOM 8892 C CA . ALA B 1 551 ? 12.297 22.281 13.094 1 92.88 551 ALA B CA 1
ATOM 8893 C C . ALA B 1 551 ? 11.148 21.375 12.688 1 92.88 551 ALA B C 1
ATOM 8895 O O . ALA B 1 551 ? 11.25 20.141 12.797 1 92.88 551 ALA B O 1
ATOM 8896 N N . HIS B 1 552 ? 10.211 21.906 12.117 1 93.12 552 HIS B N 1
ATOM 8897 C CA . HIS B 1 552 ? 8.898 21.281 11.961 1 93.12 552 HIS B CA 1
ATOM 8898 C C . HIS B 1 552 ? 9.008 19.953 11.234 1 93.12 552 HIS B C 1
ATOM 8900 O O . HIS B 1 552 ? 8.367 18.969 11.625 1 93.12 552 HIS B O 1
ATOM 8906 N N . VAL B 1 553 ? 9.734 19.844 10.172 1 89.12 553 VAL B N 1
ATOM 8907 C CA . VAL B 1 553 ? 9.867 18.609 9.398 1 89.12 553 VAL B CA 1
ATOM 8908 C C . VAL B 1 553 ? 11.102 17.844 9.875 1 89.12 553 VAL B C 1
ATOM 8910 O O . VAL B 1 553 ? 11.039 16.625 10.062 1 89.12 553 VAL B O 1
ATOM 8913 N N . ASP B 1 554 ? 12.172 18.516 10.203 1 88.5 554 ASP B N 1
ATOM 8914 C CA . ASP B 1 554 ? 13.438 17.891 10.586 1 88.5 554 ASP B CA 1
ATOM 8915 C C . ASP B 1 554 ? 13.32 17.156 11.914 1 88.5 554 ASP B C 1
ATOM 8917 O O . ASP B 1 554 ? 14.125 16.266 12.211 1 88.5 554 ASP B O 1
ATOM 8921 N N . ILE B 1 555 ? 12.359 17.562 12.672 1 93.62 555 ILE B N 1
ATOM 8922 C CA . ILE B 1 555 ? 12.18 16.953 13.984 1 93.62 555 ILE B CA 1
ATOM 8923 C C . ILE B 1 555 ? 11.922 15.453 13.828 1 93.62 555 ILE B C 1
ATOM 8925 O O . ILE B 1 555 ? 12.117 14.688 14.773 1 93.62 555 ILE B O 1
ATOM 8929 N N . MET B 1 556 ? 11.516 15.016 12.648 1 92.19 556 MET B N 1
ATOM 8930 C CA . MET B 1 556 ? 11.258 13.602 12.375 1 92.19 556 MET B CA 1
ATOM 8931 C C . MET B 1 556 ? 12.547 12.789 12.438 1 92.19 556 MET B C 1
ATOM 8933 O O . MET B 1 556 ? 12.508 11.562 12.57 1 92.19 556 MET B O 1
ATOM 8937 N N . GLY B 1 557 ? 13.641 13.445 12.359 1 90.44 557 GLY B N 1
ATOM 8938 C CA . GLY B 1 557 ? 14.938 12.797 12.492 1 90.44 557 GLY B CA 1
ATOM 8939 C C . GLY B 1 557 ? 15.57 13.023 13.852 1 90.44 557 GLY B C 1
ATOM 8940 O O . GLY B 1 557 ? 16.719 12.617 14.078 1 90.44 557 GLY B O 1
ATOM 8941 N N . ASN B 1 558 ? 14.844 13.711 14.742 1 93.69 558 ASN B N 1
ATOM 8942 C CA . ASN B 1 558 ? 15.352 13.984 16.078 1 93.69 558 ASN B CA 1
ATOM 8943 C C . ASN B 1 558 ? 15.461 12.711 16.906 1 93.69 558 ASN B C 1
ATOM 8945 O O . ASN B 1 558 ? 14.469 12.016 17.125 1 93.69 558 ASN B O 1
ATOM 8949 N N . PHE B 1 559 ? 16.641 12.375 17.438 1 93.81 559 PHE B N 1
ATOM 8950 C CA . PHE B 1 559 ? 16.906 11.102 18.094 1 93.81 559 PHE B CA 1
ATOM 8951 C C . PHE B 1 559 ? 16.078 10.969 19.375 1 93.81 559 PHE B C 1
ATOM 8953 O O . PHE B 1 559 ? 15.57 9.883 19.672 1 93.81 559 PHE B O 1
ATOM 8960 N N . ALA B 1 560 ? 15.938 12.086 20.078 1 95.38 560 ALA B N 1
ATOM 8961 C CA . ALA B 1 560 ? 15.156 12.023 21.312 1 95.38 560 ALA B CA 1
ATOM 8962 C C . ALA B 1 560 ? 13.68 11.75 21.016 1 95.38 560 ALA B C 1
ATOM 8964 O O . ALA B 1 560 ? 13.031 10.984 21.719 1 95.38 560 ALA B O 1
ATOM 8965 N N . LEU B 1 561 ? 13.18 12.422 20.031 1 97.31 561 LEU B N 1
ATOM 8966 C CA . LEU B 1 561 ? 11.797 12.211 19.641 1 97.31 561 LEU B CA 1
ATOM 8967 C C . LEU B 1 561 ? 11.578 10.773 19.188 1 97.31 561 LEU B C 1
ATOM 8969 O O . LEU B 1 561 ? 10.617 10.117 19.609 1 97.31 561 LEU B O 1
ATOM 8973 N N . ILE B 1 562 ? 12.453 10.258 18.344 1 97.38 562 ILE B N 1
ATOM 8974 C CA . ILE B 1 562 ? 12.359 8.898 17.828 1 97.38 562 ILE B CA 1
ATOM 8975 C C . ILE B 1 562 ? 12.391 7.902 18.984 1 97.38 562 ILE B C 1
ATOM 8977 O O . ILE B 1 562 ? 11.609 6.949 19 1 97.38 562 ILE B O 1
ATOM 8981 N N . GLU B 1 563 ? 13.266 8.133 19.891 1 97.19 563 GLU B N 1
ATOM 8982 C CA . GLU B 1 563 ? 13.359 7.234 21.047 1 97.19 563 GLU B CA 1
ATOM 8983 C C . GLU B 1 563 ? 12.062 7.23 21.844 1 97.19 563 GLU B C 1
ATOM 8985 O O . GLU B 1 563 ? 11.609 6.176 22.281 1 97.19 563 GLU B O 1
ATOM 8990 N N . ASP B 1 564 ? 11.477 8.414 22.078 1 98.44 564 ASP B N 1
ATOM 8991 C CA . ASP B 1 564 ? 10.219 8.5 22.812 1 98.44 564 ASP B CA 1
ATOM 8992 C C . ASP B 1 564 ? 9.133 7.676 22.109 1 98.44 564 ASP B C 1
ATOM 8994 O O . ASP B 1 564 ? 8.398 6.926 22.766 1 98.44 564 ASP B O 1
ATOM 8998 N N . ILE B 1 565 ? 9.031 7.793 20.828 1 98.62 565 ILE B N 1
ATOM 8999 C CA . ILE B 1 565 ? 8.016 7.074 20.078 1 98.62 565 ILE B CA 1
ATOM 9000 C C . ILE B 1 565 ? 8.25 5.57 20.188 1 98.62 565 ILE B C 1
ATOM 9002 O O . ILE B 1 565 ? 7.309 4.812 20.453 1 98.62 565 ILE B O 1
ATOM 9006 N N . MET B 1 566 ? 9.492 5.164 20.047 1 98.62 566 MET B N 1
ATOM 9007 C CA . MET B 1 566 ? 9.828 3.742 20.078 1 98.62 566 MET B CA 1
ATOM 9008 C C . MET B 1 566 ? 9.57 3.148 21.453 1 98.62 566 MET B C 1
ATOM 9010 O O . MET B 1 566 ? 9.094 2.018 21.578 1 98.62 566 MET B O 1
ATOM 9014 N N . ARG B 1 567 ? 9.828 3.891 22.5 1 98.56 567 ARG B N 1
ATOM 9015 C CA . ARG B 1 567 ? 9.586 3.396 23.859 1 98.56 567 ARG B CA 1
ATOM 9016 C C . ARG B 1 567 ? 8.102 3.193 24.109 1 98.56 567 ARG B C 1
ATOM 9018 O O . ARG B 1 567 ? 7.699 2.219 24.75 1 98.56 567 ARG B O 1
ATOM 9025 N N . VAL B 1 568 ? 7.266 4.09 23.594 1 98.75 568 VAL B N 1
ATOM 9026 C CA . VAL B 1 568 ? 5.824 3.936 23.75 1 98.75 568 VAL B CA 1
ATOM 9027 C C . VAL B 1 568 ? 5.328 2.783 22.875 1 98.75 568 VAL B C 1
ATOM 9029 O O . VAL B 1 568 ? 4.508 1.972 23.312 1 98.75 568 VAL B O 1
ATOM 9032 N N . ALA B 1 569 ? 5.84 2.664 21.641 1 98.75 569 ALA B N 1
ATOM 9033 C CA . ALA B 1 569 ? 5.441 1.614 20.719 1 98.75 569 ALA B CA 1
ATOM 9034 C C . ALA B 1 569 ? 5.781 0.232 21.266 1 98.75 569 ALA B C 1
ATOM 9036 O O . ALA B 1 569 ? 5.113 -0.753 20.938 1 98.75 569 ALA B O 1
ATOM 9037 N N . THR B 1 570 ? 6.828 0.155 22.109 1 98.44 570 THR B N 1
ATOM 9038 C CA . THR B 1 570 ? 7.27 -1.126 22.656 1 98.44 570 THR B CA 1
ATOM 9039 C C . THR B 1 570 ? 6.656 -1.372 24.031 1 98.44 570 THR B C 1
ATOM 9041 O O . THR B 1 570 ? 7.055 -2.299 24.734 1 98.44 570 THR B O 1
ATOM 9044 N N . GLY B 1 571 ? 5.75 -0.515 24.469 1 97.88 571 GLY B N 1
ATOM 9045 C CA . GLY B 1 571 ? 4.965 -0.829 25.656 1 97.88 571 GLY B CA 1
ATOM 9046 C C . GLY B 1 571 ? 5.137 0.182 26.766 1 97.88 571 GLY B C 1
ATOM 9047 O O . GLY B 1 571 ? 4.48 0.087 27.812 1 97.88 571 GLY B O 1
ATOM 9048 N N . GLY B 1 572 ? 5.973 1.192 26.594 1 97.75 572 GLY B N 1
ATOM 9049 C CA . GLY B 1 572 ? 6.168 2.219 27.609 1 97.75 572 GLY B CA 1
ATOM 9050 C C . GLY B 1 572 ? 5.004 3.184 27.703 1 97.75 572 GLY B C 1
ATOM 9051 O O . GLY B 1 572 ? 4.133 3.211 26.828 1 97.75 572 GLY B O 1
ATOM 9052 N N . ASN B 1 573 ? 5.012 3.971 28.859 1 97.31 573 ASN B N 1
ATOM 9053 C CA . ASN B 1 573 ? 4.016 5.012 29.094 1 97.31 573 ASN B CA 1
ATOM 9054 C C . ASN B 1 573 ? 4.672 6.344 29.438 1 97.31 573 ASN B C 1
ATOM 9056 O O . ASN B 1 573 ? 5.898 6.465 29.406 1 97.31 573 ASN B O 1
ATOM 9060 N N . GLY B 1 574 ? 3.83 7.336 29.656 1 95.94 574 GLY B N 1
ATOM 9061 C CA . GLY B 1 574 ? 4.32 8.672 29.953 1 95.94 574 GLY B CA 1
ATOM 9062 C C . GLY B 1 574 ? 5.27 8.711 31.125 1 95.94 574 GLY B C 1
ATOM 9063 O O . GLY B 1 574 ? 6.238 9.477 31.125 1 95.94 574 GLY B O 1
ATOM 9064 N N . SER B 1 575 ? 5.039 7.855 32.094 1 93.81 575 SER B N 1
ATOM 9065 C CA . SER B 1 575 ? 5.906 7.801 33.281 1 93.81 575 SER B CA 1
ATOM 9066 C C . SER B 1 575 ? 7.289 7.273 32.906 1 93.81 575 SER B C 1
ATOM 9068 O O . SER B 1 575 ? 8.297 7.723 33.469 1 93.81 575 SER B O 1
ATOM 9070 N N . ASP B 1 576 ? 7.344 6.387 31.969 1 94.38 576 ASP B N 1
ATOM 9071 C CA . ASP B 1 576 ? 8.609 5.816 31.516 1 94.38 576 ASP B CA 1
ATOM 9072 C C . ASP B 1 576 ? 9.445 6.852 30.766 1 94.38 576 ASP B C 1
ATOM 9074 O O . ASP B 1 576 ? 10.672 6.766 30.734 1 94.38 576 ASP B O 1
ATOM 9078 N N . LEU B 1 577 ? 8.742 7.875 30.156 1 96.44 577 LEU B N 1
ATOM 9079 C CA . LEU B 1 577 ? 9.43 8.906 29.375 1 96.44 577 LEU B CA 1
ATOM 9080 C C . LEU B 1 577 ? 9.836 10.07 30.266 1 96.44 577 LEU B C 1
ATOM 9082 O O . LEU B 1 577 ? 10.5 11.008 29.812 1 96.44 577 LEU B O 1
ATOM 9086 N N . GLY B 1 578 ? 9.391 10.062 31.547 1 95.62 578 GLY B N 1
ATOM 9087 C CA . GLY B 1 578 ? 9.711 11.164 32.438 1 95.62 578 GLY B CA 1
ATOM 9088 C C . GLY B 1 578 ? 8.633 12.234 32.469 1 95.62 578 GLY B C 1
ATOM 9089 O O . GLY B 1 578 ? 8.914 13.391 32.781 1 95.62 578 GLY B O 1
ATOM 9090 N N . HIS B 1 579 ? 7.441 11.883 32.031 1 96.06 579 HIS B N 1
ATOM 9091 C CA . HIS B 1 579 ? 6.305 12.797 32.062 1 96.06 579 HIS B CA 1
ATOM 9092 C C . HIS B 1 579 ? 6.539 14 31.156 1 96.06 579 HIS B C 1
ATOM 9094 O O . HIS B 1 579 ? 6.984 13.844 30.016 1 96.06 579 HIS B O 1
ATOM 9100 N N . ASP B 1 580 ? 6.18 15.203 31.562 1 97.75 580 ASP B N 1
ATOM 9101 C CA . ASP B 1 580 ? 6.32 16.406 30.734 1 97.75 580 ASP B CA 1
ATOM 9102 C C . ASP B 1 580 ? 7.785 16.828 30.625 1 97.75 580 ASP B C 1
ATOM 9104 O O . ASP B 1 580 ? 8.547 16.703 31.594 1 97.75 580 ASP B O 1
ATOM 9108 N N . GLN B 1 581 ? 8.188 17.172 29.516 1 97.94 581 GLN B N 1
ATOM 9109 C CA . GLN B 1 581 ? 9.438 17.875 29.203 1 97.94 581 GLN B CA 1
ATOM 9110 C C . GLN B 1 581 ? 9.172 19.188 28.5 1 97.94 581 GLN B C 1
ATOM 9112 O O . GLN B 1 581 ? 8.766 19.219 27.328 1 97.94 581 GLN B O 1
ATOM 9117 N N . VAL B 1 582 ? 9.367 20.312 29.266 1 98 582 VAL B N 1
ATOM 9118 C CA . VAL B 1 582 ? 8.938 21.609 28.734 1 98 582 VAL B CA 1
ATOM 9119 C C . VAL B 1 582 ? 10.078 22.609 28.859 1 98 582 VAL B C 1
ATOM 9121 O O . VAL B 1 582 ? 10.695 22.734 29.922 1 98 582 VAL B O 1
ATOM 9124 N N . HIS B 1 583 ? 10.367 23.266 27.781 1 96.44 583 HIS B N 1
ATOM 9125 C CA . HIS B 1 583 ? 11.398 24.297 27.734 1 96.44 583 HIS B CA 1
ATOM 9126 C C . HIS B 1 583 ? 10.789 25.672 27.484 1 96.44 583 HIS B C 1
ATOM 9128 O O . HIS B 1 583 ? 11.406 26.703 27.781 1 96.44 583 HIS B O 1
ATOM 9134 N N . SER B 1 584 ? 9.617 25.766 26.969 1 96.88 584 SER B N 1
ATOM 9135 C CA . SER B 1 584 ? 8.961 27 26.578 1 96.88 584 SER B CA 1
ATOM 9136 C C . SER B 1 584 ? 8.117 27.562 27.719 1 96.88 584 SER B C 1
ATOM 9138 O O . SER B 1 584 ? 8.148 27.031 28.844 1 96.88 584 SER B O 1
ATOM 9140 N N . GLY B 1 585 ? 7.438 28.703 27.406 1 96.56 585 GLY B N 1
ATOM 9141 C CA . GLY B 1 585 ? 6.566 29.312 28.406 1 96.56 585 GLY B CA 1
ATOM 9142 C C . GLY B 1 585 ? 5.129 28.844 28.297 1 96.56 585 GLY B C 1
ATOM 9143 O O . GLY B 1 585 ? 4.207 29.547 28.703 1 96.56 585 GLY B O 1
ATOM 9144 N N . ILE B 1 586 ? 4.867 27.672 27.875 1 98.19 586 ILE B N 1
ATOM 9145 C CA . ILE B 1 586 ? 3.531 27.234 27.5 1 98.19 586 ILE B CA 1
ATOM 9146 C C . ILE B 1 586 ? 2.629 27.172 28.719 1 98.19 586 ILE B C 1
ATOM 9148 O O . ILE B 1 586 ? 1.452 27.531 28.656 1 98.19 586 ILE B O 1
ATOM 9152 N N . PHE B 1 587 ? 3.127 26.734 29.844 1 97.94 587 PHE B N 1
ATOM 9153 C CA . PHE B 1 587 ? 2.285 26.656 31.031 1 97.94 587 PHE B CA 1
ATOM 9154 C C . PHE B 1 587 ? 1.908 28.047 31.531 1 97.94 587 PHE B C 1
ATOM 9156 O O . PHE B 1 587 ? 0.756 28.297 31.891 1 97.94 587 PHE B O 1
ATOM 9163 N N . GLU B 1 588 ? 2.875 28.984 31.484 1 97.19 588 GLU B N 1
ATOM 9164 C CA . GLU B 1 588 ? 2.598 30.359 31.875 1 97.19 588 GLU B CA 1
ATOM 9165 C C . GLU B 1 588 ? 1.6 31 30.906 1 97.19 588 GLU B C 1
ATOM 9167 O O . GLU B 1 588 ? 0.659 31.672 31.344 1 97.19 588 GLU B O 1
ATOM 9172 N N . TRP B 1 589 ? 1.855 30.828 29.656 1 97.75 589 TRP B N 1
ATOM 9173 C CA . TRP B 1 589 ? 0.962 31.375 28.641 1 97.75 589 TRP B CA 1
ATOM 9174 C C . TRP B 1 589 ? -0.452 30.828 28.812 1 97.75 589 TRP B C 1
ATOM 9176 O O . TRP B 1 589 ? -1.43 31.578 28.688 1 97.75 589 TRP B O 1
ATOM 9186 N N . SER B 1 590 ? -0.55 29.547 29.094 1 98.06 590 SER B N 1
ATOM 9187 C CA . SER B 1 590 ? -1.845 28.891 29.219 1 98.06 590 SER B CA 1
ATOM 9188 C C . SER B 1 590 ? -2.633 29.438 30.406 1 98.06 590 SER B C 1
ATOM 9190 O O . SER B 1 590 ? -3.861 29.516 30.359 1 98.06 590 SER B O 1
ATOM 9192 N N . GLU B 1 591 ? -1.934 29.844 31.406 1 96.94 591 GLU B N 1
ATOM 9193 C CA . GLU B 1 591 ? -2.588 30.375 32.594 1 96.94 591 GLU B CA 1
ATOM 9194 C C . GLU B 1 591 ? -3.229 31.734 32.281 1 96.94 591 GLU B C 1
ATOM 9196 O O . GLU B 1 591 ? -4.223 32.094 32.938 1 96.94 591 GLU B O 1
ATOM 9201 N N . ARG B 1 592 ? -2.711 32.438 31.312 1 97.06 592 ARG B N 1
ATOM 9202 C CA . ARG B 1 592 ? -3.209 33.781 30.969 1 97.06 592 ARG B CA 1
ATOM 9203 C C . ARG B 1 592 ? -4.48 33.688 30.141 1 97.06 592 ARG B C 1
ATOM 9205 O O . ARG B 1 592 ? -5.18 34.688 29.953 1 97.06 592 ARG B O 1
ATOM 9212 N N . ILE B 1 593 ? -4.75 32.5 29.594 1 98.19 593 ILE B N 1
ATOM 9213 C CA . ILE B 1 593 ? -5.918 32.281 28.75 1 98.19 593 ILE B CA 1
ATOM 9214 C C . ILE B 1 593 ? -7.121 31.891 29.609 1 98.19 593 ILE B C 1
ATOM 9216 O O . ILE B 1 593 ? -7.066 30.922 30.359 1 98.19 593 ILE B O 1
ATOM 9220 N N . ASP B 1 594 ? -8.18 32.656 29.516 1 96.69 594 ASP B N 1
ATOM 9221 C CA . ASP B 1 594 ? -9.406 32.406 30.25 1 96.69 594 ASP B CA 1
ATOM 9222 C C . ASP B 1 594 ? -10.352 31.516 29.453 1 96.69 594 ASP B C 1
ATOM 9224 O O . ASP B 1 594 ? -11.195 32 28.703 1 96.69 594 ASP B O 1
ATOM 9228 N N . LEU B 1 595 ? -10.219 30.25 29.594 1 97.06 595 LEU B N 1
ATOM 9229 C CA . LEU B 1 595 ? -11.055 29.25 28.938 1 97.06 595 LEU B CA 1
ATOM 9230 C C . LEU B 1 595 ? -11.852 28.438 29.953 1 97.06 595 LEU B C 1
ATOM 9232 O O . LEU B 1 595 ? -11.289 27.953 30.938 1 97.06 595 LEU B O 1
ATOM 9236 N N . LYS B 1 596 ? -13.133 28.359 29.781 1 94.69 596 LYS B N 1
ATOM 9237 C CA . LYS B 1 596 ? -13.977 27.547 30.656 1 94.69 596 LYS B CA 1
ATOM 9238 C C . LYS B 1 596 ? -13.672 26.062 30.484 1 94.69 596 LYS B C 1
ATOM 9240 O O . LYS B 1 596 ? -13.766 25.531 29.375 1 94.69 596 LYS B O 1
ATOM 9245 N N . LEU B 1 597 ? -13.344 25.406 31.641 1 94.75 597 LEU B N 1
ATOM 9246 C CA . LEU B 1 597 ? -12.914 24.016 31.578 1 94.75 597 LEU B CA 1
ATOM 9247 C C . LEU B 1 597 ? -14 23.094 32.125 1 94.75 597 LEU B C 1
ATOM 9249 O O . LEU B 1 597 ? -14.125 21.938 31.703 1 94.75 597 LEU B O 1
#

Solvent-accessible surface area (backbone atoms only — not comparable to full-atom values): 61942 Å² total; per-residue (Å²): 131,80,79,82,71,56,69,68,59,56,34,72,72,75,45,81,69,77,68,54,46,22,59,49,41,34,75,72,66,51,45,66,54,30,28,38,37,37,24,62,28,65,84,40,44,19,29,22,28,66,40,58,55,77,86,46,65,91,37,73,70,33,58,81,34,47,44,71,87,54,75,55,63,80,36,52,70,54,42,49,58,66,70,26,37,24,73,78,77,48,40,69,38,91,65,39,39,71,43,43,35,64,49,61,69,15,34,19,43,32,30,89,91,38,62,42,42,41,54,46,52,54,31,43,26,59,24,64,43,48,73,69,43,42,43,46,55,60,54,56,50,46,30,37,73,69,48,35,33,72,75,55,40,43,59,59,48,49,51,52,48,52,53,48,36,18,60,74,45,80,60,30,29,26,28,35,39,20,28,28,56,13,30,38,49,48,44,26,41,63,47,31,35,32,30,59,63,85,88,19,62,49,56,35,75,51,39,60,51,66,43,36,43,31,39,44,24,32,45,22,38,57,34,12,24,52,56,43,50,46,34,74,71,50,41,69,35,67,59,50,49,45,48,34,67,71,31,57,67,45,55,65,33,74,75,28,60,80,45,34,59,53,53,48,36,46,28,56,62,22,27,40,33,56,59,65,24,40,58,31,36,22,40,57,58,49,9,32,81,85,38,30,46,62,57,85,70,74,58,49,74,81,72,81,72,75,84,68,82,80,62,86,69,81,83,73,71,68,76,79,72,74,83,68,46,52,3,33,33,35,14,46,33,69,65,58,56,70,45,59,67,90,73,60,72,63,43,81,42,94,81,48,64,26,70,63,54,74,87,39,82,82,44,65,83,56,74,51,58,58,64,72,32,16,53,38,30,55,49,27,54,52,45,26,35,62,27,26,46,54,46,43,57,54,48,45,41,66,51,31,46,60,52,42,54,52,35,53,67,52,38,56,43,58,63,52,90,56,79,83,44,71,75,47,71,41,69,24,22,35,45,22,66,54,31,37,62,54,72,65,22,52,82,24,36,38,36,35,31,36,28,28,79,28,74,5,54,46,23,35,23,28,40,77,48,83,50,78,78,51,79,55,54,44,40,69,31,50,82,44,57,52,87,51,85,48,46,38,38,53,49,18,29,34,37,38,59,2,12,51,60,38,28,42,63,28,42,41,36,48,52,64,47,56,31,42,50,68,20,70,34,12,69,47,33,33,48,54,31,40,41,51,37,67,46,38,75,53,92,44,87,79,54,53,89,20,54,39,23,11,38,64,62,50,31,46,48,10,42,67,56,47,38,54,52,51,43,42,30,48,70,44,52,58,74,76,71,58,46,64,36,80,82,73,62,54,64,64,25,47,68,67,40,80,70,95,90,130,79,79,83,73,56,70,65,61,55,33,72,74,75,45,82,69,78,68,54,47,22,58,50,41,35,74,72,66,52,46,66,53,30,30,39,38,37,25,62,27,63,83,40,42,19,29,21,28,65,40,58,56,79,85,46,65,92,37,74,70,34,57,80,34,50,43,70,88,54,77,54,64,78,34,54,71,53,42,48,58,66,70,25,36,24,74,76,78,48,40,70,38,90,66,37,38,73,42,43,34,66,48,63,70,16,36,20,42,31,31,90,92,37,63,42,42,42,56,46,52,55,29,44,25,60,24,63,45,48,72,71,43,42,43,46,56,60,52,56,53,46,31,38,74,69,50,36,34,75,75,55,38,42,60,59,49,47,52,51,50,52,52,49,34,19,60,76,44,81,56,30,30,26,30,35,38,19,28,29,55,14,31,38,49,48,43,27,42,64,49,32,35,32,31,60,64,84,88,21,61,49,56,34,75,50,40,60,50,65,45,37,43,32,40,44,24,31,44,23,40,59,33,12,24,51,55,44,50,47,31,74,69,51,41,69,34,66,59,50,49,46,50,36,62,70,30,72,54,49,58,66,33,71,77,26,60,80,45,35,59,53,55,46,36,45,28,54,62,22,28,40,33,56,59,64,27,40,56,31,36,24,40,57,59,48,9,32,81,84,39,32,45,62,57,86,70,71,58,50,74,82,73,81,71,75,83,68,81,79,62,84,69,84,84,74,75,66,76,81,72,74,84,70,44,53,3,32,34,35,13,46,33,69,66,56,57,69,46,57,66,90,74,60,72,64,42,80,40,95,81,48,64,26,70,61,54,74,86,39,84,81,43,64,82,56,75,52,57,59,65,72,32,16,53,39,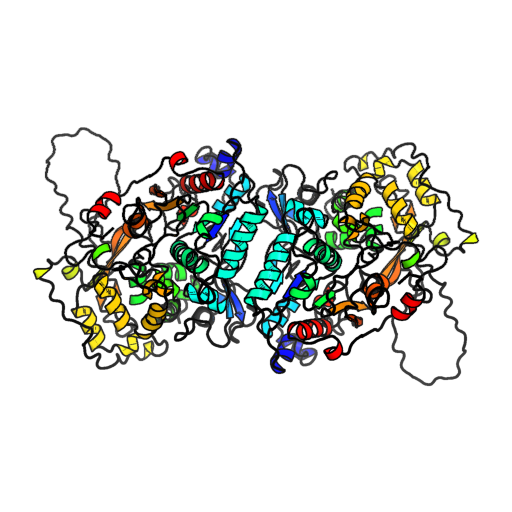30,54,50,27,56,53,45,26,35,60,29,27,45,54,46,43,58,54,50,46,41,66,51,31,45,60,51,42,54,54,34,53,67,52,36,56,44,59,62,53,89,55,78,83,44,71,73,48,72,42,67,24,22,34,45,23,66,54,32,38,63,54,70,65,21,51,84,26,36,39,35,36,33,34,28,27,80,28,71,5,53,45,22,36,24,30,40,78,48,82,51,76,78,51,78,55,55,46,40,68,30,50,83,45,57,54,88,52,86,48,44,37,38,53,48,18,28,33,38,38,58,3,12,52,59,39,29,43,64,27,40,39,37,48,50,64,48,56,31,43,49,69,19,70,34,13,67,48,33,33,48,54,32,41,41,52,37,68,45,38,74,52,91,44,86,78,53,52,90,20,52,39,24,10,38,64,62,49,30,46,48,8,42,68,57,48,38,53,53,50,43,42,31,48,70,44,52,58,74,76,71,60,48,64,38,80,83,71,64,52,65,64,24,46,69,67,40,83,69,93,90

Sequence (1194 aa):
MPASFPQYVTEAITGPLPDPPGVKLKKEGLKAKHPVVFIPGIVTGGLELWEGKQCADGLFRKRLWGGTFGEVYKRPLCWVEHMSLDNETGLDPAGIRIRAVSGLVAADYFAPGYFVWAVLIANLAHIGYEEKNMYMAAYDWRLSFQNTEVRDQTLSRMKSNIELMVSTNGGKKAVIVPHSMGVLYFLHFMKWVEAPAPLGGGGGPDWCAKHIKAVMNIGGPFLGVPKAVAGLFSAEAKDVAVARAIAPGFLDTDIFRLQTLQHVMRMTRTWDSTMSMIPKGGDTIWGGLDWAPEKGHICSGKKKSSNKTRGEAGENSVSKTKPVNYGRIISFGKDVAEAPPSEIENIDFRGAVKGQSIPNNTCRDVWTEYHDMGIGGIKAIAEYKVYTADAVIDLLHYVAPKMMARGAAHFSYGIADDLDDPKYEHHRHWSNPLETKLPNAPEMEIYSLYGVGIPTERSYIYKLNQSPDSCIPFHIFTSAHEEDEESCLKAGVYNVDGDETVPVLSAGFMCAKAWRGKTRFNPSGIKTYIREYNHSPPANLLEGRGTQSGAHVDIMGNFALIEDIMRVATGGNGSDLGHDQVHSGIFEWSERIDLKLMPASFPQYVTEAITGPLPDPPGVKLKKEGLKAKHPVVFIPGIVTGGLELWEGKQCADGLFRKRLWGGTFGEVYKRPLCWVEHMSLDNETGLDPAGIRIRAVSGLVAADYFAPGYFVWAVLIANLAHIGYEEKNMYMAAYDWRLSFQNTEVRDQTLSRMKSNIELMVSTNGGKKAVIVPHSMGVLYFLHFMKWVEAPAPLGGGGGPDWCAKHIKAVMNIGGPFLGVPKAVAGLFSAEAKDVAVARAIAPGFLDTDIFRLQTLQHVMRMTRTWDSTMSMIPKGGDTIWGGLDWAPEKGHICSGKKKSSNKTRGEAGENSVSKTKPVNYGRIISFGKDVAEAPPSEIENIDFRGAVKGQSIPNNTCRDVWTEYHDMGIGGIKAIAEYKVYTADAVIDLLHYVAPKMMARGAAHFSYGIADDLDDPKYEHHRHWSNPLETKLPNAPEMEIYSLYGVGIPTERSYIYKLNQSPDSCIPFHIFTSAHEEDEESCLKAGVYNVDGDETVPVLSAGFMCAKAWRGKTRFNPSGIKTYIREYNHSPPANLLEGRGTQSGAHVDIMGNFALIEDIMRVATGGNGSDLGHDQVHSGIFEWSERIDLKL

Foldseek 3Di:
DDDADPPVVVCVPPPHPPDFLLVVVVVVVFAFAAFEEEFEAPQQFWKAWCWADPVCPPRHRNTLFFEDPDDCLVPLVRSLLQLFDDLFQLHHDPGTDMWTDADPVRHQARYVQRGFQVQLQVSNVSRPDDRLRYGYLIFDQLGFLQVSCVPPVSLLVVLVSLVNNCVVSVQRAHEYEYAELSLLSVLLSQLQCQDPPDSGVRCHQCNCQRHHAEYAYEQYLLQAFLLLLQCQQQVPHCVVVVVCVVSVPSCPPPVCPLCVSLSSNNRSLSRLSSLLRQGFAWCLQANADADGLCWPFWLAQPPPPDPDDPPPPDPDPPVPFQIFRLQQQEFADPCLRRDDPVPQDADALLPWDQDDFLPQPVLVVRDDLQSVSHPRSLVNVVNRGTAGSVRSLVVSCRSHVSSSVNNQQAADRHADPDLPPCVLSRSNNSSNLRNAARGQRQSYEYEQEAEKSDWAFRHFHKYADPDSSHPRGIDTQQPDDDPDPRAQDHRGTRTGIGQHYHHCSSRPLCLLPVCQADDPRYPNGHHYAYEYQYADPDPDPSVRLGLRHRHSSSCSNPSLSSSVSSCVSSPDDCVVNVGYDDDDCNNSSSVVRDDHD/DDDADPPVVLCVPPPHPPDFLLVVVVVVVFAFAAFEEEFEAPQQFWKAWCWADPVCPPRHRNTLFFEEPDDCLVPLVRSLLQLFDDLFQLHHDPGTDMWTDADPVRHQARYVQRGFQVQLQVSNVSRPDDRLRYGYLIFDQLGFLQVSCVPPVSLLVVLVSLVNNCVVSVQRAHEYEYAELSLLSVLLSQLQCQDPPDSGVRCHQCNCQRHHAEYAYEQYLLQAFLLLLQCQQQVPHCVVVVVCVVSVCSCPPPVCPLCVSLSSNNRSLSRLSSLLRQGFAWCLQANADADGLCWPFWLAQPPPPDPDDPPVPDPDPVVPFQIFRLQQQEFADPCLRRDPPVPQDADALLPWDQDDFLPQPQNVVRDDLQSVSHPRSLVNVVSRGTAGSVRSLVVSCRSHVSSVVNNQQAADRHADPALPPCVLSRSNNSSNLRNAARGQRQSYEYEQEAEKSDWAFRHFHKYADPDSSHPRGIDTQQPPDDPDPRAQDHRGTRTGIGQHYHHCSSRPLCLLPVCQADAPRYPNGHHYAYHYQYADPDPDPSVRLGLRHRHSSSCSNPSLSSSVSSCVSSPDDCVVNVGYDDDDCNNSSSVVRDDHD

InterPro domains:
  IPR003386 Lecithin:cholesterol/phospholipid:diacylglycerol acyltransferase [PF02450] (60-312)
  IPR003386 Lecithin:cholesterol/phospholipid:diacylglycerol acyltransferase [PF02450] (385-557)
  IPR029058 Alpha/Beta hydrolase fold [G3DSA:3.40.50.1820] (81-266)
  IPR029058 Alpha/Beta hydrolase fold [SSF53474] (32-548)

pLDDT: mean 86.09, std 18.58, range [19.59, 98.94]

Radius of gyration: 34.7 Å; Cα contacts (8 Å, |Δi|>4): 2526; chains: 2; bounding box: 63×110×97 Å

Nearest PDB structures (foldseek):
  5gv5-assembly4_D  TM=5.530E-01  e=3.559E-02  Moesziomyces antarcticus
  1vkh-assembly1_A  TM=4.149E-01  e=1.828E-02  Saccharomyces cerevisiae
  5a62-assembly1_A-2  TM=3.744E-01  e=3.102E-01  Candidatus Nitrososphaera gargensis
  9j5c-assembly1_A  TM=3.885E-01  e=8.426E-01  Sulfobacillus acidophilus DSM 10332
  4h41-assembly1_B  TM=3.047E-01  e=7.344E+00  Bacteroides thetaiotaomicron VPI-5482

Secondary structure (DSSP, 8-state):
--S---HHHHHHHH-S----HHHHHHHTT----S-EEEE--TTTS-EEEEE--GGGTT-TT-EEESSS--GGGG-HHHHHHHHPPPTTTSSPPTT-EEEE--SGGGTSEEETTEESSHHHHHHHHHTT--GGGEEE----TTS-HHHHHHHH-HHHHHHHHHHHHHHHTTTPPEEEEEBTHHHHHHHHHHHHHHSPTTTS----TTHHHHHEEEEEEES--TT--HHHHHHHHHS--HHHHHHHHH-HHHHTSHHHHHHHHHHHHHHHTT-GGGGGGS--SHHHHH--SS--TTTT------------------S------PPP-TT-SEEESHHHHHS-GGG------TT----S----SSGGGS--GGGGTHHHHHHHHHHH-EE-HHHHHHHHHHH-HHHHHHHHTT---S--S-TTSGGGGSGGGTT-TTSSPPPS-TT-EEEEEEEESEEEEEEEEEEE---TT-S--EEE-TT---S-TT-SEETTEEEEEEBSSSBHHHHHHIIIIITSSSBTTBTT--EEEEEEEE----SSGGG-S-TT--STTGGGG-HHHHHHHHHHHTT--TTTTTS-B--SSHHHHHHTS----/--S---HHHHHHHH-S----HHHHHHHTT----S-EEEE--TTTS-EEEEE--GGGTT-TT-EEESSS--GGGG-HHHHHHHHPPPTTTSSPPTT-EEEE--SGGGTSEEETTEESSHHHHHHHHHTT--GGGEEE----TTS-HHHHHHHH-HHHHHHHHHHHHHHHTTTPPEEEEEBTHHHHHHHHHHHHHHSPTTTS----TTHHHHHEEEEEEES--TT--HHHHHHHHHS--HHHHHHHHHSTTTTTSHHHHHHHHHHHHHHHTT-GGGGGGS--SHHHHH--SS--TTTT------------------S-----PPPP-TT-SEEESHHHHHS-GGG------TT----S----SSGGGS--GGGGTHHHHHHHHHHH-EE-HHHHHHHHHHH-HHHHHHHHTT---S--S-TTSGGGGSGGGTT-TTSSPPPS-TT-EEEEEEEESEEEEEEEEEEE---TT-S--EEE-TT---S-TT-SEETTEEEEEEBSSSBHHHHHHIIIIITSSS-SS-TT--EEEEEEEE----SSGGG-S-TT--STTGGGG-HHHHHHHHHHHTT--TTTTTS-B--SSHHHHHHHS----